Protein AF-A0A6P0N5T1-F1 (afdb_monomer)

Structure (mmCIF, N/CA/C/O backbone):
data_AF-A0A6P0N5T1-F1
#
_entry.id   AF-A0A6P0N5T1-F1
#
loop_
_atom_site.group_PDB
_atom_site.id
_atom_site.type_symbol
_atom_site.label_atom_id
_atom_site.label_alt_id
_atom_site.label_comp_id
_atom_site.label_asym_id
_atom_site.label_entity_id
_atom_site.label_seq_id
_atom_site.pdbx_PDB_ins_code
_atom_site.Cartn_x
_atom_site.Cartn_y
_atom_site.Cartn_z
_atom_site.occupancy
_atom_site.B_iso_or_equiv
_atom_site.auth_seq_id
_atom_site.auth_comp_id
_atom_site.auth_asym_id
_atom_site.auth_atom_id
_atom_site.pdbx_PDB_model_num
ATOM 1 N N . MET A 1 1 ? 30.124 14.802 27.626 1.00 49.34 1 MET A N 1
ATOM 2 C CA . MET A 1 1 ? 30.003 15.789 28.722 1.00 49.34 1 MET A CA 1
ATOM 3 C C . MET A 1 1 ? 29.149 16.943 28.220 1.00 49.34 1 MET A C 1
ATOM 5 O O . MET A 1 1 ? 29.403 17.358 27.094 1.00 49.34 1 MET A O 1
ATOM 9 N N . PRO A 1 2 ? 28.128 17.419 28.953 1.00 62.50 2 PRO A N 1
ATOM 10 C CA . PRO A 1 2 ? 27.359 18.578 28.513 1.00 62.50 2 PRO A CA 1
ATOM 11 C C . PRO A 1 2 ? 28.228 19.837 28.633 1.00 62.50 2 PRO A C 1
ATOM 13 O O . PRO A 1 2 ? 28.788 20.102 29.692 1.00 62.50 2 PRO A O 1
ATOM 16 N N . TRP A 1 3 ? 28.387 20.573 27.535 1.00 83.69 3 TRP A N 1
ATOM 17 C CA . TRP A 1 3 ? 29.088 21.855 27.521 1.00 83.69 3 TRP A CA 1
ATOM 18 C C . TRP A 1 3 ? 28.212 22.868 28.266 1.00 83.69 3 TRP A C 1
ATOM 20 O O . TRP A 1 3 ? 27.058 23.052 27.897 1.00 83.69 3 TRP A O 1
ATOM 30 N N . VAL A 1 4 ? 28.706 23.455 29.355 1.00 85.81 4 VAL A N 1
ATOM 31 C CA . VAL A 1 4 ? 27.974 24.447 30.160 1.00 85.81 4 VAL A CA 1
ATOM 32 C C . VAL A 1 4 ? 28.693 25.785 30.028 1.00 85.81 4 VAL A C 1
ATOM 34 O O . VAL A 1 4 ? 29.918 25.824 30.124 1.00 85.81 4 VAL A O 1
ATOM 37 N N . ILE A 1 5 ? 27.947 26.860 29.778 1.00 90.50 5 ILE A N 1
ATOM 38 C CA . ILE A 1 5 ? 28.462 28.233 29.720 1.00 90.50 5 ILE A CA 1
ATOM 39 C C . ILE A 1 5 ? 27.800 29.083 30.803 1.00 90.50 5 ILE A C 1
ATOM 41 O O . ILE A 1 5 ? 26.619 28.913 31.101 1.00 90.50 5 ILE A O 1
ATOM 45 N N . GLU A 1 6 ? 28.557 30.008 31.380 1.00 90.00 6 GLU A N 1
ATOM 46 C CA . GLU A 1 6 ? 28.044 31.002 32.322 1.00 90.00 6 GLU A CA 1
ATOM 47 C C . GLU A 1 6 ? 27.823 32.326 31.591 1.00 90.00 6 GLU A C 1
ATOM 49 O O . GLU A 1 6 ? 28.740 32.868 30.975 1.00 90.00 6 GLU A O 1
ATOM 54 N N . ILE A 1 7 ? 26.593 32.840 31.642 1.00 87.00 7 ILE A N 1
ATOM 55 C CA . ILE A 1 7 ? 26.252 34.175 31.143 1.00 87.00 7 ILE A CA 1
ATOM 56 C C . ILE A 1 7 ? 25.661 34.948 32.323 1.00 87.00 7 ILE A C 1
ATOM 58 O O . ILE A 1 7 ? 24.547 34.674 32.775 1.00 87.00 7 ILE A O 1
ATOM 62 N N . GLY A 1 8 ? 26.429 35.900 32.858 1.00 90.06 8 GLY A N 1
ATOM 63 C CA . GLY A 1 8 ? 26.091 36.581 34.109 1.00 90.06 8 GLY A CA 1
ATOM 64 C C . GLY A 1 8 ? 26.169 35.624 35.304 1.00 90.06 8 GLY A C 1
ATOM 65 O O . GLY A 1 8 ? 27.192 34.985 35.513 1.00 90.06 8 GLY A O 1
ATOM 66 N N . THR A 1 9 ? 25.092 35.523 36.086 1.00 89.50 9 THR A N 1
ATOM 67 C CA . THR A 1 9 ? 24.982 34.611 37.245 1.00 89.50 9 THR A CA 1
ATOM 68 C C . THR A 1 9 ? 24.269 33.295 36.924 1.00 89.50 9 THR A C 1
ATOM 70 O O . THR A 1 9 ? 23.992 32.508 37.829 1.00 89.50 9 THR A O 1
ATOM 73 N N . GLN A 1 10 ? 23.925 33.056 35.656 1.00 86.69 10 GLN A N 1
ATOM 74 C CA . GLN A 1 10 ? 23.177 31.876 35.231 1.00 86.69 10 GLN A CA 1
ATOM 75 C C . GLN A 1 10 ? 24.066 30.907 34.451 1.00 86.69 10 GLN A C 1
ATOM 77 O O . GLN A 1 10 ? 24.837 31.304 33.576 1.00 86.69 10 GLN A O 1
ATOM 82 N N . GLN A 1 11 ? 23.912 29.620 34.760 1.00 89.81 11 GLN A N 1
ATOM 83 C CA . GLN A 1 11 ? 24.533 28.518 34.033 1.00 89.81 11 GLN A CA 1
ATOM 84 C C . GLN A 1 11 ? 23.577 28.000 32.960 1.00 89.81 11 GLN A C 1
ATOM 86 O O . GLN A 1 11 ? 22.430 27.653 33.244 1.00 89.81 11 GLN A O 1
ATOM 91 N N . PHE A 1 12 ? 24.069 27.907 31.729 1.00 86.12 12 PHE A N 1
ATOM 92 C CA . PHE A 1 12 ? 23.337 27.398 30.578 1.00 86.12 12 PHE A CA 1
ATOM 93 C C . PHE A 1 12 ? 24.005 26.136 30.059 1.00 86.12 12 PHE A C 1
ATOM 95 O O . PHE A 1 12 ? 25.206 26.115 29.802 1.00 86.12 12 PHE A O 1
ATOM 102 N N . GLN A 1 13 ? 23.220 25.087 29.839 1.00 89.38 13 GLN A N 1
ATOM 103 C CA . GLN A 1 13 ? 23.679 23.930 29.086 1.00 89.38 13 GLN A CA 1
ATOM 104 C C . GLN A 1 13 ? 23.617 24.247 27.589 1.00 89.38 13 GLN A C 1
ATOM 106 O O . GLN A 1 13 ? 22.548 24.525 27.047 1.00 89.38 13 GLN A O 1
ATOM 111 N N . VAL A 1 14 ? 24.757 24.166 26.913 1.00 83.94 14 VAL A N 1
ATOM 112 C CA . VAL A 1 14 ? 24.845 24.266 25.460 1.00 83.94 14 VAL A CA 1
ATOM 113 C C . VAL A 1 14 ? 24.430 22.931 24.856 1.00 83.94 14 VAL A C 1
ATOM 115 O O . VAL A 1 14 ? 25.038 21.887 25.102 1.00 83.94 14 VAL A O 1
ATOM 118 N N . ALA A 1 15 ? 23.386 22.982 24.036 1.00 80.50 15 ALA A N 1
ATOM 119 C CA . ALA A 1 15 ? 22.950 21.880 23.200 1.00 80.50 15 ALA A CA 1
ATOM 120 C C . ALA A 1 15 ? 22.994 22.328 21.737 1.00 80.50 15 ALA A C 1
ATOM 122 O O . ALA A 1 15 ? 22.396 23.338 21.372 1.00 80.50 15 ALA A O 1
ATOM 123 N N . LEU A 1 16 ? 23.690 21.562 20.898 1.00 78.50 16 LEU A N 1
ATOM 124 C CA . LEU A 1 16 ? 23.604 21.690 19.447 1.00 78.50 16 LEU A CA 1
ATOM 125 C C . LEU A 1 16 ? 22.556 20.695 18.952 1.00 78.50 16 LEU A C 1
ATOM 127 O O . LEU A 1 16 ? 22.593 19.520 19.311 1.00 78.50 16 LEU A O 1
ATOM 131 N N . SER A 1 17 ? 21.598 21.174 18.166 1.00 73.56 17 SER A N 1
ATOM 132 C CA . SER A 1 17 ? 20.547 20.352 17.561 1.00 73.56 17 SER A CA 1
ATOM 133 C C . SER A 1 17 ? 20.537 20.581 16.058 1.00 73.56 17 SER A C 1
ATOM 135 O O . SER A 1 17 ? 20.593 21.723 15.606 1.00 73.56 17 SER A O 1
ATOM 137 N N . PHE A 1 18 ? 20.459 19.495 15.296 1.00 77.44 18 PHE A N 1
ATOM 138 C CA . PHE A 1 18 ? 20.340 19.532 13.844 1.00 77.44 18 PHE A CA 1
ATOM 139 C C . PHE A 1 18 ? 18.889 19.269 13.468 1.00 77.44 18 PHE A C 1
ATOM 141 O O . PHE A 1 18 ? 18.277 18.326 13.967 1.00 77.44 18 PHE A O 1
ATOM 148 N N . TYR A 1 19 ? 18.346 20.099 12.585 1.00 75.94 19 TYR A N 1
ATOM 149 C CA . TYR A 1 19 ? 16.973 19.976 12.119 1.00 75.94 19 TYR A CA 1
ATOM 150 C C . TYR A 1 19 ? 16.957 19.812 10.608 1.00 75.94 19 TYR A C 1
ATOM 152 O O . TYR A 1 19 ? 17.615 20.559 9.885 1.00 75.94 19 TYR A O 1
ATOM 160 N N . ASP A 1 20 ? 16.180 18.844 10.135 1.00 78.19 20 ASP A N 1
ATOM 161 C CA . ASP A 1 20 ? 15.951 18.648 8.711 1.00 78.19 20 ASP A CA 1
ATOM 162 C C . ASP A 1 20 ? 14.886 19.638 8.218 1.00 78.19 20 ASP A C 1
ATOM 164 O O . ASP A 1 20 ? 13.686 19.450 8.433 1.00 78.19 20 ASP A O 1
ATOM 168 N N . SER A 1 21 ? 15.319 20.702 7.541 1.00 78.31 21 SER A N 1
ATOM 169 C CA . SER A 1 21 ? 14.412 21.687 6.945 1.00 78.31 21 SER A CA 1
ATOM 170 C C . SER A 1 21 ? 13.533 21.087 5.840 1.00 78.31 21 SER A C 1
ATOM 172 O O . SER A 1 21 ? 12.434 21.588 5.600 1.00 78.31 21 SER A O 1
ATOM 174 N N . CYS A 1 22 ? 13.936 19.977 5.208 1.00 74.56 22 CYS A N 1
ATOM 175 C CA . CYS A 1 22 ? 13.110 19.307 4.203 1.00 74.56 22 CYS A CA 1
ATOM 176 C C . CYS A 1 22 ? 11.873 18.652 4.838 1.00 74.56 22 CYS A C 1
ATOM 178 O O . CYS A 1 22 ? 10.801 18.646 4.227 1.00 74.56 22 CYS A O 1
ATOM 180 N N . ALA A 1 23 ? 11.961 18.196 6.094 1.00 84.56 23 ALA A N 1
ATOM 181 C CA . ALA A 1 23 ? 10.842 17.579 6.808 1.00 84.56 23 ALA A CA 1
ATOM 182 C C . ALA A 1 23 ? 9.634 18.524 6.982 1.00 84.56 23 ALA A C 1
ATOM 184 O O . ALA A 1 23 ? 8.490 18.059 7.081 1.00 84.56 23 ALA A O 1
ATOM 185 N N . ILE A 1 24 ? 9.862 19.842 6.937 1.00 89.19 24 ILE A N 1
ATOM 186 C CA . ILE A 1 24 ? 8.841 20.890 7.079 1.00 89.19 24 ILE A CA 1
ATOM 187 C C . ILE A 1 24 ? 7.762 20.763 6.008 1.00 89.19 24 ILE A C 1
ATOM 189 O O . ILE A 1 24 ? 6.588 20.900 6.334 1.00 89.19 24 ILE A O 1
ATOM 193 N N . HIS A 1 25 ? 8.134 20.454 4.757 1.00 89.88 25 HIS A N 1
ATOM 194 C CA . HIS A 1 25 ? 7.209 20.179 3.640 1.00 89.88 25 HIS A CA 1
ATOM 195 C C . HIS A 1 25 ? 7.331 18.725 3.120 1.00 89.88 25 HIS A C 1
ATOM 197 O O . HIS A 1 25 ? 6.885 18.396 2.016 1.00 89.88 25 HIS A O 1
ATOM 203 N N . GLY A 1 26 ? 7.917 17.823 3.914 1.00 84.81 26 GLY A N 1
ATOM 204 C CA . GLY A 1 26 ? 8.047 16.394 3.618 1.00 84.81 26 GLY A CA 1
ATOM 205 C C . GLY A 1 26 ? 9.072 16.074 2.522 1.00 84.81 26 GLY A C 1
ATOM 206 O O . GLY A 1 26 ? 10.268 16.232 2.704 1.00 84.81 26 GLY A O 1
ATOM 207 N N . LYS A 1 27 ? 8.619 15.558 1.371 1.00 78.38 27 LYS A N 1
ATOM 208 C CA . LYS A 1 27 ? 9.504 15.191 0.239 1.00 78.38 27 LYS A CA 1
ATOM 209 C C . LYS A 1 27 ? 9.839 16.371 -0.688 1.00 78.38 27 LYS A C 1
ATOM 211 O O . LYS A 1 27 ? 10.342 16.158 -1.791 1.00 78.38 27 LYS A O 1
ATOM 216 N N . ALA A 1 28 ? 9.467 17.592 -0.310 1.00 84.25 28 ALA A N 1
ATOM 217 C CA . ALA A 1 28 ? 9.762 18.782 -1.097 1.00 84.25 28 ALA A CA 1
ATOM 218 C C . ALA A 1 28 ? 11.272 19.069 -1.086 1.00 84.25 28 ALA A C 1
ATOM 220 O O . ALA A 1 28 ? 11.934 18.874 -0.073 1.00 84.25 28 ALA A O 1
ATOM 221 N N . SER A 1 29 ? 11.816 19.537 -2.212 1.00 85.12 29 SER A N 1
ATOM 222 C CA . SER A 1 29 ? 13.179 20.071 -2.232 1.00 85.12 29 SER A CA 1
ATOM 223 C C . SER A 1 29 ? 13.242 21.397 -1.474 1.00 85.12 29 SER A C 1
ATOM 225 O O . SER A 1 29 ? 12.232 22.094 -1.358 1.00 85.12 29 SER A O 1
ATOM 227 N N . TYR A 1 30 ? 14.439 21.792 -1.043 1.00 86.88 30 TYR A N 1
ATOM 228 C CA . TYR A 1 30 ? 14.651 23.084 -0.391 1.00 86.88 30 TYR A CA 1
ATOM 229 C C . TYR A 1 30 ? 14.151 24.267 -1.241 1.00 86.88 30 TYR A C 1
ATOM 231 O O . TYR A 1 30 ? 13.358 25.076 -0.772 1.00 86.88 30 TYR A O 1
ATOM 239 N N . ALA A 1 31 ? 14.461 24.286 -2.543 1.00 87.19 31 ALA A N 1
ATOM 240 C CA . ALA A 1 31 ? 13.936 25.301 -3.463 1.00 87.19 31 ALA A CA 1
ATOM 241 C C . ALA A 1 31 ? 12.399 25.363 -3.495 1.00 87.19 31 ALA A C 1
ATOM 243 O O . ALA A 1 31 ? 11.805 26.432 -3.632 1.00 87.19 31 ALA A O 1
ATOM 244 N N . LYS A 1 32 ? 11.737 24.211 -3.348 1.00 87.94 32 LYS A N 1
ATOM 245 C CA . LYS A 1 32 ? 10.280 24.137 -3.299 1.00 87.94 32 LYS A CA 1
ATOM 246 C C . LYS A 1 32 ? 9.729 24.665 -1.973 1.00 87.94 32 LYS A C 1
ATOM 248 O O . LYS A 1 32 ? 8.715 25.356 -2.002 1.00 87.94 32 LYS A O 1
ATOM 253 N N . LEU A 1 33 ? 10.395 24.378 -0.851 1.00 90.62 33 LEU A N 1
ATOM 254 C CA . LEU A 1 33 ? 10.084 24.975 0.450 1.00 90.62 33 LEU A CA 1
ATOM 255 C C . LEU A 1 33 ? 10.175 26.504 0.372 1.00 90.62 33 LEU A C 1
ATOM 257 O O . LEU A 1 33 ? 9.178 27.164 0.645 1.00 90.62 33 LEU A O 1
ATOM 261 N N . CYS A 1 34 ? 11.308 27.056 -0.077 1.00 91.19 34 CYS A N 1
ATOM 262 C CA . CYS A 1 34 ? 11.502 28.503 -0.216 1.00 91.19 34 CYS A CA 1
ATOM 263 C C . CYS A 1 34 ? 10.404 29.134 -1.076 1.00 91.19 34 CYS A C 1
ATOM 265 O O . CYS A 1 34 ? 9.712 30.043 -0.622 1.00 91.19 34 CYS A O 1
ATOM 267 N N . ARG A 1 35 ? 10.133 28.567 -2.259 1.00 90.62 35 ARG A N 1
ATOM 268 C CA . ARG A 1 35 ? 9.061 29.041 -3.144 1.00 90.62 35 ARG A CA 1
ATOM 269 C C . ARG A 1 35 ? 7.687 29.032 -2.465 1.00 90.62 35 ARG A C 1
ATOM 271 O O . ARG A 1 35 ? 6.936 29.997 -2.577 1.00 90.62 35 ARG A O 1
ATOM 278 N N . ASN A 1 36 ? 7.351 27.959 -1.750 1.00 90.31 36 ASN A N 1
ATOM 279 C CA . ASN A 1 36 ? 6.091 27.847 -1.009 1.00 90.31 36 ASN A CA 1
ATOM 280 C C . ASN A 1 36 ? 5.999 28.836 0.154 1.00 90.31 36 ASN A C 1
ATOM 282 O O . ASN A 1 36 ? 4.912 29.332 0.449 1.00 90.31 36 ASN A O 1
ATOM 286 N N . SER A 1 37 ? 7.134 29.172 0.753 1.00 91.69 37 SER A N 1
ATOM 287 C CA . SER A 1 37 ? 7.262 30.202 1.777 1.00 91.69 37 SER A CA 1
ATOM 288 C C . SER A 1 37 ? 7.285 31.629 1.216 1.00 91.69 37 SER A C 1
ATOM 290 O O . SER A 1 37 ? 7.134 32.572 1.985 1.00 91.69 37 SER A O 1
ATOM 292 N N . GLY A 1 38 ? 7.397 31.812 -0.105 1.00 90.50 38 GLY A N 1
ATOM 293 C CA . GLY A 1 38 ? 7.519 33.129 -0.740 1.00 90.50 38 GLY A CA 1
ATOM 294 C C . GLY A 1 38 ? 8.935 33.709 -0.704 1.00 90.50 38 GLY A C 1
ATOM 295 O O . GLY A 1 38 ? 9.081 34.924 -0.733 1.00 90.50 38 GLY A O 1
ATOM 296 N N . VAL A 1 39 ? 9.948 32.848 -0.619 1.00 91.00 39 VAL A N 1
ATOM 297 C CA . VAL A 1 39 ? 11.369 33.202 -0.651 1.00 91.00 39 VAL A CA 1
ATOM 298 C C . VAL A 1 39 ? 11.944 32.837 -2.014 1.00 91.00 39 VAL A C 1
ATOM 300 O O . VAL A 1 39 ? 11.826 31.691 -2.463 1.00 91.00 39 VAL A O 1
ATOM 303 N N . GLU A 1 40 ? 12.546 33.819 -2.676 1.00 89.06 40 GLU A N 1
ATOM 304 C CA . GLU A 1 40 ? 13.227 33.646 -3.955 1.00 89.06 40 GLU A CA 1
ATOM 305 C C . GLU A 1 40 ? 14.682 33.223 -3.727 1.00 89.06 40 GLU A C 1
ATOM 307 O O . GLU A 1 40 ? 15.359 33.737 -2.844 1.00 89.06 40 GLU A O 1
ATOM 312 N N . LEU A 1 41 ? 15.167 32.268 -4.522 1.00 88.69 41 LEU A N 1
ATOM 313 C CA . LEU A 1 41 ? 16.554 31.810 -4.466 1.00 88.69 41 LEU A CA 1
ATOM 314 C C . LEU A 1 41 ? 17.320 32.347 -5.678 1.00 88.69 41 LEU A C 1
ATOM 316 O O . LEU A 1 41 ? 17.438 31.655 -6.690 1.00 88.69 41 LEU A O 1
ATOM 320 N N . HIS A 1 42 ? 17.828 33.575 -5.572 1.00 83.38 42 HIS A N 1
ATOM 321 C CA . HIS A 1 42 ? 18.372 34.336 -6.705 1.00 83.38 42 HIS A CA 1
ATOM 322 C C . HIS A 1 42 ? 19.532 33.645 -7.444 1.00 83.38 42 HIS A C 1
ATOM 324 O O . HIS A 1 42 ? 19.612 33.722 -8.666 1.00 83.38 42 HIS A O 1
ATOM 330 N N . TYR A 1 43 ? 20.394 32.910 -6.735 1.00 83.75 43 TYR A N 1
ATOM 331 C CA . TYR A 1 43 ? 21.634 32.353 -7.300 1.00 83.75 43 TYR A CA 1
ATOM 332 C C . TYR A 1 43 ? 21.588 30.847 -7.583 1.00 83.75 43 TYR A C 1
ATOM 334 O O . TYR A 1 43 ? 22.555 30.262 -8.070 1.00 83.75 43 TYR A O 1
ATOM 342 N N . LYS A 1 44 ? 20.460 30.174 -7.311 1.00 81.75 44 LYS A N 1
ATOM 343 C CA . LYS A 1 44 ? 20.347 28.719 -7.529 1.00 81.75 44 LYS A CA 1
ATOM 344 C C . LYS A 1 44 ? 20.329 28.305 -9.001 1.00 81.75 44 LYS A C 1
ATOM 346 O O . LYS A 1 44 ? 20.463 27.119 -9.287 1.00 81.75 44 LYS A O 1
ATOM 351 N N . ALA A 1 45 ? 20.190 29.263 -9.915 1.00 81.94 45 ALA A N 1
ATOM 352 C CA . ALA A 1 45 ? 20.275 29.045 -11.354 1.00 81.94 45 ALA A CA 1
ATOM 353 C C . ALA A 1 45 ? 21.708 29.153 -11.916 1.00 81.94 45 ALA A C 1
ATOM 355 O O . ALA A 1 45 ? 21.901 28.841 -13.088 1.00 81.94 45 ALA A O 1
ATOM 356 N N . ASN A 1 46 ? 22.702 29.551 -11.108 1.00 84.12 46 ASN A N 1
ATOM 357 C CA . ASN A 1 46 ? 24.081 29.782 -11.570 1.00 84.12 46 ASN A CA 1
ATOM 358 C C . ASN A 1 46 ? 24.770 28.519 -12.115 1.00 84.12 46 ASN A C 1
ATOM 360 O O . ASN A 1 46 ? 25.678 28.626 -12.944 1.00 84.12 46 ASN A O 1
ATOM 364 N N . PHE A 1 47 ? 24.321 27.340 -11.669 1.00 85.31 47 PHE A N 1
ATOM 365 C CA . PHE A 1 47 ? 24.810 26.045 -12.129 1.00 85.31 47 PHE A CA 1
ATOM 366 C C . PHE A 1 47 ? 23.703 25.201 -12.748 1.00 85.31 47 PHE A C 1
ATOM 368 O O . PHE A 1 47 ? 22.596 25.077 -12.217 1.00 85.31 47 PHE A O 1
ATOM 375 N N . ASN A 1 48 ? 24.038 24.535 -13.848 1.00 83.94 48 ASN A N 1
ATOM 376 C CA . ASN A 1 48 ? 23.208 23.494 -14.428 1.00 83.94 48 ASN A CA 1
ATOM 377 C C . ASN A 1 48 ? 23.373 22.158 -13.671 1.00 83.94 48 ASN A C 1
ATOM 379 O O . ASN A 1 48 ? 24.212 21.993 -12.787 1.00 83.94 48 ASN A O 1
ATOM 383 N N . LYS A 1 49 ? 22.564 21.154 -14.025 1.00 76.44 49 LYS A N 1
ATOM 384 C CA . LYS A 1 49 ? 22.577 19.851 -13.336 1.00 76.44 49 LYS A CA 1
ATOM 385 C C . LYS A 1 49 ? 23.922 19.128 -13.394 1.00 76.44 49 LYS A C 1
ATOM 387 O O . LYS A 1 49 ? 24.259 18.462 -12.423 1.00 76.44 49 LYS A O 1
ATOM 392 N N . ASN A 1 50 ? 24.657 19.229 -14.499 1.00 78.56 50 ASN A N 1
ATOM 393 C CA . ASN A 1 50 ? 25.951 18.563 -14.638 1.00 78.56 50 ASN A CA 1
ATOM 394 C C . ASN A 1 50 ? 26.999 19.254 -13.759 1.00 78.56 50 ASN A C 1
ATOM 396 O O . ASN A 1 50 ? 27.771 18.584 -13.079 1.00 78.56 50 ASN A O 1
ATOM 400 N N . GLU A 1 51 ? 26.975 20.582 -13.697 1.00 84.44 51 GLU A N 1
ATOM 401 C CA . GLU A 1 51 ? 27.847 21.370 -12.820 1.00 84.44 51 GLU A CA 1
ATOM 402 C C . GLU A 1 51 ? 27.583 21.065 -11.337 1.00 84.44 51 GLU A C 1
ATOM 404 O O . GLU A 1 51 ? 28.523 20.810 -10.586 1.00 84.44 51 GLU A O 1
ATOM 409 N N . ILE A 1 52 ? 26.311 20.934 -10.936 1.00 82.56 52 ILE A N 1
ATOM 410 C CA . ILE A 1 52 ? 25.923 20.541 -9.568 1.00 82.56 52 ILE A CA 1
ATOM 411 C C . ILE A 1 52 ? 26.477 19.154 -9.178 1.00 82.56 52 ILE A C 1
ATOM 413 O O . ILE A 1 52 ? 26.721 18.891 -8.002 1.00 82.56 52 ILE A O 1
ATOM 417 N N . THR A 1 53 ? 26.713 18.247 -10.132 1.00 76.44 53 THR A N 1
ATOM 418 C CA . THR A 1 53 ? 27.320 16.932 -9.822 1.00 76.44 53 THR A CA 1
ATOM 419 C C . THR A 1 53 ? 28.828 16.994 -9.575 1.00 76.44 53 THR A C 1
ATOM 421 O O . THR A 1 53 ? 29.409 16.011 -9.122 1.00 76.44 53 THR A O 1
ATOM 424 N N . ARG A 1 54 ? 29.460 18.138 -9.857 1.00 83.44 54 ARG A N 1
ATOM 425 C CA . ARG A 1 54 ? 30.901 18.382 -9.735 1.00 83.44 54 ARG A CA 1
ATOM 426 C C . ARG A 1 54 ? 31.180 19.648 -8.918 1.00 83.44 54 ARG A C 1
ATOM 428 O O . ARG A 1 54 ? 32.034 20.452 -9.288 1.00 83.44 54 ARG A O 1
ATOM 435 N N . MET A 1 55 ? 30.420 19.866 -7.844 1.00 84.38 55 MET A N 1
ATOM 436 C CA . MET A 1 55 ? 30.509 21.090 -7.031 1.00 84.38 55 MET A CA 1
ATOM 437 C C . MET A 1 55 ? 31.893 21.307 -6.408 1.00 84.38 55 MET A C 1
ATOM 439 O O . MET A 1 55 ? 32.312 22.448 -6.250 1.00 84.38 55 MET A O 1
ATOM 443 N N . ASP A 1 56 ? 32.630 20.230 -6.138 1.00 85.81 56 ASP A N 1
ATOM 444 C CA . ASP A 1 56 ? 34.042 20.259 -5.745 1.00 85.81 56 ASP A CA 1
ATOM 445 C C . ASP A 1 56 ? 34.914 20.983 -6.781 1.00 85.81 56 ASP A C 1
ATOM 447 O O . ASP A 1 56 ? 35.759 21.804 -6.431 1.00 85.81 56 ASP A O 1
ATOM 451 N N . LYS A 1 57 ? 34.661 20.726 -8.067 1.00 90.25 57 LYS A N 1
ATOM 452 C CA . LYS A 1 57 ? 35.352 21.389 -9.173 1.00 90.25 57 LYS A CA 1
ATOM 453 C C . LYS A 1 57 ? 34.809 22.786 -9.422 1.00 90.25 57 LYS A C 1
ATOM 455 O O . LYS A 1 57 ? 35.601 23.687 -9.672 1.00 90.25 57 LYS A O 1
ATOM 460 N N . MET A 1 58 ? 33.494 22.991 -9.314 1.00 92.44 58 MET A N 1
ATOM 461 C CA . MET A 1 58 ? 32.887 24.320 -9.480 1.00 92.44 58 MET A CA 1
ATOM 462 C C . MET A 1 58 ? 33.417 25.324 -8.460 1.00 92.44 58 MET A C 1
ATOM 464 O O . MET A 1 58 ? 33.629 26.476 -8.820 1.00 92.44 58 MET A O 1
ATOM 468 N N . TYR A 1 59 ? 33.722 24.880 -7.239 1.00 91.19 59 TYR A N 1
ATOM 469 C CA . TYR A 1 59 ? 34.381 25.716 -6.239 1.00 91.19 59 TYR A CA 1
ATOM 470 C C . TYR A 1 59 ? 35.715 26.292 -6.738 1.00 91.19 59 TYR A C 1
ATOM 472 O O . TYR A 1 59 ? 36.029 27.446 -6.476 1.00 91.19 59 TYR A O 1
ATOM 480 N N . THR A 1 60 ? 36.489 25.511 -7.498 1.00 93.38 60 THR A N 1
ATOM 481 C CA . THR A 1 60 ? 37.765 25.967 -8.070 1.00 93.38 60 THR A CA 1
ATOM 482 C C . THR A 1 60 ? 37.627 26.641 -9.436 1.00 93.38 60 THR A C 1
ATOM 484 O O . THR A 1 60 ? 38.362 27.577 -9.728 1.00 93.38 60 THR A O 1
ATOM 487 N N . GLU A 1 61 ? 36.710 26.166 -10.284 1.00 95.19 61 GLU A N 1
ATOM 488 C CA . GLU A 1 61 ? 36.547 26.613 -11.674 1.00 95.19 61 GLU A CA 1
ATOM 489 C C . GLU A 1 61 ? 35.726 27.914 -11.768 1.00 95.19 61 GLU A C 1
ATOM 491 O O . GLU A 1 61 ? 35.999 28.749 -12.628 1.00 95.19 61 GLU A O 1
ATOM 496 N N . ARG A 1 62 ? 34.723 28.093 -10.895 1.00 94.56 62 ARG A N 1
ATOM 497 C CA . ARG A 1 62 ? 33.795 29.239 -10.855 1.00 94.56 62 ARG A CA 1
ATOM 498 C C . ARG A 1 62 ? 33.496 29.650 -9.395 1.00 94.56 62 ARG A C 1
ATOM 500 O O . ARG A 1 62 ? 32.347 29.550 -8.958 1.00 94.56 62 ARG A O 1
ATOM 507 N N . PRO A 1 63 ? 34.506 30.098 -8.622 1.00 93.06 63 PRO A N 1
ATOM 508 C CA . PRO A 1 63 ? 34.379 30.337 -7.179 1.00 93.06 63 PRO A CA 1
ATOM 509 C C . PRO A 1 63 ? 33.305 31.369 -6.817 1.00 93.06 63 PRO A C 1
ATOM 511 O O . PRO A 1 63 ? 32.525 31.133 -5.903 1.00 93.06 63 PRO A O 1
ATOM 514 N N . GLU A 1 64 ? 33.193 32.476 -7.557 1.00 93.62 64 GLU A N 1
ATOM 515 C CA . GLU A 1 64 ? 32.181 33.509 -7.275 1.00 93.62 64 GLU A CA 1
ATOM 516 C C . GLU A 1 64 ? 30.751 32.993 -7.491 1.00 93.62 64 GLU A C 1
ATOM 518 O O . GLU A 1 64 ? 29.857 33.236 -6.679 1.00 93.62 64 GLU A O 1
ATOM 523 N N . ASP A 1 65 ? 30.524 32.230 -8.565 1.00 91.69 65 ASP A N 1
ATOM 524 C CA . ASP A 1 65 ? 29.230 31.591 -8.814 1.00 91.69 65 ASP A CA 1
ATOM 525 C C . ASP A 1 65 ? 28.917 30.532 -7.760 1.00 91.69 65 ASP A C 1
ATOM 527 O O . ASP A 1 65 ? 27.755 30.379 -7.378 1.00 91.69 65 ASP A O 1
ATOM 531 N N . TYR A 1 66 ? 29.949 29.828 -7.283 1.00 92.38 66 TYR A N 1
ATOM 532 C CA . TYR A 1 66 ? 29.843 28.870 -6.193 1.00 92.38 66 TYR A CA 1
ATOM 533 C C . TYR A 1 66 ? 29.424 29.542 -4.894 1.00 92.38 66 TYR A C 1
ATOM 535 O O . TYR A 1 66 ? 28.437 29.119 -4.293 1.00 92.38 66 TYR A O 1
ATOM 543 N N . ASP A 1 67 ? 30.126 30.596 -4.489 1.00 90.75 67 ASP A N 1
ATOM 544 C CA . ASP A 1 67 ? 29.830 31.334 -3.266 1.00 90.75 67 ASP A CA 1
ATOM 545 C C . ASP A 1 67 ? 28.413 31.913 -3.327 1.00 90.75 67 ASP A C 1
ATOM 547 O O . ASP A 1 67 ? 27.618 31.700 -2.411 1.00 90.75 67 ASP A O 1
ATOM 551 N N . ASN A 1 68 ? 28.031 32.526 -4.452 1.00 90.69 68 ASN A N 1
ATOM 552 C CA . ASN A 1 68 ? 26.668 33.012 -4.677 1.00 90.69 68 ASN A CA 1
ATOM 553 C C . ASN A 1 68 ? 25.628 31.882 -4.596 1.00 90.69 68 ASN A C 1
ATOM 555 O O . ASN A 1 68 ? 24.605 32.010 -3.917 1.00 90.69 68 ASN A O 1
ATOM 559 N N . TYR A 1 69 ? 25.882 30.742 -5.244 1.00 89.31 69 TYR A N 1
ATOM 560 C CA . TYR A 1 69 ? 24.999 29.578 -5.174 1.00 89.31 69 TYR A CA 1
ATOM 561 C C . TYR A 1 69 ? 24.856 29.050 -3.737 1.00 89.31 69 TYR A C 1
ATOM 563 O O . TYR A 1 69 ? 23.753 28.658 -3.333 1.00 89.31 69 TYR A O 1
ATOM 571 N N . ALA A 1 70 ? 25.949 29.036 -2.969 1.00 87.81 70 ALA A N 1
ATOM 572 C CA . ALA A 1 70 ? 25.991 28.595 -1.579 1.00 87.81 70 ALA A CA 1
ATOM 573 C C . ALA A 1 70 ? 25.244 29.560 -0.646 1.00 87.81 70 ALA A C 1
ATOM 575 O O . ALA A 1 70 ? 24.515 29.100 0.231 1.00 87.81 70 ALA A O 1
ATOM 576 N N . LEU A 1 71 ? 25.319 30.878 -0.879 1.00 86.75 71 LEU A N 1
ATOM 577 C CA . LEU A 1 71 ? 24.500 31.865 -0.160 1.00 86.75 71 LEU A CA 1
ATOM 578 C C . LEU A 1 71 ? 23.001 31.564 -0.302 1.00 86.75 71 LEU A C 1
ATOM 580 O O . LEU A 1 71 ? 22.252 31.694 0.662 1.00 86.75 71 LEU A O 1
ATOM 584 N N . GLY A 1 72 ? 22.573 31.052 -1.461 1.00 82.94 72 GLY A N 1
ATOM 585 C CA . GLY A 1 72 ? 21.198 30.597 -1.671 1.00 82.94 72 GLY A CA 1
ATOM 586 C C . GLY A 1 72 ? 20.749 29.444 -0.755 1.00 82.94 72 GLY A C 1
ATOM 587 O O . GLY A 1 72 ? 19.548 29.245 -0.602 1.00 82.94 72 GLY A O 1
ATOM 588 N N . ASP A 1 73 ? 21.659 28.682 -0.134 1.00 82.56 73 ASP A N 1
ATOM 589 C CA . ASP A 1 73 ? 21.308 27.660 0.872 1.00 82.56 73 ASP A CA 1
ATOM 590 C C . ASP A 1 73 ? 21.109 28.240 2.280 1.00 82.56 73 ASP A C 1
ATOM 592 O O . ASP A 1 73 ? 20.585 27.550 3.154 1.00 82.56 73 ASP A O 1
ATOM 596 N N . LEU A 1 74 ? 21.473 29.507 2.511 1.00 86.69 74 LEU A N 1
ATOM 597 C CA . LEU A 1 74 ? 21.399 30.154 3.826 1.00 86.69 74 LEU A CA 1
ATOM 598 C C . LEU A 1 74 ? 20.047 30.833 4.107 1.00 86.69 74 LEU A C 1
ATOM 600 O O . LEU A 1 74 ? 19.796 31.264 5.231 1.00 86.69 74 LEU A O 1
ATOM 604 N N . GLU A 1 75 ? 19.128 30.838 3.138 1.00 90.00 75 GLU A N 1
ATOM 605 C CA . GLU A 1 75 ? 17.781 31.437 3.227 1.00 90.00 75 GLU A CA 1
ATOM 606 C C . GLU A 1 75 ? 16.793 30.697 4.160 1.00 90.00 75 GLU A C 1
ATOM 608 O O . GLU A 1 75 ? 15.578 30.924 4.137 1.00 90.00 75 GLU A O 1
ATOM 613 N N . VAL A 1 76 ? 17.285 29.781 5.002 1.00 88.50 76 VAL A N 1
ATOM 614 C CA . VAL A 1 76 ? 16.450 28.893 5.825 1.00 88.50 76 VAL A CA 1
ATOM 615 C C . VAL A 1 76 ? 15.588 29.702 6.791 1.00 88.50 76 VAL A C 1
ATOM 617 O O . VAL A 1 76 ? 14.409 29.401 6.968 1.00 88.50 76 VAL A O 1
ATOM 620 N N . TYR A 1 77 ? 16.149 30.749 7.400 1.00 90.50 77 TYR A N 1
ATOM 621 C CA . TYR A 1 77 ? 15.428 31.593 8.353 1.00 90.50 77 TYR A CA 1
ATOM 622 C C . TYR A 1 77 ? 14.242 32.321 7.706 1.00 90.50 77 TYR A C 1
ATOM 624 O O . TYR A 1 77 ? 13.122 32.265 8.224 1.00 90.50 77 TYR A O 1
ATOM 632 N N . GLU A 1 78 ? 14.451 32.942 6.544 1.00 93.56 78 GLU A N 1
ATOM 633 C CA . GLU A 1 78 ? 13.373 33.611 5.813 1.00 93.56 78 GLU A CA 1
ATOM 634 C C . GLU A 1 78 ? 12.346 32.600 5.294 1.00 93.56 78 GLU A C 1
ATOM 636 O O . GLU A 1 78 ? 11.140 32.849 5.366 1.00 93.56 78 GLU A O 1
ATOM 641 N N . ALA A 1 79 ? 12.779 31.402 4.883 1.00 92.31 79 ALA A N 1
ATOM 642 C CA . ALA A 1 79 ? 11.862 30.334 4.495 1.00 92.31 79 ALA A CA 1
ATOM 643 C C . ALA A 1 79 ? 10.973 29.880 5.667 1.00 92.31 79 ALA A C 1
ATOM 645 O O . ALA A 1 79 ? 9.786 29.609 5.465 1.00 92.31 79 ALA A O 1
ATOM 646 N N . LEU A 1 80 ? 11.503 29.831 6.893 1.00 92.75 80 LEU A N 1
ATOM 647 C CA . LEU A 1 80 ? 10.736 29.516 8.103 1.00 92.75 80 LEU A CA 1
ATOM 648 C C . LEU A 1 80 ? 9.725 30.616 8.449 1.00 92.75 80 LEU A C 1
ATOM 650 O O . LEU A 1 80 ? 8.559 30.309 8.714 1.00 92.75 80 LEU A O 1
ATOM 654 N N . LYS A 1 81 ? 10.137 31.889 8.401 1.00 94.62 81 LYS A N 1
ATOM 655 C CA . LYS A 1 81 ? 9.241 33.039 8.614 1.00 94.62 81 LYS A CA 1
ATOM 656 C C . LYS A 1 81 ? 8.123 33.085 7.581 1.00 94.62 81 LYS A C 1
ATOM 658 O O . LYS A 1 81 ? 6.953 33.207 7.943 1.00 94.62 81 LYS A O 1
ATOM 663 N N . GLY A 1 82 ? 8.475 32.929 6.306 1.00 94.44 82 GLY A N 1
ATOM 664 C CA . GLY A 1 82 ? 7.520 32.862 5.208 1.00 94.44 82 GLY A CA 1
ATOM 665 C C . GLY A 1 82 ? 6.535 31.710 5.391 1.00 94.44 82 GLY A C 1
ATOM 666 O O . GLY A 1 82 ? 5.327 31.916 5.293 1.00 94.44 82 GLY A O 1
ATOM 667 N N . ASN A 1 83 ? 7.021 30.522 5.769 1.00 93.88 83 ASN A N 1
ATOM 668 C CA . ASN A 1 83 ? 6.170 29.370 6.065 1.00 93.88 83 ASN A CA 1
ATOM 669 C C . ASN A 1 83 ? 5.176 29.669 7.199 1.00 93.88 83 ASN A C 1
ATOM 671 O O . ASN A 1 83 ? 3.985 29.404 7.052 1.00 93.88 83 ASN A O 1
ATOM 675 N N . MET A 1 84 ? 5.639 30.266 8.302 1.00 95.62 84 MET A N 1
ATOM 676 C CA . MET A 1 84 ? 4.775 30.678 9.413 1.00 95.62 84 MET A CA 1
ATOM 677 C C . MET A 1 84 ? 3.671 31.633 8.949 1.00 95.62 84 MET A C 1
ATOM 679 O O . MET A 1 84 ? 2.501 31.392 9.239 1.00 95.62 84 MET A O 1
ATOM 683 N N . ALA A 1 85 ? 4.020 32.656 8.164 1.00 95.56 85 ALA A N 1
ATOM 684 C CA . ALA A 1 85 ? 3.049 33.600 7.619 1.00 95.56 85 ALA A CA 1
ATOM 685 C C . ALA A 1 85 ? 2.024 32.919 6.693 1.00 95.56 85 ALA A C 1
ATOM 687 O O . ALA A 1 85 ? 0.834 33.221 6.759 1.00 95.56 85 ALA A O 1
ATOM 688 N N . LYS A 1 86 ? 2.444 31.962 5.850 1.00 94.12 86 LYS A N 1
ATOM 689 C CA . LYS A 1 86 ? 1.506 31.207 4.997 1.00 94.12 86 LYS A CA 1
ATOM 690 C C . LYS A 1 86 ? 0.553 30.341 5.809 1.00 94.12 86 LYS A C 1
ATOM 692 O O . LYS A 1 86 ? -0.625 30.276 5.472 1.00 94.12 86 LYS A O 1
ATOM 697 N N . PHE A 1 87 ? 1.037 29.687 6.860 1.00 95.56 87 PHE A N 1
ATOM 698 C CA . PHE A 1 87 ? 0.173 28.891 7.726 1.00 95.56 87 PHE A CA 1
ATOM 699 C C . PHE A 1 87 ? -0.793 29.760 8.532 1.00 95.56 87 PHE A C 1
ATOM 701 O O . PHE A 1 87 ? -1.937 29.352 8.680 1.00 95.56 87 PHE A O 1
ATOM 708 N N . GLN A 1 88 ? -0.405 30.966 8.956 1.00 96.38 88 GLN A N 1
ATOM 709 C CA . GLN A 1 88 ? -1.352 31.916 9.552 1.00 96.38 88 GLN A CA 1
ATOM 710 C C . GLN A 1 88 ? -2.518 32.203 8.595 1.00 96.38 88 GLN A C 1
ATOM 712 O O . GLN A 1 88 ? -3.670 32.015 8.967 1.00 96.38 88 GLN A O 1
ATOM 717 N N . LEU A 1 89 ? -2.224 32.516 7.327 1.00 94.56 89 LEU A N 1
ATOM 718 C CA . LEU A 1 89 ? -3.260 32.734 6.308 1.00 94.56 89 LEU A CA 1
ATOM 719 C C . LEU A 1 89 ? -4.158 31.507 6.095 1.00 94.56 89 LEU A C 1
ATOM 721 O O . LEU A 1 89 ? -5.339 31.654 5.792 1.00 94.56 89 LEU A O 1
ATOM 725 N N . ILE A 1 90 ? -3.610 30.297 6.232 1.00 94.94 90 ILE A N 1
ATOM 726 C CA . ILE A 1 90 ? -4.399 29.063 6.159 1.00 94.94 90 ILE A CA 1
ATOM 727 C C . ILE A 1 90 ? -5.351 28.972 7.354 1.00 94.94 90 ILE A C 1
ATOM 729 O O . ILE A 1 90 ? -6.533 28.717 7.146 1.00 94.94 90 ILE A O 1
ATOM 733 N N . TYR A 1 91 ? -4.878 29.215 8.579 1.00 96.62 91 TYR A N 1
ATOM 734 C CA . TYR A 1 91 ? -5.739 29.256 9.767 1.00 96.62 91 TYR A CA 1
ATOM 735 C C . TYR A 1 91 ? -6.857 30.296 9.617 1.00 96.62 91 TYR A C 1
ATOM 737 O O . TYR A 1 91 ? -8.011 29.991 9.914 1.00 96.62 91 TYR A O 1
ATOM 745 N N . ASP A 1 92 ? -6.532 31.472 9.079 1.00 96.06 92 ASP A N 1
ATOM 746 C CA . ASP A 1 92 ? -7.506 32.531 8.811 1.00 96.06 92 ASP A CA 1
ATOM 747 C C . ASP A 1 92 ? -8.542 32.091 7.768 1.00 96.06 92 ASP A C 1
ATOM 749 O O . ASP A 1 92 ? -9.744 32.240 7.981 1.00 96.06 92 ASP A O 1
ATOM 753 N N . SER A 1 93 ? -8.100 31.466 6.670 1.00 94.06 93 SER A N 1
ATOM 754 C CA . SER A 1 93 ? -9.002 30.952 5.627 1.00 94.06 93 SER A CA 1
ATOM 755 C C . SER A 1 93 ? -9.927 29.832 6.113 1.00 94.06 93 SER A C 1
ATOM 757 O O . SER A 1 93 ? -11.006 29.639 5.561 1.00 94.06 93 SER A O 1
ATOM 759 N N . LEU A 1 94 ? -9.507 29.106 7.151 1.00 94.50 94 LEU A N 1
ATOM 760 C CA . LEU A 1 94 ? -10.273 28.038 7.784 1.00 94.50 94 LEU A CA 1
ATOM 761 C C . LEU A 1 94 ? -11.145 28.546 8.947 1.00 94.50 94 LEU A C 1
ATOM 763 O O . LEU A 1 94 ? -11.832 27.741 9.567 1.00 94.50 94 LEU A O 1
ATOM 767 N N . GLY A 1 95 ? -11.123 29.848 9.260 1.00 95.12 95 GLY A N 1
ATOM 768 C CA . GLY A 1 95 ? -11.925 30.438 10.339 1.00 95.12 95 GLY A CA 1
ATOM 769 C C . GLY A 1 95 ? -11.472 30.049 11.751 1.00 95.12 95 GLY A C 1
ATOM 770 O O . GLY A 1 95 ? -12.262 30.107 12.688 1.00 95.12 95 GLY A O 1
ATOM 771 N N . ILE A 1 96 ? -10.210 29.644 11.917 1.00 96.19 96 ILE A N 1
ATOM 772 C CA . ILE A 1 96 ? -9.659 29.119 13.180 1.00 96.19 96 ILE A CA 1
ATOM 773 C C . ILE A 1 96 ? -8.481 29.954 13.705 1.00 96.19 96 ILE A C 1
ATOM 775 O O . ILE A 1 96 ? -7.642 29.433 14.440 1.00 96.19 96 ILE A O 1
ATOM 779 N N . SER A 1 97 ? -8.391 31.239 13.346 1.00 96.25 97 SER A N 1
ATOM 780 C CA . SER A 1 97 ? -7.290 32.142 13.735 1.00 96.25 97 SER A CA 1
ATOM 781 C C . SER A 1 97 ? -7.023 32.170 15.242 1.00 96.25 97 SER A C 1
ATOM 783 O O . SER A 1 97 ? -5.865 32.129 15.657 1.00 96.25 97 SER A O 1
ATOM 785 N N . ASP A 1 98 ? -8.078 32.130 16.062 1.00 95.06 98 ASP A N 1
ATOM 786 C CA . ASP A 1 98 ? -7.989 32.115 17.533 1.00 95.06 98 ASP A CA 1
ATOM 787 C C . ASP A 1 98 ? -7.284 30.864 18.089 1.00 95.06 98 ASP A C 1
ATOM 789 O O . ASP A 1 98 ? -6.879 30.811 19.252 1.00 95.06 98 ASP A O 1
ATOM 793 N N . TYR A 1 99 ? -7.118 29.844 17.246 1.00 95.88 99 TYR A N 1
ATOM 794 C CA . TYR A 1 99 ? -6.488 28.573 17.568 1.00 95.88 99 TYR A CA 1
ATOM 795 C C . TYR A 1 99 ? -5.117 28.404 16.906 1.00 95.88 99 TYR A C 1
ATOM 797 O O . TYR A 1 99 ? -4.621 27.272 16.860 1.00 95.88 99 TYR A O 1
ATOM 805 N N . PHE A 1 100 ? -4.525 29.477 16.373 1.00 96.06 100 PHE A N 1
ATOM 806 C CA . PHE A 1 100 ? -3.247 29.411 15.675 1.00 96.06 100 PHE A CA 1
ATOM 807 C C . PHE A 1 100 ? -2.135 28.827 16.552 1.00 96.06 100 PHE A C 1
ATOM 809 O O . PHE A 1 100 ? -1.883 29.262 17.676 1.00 96.06 100 PHE A O 1
ATOM 816 N N . GLU A 1 101 ? -1.427 27.848 15.994 1.00 94.00 101 GLU A N 1
ATOM 817 C CA . GLU A 1 101 ? -0.175 27.341 16.535 1.00 94.00 101 GLU A CA 1
ATOM 818 C C . GLU A 1 101 ? 0.907 27.499 15.469 1.00 94.00 101 GLU A C 1
ATOM 820 O O . GLU A 1 101 ? 0.712 27.105 14.317 1.00 94.00 101 GLU A O 1
ATOM 825 N N . ALA A 1 102 ? 2.070 28.025 15.864 1.00 94.06 102 ALA A N 1
ATOM 826 C CA . ALA A 1 102 ? 3.207 28.140 14.959 1.00 94.06 102 ALA A CA 1
ATOM 827 C C . ALA A 1 102 ? 3.545 26.768 14.329 1.00 94.06 102 ALA A C 1
ATOM 829 O O . AL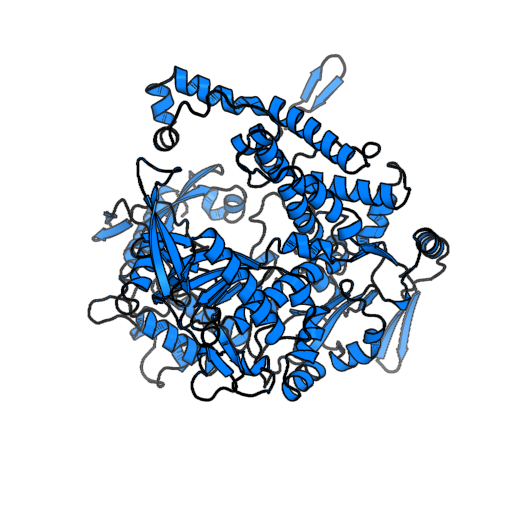A A 1 102 ? 3.526 25.751 15.043 1.00 94.06 102 ALA A O 1
ATOM 830 N N . PRO A 1 103 ? 3.868 26.713 13.018 1.00 93.56 103 PRO A N 1
ATOM 831 C CA . PRO A 1 103 ? 4.212 25.464 12.353 1.00 93.56 103 PRO A CA 1
ATOM 832 C C . PRO A 1 103 ? 5.338 24.717 13.062 1.00 93.56 103 PRO A C 1
ATOM 834 O O . PRO A 1 103 ? 6.300 25.302 13.561 1.00 93.56 103 PRO A O 1
ATOM 837 N N . ARG A 1 104 ? 5.221 23.394 13.089 1.00 93.06 104 ARG A N 1
ATOM 838 C CA . ARG A 1 104 ? 6.248 22.500 13.624 1.00 93.06 104 ARG A CA 1
ATOM 839 C C . ARG A 1 104 ? 7.307 22.235 12.555 1.00 93.06 104 ARG A C 1
ATOM 841 O O . ARG A 1 104 ? 7.091 22.460 11.369 1.00 93.06 104 ARG A O 1
ATOM 848 N N . LEU A 1 105 ? 8.436 21.667 12.973 1.00 89.38 105 LEU A N 1
ATOM 849 C CA . LEU A 1 105 ? 9.545 21.320 12.074 1.00 89.38 105 LEU A CA 1
ATOM 850 C C . LEU A 1 105 ? 9.261 20.099 11.180 1.00 89.38 105 LEU A C 1
ATOM 852 O O . LEU A 1 105 ? 10.121 19.670 10.421 1.00 89.38 105 LEU A O 1
ATOM 856 N N . THR A 1 106 ? 8.047 19.547 11.243 1.00 90.75 106 THR A N 1
ATOM 857 C CA . THR A 1 106 ? 7.559 18.537 10.304 1.00 90.75 106 THR A CA 1
ATOM 858 C C . THR A 1 106 ? 6.153 18.891 9.830 1.00 90.75 106 THR A C 1
ATOM 860 O O . THR A 1 106 ? 5.335 19.424 10.594 1.00 90.75 106 THR A O 1
ATOM 863 N N . ILE A 1 107 ? 5.844 18.562 8.572 1.00 92.94 107 ILE A N 1
ATOM 864 C CA . ILE A 1 107 ? 4.507 18.816 8.021 1.00 92.94 107 ILE A CA 1
ATOM 865 C C . ILE A 1 107 ? 3.417 18.062 8.794 1.00 92.94 107 ILE A C 1
ATOM 867 O O . ILE A 1 107 ? 2.373 18.639 9.074 1.00 92.94 107 ILE A O 1
ATOM 871 N N . GLY A 1 108 ? 3.672 16.810 9.198 1.00 93.50 108 GLY A N 1
ATOM 872 C CA . GLY A 1 108 ? 2.704 15.986 9.935 1.00 93.50 108 GLY A CA 1
ATOM 873 C C . GLY A 1 108 ? 2.331 16.589 11.284 1.00 93.50 108 GLY A C 1
ATOM 874 O O . GLY A 1 108 ? 1.161 16.769 11.595 1.00 93.50 108 GLY A O 1
ATOM 875 N N . ALA A 1 109 ? 3.316 17.033 12.069 1.00 93.38 109 ALA A N 1
ATOM 876 C CA . ALA A 1 109 ? 3.017 17.681 13.344 1.00 93.38 109 ALA A CA 1
ATOM 877 C C . ALA A 1 109 ? 2.279 19.024 13.171 1.00 93.38 109 ALA A C 1
ATOM 879 O O . ALA A 1 109 ? 1.458 19.382 14.017 1.00 93.38 109 ALA A O 1
ATOM 880 N N . THR A 1 110 ? 2.539 19.746 12.076 1.00 95.50 110 THR A N 1
ATOM 881 C CA . THR A 1 110 ? 1.817 20.981 11.732 1.00 95.50 110 THR A CA 1
ATOM 882 C C . THR A 1 110 ? 0.360 20.699 11.357 1.00 95.50 110 THR A C 1
ATOM 884 O O . THR A 1 110 ? -0.545 21.351 11.873 1.00 95.50 110 THR A O 1
ATOM 887 N N . VAL A 1 111 ? 0.106 19.702 10.509 1.00 95.94 111 VAL A N 1
ATOM 888 C CA . VAL A 1 111 ? -1.252 19.345 10.068 1.00 95.94 111 VAL A CA 1
ATOM 889 C C . VAL A 1 111 ? -2.066 18.713 11.196 1.00 95.94 111 VAL A C 1
ATOM 891 O O . VAL A 1 111 ? -3.232 19.067 11.372 1.00 95.94 111 VAL A O 1
ATOM 894 N N . ALA A 1 112 ? -1.444 17.895 12.047 1.00 95.44 112 ALA A N 1
ATOM 895 C CA . ALA A 1 112 ? -2.077 17.394 13.261 1.00 95.44 112 ALA A CA 1
ATOM 896 C C . ALA A 1 112 ? -2.532 18.534 14.191 1.00 95.44 112 ALA A C 1
ATOM 898 O O . ALA A 1 112 ? -3.603 18.450 14.788 1.00 95.44 112 ALA A O 1
ATOM 899 N N . ASN A 1 113 ? -1.752 19.618 14.299 1.00 95.50 113 ASN A N 1
ATOM 900 C CA . ASN A 1 113 ? -2.151 20.818 15.040 1.00 95.50 113 ASN A CA 1
ATOM 901 C C . ASN A 1 113 ? -3.368 21.509 14.409 1.00 95.50 113 ASN A C 1
ATOM 903 O O . ASN A 1 113 ? -4.312 21.806 15.134 1.00 95.50 113 ASN A O 1
ATOM 907 N N . ILE A 1 114 ? -3.391 21.685 13.083 1.00 96.38 114 ILE A N 1
ATOM 908 C CA . ILE A 1 114 ? -4.549 22.253 12.369 1.00 96.38 114 ILE A CA 1
ATOM 909 C C . ILE A 1 114 ? -5.812 21.440 12.660 1.00 96.38 114 ILE A C 1
ATOM 911 O O . ILE A 1 114 ? -6.836 22.001 13.044 1.00 96.38 114 ILE A O 1
ATOM 915 N N . PHE A 1 115 ? -5.737 20.112 12.546 1.00 96.44 115 PHE A N 1
ATOM 916 C CA . PHE A 1 115 ? -6.890 19.252 12.803 1.00 96.44 115 PHE A CA 1
ATOM 917 C C . PHE A 1 115 ? -7.374 19.343 14.258 1.00 96.44 115 PHE A C 1
ATOM 919 O O . PHE A 1 115 ? -8.576 19.426 14.496 1.00 96.44 115 PHE A O 1
ATOM 926 N N . ARG A 1 116 ? -6.463 19.408 15.243 1.00 95.69 116 ARG A N 1
ATOM 927 C CA . ARG A 1 116 ? -6.838 19.650 16.651 1.00 95.69 116 ARG A CA 1
ATOM 928 C C . ARG A 1 116 ? -7.542 20.995 16.832 1.00 95.69 116 ARG A C 1
ATOM 930 O O . ARG A 1 116 ? -8.549 21.042 17.531 1.00 95.69 116 ARG A O 1
ATOM 937 N N . SER A 1 117 ? -7.037 22.060 16.211 1.00 96.25 117 SER A N 1
ATOM 938 C CA . SER A 1 117 ? -7.650 23.392 16.259 1.00 96.25 117 SER A CA 1
ATOM 939 C C . SER A 1 117 ? -9.073 23.383 15.691 1.00 96.25 117 SER A C 1
ATOM 941 O O . SER A 1 117 ? -9.966 23.990 16.272 1.00 96.25 117 SER A O 1
ATOM 943 N N . ILE A 1 118 ? -9.315 22.626 14.620 1.00 96.25 118 ILE A N 1
ATOM 944 C CA . ILE A 1 118 ? -10.651 22.466 14.024 1.00 96.25 118 ILE A CA 1
ATOM 945 C C . ILE A 1 118 ? -11.593 21.693 14.935 1.00 96.25 118 ILE A C 1
ATOM 947 O O . ILE A 1 118 ? -12.752 22.077 15.066 1.00 96.25 118 ILE A O 1
ATOM 951 N N . LEU A 1 119 ? -11.115 20.629 15.587 1.00 96.38 119 LEU A N 1
ATOM 952 C CA . LEU A 1 119 ? -11.921 19.908 16.572 1.00 96.38 119 LEU A CA 1
ATOM 953 C C . LEU A 1 119 ? -12.315 20.827 17.732 1.00 96.38 119 LEU A C 1
ATOM 955 O O . LEU A 1 119 ? -13.475 20.836 18.122 1.00 96.38 119 LEU A O 1
ATOM 959 N N . LEU A 1 120 ? -11.378 21.624 18.255 1.00 96.19 120 LEU A N 1
ATOM 960 C CA . LEU A 1 120 ? -11.674 22.591 19.313 1.00 96.19 120 LEU A CA 1
ATOM 961 C C . LEU A 1 120 ? -12.724 23.612 18.865 1.00 96.19 120 LEU A C 1
ATOM 963 O O . LEU A 1 120 ? -13.740 23.765 19.537 1.00 96.19 120 LEU A O 1
ATOM 967 N N . HIS A 1 121 ? -12.517 24.233 17.702 1.00 96.06 121 HIS A N 1
ATOM 968 C CA . HIS A 1 121 ? -13.450 25.204 17.136 1.00 96.06 121 HIS A CA 1
ATOM 969 C C . HIS A 1 121 ? -14.849 24.609 16.924 1.00 96.06 121 HIS A C 1
ATOM 971 O O . HIS A 1 121 ? -15.832 25.162 17.404 1.00 96.06 121 HIS A O 1
ATOM 977 N N . THR A 1 122 ? -14.939 23.443 16.277 1.00 95.06 122 THR A N 1
ATOM 978 C CA . THR A 1 122 ? -16.221 22.786 15.958 1.00 95.06 122 THR A CA 1
ATOM 979 C C . THR A 1 122 ? -17.004 22.400 17.212 1.00 95.06 122 THR A C 1
ATOM 981 O O . THR A 1 122 ? -18.232 22.395 17.211 1.00 95.06 122 THR A O 1
ATOM 984 N N . LEU A 1 123 ? -16.298 22.059 18.289 1.00 94.94 123 LEU A N 1
ATOM 985 C CA . LEU A 1 123 ? -16.898 21.618 19.547 1.00 94.94 123 LEU A CA 1
ATOM 986 C C . LEU A 1 123 ? -17.087 22.769 20.543 1.00 94.94 123 LEU A C 1
ATOM 988 O O . LEU A 1 123 ? -17.460 22.514 21.684 1.00 94.94 123 LEU A O 1
ATOM 992 N N . ASN A 1 124 ? -16.847 24.017 20.121 1.00 94.62 124 ASN A N 1
ATOM 993 C CA . ASN A 1 124 ? -16.900 25.217 20.961 1.00 94.62 124 ASN A CA 1
ATOM 994 C C . ASN A 1 124 ? -16.021 25.120 22.223 1.00 94.62 124 ASN A C 1
ATOM 996 O O . ASN A 1 124 ? -16.391 25.608 23.290 1.00 94.62 124 ASN A O 1
ATOM 1000 N N . LEU A 1 125 ? -14.851 24.491 22.102 1.00 94.88 125 LEU A N 1
ATOM 1001 C CA . LEU A 1 125 ? -13.883 24.335 23.186 1.00 94.88 125 LEU A CA 1
ATOM 1002 C C . LEU A 1 125 ? -12.727 25.316 23.038 1.00 94.88 125 LEU A C 1
ATOM 1004 O O . LEU A 1 125 ? -12.249 25.584 21.942 1.00 94.88 125 LEU A O 1
ATOM 1008 N N . THR A 1 126 ? -12.194 25.782 24.159 1.00 94.19 126 THR A N 1
ATOM 1009 C CA . THR A 1 126 ? -11.055 26.703 24.178 1.00 94.19 126 THR A CA 1
ATOM 1010 C C . THR A 1 126 ? -9.716 25.976 24.001 1.00 94.19 126 THR A C 1
ATOM 1012 O O . THR A 1 126 ? -9.577 24.787 24.287 1.00 94.19 126 THR A O 1
ATOM 1015 N N . GLN A 1 127 ? -8.652 26.703 23.635 1.00 90.00 127 GLN A N 1
ATOM 1016 C CA . GLN A 1 127 ? -7.288 26.143 23.572 1.00 90.00 127 GLN A CA 1
ATOM 1017 C C . GLN A 1 127 ? -6.814 25.495 24.888 1.00 90.00 127 GLN A C 1
ATOM 1019 O O . GLN A 1 127 ? -6.029 24.543 24.881 1.00 90.00 127 GLN A O 1
ATOM 1024 N N . LYS A 1 128 ? -7.320 25.958 26.039 1.00 91.81 128 LYS A N 1
ATOM 1025 C CA . LYS A 1 128 ? -7.000 25.377 27.355 1.00 91.81 128 LYS A CA 1
ATOM 1026 C C . LYS A 1 128 ? -7.529 23.946 27.502 1.00 91.81 128 LYS A C 1
ATOM 1028 O O . LYS A 1 128 ? -6.970 23.159 28.265 1.00 91.81 128 LYS A O 1
ATOM 1033 N N . GLU A 1 129 ? -8.548 23.585 26.729 1.00 93.94 129 GLU A N 1
ATOM 1034 C CA . GLU A 1 129 ? -9.220 22.285 26.759 1.00 93.94 129 GLU A CA 1
ATOM 1035 C C . GLU A 1 129 ? -8.643 21.290 25.743 1.00 93.94 129 GLU A C 1
ATOM 1037 O O . GLU A 1 129 ? -9.118 20.162 25.636 1.00 93.94 129 GLU A O 1
ATOM 1042 N N . LYS A 1 130 ? -7.539 21.626 25.061 1.00 91.94 130 LYS A N 1
ATOM 1043 C CA . LYS A 1 130 ? -6.832 20.727 24.127 1.00 91.94 130 LYS A CA 1
ATOM 1044 C C . LYS A 1 130 ? -6.573 19.326 24.697 1.00 91.94 130 LYS A C 1
ATOM 1046 O O . LYS A 1 130 ? -6.705 18.330 23.988 1.00 91.94 130 LYS A O 1
ATOM 1051 N N . LYS A 1 131 ? -6.241 19.223 25.990 1.00 93.44 131 LYS A N 1
ATOM 1052 C CA . LYS A 1 131 ? -6.027 17.929 26.667 1.00 93.44 131 LYS A CA 1
ATOM 1053 C C . LYS A 1 131 ? -7.288 17.055 26.698 1.00 93.44 131 LYS A C 1
ATOM 1055 O O . LYS A 1 131 ? -7.159 15.838 26.597 1.00 93.44 131 LYS A O 1
ATOM 1060 N N . LYS A 1 132 ? -8.474 17.663 26.791 1.00 92.62 132 LYS A N 1
ATOM 1061 C CA . LYS A 1 132 ? -9.778 16.985 26.794 1.00 92.62 132 LYS A CA 1
ATOM 1062 C C . LYS A 1 132 ? -10.028 16.292 25.451 1.00 92.62 132 LYS A C 1
ATOM 1064 O O . LYS A 1 132 ? -10.314 15.099 25.415 1.00 92.62 132 LYS A O 1
ATOM 1069 N N . ILE A 1 133 ? -9.765 16.985 24.339 1.00 92.81 133 ILE A N 1
ATOM 1070 C CA . ILE A 1 133 ? -9.845 16.398 22.987 1.00 92.81 133 ILE A CA 1
ATOM 1071 C C . ILE A 1 133 ? -8.852 15.255 22.789 1.00 92.81 133 ILE A C 1
ATOM 1073 O O . ILE A 1 133 ? -9.224 14.198 22.273 1.00 92.81 133 ILE A O 1
ATOM 1077 N N . ILE A 1 134 ? -7.606 15.432 23.234 1.00 93.19 134 ILE A N 1
ATOM 1078 C CA . ILE A 1 134 ? -6.588 14.373 23.186 1.00 93.19 134 ILE A CA 1
ATOM 1079 C C . ILE A 1 134 ? -7.066 13.140 23.962 1.00 93.19 134 ILE A C 1
ATOM 1081 O O . ILE A 1 134 ? -6.924 12.011 23.489 1.00 93.19 134 ILE A O 1
ATOM 1085 N N . GLU A 1 135 ? -7.665 13.337 25.138 1.00 94.00 135 GLU A N 1
ATOM 1086 C CA . GLU A 1 135 ? -8.220 12.248 25.933 1.00 94.00 135 GLU A CA 1
ATOM 1087 C C . GLU A 1 135 ? -9.368 11.521 25.226 1.00 94.00 135 GLU A C 1
ATOM 1089 O O . GLU A 1 135 ? -9.393 10.288 25.237 1.00 94.00 135 GLU A O 1
ATOM 1094 N N . TYR A 1 136 ? -10.271 12.240 24.562 1.00 95.00 136 TYR A N 1
ATOM 1095 C CA . TYR A 1 136 ? -11.370 11.613 23.832 1.00 95.00 136 TYR A CA 1
ATOM 1096 C C . TYR A 1 136 ? -10.922 10.868 22.568 1.00 95.00 136 TYR A C 1
ATOM 1098 O O . TYR A 1 136 ? -11.500 9.831 22.243 1.00 95.00 136 TYR A O 1
ATOM 1106 N N . CYS A 1 137 ? -9.869 11.330 21.887 1.00 95.25 137 CYS A N 1
ATOM 1107 C CA . CYS A 1 137 ? -9.344 10.672 20.683 1.00 95.25 137 CYS A CA 1
ATOM 1108 C C . CYS A 1 137 ? -8.455 9.456 20.999 1.00 95.25 137 CYS A C 1
ATOM 1110 O O . CYS A 1 137 ? -8.358 8.526 20.193 1.00 95.25 137 CYS A O 1
ATOM 1112 N N . ARG A 1 138 ? -7.827 9.416 22.188 1.00 94.44 138 ARG A N 1
ATOM 1113 C CA . ARG A 1 138 ? -6.748 8.459 22.501 1.00 94.44 138 ARG A CA 1
ATOM 1114 C C . ARG A 1 138 ? -7.111 6.998 22.258 1.00 94.44 138 ARG A C 1
ATOM 1116 O O . ARG A 1 138 ? -6.228 6.213 21.920 1.00 94.44 138 ARG A O 1
ATOM 1123 N N . TYR A 1 139 ? -8.372 6.614 22.449 1.00 94.81 139 TYR A N 1
ATOM 1124 C CA . TYR A 1 139 ? -8.805 5.215 22.407 1.00 94.81 139 TYR A CA 1
ATOM 1125 C C . TYR A 1 139 ? -8.845 4.615 20.994 1.00 94.81 139 TYR A C 1
ATOM 1127 O O . TYR A 1 139 ? -8.844 3.394 20.864 1.00 94.81 139 TYR A O 1
ATOM 1135 N N . GLY A 1 140 ? -8.846 5.446 19.947 1.00 94.81 140 GLY A N 1
ATOM 1136 C CA . GLY A 1 140 ? -8.718 4.996 18.558 1.00 94.81 140 GLY A CA 1
ATOM 1137 C C . GLY A 1 140 ? -7.267 4.860 18.079 1.00 94.81 140 GLY A C 1
ATOM 1138 O O . GLY A 1 140 ? -7.020 4.291 17.017 1.00 94.81 140 GLY A O 1
ATOM 1139 N N . THR A 1 141 ? -6.294 5.370 18.838 1.00 94.69 141 THR A N 1
ATOM 1140 C CA . THR A 1 141 ? -4.896 5.484 18.391 1.00 94.69 141 THR A CA 1
ATOM 1141 C C . THR A 1 141 ? -4.166 4.139 18.373 1.00 94.69 141 THR A C 1
ATOM 1143 O O . THR A 1 141 ? -4.405 3.260 19.206 1.00 94.69 141 THR A O 1
ATOM 1146 N N . ALA A 1 142 ? -3.163 3.995 17.498 1.00 91.69 142 ALA A N 1
ATOM 1147 C CA . ALA A 1 142 ? -2.295 2.812 17.501 1.00 91.69 142 ALA A CA 1
ATOM 1148 C C . ALA A 1 142 ? -1.553 2.645 18.842 1.00 91.69 142 ALA A C 1
ATOM 1150 O O . ALA A 1 142 ? -1.299 1.523 19.285 1.00 91.69 142 ALA A O 1
ATOM 1151 N N . ALA A 1 143 ? -1.231 3.758 19.511 1.00 90.00 143 ALA A N 1
ATOM 1152 C CA . ALA A 1 143 ? -0.614 3.762 20.833 1.00 90.00 143 ALA A CA 1
ATOM 1153 C C . ALA A 1 143 ? -1.520 3.133 21.906 1.00 90.00 143 ALA A C 1
ATOM 1155 O O . ALA A 1 143 ? -1.008 2.483 22.818 1.00 90.00 143 ALA A O 1
ATOM 1156 N N . HIS A 1 144 ? -2.845 3.285 21.805 1.00 93.12 144 HIS A N 1
ATOM 1157 C CA . HIS A 1 144 ? -3.791 2.629 22.706 1.00 93.12 144 HIS A CA 1
ATOM 1158 C C . HIS A 1 144 ? -3.821 1.115 22.494 1.00 93.12 144 HIS A C 1
ATOM 1160 O O . HIS A 1 144 ? -3.571 0.370 23.441 1.00 93.12 144 HIS A O 1
ATOM 1166 N N . PHE A 1 145 ? -4.027 0.653 21.258 1.00 94.31 145 PHE A N 1
ATOM 1167 C CA . PHE A 1 145 ? -4.111 -0.783 20.963 1.00 94.31 145 PHE A CA 1
ATOM 1168 C C . PHE A 1 145 ? -2.818 -1.541 21.298 1.00 94.31 145 PHE A C 1
ATOM 1170 O O . PHE A 1 145 ? -2.865 -2.677 21.760 1.00 94.31 145 PHE A O 1
ATOM 1177 N N . LYS A 1 146 ? -1.647 -0.903 21.193 1.00 90.06 146 LYS A N 1
ATOM 1178 C CA . LYS A 1 146 ? -0.360 -1.511 21.592 1.00 90.06 146 LYS A CA 1
ATOM 1179 C C . LYS A 1 146 ? -0.193 -1.749 23.087 1.00 90.06 146 LYS A C 1
ATOM 1181 O O . LYS A 1 146 ? 0.708 -2.489 23.486 1.00 90.06 146 LYS A O 1
ATOM 1186 N N . LYS A 1 147 ? -1.027 -1.130 23.928 1.00 91.00 147 LYS A N 1
ATOM 1187 C CA . LYS A 1 147 ? -1.051 -1.422 25.367 1.00 91.00 147 LYS A CA 1
ATOM 1188 C C . LYS A 1 147 ? -1.707 -2.775 25.657 1.00 91.00 147 LYS A C 1
ATOM 1190 O O . LYS A 1 147 ? -1.415 -3.358 26.695 1.00 91.00 147 LYS A O 1
ATOM 1195 N N . LEU A 1 148 ? -2.500 -3.314 24.728 1.00 93.06 148 LEU A N 1
ATOM 1196 C CA . LEU A 1 148 ? -3.206 -4.596 24.842 1.00 93.06 148 LEU A CA 1
ATOM 1197 C C . LEU A 1 148 ? -2.280 -5.791 24.543 1.00 93.06 148 LEU A C 1
ATOM 1199 O O . LEU A 1 148 ? -2.591 -6.663 23.744 1.00 93.06 148 LEU A O 1
ATOM 1203 N N . ARG A 1 149 ? -1.092 -5.815 25.157 1.00 91.25 149 ARG A N 1
ATOM 1204 C CA . ARG A 1 149 ? 0.009 -6.738 24.810 1.00 91.25 149 ARG A CA 1
ATOM 1205 C C . ARG A 1 149 ? -0.293 -8.213 25.063 1.00 91.25 149 ARG A C 1
ATOM 1207 O O . ARG A 1 149 ? 0.395 -9.061 24.511 1.00 91.25 149 ARG A O 1
ATOM 1214 N N . THR A 1 150 ? -1.263 -8.498 25.922 1.00 92.38 150 THR A N 1
ATOM 1215 C CA . THR A 1 150 ? -1.635 -9.850 26.354 1.00 92.38 150 THR A CA 1
ATOM 1216 C C . THR A 1 150 ? -2.889 -10.370 25.656 1.00 92.38 150 THR A C 1
ATOM 1218 O O . THR A 1 150 ? -3.308 -11.497 25.916 1.00 92.38 150 THR A O 1
ATOM 1221 N N . THR A 1 151 ? -3.503 -9.571 24.780 1.00 95.75 151 THR A N 1
ATOM 1222 C CA . THR A 1 151 ? -4.721 -9.947 24.063 1.00 95.75 151 THR A CA 1
ATOM 1223 C C . THR A 1 151 ? -4.554 -9.767 22.560 1.00 95.75 151 THR A C 1
ATOM 1225 O O . THR A 1 151 ? -3.673 -9.051 22.082 1.00 95.75 151 THR A O 1
ATOM 1228 N N . THR A 1 152 ? -5.429 -10.401 21.782 1.00 96.81 152 THR A N 1
ATOM 1229 C CA . THR A 1 152 ? -5.491 -10.243 20.326 1.00 96.81 152 THR A CA 1
ATOM 1230 C C . THR A 1 152 ? -5.816 -8.808 19.901 1.00 96.81 152 THR A C 1
ATOM 1232 O O . THR A 1 152 ? -5.573 -8.454 18.748 1.00 96.81 152 THR A O 1
ATOM 1235 N N . GLY A 1 153 ? -6.281 -7.951 20.822 1.00 96.88 153 GLY A N 1
ATOM 1236 C CA . GLY A 1 153 ? -6.546 -6.533 20.584 1.00 96.88 153 GLY A CA 1
ATOM 1237 C C . GLY A 1 153 ? -5.325 -5.757 20.081 1.00 96.88 153 GLY A C 1
ATOM 1238 O O . GLY A 1 153 ? -5.483 -4.766 19.367 1.00 96.88 153 GLY A O 1
ATOM 1239 N N . ILE A 1 154 ? -4.101 -6.233 20.341 1.00 95.38 154 ILE A N 1
ATOM 1240 C CA . ILE A 1 154 ? -2.887 -5.634 19.772 1.00 95.38 154 ILE A CA 1
ATOM 1241 C C . ILE A 1 154 ? -2.857 -5.649 18.238 1.00 95.38 154 ILE A C 1
ATOM 1243 O O . ILE A 1 154 ? -2.290 -4.743 17.625 1.00 95.38 154 ILE A O 1
ATOM 1247 N N . TYR A 1 155 ? -3.496 -6.630 17.595 1.00 96.00 155 TYR A N 1
ATOM 1248 C CA . TYR A 1 155 ? -3.532 -6.735 16.133 1.00 96.00 155 TYR A CA 1
ATOM 1249 C C . TYR A 1 155 ? -4.349 -5.616 15.469 1.00 96.00 155 TYR A C 1
ATOM 1251 O O . TYR A 1 155 ? -4.192 -5.357 14.274 1.00 96.00 155 TYR A O 1
ATOM 1259 N N . LEU A 1 156 ? -5.178 -4.904 16.238 1.00 96.31 156 LEU A N 1
ATOM 1260 C CA . LEU A 1 156 ? -5.897 -3.715 15.776 1.00 96.31 156 LEU A CA 1
ATOM 1261 C C . LEU A 1 156 ? -4.971 -2.504 15.602 1.00 96.31 156 LEU A C 1
ATOM 1263 O O . LEU A 1 156 ? -5.314 -1.577 14.878 1.00 96.31 156 LEU A O 1
ATOM 1267 N N . ALA A 1 157 ? -3.769 -2.517 16.192 1.00 93.44 157 ALA A N 1
ATOM 1268 C CA . ALA A 1 157 ? -2.803 -1.429 16.042 1.00 93.44 157 ALA A CA 1
ATOM 1269 C C . ALA A 1 157 ? -2.224 -1.311 14.619 1.00 93.44 157 ALA A C 1
ATOM 1271 O O . ALA A 1 157 ? -1.578 -0.311 14.300 1.00 93.44 157 ALA A O 1
ATOM 1272 N N . LYS A 1 158 ? -2.398 -2.340 13.779 1.00 92.25 158 LYS A N 1
ATOM 1273 C CA . LYS A 1 158 ? -1.916 -2.360 12.399 1.00 92.25 158 LYS A CA 1
ATOM 1274 C C . LYS A 1 158 ? -2.916 -1.669 11.473 1.00 92.25 158 LYS A C 1
ATOM 1276 O O . LYS A 1 158 ? -4.099 -2.011 11.448 1.00 92.25 158 LYS A O 1
ATOM 1281 N N . ILE A 1 159 ? -2.402 -0.766 10.644 1.00 91.25 159 ILE A N 1
ATOM 1282 C CA . ILE A 1 159 ? -3.119 -0.211 9.495 1.00 91.25 159 ILE A CA 1
ATOM 1283 C C . ILE A 1 159 ? -2.582 -0.834 8.215 1.00 91.25 159 ILE A C 1
ATOM 1285 O O . ILE A 1 159 ? -1.368 -0.843 7.979 1.00 91.25 159 ILE A O 1
ATOM 1289 N N . ASP A 1 160 ? -3.484 -1.367 7.400 1.00 90.75 160 ASP A N 1
ATOM 1290 C CA . ASP A 1 160 ? -3.133 -1.985 6.126 1.00 90.75 160 ASP A CA 1
ATOM 1291 C C . ASP A 1 160 ? -3.008 -0.906 5.043 1.00 90.75 160 ASP A C 1
ATOM 1293 O O . ASP A 1 160 ? -3.812 0.027 4.981 1.00 90.75 160 ASP A O 1
ATOM 1297 N N . GLY A 1 161 ? -1.973 -1.012 4.206 1.00 89.00 161 GLY A N 1
ATOM 1298 C CA . GLY A 1 161 ? -1.690 -0.050 3.136 1.00 89.00 161 GLY A CA 1
ATOM 1299 C C . GLY A 1 161 ? -2.561 -0.252 1.892 1.00 89.00 161 GLY A C 1
ATOM 1300 O O . GLY A 1 161 ? -3.530 -1.006 1.908 1.00 89.00 161 GLY A O 1
ATOM 1301 N N . GLY A 1 162 ? -2.215 0.413 0.789 1.00 89.44 162 GLY A N 1
ATOM 1302 C CA . GLY A 1 162 ? -2.893 0.217 -0.498 1.00 89.44 162 GLY A CA 1
ATOM 1303 C C . GLY A 1 162 ? -2.699 -1.188 -1.086 1.00 89.44 162 GLY A C 1
ATOM 1304 O O . GLY A 1 162 ? -1.913 -1.996 -0.586 1.00 89.44 162 GLY A O 1
ATOM 1305 N N . ARG A 1 163 ? -3.418 -1.485 -2.173 1.00 92.00 163 ARG A N 1
ATOM 1306 C CA . ARG A 1 163 ? -3.307 -2.766 -2.884 1.00 92.00 163 ARG A CA 1
ATOM 1307 C C . ARG A 1 163 ? -2.027 -2.779 -3.720 1.00 92.00 163 ARG A C 1
ATOM 1309 O O . ARG A 1 163 ? -1.759 -1.821 -4.426 1.00 92.00 163 ARG A O 1
ATOM 1316 N N . CYS A 1 164 ? -1.236 -3.843 -3.655 1.00 92.56 164 CYS A N 1
ATOM 1317 C CA . CYS A 1 164 ? -0.042 -4.009 -4.486 1.00 92.56 164 CYS A CA 1
ATOM 1318 C C . CYS A 1 164 ? -0.004 -5.447 -4.995 1.00 92.56 164 CYS A C 1
ATOM 1320 O O . CYS A 1 164 ? 0.129 -6.370 -4.187 1.00 92.56 164 CYS A O 1
ATOM 1322 N N . ARG A 1 165 ? -0.201 -5.650 -6.299 1.00 94.00 165 ARG A N 1
ATOM 1323 C CA . ARG A 1 165 ? -0.319 -6.991 -6.875 1.00 94.00 165 ARG A CA 1
ATOM 1324 C C . ARG A 1 165 ? -0.037 -7.007 -8.372 1.00 94.00 165 ARG A C 1
ATOM 1326 O O . ARG A 1 165 ? -0.540 -6.158 -9.103 1.00 94.00 165 ARG A O 1
ATOM 1333 N N . ASN A 1 166 ? 0.634 -8.064 -8.823 1.00 95.00 166 ASN A N 1
ATOM 1334 C CA . ASN A 1 166 ? 0.634 -8.468 -10.222 1.00 95.00 166 ASN A CA 1
ATOM 1335 C C . ASN A 1 166 ? -0.524 -9.443 -10.487 1.00 95.00 166 ASN A C 1
ATOM 1337 O O . ASN A 1 166 ? -0.579 -10.537 -9.925 1.00 95.00 166 ASN A O 1
ATOM 1341 N N . ASN A 1 167 ? -1.495 -8.999 -11.281 1.00 94.81 167 ASN A N 1
ATOM 1342 C CA . ASN A 1 167 ? -2.699 -9.759 -11.606 1.00 94.81 167 ASN A CA 1
ATOM 1343 C C . ASN A 1 167 ? -2.480 -10.703 -12.801 1.00 94.81 167 ASN A C 1
ATOM 1345 O O . ASN A 1 167 ? -3.256 -11.640 -12.982 1.00 94.81 167 ASN A O 1
ATOM 1349 N N . LYS A 1 168 ? -1.418 -10.481 -13.588 1.00 95.31 168 LYS A N 1
ATOM 1350 C CA . LYS A 1 168 ? -1.027 -11.299 -14.743 1.00 95.31 168 LYS A CA 1
ATOM 1351 C C . LYS A 1 168 ? 0.438 -11.733 -14.607 1.00 95.31 168 LYS A C 1
ATOM 1353 O O . LYS A 1 168 ? 1.298 -11.266 -15.353 1.00 95.31 168 LYS A O 1
ATOM 1358 N N . PRO A 1 169 ? 0.741 -12.635 -13.656 1.00 95.56 169 PRO A N 1
ATOM 1359 C CA . PRO A 1 169 ? 2.113 -13.015 -13.321 1.00 95.56 169 PRO A CA 1
ATOM 1360 C C . PRO A 1 169 ? 2.867 -13.717 -14.454 1.00 95.56 169 PRO A C 1
ATOM 1362 O O . PRO A 1 169 ? 4.071 -13.902 -14.339 1.00 95.56 169 PRO A O 1
ATOM 1365 N N . THR A 1 170 ? 2.192 -14.122 -15.528 1.00 96.31 170 THR A N 1
ATOM 1366 C CA . THR A 1 170 ? 2.794 -14.766 -16.702 1.00 96.31 170 THR A CA 1
ATOM 1367 C C . THR A 1 170 ? 2.958 -13.812 -17.885 1.00 96.31 170 THR A C 1
ATOM 1369 O O . THR A 1 170 ? 3.263 -14.252 -18.984 1.00 96.31 170 THR A O 1
ATOM 1372 N N . THR A 1 171 ? 2.726 -12.510 -17.707 1.00 96.38 171 THR A N 1
ATOM 1373 C CA . THR A 1 171 ? 2.931 -11.504 -18.756 1.00 96.38 171 THR A CA 1
ATOM 1374 C C . THR A 1 171 ? 4.169 -10.675 -18.433 1.00 96.38 171 THR A C 1
ATOM 1376 O O . THR A 1 171 ? 4.108 -9.802 -17.569 1.00 96.38 171 THR A O 1
ATOM 1379 N N . SER A 1 172 ? 5.287 -10.932 -19.119 1.00 96.25 172 SER A N 1
ATOM 1380 C CA . SER A 1 172 ? 6.524 -10.151 -18.968 1.00 96.25 172 SER A CA 1
ATOM 1381 C C . SER A 1 172 ? 6.515 -8.853 -19.770 1.00 96.25 172 SER A C 1
ATOM 1383 O O . SER A 1 172 ? 7.157 -7.889 -19.365 1.00 96.25 172 SER A O 1
ATOM 1385 N N . SER A 1 173 ? 5.812 -8.813 -20.903 1.00 96.69 173 SER A N 1
ATOM 1386 C CA . SER A 1 173 ? 5.734 -7.644 -21.777 1.00 96.69 173 SER A CA 1
ATOM 1387 C C . SER A 1 173 ? 4.495 -7.655 -22.666 1.00 96.69 173 SER A C 1
ATOM 1389 O O . SER A 1 173 ? 3.859 -8.688 -22.880 1.00 96.69 173 SER A O 1
ATOM 1391 N N . VAL A 1 174 ? 4.108 -6.465 -23.124 1.00 96.50 174 VAL A N 1
ATOM 1392 C CA . VAL A 1 174 ? 2.951 -6.227 -23.988 1.00 96.50 174 VAL A CA 1
ATOM 1393 C C . VAL A 1 174 ? 3.245 -5.040 -24.898 1.00 96.50 174 VAL A C 1
ATOM 1395 O O . VAL A 1 174 ? 3.644 -3.992 -24.399 1.00 96.50 174 VAL A O 1
ATOM 1398 N N . THR A 1 175 ? 2.955 -5.173 -26.192 1.00 96.25 175 THR A N 1
ATOM 1399 C CA . THR A 1 175 ? 2.968 -4.079 -27.181 1.00 96.25 175 THR A CA 1
ATOM 1400 C C . THR A 1 175 ? 1.550 -3.870 -27.703 1.00 96.25 175 THR A C 1
ATOM 1402 O O . THR A 1 175 ? 1.106 -4.562 -28.619 1.00 96.25 175 THR A O 1
ATOM 1405 N N . LYS A 1 176 ? 0.788 -3.005 -27.028 1.00 95.69 176 LYS A N 1
ATOM 1406 C CA . LYS A 1 176 ? -0.638 -2.721 -27.275 1.00 95.69 176 LYS A CA 1
ATOM 1407 C C . LYS A 1 176 ? -0.962 -1.293 -26.842 1.00 95.69 176 LYS A C 1
ATOM 1409 O O . LYS A 1 176 ? -0.129 -0.643 -26.222 1.00 95.69 176 LYS A O 1
ATOM 1414 N N . LEU A 1 177 ? -2.181 -0.832 -27.112 1.00 96.38 177 LEU A N 1
ATOM 1415 C CA . LEU A 1 177 ? -2.658 0.464 -26.639 1.00 96.38 177 LEU A CA 1
ATOM 1416 C C . LEU A 1 177 ? -3.089 0.382 -25.168 1.00 96.38 177 LEU A C 1
ATOM 1418 O O . LEU A 1 177 ? -4.098 -0.237 -24.825 1.00 96.38 177 LEU A O 1
ATOM 1422 N N . LEU A 1 178 ? -2.295 0.990 -24.295 1.00 97.38 178 LEU A N 1
ATOM 1423 C CA . LEU A 1 178 ? -2.408 0.887 -22.847 1.00 97.38 178 LEU A CA 1
ATOM 1424 C C . LEU A 1 178 ? -2.738 2.243 -22.227 1.00 97.38 178 LEU A C 1
ATOM 1426 O O . LEU A 1 178 ? -2.263 3.273 -22.692 1.00 97.38 178 LEU A O 1
ATOM 1430 N N . ALA A 1 179 ? -3.469 2.236 -21.118 1.00 97.12 179 ALA A N 1
ATOM 1431 C CA . ALA A 1 179 ? -3.718 3.423 -20.309 1.00 97.12 179 ALA A CA 1
ATOM 1432 C C . ALA A 1 179 ? -3.287 3.193 -18.855 1.00 97.12 179 ALA A C 1
ATOM 1434 O O . ALA A 1 179 ? -3.561 2.134 -18.283 1.00 97.12 179 ALA A O 1
ATOM 1435 N N . ASP A 1 180 ? -2.614 4.187 -18.267 1.00 96.12 180 ASP A N 1
ATOM 1436 C CA . ASP A 1 180 ? -2.292 4.244 -16.833 1.00 96.12 180 ASP A CA 1
ATOM 1437 C C . ASP A 1 180 ? -3.365 5.061 -16.116 1.00 96.12 180 ASP A C 1
ATOM 1439 O O . ASP A 1 180 ? -3.382 6.293 -16.186 1.00 96.12 180 ASP A O 1
ATOM 1443 N N . ILE A 1 181 ? -4.303 4.353 -15.490 1.00 96.88 181 ILE A N 1
ATOM 1444 C CA . ILE A 1 181 ? -5.474 4.926 -14.832 1.00 96.88 181 ILE A CA 1
ATOM 1445 C C . ILE A 1 181 ? -5.264 4.947 -13.320 1.00 96.88 181 ILE A C 1
ATOM 1447 O O . ILE A 1 181 ? -4.840 3.956 -12.728 1.00 96.88 181 ILE A O 1
ATOM 1451 N N . ASP A 1 182 ? -5.599 6.072 -12.696 1.00 96.31 182 ASP A N 1
ATOM 1452 C CA . ASP A 1 182 ? -5.491 6.312 -11.259 1.00 96.31 182 ASP A CA 1
ATOM 1453 C C . ASP A 1 182 ? -6.845 6.726 -10.670 1.00 96.31 182 ASP A C 1
ATOM 1455 O O . ASP A 1 182 ? -7.667 7.379 -11.320 1.00 96.31 182 ASP A O 1
ATOM 1459 N N . ILE A 1 183 ? -7.056 6.426 -9.389 1.00 95.06 183 ILE A N 1
ATOM 1460 C CA . ILE A 1 183 ? -8.153 7.003 -8.609 1.00 95.06 183 ILE A CA 1
ATOM 1461 C C . ILE A 1 183 ? -7.830 8.475 -8.312 1.00 95.06 183 ILE A C 1
ATOM 1463 O O . ILE A 1 183 ? -6.963 8.800 -7.493 1.00 95.06 183 ILE A O 1
ATOM 1467 N N . LYS A 1 184 ? -8.594 9.388 -8.914 1.00 92.12 184 LYS A N 1
ATOM 1468 C CA . LYS A 1 184 ? -8.396 10.832 -8.784 1.00 92.12 184 LYS A CA 1
ATOM 1469 C C . LYS A 1 184 ? -8.550 11.268 -7.330 1.00 92.12 184 LYS A C 1
ATOM 1471 O O . LYS A 1 184 ? -9.620 11.151 -6.729 1.00 92.12 184 LYS A O 1
ATOM 1476 N N . GLY A 1 185 ? -7.474 11.812 -6.761 1.00 87.25 185 GLY A N 1
ATOM 1477 C CA . GLY A 1 185 ? -7.472 12.313 -5.384 1.00 87.25 185 GLY A CA 1
ATOM 1478 C C . GLY A 1 185 ? -7.806 11.243 -4.339 1.00 87.25 185 GLY A C 1
ATOM 1479 O O . GLY A 1 185 ? -8.468 11.569 -3.356 1.00 87.25 185 GLY A O 1
ATOM 1480 N N . CYS A 1 186 ? -7.366 9.996 -4.551 1.00 89.75 186 CYS A N 1
ATOM 1481 C CA . CYS A 1 186 ? -7.719 8.809 -3.763 1.00 89.75 186 CYS A CA 1
ATOM 1482 C C . CYS A 1 186 ? -7.856 9.058 -2.248 1.00 89.75 186 CYS A C 1
ATOM 1484 O O . CYS A 1 186 ? -8.945 8.934 -1.693 1.00 89.75 186 CYS A O 1
ATOM 1486 N N . TYR A 1 187 ? -6.795 9.491 -1.562 1.00 84.81 187 TYR A N 1
ATOM 1487 C CA . TYR A 1 187 ? -6.861 9.691 -0.108 1.00 84.81 187 TYR A CA 1
ATOM 1488 C C . TYR A 1 187 ? -7.668 10.924 0.316 1.00 84.81 187 TYR A C 1
ATOM 1490 O O . TYR A 1 187 ? -8.309 10.883 1.361 1.00 84.81 187 TYR A O 1
ATOM 1498 N N . GLY A 1 188 ? -7.701 11.989 -0.493 1.00 86.44 188 GLY A N 1
ATOM 1499 C CA . GLY A 1 188 ? -8.533 13.168 -0.223 1.00 86.44 188 GLY A CA 1
ATOM 1500 C C . GLY A 1 188 ? -10.028 12.840 -0.290 1.00 86.44 188 GLY A C 1
ATOM 1501 O O . GLY A 1 188 ? -10.768 13.148 0.637 1.00 86.44 188 GLY A O 1
ATOM 1502 N N . ASN A 1 189 ? -10.456 12.120 -1.332 1.00 87.69 189 ASN A N 1
ATOM 1503 C CA . ASN A 1 189 ? -11.820 11.587 -1.445 1.00 87.69 189 ASN A CA 1
ATOM 1504 C C . ASN A 1 189 ? -12.101 10.510 -0.385 1.00 87.69 189 ASN A C 1
ATOM 1506 O O . ASN A 1 189 ? -13.214 10.409 0.134 1.00 87.69 189 ASN A O 1
ATOM 1510 N N . GLY A 1 190 ? -11.079 9.739 -0.011 1.00 88.56 190 GLY A N 1
ATOM 1511 C CA . GLY A 1 190 ? -11.095 8.861 1.151 1.00 88.56 190 GLY A CA 1
ATOM 1512 C C . GLY A 1 190 ? -11.501 9.621 2.416 1.00 88.56 190 GLY A C 1
ATOM 1513 O O . GLY A 1 190 ? -12.526 9.313 3.016 1.00 88.56 190 GLY A O 1
ATOM 1514 N N . LEU A 1 191 ? -10.752 10.655 2.788 1.00 91.50 191 LEU A N 1
ATOM 1515 C CA . LEU A 1 191 ? -11.042 11.485 3.958 1.00 91.50 191 LEU A CA 1
ATOM 1516 C C . LEU A 1 191 ? -12.410 12.172 3.864 1.00 91.50 191 LEU A C 1
ATOM 1518 O O . LEU A 1 191 ? -13.151 12.159 4.837 1.00 91.50 191 LEU A O 1
ATOM 1522 N N . ARG A 1 192 ? -12.778 12.696 2.689 1.00 91.69 192 ARG A N 1
ATOM 1523 C CA . ARG A 1 192 ? -14.049 13.402 2.476 1.00 91.69 192 ARG A CA 1
ATOM 1524 C C . ARG A 1 192 ? -15.279 12.595 2.897 1.00 91.69 192 ARG A C 1
ATOM 1526 O O . ARG A 1 192 ? -16.187 13.128 3.513 1.00 91.69 192 ARG A O 1
ATOM 1533 N N . HIS A 1 193 ? -15.295 11.298 2.597 1.00 91.44 193 HIS A N 1
ATOM 1534 C CA . HIS A 1 193 ? -16.420 10.415 2.929 1.00 91.44 193 HIS A CA 1
ATOM 1535 C C . HIS A 1 193 ? -16.190 9.604 4.215 1.00 91.44 193 HIS A C 1
ATOM 1537 O O . HIS A 1 193 ? -16.736 8.509 4.353 1.00 91.44 193 HIS A O 1
ATOM 1543 N N . GLN A 1 194 ? -15.308 10.065 5.107 1.00 95.88 194 GLN A N 1
ATOM 1544 C CA . GLN A 1 194 ? -14.963 9.360 6.335 1.00 95.88 194 GLN A CA 1
ATOM 1545 C C . GLN A 1 194 ? -15.525 10.074 7.560 1.00 95.88 194 GLN A C 1
ATOM 1547 O O . GLN A 1 194 ? -15.195 11.230 7.822 1.00 95.88 194 GLN A O 1
ATOM 1552 N N . ASP A 1 195 ? -16.274 9.333 8.368 1.00 96.88 195 ASP A N 1
ATOM 1553 C CA . ASP A 1 195 ? -16.648 9.779 9.704 1.00 96.88 195 ASP A CA 1
ATOM 1554 C C . ASP A 1 195 ? -15.469 9.594 10.676 1.00 96.88 195 ASP A C 1
ATOM 1556 O O . ASP A 1 195 ? -14.717 8.615 10.606 1.00 96.88 195 ASP A O 1
ATOM 1560 N N . TYR A 1 196 ? -15.314 10.539 11.596 1.00 97.38 196 TYR A N 1
ATOM 1561 C CA . TYR A 1 196 ? -14.341 10.557 12.675 1.00 97.38 196 TYR A CA 1
ATOM 1562 C C . TYR A 1 196 ? -15.064 10.476 14.027 1.00 97.38 196 TYR A C 1
ATOM 1564 O O . TYR A 1 196 ? -15.893 11.336 14.335 1.00 97.38 196 TYR A O 1
ATOM 1572 N N . PRO A 1 197 ? -14.769 9.458 14.848 1.00 97.56 197 PRO A N 1
ATOM 1573 C CA . PRO A 1 197 ? -15.409 9.285 16.140 1.00 97.56 197 PRO A CA 1
ATOM 1574 C C . PRO A 1 197 ? -14.609 9.959 17.261 1.00 97.56 197 PRO A C 1
ATOM 1576 O O . PRO A 1 197 ? -13.396 9.770 17.387 1.00 97.56 197 PRO A O 1
ATOM 1579 N N . ILE A 1 198 ? -15.314 10.668 18.138 1.00 97.12 198 ILE A N 1
ATOM 1580 C CA . ILE A 1 198 ? -14.804 11.155 19.422 1.00 97.12 198 ILE A CA 1
ATOM 1581 C C . ILE A 1 198 ? -15.368 10.258 20.518 1.00 97.12 198 ILE A C 1
ATOM 1583 O O . ILE A 1 198 ? -16.581 10.160 20.665 1.00 97.12 198 ILE A O 1
ATOM 1587 N N . GLY A 1 199 ? -14.504 9.582 21.277 1.00 96.62 199 GLY A N 1
ATOM 1588 C CA . GLY A 1 199 ? -14.921 8.651 22.324 1.00 96.62 199 GLY A CA 1
ATOM 1589 C C . GLY A 1 199 ? -14.244 7.289 22.222 1.00 96.62 199 GLY A C 1
ATOM 1590 O O . GLY A 1 199 ? -13.195 7.118 21.591 1.00 96.62 199 GLY A O 1
ATOM 1591 N N . ARG A 1 200 ? -14.834 6.289 22.882 1.00 96.44 200 ARG A N 1
ATOM 1592 C CA . ARG A 1 200 ? -14.179 4.997 23.117 1.00 96.44 200 ARG A CA 1
ATOM 1593 C C . ARG A 1 200 ? -14.837 3.859 22.331 1.00 96.44 200 ARG A C 1
ATOM 1595 O O . ARG A 1 200 ? -15.999 3.558 22.587 1.00 96.44 200 ARG A O 1
ATOM 1602 N N . PRO A 1 201 ? -14.094 3.133 21.473 1.00 97.75 201 PRO A N 1
ATOM 1603 C CA . PRO A 1 201 ? -14.635 1.957 20.815 1.00 97.75 201 PRO A CA 1
ATOM 1604 C C . PRO A 1 201 ? -14.839 0.803 21.810 1.00 97.75 201 PRO A C 1
ATOM 1606 O O . PRO A 1 201 ? -14.186 0.679 22.861 1.00 97.75 201 PRO A O 1
ATOM 1609 N N . SER A 1 202 ? -15.751 -0.088 21.449 1.00 97.56 202 SER A N 1
ATOM 1610 C CA . SER A 1 202 ? -15.871 -1.421 22.028 1.00 97.56 202 SER A CA 1
ATOM 1611 C C . SER A 1 202 ? -14.883 -2.358 21.344 1.00 97.56 202 SER A C 1
ATOM 1613 O O . SER A 1 202 ? -14.782 -2.364 20.118 1.00 97.56 202 SER A O 1
ATOM 1615 N N . ILE A 1 203 ? -14.144 -3.132 22.139 1.00 97.62 203 ILE A N 1
ATOM 1616 C CA . ILE A 1 203 ? -13.113 -4.054 21.661 1.00 97.62 203 ILE A CA 1
ATOM 1617 C C . ILE A 1 203 ? -13.570 -5.473 21.978 1.00 97.62 203 ILE A C 1
ATOM 1619 O O . ILE A 1 203 ? -14.030 -5.747 23.084 1.00 97.62 203 ILE A O 1
ATOM 1623 N N . ILE A 1 204 ? -13.454 -6.354 20.992 1.00 97.44 204 ILE A N 1
ATOM 1624 C CA . ILE A 1 204 ? -13.616 -7.795 21.149 1.00 97.44 204 ILE A CA 1
ATOM 1625 C C . ILE A 1 204 ? -12.235 -8.400 20.962 1.00 97.44 204 ILE A C 1
ATOM 1627 O O . ILE A 1 204 ? -11.663 -8.319 19.871 1.00 97.44 204 ILE A O 1
ATOM 1631 N N . ASP A 1 205 ? -11.691 -8.984 22.015 1.00 96.88 205 ASP A N 1
ATOM 1632 C CA . ASP A 1 205 ? -10.381 -9.613 22.017 1.00 96.88 205 ASP A CA 1
ATOM 1633 C C . ASP A 1 205 ? -10.360 -10.865 22.900 1.00 96.88 205 ASP A C 1
ATOM 1635 O O . ASP A 1 205 ? -11.323 -11.207 23.586 1.00 96.88 205 ASP A O 1
ATOM 1639 N N . TYR A 1 206 ? -9.257 -11.593 22.797 1.00 96.19 206 TYR A N 1
ATOM 1640 C CA . TYR A 1 206 ? -9.031 -12.865 23.470 1.00 96.19 206 TYR A CA 1
ATOM 1641 C C . TYR A 1 206 ? -7.590 -12.898 23.982 1.00 96.19 206 TYR A C 1
ATOM 1643 O O . TYR A 1 206 ? -6.747 -12.205 23.409 1.00 96.19 206 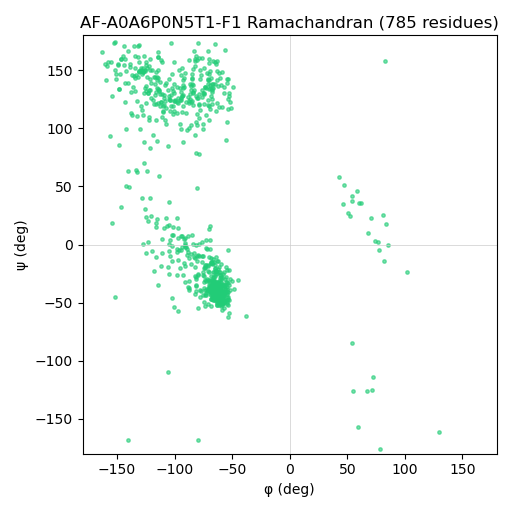TYR A O 1
ATOM 1651 N N . PRO A 1 207 ? -7.252 -13.682 25.019 1.00 95.25 207 PRO A N 1
ATOM 1652 C CA . PRO A 1 207 ? -5.859 -13.895 25.409 1.00 95.25 207 PRO A CA 1
ATOM 1653 C C . PRO A 1 207 ? -5.017 -14.371 24.217 1.00 95.25 207 PRO A C 1
ATOM 1655 O O . PRO A 1 207 ? -5.377 -15.344 23.560 1.00 95.25 207 PRO A O 1
ATOM 1658 N N . ILE A 1 208 ? -3.917 -13.681 23.910 1.00 91.50 208 ILE A N 1
ATOM 1659 C CA . ILE A 1 208 ? -3.179 -13.889 22.649 1.00 91.50 208 ILE A CA 1
ATOM 1660 C C . ILE A 1 208 ? -2.502 -15.266 22.561 1.00 91.50 208 ILE A C 1
ATOM 1662 O O . ILE A 1 208 ? -2.483 -15.861 21.489 1.00 91.50 208 ILE A O 1
ATOM 1666 N N . ASP A 1 209 ? -2.026 -15.788 23.694 1.00 88.69 209 ASP A N 1
ATOM 1667 C CA . ASP A 1 209 ? -1.277 -17.050 23.787 1.00 88.69 209 ASP A CA 1
ATOM 1668 C C . ASP A 1 209 ? -2.158 -18.248 24.191 1.00 88.69 209 ASP A C 1
ATOM 1670 O O . ASP A 1 209 ? -1.647 -19.287 24.604 1.00 88.69 209 ASP A O 1
ATOM 1674 N N . SER A 1 210 ? -3.488 -18.111 24.120 1.00 91.94 210 SER A N 1
ATOM 1675 C CA . SER A 1 210 ? -4.410 -19.190 24.484 1.00 91.94 210 SER A CA 1
ATOM 1676 C C . SER A 1 210 ? -4.827 -20.021 23.271 1.00 91.94 210 SER A C 1
ATOM 1678 O O . SER A 1 210 ? -5.359 -19.513 22.285 1.00 91.94 210 SER A O 1
ATOM 1680 N N . ASP A 1 211 ? -4.627 -21.327 23.389 1.00 90.81 211 ASP A N 1
ATOM 1681 C CA . ASP A 1 211 ? -5.016 -22.381 22.451 1.00 90.81 211 ASP A CA 1
ATOM 1682 C C . ASP A 1 211 ? -6.496 -22.792 22.561 1.00 90.81 211 ASP A C 1
ATOM 1684 O O . ASP A 1 211 ? -7.035 -23.422 21.654 1.00 90.81 211 ASP A O 1
ATOM 1688 N N . ILE A 1 212 ? -7.177 -22.391 23.638 1.00 92.06 212 ILE A N 1
ATOM 1689 C CA . ILE A 1 212 ? -8.596 -22.687 23.899 1.00 92.06 212 ILE A CA 1
ATOM 1690 C C . ILE A 1 212 ? -9.537 -21.512 23.583 1.00 92.06 212 ILE A C 1
ATOM 1692 O O . ILE A 1 212 ? -10.689 -21.500 24.021 1.00 92.06 212 ILE A O 1
ATOM 1696 N N . ASN A 1 213 ? -9.065 -20.510 22.838 1.00 94.69 213 ASN A N 1
ATOM 1697 C CA . ASN A 1 213 ? -9.894 -19.384 22.411 1.00 94.69 213 ASN A CA 1
ATOM 1698 C C . ASN A 1 213 ? -11.036 -19.841 21.489 1.00 94.69 213 ASN A C 1
ATOM 1700 O O . ASN A 1 213 ? -10.806 -20.356 20.395 1.00 94.69 213 ASN A O 1
ATOM 1704 N N . GLU A 1 214 ? -12.281 -19.570 21.884 1.00 95.25 214 GLU A N 1
ATOM 1705 C CA . GLU A 1 214 ? -13.451 -19.808 21.036 1.00 95.25 214 GLU A CA 1
ATOM 1706 C C . GLU A 1 214 ? -13.809 -18.548 20.233 1.00 95.25 214 GLU A C 1
ATOM 1708 O O . GLU A 1 214 ? -14.620 -17.717 20.646 1.00 95.25 214 GLU A O 1
ATOM 1713 N N . TYR A 1 215 ? -13.202 -18.405 19.055 1.00 97.00 215 TYR A N 1
ATOM 1714 C CA . TYR A 1 215 ? -13.502 -17.292 18.157 1.00 97.00 215 TYR A CA 1
ATOM 1715 C C . TYR A 1 215 ? -14.895 -17.414 17.521 1.00 97.00 215 TYR A C 1
ATOM 1717 O O . TYR A 1 215 ? -15.339 -18.487 17.100 1.00 97.00 215 TYR A O 1
ATOM 1725 N N . LEU A 1 216 ? -15.575 -16.277 17.357 1.00 98.06 216 LEU A N 1
ATOM 1726 C CA . LEU A 1 216 ? -16.805 -16.210 16.569 1.00 98.06 216 LEU A CA 1
ATOM 1727 C C . LEU A 1 216 ? -16.485 -16.382 15.083 1.00 98.06 216 LEU A C 1
ATOM 1729 O O . LEU A 1 216 ? -15.617 -15.693 14.549 1.00 98.06 216 LEU A O 1
ATOM 1733 N N . THR A 1 217 ? -17.252 -17.224 14.387 1.00 98.31 217 THR A N 1
ATOM 1734 C CA . THR A 1 217 ? -17.266 -17.183 12.920 1.00 98.31 217 THR A CA 1
ATOM 1735 C C . THR A 1 217 ? -17.832 -15.847 12.448 1.00 98.31 217 THR A C 1
ATOM 1737 O O . THR A 1 217 ? -18.628 -15.221 13.158 1.00 98.31 217 THR A O 1
ATOM 1740 N N . LEU A 1 218 ? -17.486 -15.418 11.236 1.00 98.62 218 LEU A N 1
ATOM 1741 C CA . LEU A 1 218 ? -17.981 -14.173 10.658 1.00 98.62 218 LEU A CA 1
ATOM 1742 C C . LEU A 1 218 ? -19.517 -14.136 10.654 1.00 98.62 218 LEU A C 1
ATOM 1744 O O . LEU A 1 218 ? -20.105 -13.130 11.044 1.00 98.62 218 LEU A O 1
ATOM 1748 N N . ARG A 1 219 ? -20.189 -15.252 10.336 1.00 98.56 219 ARG A N 1
ATOM 1749 C CA . ARG A 1 219 ? -21.654 -15.358 10.443 1.00 98.56 219 ARG A CA 1
ATOM 1750 C C . ARG A 1 219 ? -22.156 -15.065 11.855 1.00 98.56 219 ARG A C 1
ATOM 1752 O O . ARG A 1 219 ? -23.111 -14.306 12.015 1.00 98.56 219 ARG A O 1
ATOM 1759 N N . LYS A 1 220 ? -21.557 -15.689 12.877 1.00 98.62 220 LYS A N 1
ATOM 1760 C CA . LYS A 1 220 ? -21.962 -15.495 14.279 1.00 98.62 220 LYS A CA 1
ATOM 1761 C C . LYS A 1 220 ? -21.700 -14.056 14.725 1.00 98.62 220 LYS A C 1
ATOM 1763 O O . LYS A 1 220 ? -22.562 -13.462 15.368 1.00 98.62 220 LYS A O 1
ATOM 1768 N N . PHE A 1 221 ? -20.555 -13.494 14.342 1.00 98.69 221 PHE A N 1
ATOM 1769 C CA . PHE A 1 221 ? -20.197 -12.106 14.609 1.00 98.69 221 PHE A CA 1
ATOM 1770 C C . PHE A 1 221 ? -21.214 -11.136 13.997 1.00 98.69 221 PHE A C 1
ATOM 1772 O O . PHE A 1 221 ? -21.786 -10.330 14.725 1.00 98.69 221 PHE A O 1
ATOM 1779 N N . LEU A 1 222 ? -21.524 -11.265 12.703 1.00 98.62 222 LEU A N 1
ATOM 1780 C CA . LEU A 1 222 ? -22.496 -10.402 12.023 1.00 98.62 222 LEU A CA 1
ATOM 1781 C C . LEU A 1 222 ? -23.915 -10.579 12.575 1.00 98.62 222 LEU A C 1
ATOM 1783 O O . LEU A 1 222 ? -24.633 -9.598 12.739 1.00 98.62 222 LEU A O 1
ATOM 1787 N N . LYS A 1 223 ? -24.318 -11.802 12.943 1.00 98.50 223 LYS A N 1
ATOM 1788 C CA . LYS A 1 223 ? -25.610 -12.033 13.608 1.00 98.50 223 LYS A CA 1
ATOM 1789 C C . LYS A 1 223 ? -25.696 -11.311 14.958 1.00 98.50 223 LYS A C 1
ATOM 1791 O O . LYS A 1 223 ? -26.765 -10.817 15.307 1.00 98.50 223 LYS A O 1
ATOM 1796 N N . LYS A 1 224 ? -24.597 -11.281 15.717 1.00 98.31 224 LYS A N 1
ATOM 1797 C CA . LYS A 1 224 ? -24.547 -10.705 17.066 1.00 98.31 224 LYS A CA 1
ATOM 1798 C C . LYS A 1 224 ? -24.373 -9.185 17.061 1.00 98.31 224 LYS A C 1
ATOM 1800 O O . LYS A 1 224 ? -25.038 -8.514 17.836 1.00 98.31 224 LYS A O 1
ATOM 1805 N N . HIS A 1 225 ? -23.502 -8.662 16.201 1.00 98.12 225 HIS A N 1
ATOM 1806 C CA . HIS A 1 225 ? -23.057 -7.265 16.229 1.00 98.12 225 HIS A CA 1
ATOM 1807 C C . HIS A 1 225 ? -23.456 -6.461 14.988 1.00 98.12 225 HIS A C 1
ATOM 1809 O O . HIS A 1 225 ? -23.329 -5.244 15.001 1.00 98.12 225 HIS A O 1
ATOM 1815 N N . GLY A 1 226 ? -23.961 -7.097 13.925 1.00 97.50 226 GLY A N 1
ATOM 1816 C CA . GLY A 1 226 ? -24.190 -6.457 12.623 1.00 97.50 226 GLY A CA 1
ATOM 1817 C C . GLY A 1 226 ? -25.091 -5.221 12.658 1.00 97.50 226 GLY A C 1
ATOM 1818 O O . GLY A 1 226 ? -24.887 -4.309 11.867 1.00 97.50 226 GLY A O 1
ATOM 1819 N N . LYS A 1 227 ? -26.045 -5.154 13.596 1.00 97.75 227 LYS A N 1
ATOM 1820 C CA . LYS A 1 227 ? -26.931 -3.988 13.774 1.00 97.75 227 LYS A CA 1
ATOM 1821 C C . LYS A 1 227 ? -26.214 -2.753 14.334 1.00 97.75 227 LYS A C 1
ATOM 1823 O O . LYS A 1 227 ? -26.680 -1.641 14.104 1.00 97.75 227 LYS A O 1
ATOM 1828 N N . ASP A 1 228 ? -25.098 -2.959 15.030 1.00 97.75 228 ASP A N 1
ATOM 1829 C CA . ASP A 1 228 ? -24.295 -1.902 15.646 1.00 97.75 228 ASP A CA 1
ATOM 1830 C C . ASP A 1 228 ? -23.093 -1.485 14.793 1.00 97.75 228 ASP A C 1
ATOM 1832 O O . ASP A 1 228 ? -22.413 -0.521 15.136 1.00 97.75 228 ASP A O 1
ATOM 1836 N N . LEU A 1 229 ? -22.817 -2.184 13.686 1.00 98.31 229 LEU A N 1
ATOM 1837 C CA . LEU A 1 229 ? -21.708 -1.852 12.795 1.00 98.31 229 LEU A CA 1
ATOM 1838 C C . LEU A 1 229 ? -22.058 -0.623 11.950 1.00 98.31 229 LEU A C 1
ATOM 1840 O O . LEU A 1 229 ? -22.804 -0.713 10.976 1.00 98.31 229 LEU A O 1
ATOM 1844 N N . VAL A 1 230 ? -21.488 0.528 12.305 1.00 98.12 230 VAL A N 1
ATOM 1845 C CA . VAL A 1 230 ? -21.619 1.765 11.526 1.00 98.12 230 VAL A CA 1
ATOM 1846 C C . VAL A 1 230 ? -20.554 1.797 10.419 1.00 98.12 230 VAL A C 1
ATOM 1848 O O . VAL A 1 230 ? -19.366 1.707 10.741 1.00 98.12 230 VAL A O 1
ATOM 1851 N N . PRO A 1 231 ? -20.919 1.921 9.125 1.00 97.50 231 PRO A N 1
ATOM 1852 C CA . PRO A 1 231 ? -19.950 2.019 8.029 1.00 97.50 231 PRO A CA 1
ATOM 1853 C C . PRO A 1 231 ? -18.865 3.070 8.296 1.00 97.50 231 PRO A C 1
ATOM 1855 O O . PRO A 1 231 ? -19.164 4.159 8.770 1.00 97.50 231 PRO A O 1
ATOM 1858 N N . GLY A 1 232 ? -17.599 2.740 8.028 1.00 96.88 232 GLY A N 1
ATOM 1859 C CA . GLY A 1 232 ? -16.470 3.638 8.298 1.00 96.88 232 GLY A CA 1
ATOM 1860 C C . GLY A 1 232 ? -15.959 3.640 9.747 1.00 96.88 232 GLY A C 1
ATOM 1861 O O . GLY A 1 232 ? -14.858 4.132 9.984 1.00 96.88 232 GLY A O 1
ATOM 1862 N N . LEU A 1 233 ? -16.706 3.082 10.707 1.00 98.12 233 LEU A N 1
ATOM 1863 C CA . LEU A 1 233 ? -16.448 3.212 12.151 1.00 98.12 233 LEU A CA 1
ATOM 1864 C C . LEU A 1 233 ? -16.310 1.864 12.879 1.00 98.12 233 LEU A C 1
ATOM 1866 O O . LEU A 1 233 ? -16.476 1.756 14.096 1.00 98.12 233 LEU A O 1
ATOM 1870 N N . TRP A 1 234 ? -15.950 0.816 12.142 1.00 98.56 234 TRP A N 1
ATOM 1871 C CA . TRP A 1 234 ? -15.537 -0.461 12.716 1.00 98.56 234 TRP A CA 1
ATOM 1872 C C . TRP A 1 234 ? -14.465 -1.129 11.858 1.00 98.56 234 TRP A C 1
ATOM 1874 O O . TRP A 1 234 ? -14.310 -0.831 10.673 1.00 98.56 234 TRP A O 1
ATOM 1884 N N . MET A 1 235 ? -13.727 -2.051 12.462 1.00 98.31 235 MET A N 1
ATOM 1885 C CA . MET A 1 235 ? -12.869 -2.987 11.746 1.00 98.31 235 MET A CA 1
ATOM 1886 C C . MET A 1 235 ? -12.766 -4.300 12.515 1.00 98.31 235 MET A C 1
ATOM 1888 O O . MET A 1 235 ? -12.891 -4.329 13.742 1.00 98.31 235 MET A O 1
ATOM 1892 N N . ALA A 1 236 ? -12.472 -5.381 11.806 1.00 98.69 236 ALA A N 1
ATOM 1893 C CA . ALA A 1 236 ? -12.104 -6.647 12.422 1.00 98.69 236 ALA A CA 1
ATOM 1894 C C . ALA A 1 236 ? -10.889 -7.268 11.734 1.00 98.69 236 ALA A C 1
ATOM 1896 O O . ALA A 1 236 ? -10.651 -7.047 10.549 1.00 98.69 236 ALA A O 1
ATOM 1897 N N . ARG A 1 237 ? -10.122 -8.053 12.490 1.00 98.44 237 ARG A N 1
ATOM 1898 C CA . ARG A 1 237 ? -9.054 -8.912 11.976 1.00 98.44 237 ARG A CA 1
ATOM 1899 C C . ARG A 1 237 ? -9.586 -10.333 11.894 1.00 98.44 237 ARG A C 1
ATOM 1901 O O . ARG A 1 237 ? -10.047 -10.873 12.903 1.00 98.44 237 ARG A O 1
ATOM 1908 N N . VAL A 1 238 ? -9.523 -10.928 10.709 1.00 98.50 238 VAL A N 1
ATOM 1909 C CA . VAL A 1 238 ? -10.038 -12.279 10.456 1.00 98.50 238 VAL A CA 1
ATOM 1910 C C . VAL A 1 238 ? -8.959 -13.217 9.947 1.00 98.50 238 VAL A C 1
ATOM 1912 O O . VAL A 1 238 ? -8.037 -12.800 9.249 1.00 98.50 238 VAL A O 1
ATOM 1915 N N . SER A 1 239 ? -9.120 -14.493 10.271 1.00 97.81 239 SER A N 1
ATOM 1916 C CA . SER A 1 239 ? -8.312 -15.584 9.730 1.00 97.81 239 SER A CA 1
ATOM 1917 C C . SER A 1 239 ? -9.216 -16.743 9.323 1.00 97.81 239 SER A C 1
ATOM 1919 O O . SER A 1 239 ? -10.358 -16.821 9.784 1.00 97.81 239 SER A O 1
ATOM 1921 N N . VAL A 1 240 ? -8.728 -17.660 8.487 1.00 96.44 240 VAL A N 1
ATOM 1922 C CA . VAL A 1 240 ? -9.448 -18.916 8.240 1.00 96.44 240 VAL A CA 1
ATOM 1923 C C . VAL A 1 240 ? -9.314 -19.840 9.450 1.00 96.44 240 VAL A C 1
ATOM 1925 O O . VAL A 1 240 ? -8.238 -19.984 10.037 1.00 96.44 240 VAL A O 1
ATOM 1928 N N . LYS A 1 241 ? -10.430 -20.455 9.842 1.00 90.25 241 LYS A N 1
ATOM 1929 C CA . LYS A 1 241 ? -10.519 -21.384 10.967 1.00 90.25 241 LYS A CA 1
ATOM 1930 C C . LYS A 1 241 ? -9.591 -22.587 10.769 1.00 90.25 241 LYS A C 1
ATOM 1932 O O . LYS A 1 241 ? -9.541 -23.157 9.680 1.00 90.25 241 LYS A O 1
ATOM 1937 N N . ASP A 1 242 ? -8.891 -22.986 11.832 1.00 82.75 242 ASP A N 1
ATOM 1938 C CA . ASP A 1 242 ? -8.066 -24.204 11.904 1.00 82.75 242 ASP A CA 1
ATOM 1939 C C . ASP A 1 242 ? -7.034 -24.339 10.763 1.00 82.75 242 ASP A C 1
ATOM 1941 O O . ASP A 1 242 ? -6.641 -25.448 10.409 1.00 82.75 242 ASP A O 1
ATOM 1945 N N . ARG A 1 243 ? -6.622 -23.215 10.147 1.00 75.94 243 ARG A N 1
ATOM 1946 C CA . ARG A 1 243 ? -5.789 -23.181 8.924 1.00 75.94 243 ARG A CA 1
ATOM 1947 C C . ARG A 1 243 ? -6.330 -24.060 7.788 1.00 75.94 243 ARG A C 1
ATOM 1949 O O . ARG A 1 243 ? -5.575 -24.541 6.945 1.00 75.94 243 ARG A O 1
ATOM 1956 N N . THR A 1 244 ? -7.641 -24.286 7.766 1.00 85.19 244 THR A N 1
ATOM 1957 C CA . THR A 1 244 ? -8.291 -25.009 6.674 1.00 85.19 244 THR A CA 1
ATOM 1958 C C . THR A 1 244 ? -8.206 -24.171 5.406 1.00 85.19 244 THR A C 1
ATOM 1960 O O . THR A 1 244 ? -8.491 -22.978 5.422 1.00 85.19 244 THR A O 1
ATOM 1963 N N . LEU A 1 245 ? -7.777 -24.775 4.299 1.00 92.25 245 LEU A N 1
ATOM 1964 C CA . LEU A 1 245 ? -7.725 -24.069 3.023 1.00 92.25 245 LEU A CA 1
ATOM 1965 C C . LEU A 1 245 ? -9.141 -23.867 2.488 1.00 92.25 245 LEU A C 1
ATOM 1967 O O . LEU A 1 245 ? -9.951 -24.796 2.482 1.00 92.25 245 LEU A O 1
ATOM 1971 N N . MET A 1 246 ? -9.426 -22.659 2.013 1.00 94.81 246 MET A N 1
ATOM 1972 C CA . MET A 1 246 ? -10.680 -22.358 1.333 1.00 94.81 246 MET A CA 1
ATOM 1973 C C . MET A 1 246 ? -10.757 -23.111 0.009 1.00 94.81 246 MET A C 1
ATOM 1975 O O . MET A 1 246 ? -9.798 -23.162 -0.766 1.00 94.81 246 MET A O 1
ATOM 1979 N N . LYS A 1 247 ? -11.937 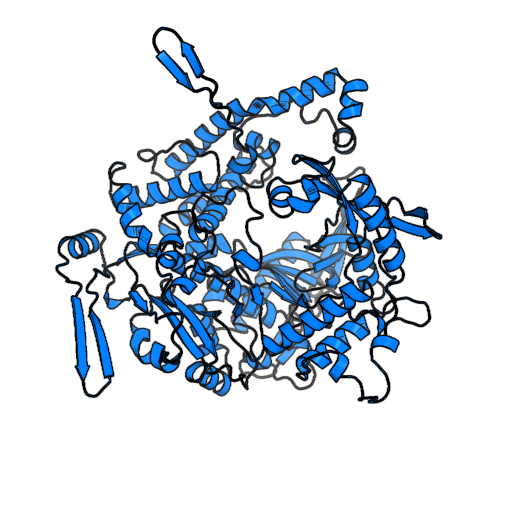-23.646 -0.284 1.00 95.25 247 LYS A N 1
ATOM 1980 C CA . LYS A 1 247 ? -12.243 -24.280 -1.560 1.00 95.25 247 LYS A CA 1
ATOM 1981 C C . LYS A 1 247 ? -12.382 -23.245 -2.674 1.00 95.25 247 LYS A C 1
ATOM 1983 O O . LYS A 1 247 ? -11.923 -23.487 -3.790 1.00 95.25 247 LYS A O 1
ATOM 1988 N N . TYR A 1 248 ? -13.034 -22.117 -2.397 1.00 95.50 248 TYR A N 1
ATOM 1989 C CA . TYR A 1 248 ? -13.258 -21.060 -3.379 1.00 95.50 248 TYR A CA 1
ATOM 1990 C C . TYR A 1 248 ? -12.158 -20.004 -3.284 1.00 95.50 248 TYR A C 1
ATOM 1992 O O . TYR A 1 248 ? -12.052 -19.283 -2.294 1.00 95.50 248 TYR A O 1
ATOM 2000 N N . ILE A 1 249 ? -11.354 -19.900 -4.344 1.00 95.06 249 ILE A N 1
ATOM 2001 C CA . ILE A 1 249 ? -10.230 -18.963 -4.400 1.00 95.06 249 ILE A CA 1
ATOM 2002 C C . ILE A 1 249 ? -10.686 -17.503 -4.314 1.00 95.06 249 ILE A C 1
ATOM 2004 O O . ILE A 1 249 ? -11.770 -17.151 -4.782 1.00 95.06 249 ILE A O 1
ATOM 2008 N N . GLN A 1 250 ? -9.840 -16.649 -3.745 1.00 95.06 250 GLN A N 1
ATOM 2009 C CA . GLN A 1 250 ? -10.093 -15.217 -3.616 1.00 95.06 250 GLN A CA 1
ATOM 2010 C C . GLN A 1 250 ? -8.819 -14.397 -3.809 1.00 95.06 250 GLN A C 1
ATOM 2012 O O . GLN A 1 250 ? -7.708 -14.890 -3.634 1.00 95.06 250 GLN A O 1
ATOM 2017 N N . ASP A 1 251 ? -8.981 -13.121 -4.132 1.00 96.12 251 ASP A N 1
ATOM 2018 C CA . ASP A 1 251 ? -7.877 -12.174 -4.252 1.00 96.12 251 ASP A CA 1
ATOM 2019 C C . ASP A 1 251 ? -8.246 -10.745 -3.829 1.00 96.12 251 ASP A C 1
ATOM 2021 O O . ASP A 1 251 ? -7.718 -9.753 -4.350 1.00 96.12 251 ASP A O 1
ATOM 2025 N N . PHE A 1 252 ? -9.154 -10.649 -2.860 1.00 97.19 252 PHE A N 1
ATOM 2026 C CA . PHE A 1 252 ? -9.617 -9.403 -2.257 1.00 97.19 252 PHE A CA 1
ATOM 2027 C C . PHE A 1 252 ? -8.942 -9.155 -0.902 1.00 97.19 252 PHE A C 1
ATOM 2029 O O . PHE A 1 252 ? -8.316 -8.115 -0.694 1.00 97.19 252 PHE A O 1
ATOM 2036 N N . LEU A 1 253 ? -9.026 -10.133 0.003 1.00 97.38 253 LEU A N 1
ATOM 2037 C CA . LEU A 1 253 ? -8.445 -10.090 1.337 1.00 97.38 253 LEU A CA 1
ATOM 2038 C C . LEU A 1 253 ? -6.939 -10.316 1.278 1.00 97.38 253 LEU A C 1
ATOM 2040 O O . LEU A 1 253 ? -6.449 -11.308 0.731 1.00 97.38 253 LEU A O 1
ATOM 2044 N N . VAL A 1 254 ? -6.215 -9.379 1.882 1.00 95.75 254 VAL A N 1
ATOM 2045 C CA . VAL A 1 254 ? -4.762 -9.412 1.990 1.00 95.75 254 VAL A CA 1
ATOM 2046 C C . VAL A 1 254 ? -4.402 -9.828 3.409 1.00 95.75 254 VAL A C 1
ATOM 2048 O O . VAL A 1 254 ? -4.852 -9.212 4.373 1.00 95.75 254 VAL A O 1
ATOM 2051 N N . SER A 1 255 ? -3.610 -10.887 3.532 1.00 96.44 255 SER A N 1
ATOM 2052 C CA . SER A 1 255 ? -3.162 -11.393 4.824 1.00 96.44 255 SER A CA 1
ATOM 2053 C C . SER A 1 255 ? -2.039 -10.531 5.383 1.00 96.44 255 SER A C 1
ATOM 2055 O O . SER A 1 255 ? -1.181 -10.048 4.639 1.00 96.44 255 SER A O 1
ATOM 2057 N N . TRP A 1 256 ? -2.015 -10.396 6.703 1.00 95.88 256 TRP A N 1
ATOM 2058 C CA . TRP A 1 256 ? -0.906 -9.820 7.444 1.00 95.88 256 TRP A CA 1
ATOM 2059 C C . TRP A 1 256 ? -0.298 -10.882 8.356 1.00 95.88 256 TRP A C 1
ATOM 2061 O O . TRP A 1 256 ? -0.964 -11.439 9.225 1.00 95.88 256 TRP A O 1
ATOM 2071 N N . ILE A 1 257 ? 0.988 -11.147 8.156 1.00 93.81 257 ILE A N 1
ATOM 2072 C CA . ILE A 1 257 ? 1.796 -12.009 9.008 1.00 93.81 257 ILE A CA 1
ATOM 2073 C C . ILE A 1 257 ? 2.513 -11.094 10.005 1.00 93.81 257 ILE A C 1
ATOM 2075 O O . ILE A 1 257 ? 3.438 -10.382 9.600 1.00 93.81 257 ILE A O 1
ATOM 2079 N N . PRO A 1 258 ? 2.074 -11.033 11.275 1.00 91.88 258 PRO A N 1
ATOM 2080 C CA . PRO A 1 258 ? 2.624 -10.108 12.254 1.00 91.88 258 PRO A CA 1
ATOM 2081 C C . PRO A 1 258 ? 4.081 -10.457 12.584 1.00 91.88 258 PRO A C 1
ATOM 2083 O O . PRO A 1 258 ? 4.502 -11.605 12.414 1.00 91.88 258 PRO A O 1
ATOM 2086 N N . PRO A 1 259 ? 4.862 -9.493 13.099 1.00 88.31 259 PRO A N 1
ATOM 2087 C CA . PRO A 1 259 ? 6.201 -9.787 13.588 1.00 88.31 259 PRO A CA 1
ATOM 2088 C C . PRO A 1 259 ? 6.130 -10.757 14.777 1.00 88.31 259 PRO A C 1
ATOM 2090 O O . PRO A 1 259 ? 5.127 -10.803 15.493 1.00 88.31 259 PRO A O 1
ATOM 2093 N N . LYS A 1 260 ? 7.232 -11.473 15.049 1.00 84.62 260 LYS A N 1
ATOM 2094 C CA . LYS A 1 260 ? 7.336 -12.425 16.179 1.00 84.62 260 LYS A CA 1
ATOM 2095 C C . LYS A 1 260 ? 6.931 -11.817 17.523 1.00 84.62 260 LYS A C 1
ATOM 2097 O O . LYS A 1 260 ? 6.473 -12.523 18.411 1.00 84.62 260 LYS A O 1
ATOM 2102 N N . THR A 1 261 ? 7.123 -10.510 17.686 1.00 82.94 261 THR A N 1
ATOM 2103 C CA . THR A 1 261 ? 6.747 -9.779 18.895 1.00 82.94 261 THR A CA 1
ATOM 2104 C C . THR A 1 261 ? 5.866 -8.583 18.522 1.00 82.94 261 THR A C 1
ATOM 2106 O O . THR A 1 261 ? 6.384 -7.480 18.341 1.00 82.94 261 THR A O 1
ATOM 2109 N N . PRO A 1 262 ? 4.531 -8.749 18.432 1.00 81.00 262 PRO A N 1
ATOM 2110 C CA . PRO A 1 262 ? 3.610 -7.666 18.065 1.00 81.00 262 PRO A CA 1
ATOM 2111 C C . PRO A 1 262 ? 3.680 -6.447 18.998 1.00 81.00 262 PRO A C 1
ATOM 2113 O O . PRO A 1 262 ? 3.422 -5.321 18.578 1.00 81.00 262 PRO A O 1
ATOM 2116 N N . SER A 1 263 ? 4.102 -6.630 20.254 1.00 73.94 263 SER A N 1
ATOM 2117 C CA . SER A 1 263 ? 4.327 -5.533 21.210 1.00 73.94 263 SER A CA 1
ATOM 2118 C C . SER A 1 263 ? 5.470 -4.588 20.831 1.00 73.94 263 SER A C 1
ATOM 2120 O O . SER A 1 263 ? 5.530 -3.483 21.369 1.00 73.94 263 SER A O 1
ATOM 2122 N N . LYS A 1 264 ? 6.332 -4.981 19.883 1.00 73.94 264 LYS A N 1
ATOM 2123 C CA . LYS A 1 264 ? 7.405 -4.151 19.318 1.00 73.94 264 LYS A CA 1
ATOM 2124 C C . LYS A 1 264 ? 6.989 -3.383 18.061 1.00 73.94 264 LYS A C 1
ATOM 2126 O O . LYS A 1 264 ? 7.834 -2.715 17.473 1.00 73.94 264 LYS A O 1
ATOM 2131 N N . LEU A 1 265 ? 5.716 -3.440 17.650 1.00 74.62 265 LEU A N 1
ATOM 2132 C CA . LEU A 1 265 ? 5.227 -2.605 16.552 1.00 74.62 265 LEU A CA 1
ATOM 2133 C C . LEU A 1 265 ? 5.570 -1.127 16.848 1.00 74.62 265 LEU A C 1
ATOM 2135 O O . LEU A 1 265 ? 5.164 -0.624 17.901 1.00 74.62 265 LEU A O 1
ATOM 2139 N N . PRO A 1 266 ? 6.221 -0.383 15.936 1.00 67.06 266 PRO A N 1
ATOM 2140 C CA . PRO A 1 266 ? 6.724 0.968 16.210 1.00 67.06 266 PRO A CA 1
ATOM 2141 C C . PRO A 1 266 ? 5.592 1.965 16.501 1.00 67.06 266 PRO A C 1
ATOM 2143 O O . PRO A 1 266 ? 4.717 2.184 15.663 1.00 67.06 266 PRO A O 1
ATOM 2146 N N . ALA A 1 267 ? 5.530 2.504 17.723 1.00 58.16 267 ALA A N 1
ATOM 2147 C CA . ALA A 1 267 ? 4.642 3.602 18.132 1.00 58.16 267 ALA A CA 1
ATOM 2148 C C . ALA A 1 267 ? 5.384 4.560 19.061 1.00 58.16 267 ALA A C 1
ATOM 2150 O O . ALA A 1 267 ? 6.086 4.122 19.971 1.00 58.16 267 ALA A O 1
ATOM 2151 N N . GLY A 1 268 ? 5.160 5.856 18.864 1.00 50.78 268 GLY A N 1
ATOM 2152 C CA . GLY A 1 268 ? 5.834 6.917 19.612 1.00 50.78 268 GLY A CA 1
ATOM 2153 C C . GLY A 1 268 ? 7.220 7.284 19.065 1.00 50.78 268 GLY A C 1
ATOM 2154 O O . GLY A 1 268 ? 7.874 6.502 18.386 1.00 50.78 268 GLY A O 1
ATOM 2155 N N . THR A 1 269 ? 7.673 8.491 19.390 1.00 42.91 269 THR A N 1
ATOM 2156 C CA . THR A 1 269 ? 8.871 9.157 18.842 1.00 42.91 269 THR A CA 1
ATOM 2157 C C . THR A 1 269 ? 10.216 8.545 19.259 1.00 42.91 269 THR A C 1
ATOM 2159 O O . THR A 1 269 ? 11.252 8.950 18.758 1.00 42.91 269 THR A O 1
ATOM 2162 N N . LYS A 1 270 ? 10.244 7.529 20.134 1.00 41.56 270 LYS A N 1
ATOM 2163 C CA . LYS A 1 270 ? 11.491 6.908 20.641 1.00 41.56 270 LYS A CA 1
ATOM 2164 C C . LYS A 1 270 ? 12.290 6.094 19.601 1.00 41.56 270 LYS A C 1
ATOM 2166 O O . LYS A 1 270 ? 13.270 5.460 19.972 1.00 41.56 270 LYS A O 1
ATOM 2171 N N . TYR A 1 271 ? 11.860 6.066 18.340 1.00 44.25 271 TYR A N 1
ATOM 2172 C CA . TYR A 1 271 ? 12.394 5.192 17.287 1.00 44.25 271 TYR A CA 1
ATOM 2173 C C . TYR A 1 271 ? 12.911 5.954 16.052 1.00 44.25 271 TYR A C 1
ATOM 2175 O O . TYR A 1 271 ? 13.039 5.348 14.990 1.00 44.25 271 TYR A O 1
ATOM 2183 N N . GLU A 1 272 ? 13.213 7.252 16.186 1.00 41.28 272 GLU A N 1
ATOM 2184 C CA . GLU A 1 272 ? 13.653 8.143 15.092 1.00 41.28 272 GLU A CA 1
ATOM 2185 C C . GLU A 1 272 ? 14.897 7.642 14.313 1.00 41.28 272 GLU A C 1
ATOM 2187 O O . GLU A 1 272 ? 15.059 7.987 13.143 1.00 41.28 272 GLU A O 1
ATOM 2192 N N . ASP A 1 273 ? 15.695 6.730 14.890 1.00 41.59 273 ASP A N 1
ATOM 2193 C CA . ASP A 1 273 ? 17.011 6.319 14.368 1.00 41.59 273 ASP A CA 1
ATOM 2194 C C . ASP A 1 273 ? 17.100 4.916 13.723 1.00 41.59 273 ASP A C 1
ATOM 2196 O O . ASP A 1 273 ? 18.199 4.399 13.529 1.00 41.59 273 ASP A O 1
ATOM 2200 N N . THR A 1 274 ? 15.994 4.255 13.355 1.00 45.47 274 THR A N 1
ATOM 2201 C CA . THR A 1 274 ? 16.052 2.932 12.675 1.00 45.47 274 THR A CA 1
ATOM 2202 C C . THR A 1 274 ? 15.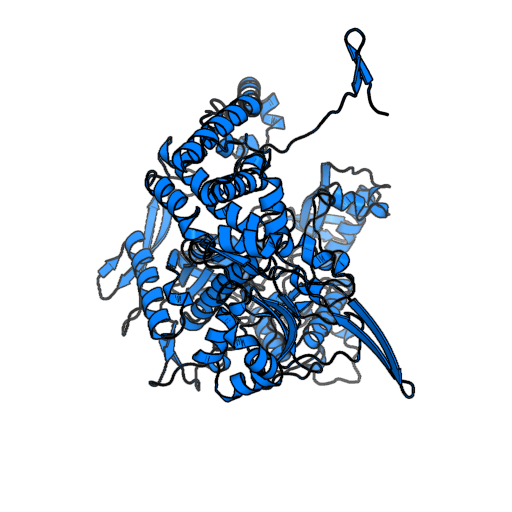412 2.968 11.291 1.00 45.47 274 THR A C 1
ATOM 2204 O O . THR A 1 274 ? 14.500 3.752 11.082 1.00 45.47 274 THR A O 1
ATOM 2207 N N . ASP A 1 275 ? 15.853 2.141 10.325 1.00 47.62 275 ASP A N 1
ATOM 2208 C CA . ASP A 1 275 ? 15.110 1.946 9.064 1.00 47.62 275 ASP A CA 1
ATOM 2209 C C . ASP A 1 275 ? 13.666 1.532 9.424 1.00 47.62 275 ASP A C 1
ATOM 2211 O O . ASP A 1 275 ? 13.407 0.429 9.905 1.00 47.62 275 ASP A O 1
ATOM 2215 N N . TRP A 1 276 ? 12.742 2.485 9.264 1.00 58.09 276 TRP A N 1
ATOM 2216 C CA . TRP A 1 276 ? 11.535 2.640 10.087 1.00 58.09 276 TRP A CA 1
ATOM 2217 C C . TRP A 1 276 ? 10.545 1.468 9.984 1.00 58.09 276 TRP A C 1
ATOM 2219 O O . TRP A 1 276 ? 9.752 1.230 10.895 1.00 58.09 276 TRP A O 1
ATOM 2229 N N . PHE A 1 277 ? 10.604 0.704 8.893 1.00 57.88 277 PHE A N 1
ATOM 2230 C CA . PHE A 1 277 ? 9.673 -0.373 8.576 1.00 57.88 277 PHE A CA 1
ATOM 2231 C C . PHE A 1 277 ? 10.412 -1.551 7.935 1.00 57.88 277 PHE A C 1
ATOM 2233 O O . PHE A 1 277 ? 10.703 -1.541 6.741 1.00 57.88 277 PHE A O 1
ATOM 2240 N N . THR A 1 278 ? 10.704 -2.571 8.733 1.00 64.69 278 THR A N 1
ATOM 2241 C CA . THR A 1 278 ? 11.232 -3.861 8.285 1.00 64.69 278 THR A CA 1
ATOM 2242 C C . THR A 1 278 ? 10.175 -4.943 8.475 1.00 64.69 278 THR A C 1
ATOM 2244 O O . THR A 1 278 ? 9.293 -4.831 9.327 1.00 64.69 278 THR A O 1
ATOM 2247 N N . GLU A 1 279 ? 10.274 -6.040 7.726 1.00 64.88 279 GLU A N 1
ATOM 2248 C CA . GLU A 1 279 ? 9.408 -7.205 7.960 1.00 64.88 279 GLU A CA 1
ATOM 2249 C C . GLU A 1 279 ? 9.505 -7.694 9.419 1.00 64.88 279 GLU A C 1
ATOM 2251 O O . GLU A 1 279 ? 8.502 -8.087 10.012 1.00 64.88 279 GLU A O 1
ATOM 2256 N N . ASP A 1 280 ? 10.679 -7.554 10.045 1.00 68.81 280 ASP A N 1
ATOM 2257 C CA . ASP A 1 280 ? 10.908 -7.918 11.446 1.00 68.81 280 ASP A CA 1
ATOM 2258 C C . ASP A 1 280 ? 10.124 -7.058 12.450 1.00 68.81 280 ASP A C 1
ATOM 2260 O O . ASP A 1 280 ? 9.789 -7.544 13.534 1.00 68.81 280 ASP A O 1
ATOM 2264 N N . ASN A 1 281 ? 9.847 -5.786 12.130 1.00 73.31 281 ASN A N 1
ATOM 2265 C CA . ASN A 1 281 ? 9.225 -4.843 13.067 1.00 73.31 281 ASN A CA 1
ATOM 2266 C C . ASN A 1 281 ? 7.742 -4.558 12.776 1.00 73.31 281 ASN A C 1
ATOM 2268 O O . ASN A 1 281 ? 7.003 -4.247 13.711 1.00 73.31 281 ASN A O 1
ATOM 2272 N N . ILE A 1 282 ? 7.282 -4.711 11.528 1.00 80.12 282 ILE A N 1
ATOM 2273 C CA . ILE A 1 282 ? 5.877 -4.504 11.133 1.00 80.12 282 ILE A CA 1
ATOM 2274 C C . ILE A 1 282 ? 5.189 -5.729 10.540 1.00 80.12 282 ILE A C 1
ATOM 2276 O O . ILE A 1 282 ? 3.973 -5.690 10.322 1.00 80.12 282 ILE A O 1
ATOM 2280 N N . GLY A 1 283 ? 5.919 -6.821 10.333 1.00 86.19 283 GLY A N 1
ATOM 2281 C CA . GLY A 1 283 ? 5.399 -8.015 9.685 1.00 86.19 283 GLY A CA 1
ATOM 2282 C C . GLY A 1 283 ? 5.327 -7.882 8.164 1.00 86.19 283 GLY A C 1
ATOM 2283 O O . GLY A 1 283 ? 5.718 -6.871 7.579 1.00 86.19 283 GLY A O 1
ATOM 2284 N N . THR A 1 284 ? 4.783 -8.914 7.525 1.00 88.88 284 THR A N 1
ATOM 2285 C CA . THR A 1 284 ? 4.684 -9.023 6.064 1.00 88.88 284 THR A CA 1
ATOM 2286 C C . THR A 1 284 ? 3.228 -9.013 5.630 1.00 88.88 284 THR A C 1
ATOM 2288 O O . THR A 1 284 ? 2.371 -9.599 6.286 1.00 88.88 284 THR A O 1
ATOM 2291 N N . ILE A 1 285 ? 2.932 -8.353 4.514 1.00 91.19 285 ILE A N 1
ATOM 2292 C CA . ILE A 1 285 ? 1.601 -8.352 3.907 1.00 91.19 285 ILE A CA 1
ATOM 2293 C C . ILE A 1 285 ? 1.663 -9.176 2.625 1.00 91.19 285 ILE A C 1
ATOM 2295 O O . ILE A 1 285 ? 2.527 -8.938 1.781 1.00 91.19 285 ILE A O 1
ATOM 2299 N N . LYS A 1 286 ? 0.750 -10.137 2.467 1.00 93.31 286 LYS A N 1
ATOM 2300 C CA . LYS A 1 286 ? 0.702 -10.989 1.278 1.00 93.31 286 LYS A CA 1
ATOM 2301 C C . LYS A 1 286 ? -0.708 -11.478 0.978 1.00 93.31 286 LYS A C 1
ATOM 2303 O O . LYS A 1 286 ? -1.512 -11.702 1.875 1.00 93.31 286 LYS A O 1
ATOM 2308 N N . LEU A 1 287 ? -1.015 -11.630 -0.303 1.00 95.31 287 LEU A N 1
ATOM 2309 C CA . LEU A 1 287 ? -2.290 -12.157 -0.772 1.00 95.31 287 LEU A CA 1
ATOM 2310 C C . LEU A 1 287 ? -2.134 -13.645 -1.097 1.00 95.31 287 LEU A C 1
ATOM 2312 O O . LEU A 1 287 ? -1.159 -14.037 -1.743 1.00 95.31 287 LEU A O 1
ATOM 2316 N N . TYR A 1 288 ? -3.106 -14.444 -0.659 1.00 96.75 288 TYR A N 1
ATOM 2317 C CA . TYR A 1 288 ? -3.176 -15.876 -0.933 1.00 96.75 288 TYR A CA 1
ATOM 2318 C C . TYR A 1 288 ? -4.538 -16.247 -1.516 1.00 96.75 288 TYR A C 1
ATOM 2320 O O . TYR A 1 288 ? -5.551 -15.635 -1.173 1.00 96.75 288 TYR A O 1
ATOM 2328 N N . HIS A 1 289 ? -4.567 -17.262 -2.380 1.00 96.50 289 HIS A N 1
ATOM 2329 C CA . HIS A 1 289 ? -5.810 -17.700 -3.014 1.00 96.50 289 HIS A CA 1
ATOM 2330 C C . HIS A 1 289 ? -6.735 -18.470 -2.066 1.00 96.50 289 HIS A C 1
ATOM 2332 O O . HIS A 1 289 ? -7.947 -18.307 -2.164 1.00 96.50 289 HIS A O 1
ATOM 2338 N N . GLN A 1 290 ? -6.192 -19.300 -1.173 1.00 96.94 290 GLN A N 1
ATOM 2339 C CA . GLN A 1 290 ? -6.959 -20.237 -0.340 1.00 96.94 290 GLN A CA 1
ATOM 2340 C C . GLN A 1 290 ? -6.739 -20.042 1.166 1.00 96.94 290 GLN A C 1
ATOM 2342 O O . GLN A 1 290 ? -7.310 -20.779 1.963 1.00 96.94 290 GLN A O 1
ATOM 2347 N N . ASP A 1 291 ? -5.942 -19.055 1.568 1.00 96.56 291 ASP A N 1
ATOM 2348 C CA . ASP A 1 291 ? -5.623 -18.774 2.968 1.00 96.56 291 ASP A CA 1
ATOM 2349 C C . ASP A 1 291 ? -5.814 -17.288 3.282 1.00 96.56 291 ASP A C 1
ATOM 2351 O O . ASP A 1 291 ? -5.658 -16.419 2.421 1.00 96.56 291 ASP A O 1
ATOM 2355 N N . ILE A 1 292 ? -6.179 -16.996 4.525 1.00 97.44 292 ILE A N 1
ATOM 2356 C CA . ILE A 1 292 ? -6.389 -15.649 5.048 1.00 97.44 292 ILE A CA 1
ATOM 2357 C C . ILE A 1 292 ? -5.879 -15.638 6.486 1.00 97.44 292 ILE A C 1
ATOM 2359 O O . ILE A 1 292 ? -6.371 -16.390 7.329 1.00 97.44 292 ILE A O 1
ATOM 2363 N N . GLN A 1 293 ? -4.929 -14.752 6.778 1.00 96.31 293 GLN A N 1
ATOM 2364 C CA . GLN A 1 293 ? -4.353 -14.584 8.112 1.00 96.31 293 GLN A CA 1
ATOM 2365 C C . GLN A 1 293 ? -4.390 -13.116 8.526 1.00 96.31 293 GLN A C 1
ATOM 2367 O O . GLN A 1 293 ? -3.804 -12.269 7.854 1.00 96.31 293 GLN A O 1
ATOM 2372 N N . LEU A 1 294 ? -5.089 -12.817 9.625 1.00 97.00 294 LEU A N 1
ATOM 2373 C CA . LEU A 1 294 ? -5.226 -11.477 10.211 1.00 97.00 294 LEU A CA 1
ATOM 2374 C C . LEU A 1 294 ? -5.552 -10.373 9.185 1.00 97.00 294 LEU A C 1
ATOM 2376 O O . LEU A 1 294 ? -5.117 -9.226 9.330 1.00 97.00 294 LEU A O 1
ATOM 2380 N N . ALA A 1 295 ? -6.338 -10.689 8.156 1.00 97.75 295 ALA A N 1
ATOM 2381 C CA . ALA A 1 295 ? -6.774 -9.702 7.177 1.00 97.75 295 ALA A CA 1
ATOM 2382 C C . ALA A 1 295 ? -7.731 -8.701 7.834 1.00 97.75 295 ALA A C 1
ATOM 2384 O O . ALA A 1 295 ? -8.590 -9.092 8.630 1.00 97.75 295 ALA A O 1
ATOM 2385 N N . ALA A 1 296 ? -7.589 -7.413 7.520 1.00 97.69 296 ALA A N 1
ATOM 2386 C CA . ALA A 1 296 ? -8.552 -6.409 7.954 1.00 97.69 296 ALA A CA 1
ATOM 2387 C C . ALA A 1 296 ? -9.831 -6.497 7.112 1.00 97.69 296 ALA A C 1
ATOM 2389 O O . ALA A 1 296 ? -9.775 -6.466 5.881 1.00 97.69 296 ALA A O 1
ATOM 2390 N N . ILE A 1 297 ? -10.982 -6.540 7.781 1.00 98.44 297 ILE A N 1
ATOM 2391 C CA . ILE A 1 297 ? -12.298 -6.374 7.164 1.00 98.44 297 ILE A CA 1
ATOM 2392 C C . ILE A 1 297 ? -12.999 -5.136 7.718 1.00 98.44 297 ILE A C 1
ATOM 2394 O O . ILE A 1 297 ? -12.870 -4.801 8.898 1.00 98.44 297 ILE A O 1
ATOM 2398 N N . THR A 1 298 ? -13.737 -4.475 6.834 1.00 98.25 298 THR A N 1
ATOM 2399 C CA . THR A 1 298 ? -14.507 -3.247 7.064 1.00 98.25 298 THR A CA 1
ATOM 2400 C C . THR A 1 298 ? -15.832 -3.346 6.304 1.00 98.25 298 THR A C 1
ATOM 2402 O O . THR A 1 298 ? -16.194 -4.414 5.798 1.00 98.25 298 THR A O 1
ATOM 2405 N N . HIS A 1 299 ? -16.570 -2.243 6.191 1.00 97.94 299 HIS A N 1
ATOM 2406 C CA . HIS A 1 299 ? -17.818 -2.211 5.436 1.00 97.94 299 HIS A CA 1
ATOM 2407 C C . HIS A 1 299 ? -17.637 -2.573 3.949 1.00 97.94 299 HIS A C 1
ATOM 2409 O O . HIS A 1 299 ? -18.440 -3.319 3.401 1.00 97.94 299 HIS A O 1
ATOM 2415 N N . GLU A 1 300 ? -16.540 -2.146 3.324 1.00 97.56 300 GLU A N 1
ATOM 2416 C CA . GLU A 1 300 ? -16.235 -2.413 1.911 1.00 97.56 300 GLU A CA 1
ATOM 2417 C C . GLU A 1 300 ? -16.075 -3.911 1.626 1.00 97.56 300 GLU A C 1
ATOM 2419 O O . GLU A 1 300 ? -16.424 -4.394 0.550 1.00 97.56 300 GLU A O 1
ATOM 2424 N N . PHE A 1 301 ? -15.571 -4.665 2.607 1.00 98.50 301 PHE A N 1
ATOM 2425 C CA . PHE A 1 301 ? -15.525 -6.120 2.514 1.00 98.50 301 PHE A CA 1
ATOM 2426 C C . PHE A 1 301 ? -16.929 -6.734 2.542 1.00 98.50 301 PHE A C 1
ATOM 2428 O O . PHE A 1 301 ? -17.170 -7.699 1.824 1.00 98.50 301 PHE A O 1
ATOM 2435 N N . LEU A 1 302 ? -17.854 -6.193 3.344 1.00 98.25 302 LEU A N 1
ATOM 2436 C CA . LEU A 1 302 ? -19.228 -6.698 3.389 1.00 98.25 302 LEU A CA 1
ATOM 2437 C C . LEU A 1 302 ? -19.962 -6.445 2.067 1.00 98.25 302 LEU A C 1
ATOM 2439 O O . LEU A 1 302 ? -20.628 -7.351 1.579 1.00 98.25 302 LEU A O 1
ATOM 2443 N N . GLU A 1 303 ? -19.774 -5.280 1.439 1.00 97.69 303 GLU A N 1
ATOM 2444 C CA . GLU A 1 303 ? -20.320 -5.020 0.098 1.00 97.69 303 GLU A CA 1
ATOM 2445 C C . GLU A 1 303 ? -19.758 -5.999 -0.943 1.00 97.69 303 GLU A C 1
ATOM 2447 O O . GLU A 1 303 ? -20.511 -6.591 -1.716 1.00 97.69 303 GLU A O 1
ATOM 2452 N N . TRP A 1 304 ? -18.441 -6.232 -0.935 1.00 98.25 304 TRP A N 1
ATOM 2453 C CA . TRP A 1 304 ? -17.820 -7.228 -1.812 1.00 98.25 304 TRP A CA 1
ATOM 2454 C C . TRP A 1 304 ? -18.387 -8.637 -1.570 1.00 98.25 304 TRP A C 1
ATOM 2456 O O . TRP A 1 304 ? -18.754 -9.341 -2.516 1.00 98.25 304 TRP A O 1
ATOM 2466 N N . LEU A 1 305 ? -18.518 -9.027 -0.301 1.00 98.12 305 LEU A N 1
ATOM 2467 C CA . LEU A 1 305 ? -19.056 -10.318 0.121 1.00 98.12 305 LEU A CA 1
ATOM 2468 C C . LEU A 1 305 ? -20.507 -10.520 -0.337 1.00 98.12 305 LEU A C 1
ATOM 2470 O O . LEU A 1 305 ? -20.878 -11.630 -0.720 1.00 98.12 305 LEU A O 1
ATOM 2474 N N . ASP A 1 306 ? -21.327 -9.472 -0.290 1.00 97.25 306 ASP A N 1
ATOM 2475 C CA . ASP A 1 306 ? -22.759 -9.552 -0.577 1.00 97.25 306 ASP A CA 1
ATOM 2476 C C . ASP A 1 306 ? -23.091 -9.383 -2.063 1.00 97.25 306 ASP A C 1
ATOM 2478 O O . ASP A 1 306 ? -24.038 -10.010 -2.547 1.00 97.25 306 ASP A O 1
ATOM 2482 N N . HIS A 1 307 ? -22.301 -8.597 -2.798 1.00 96.88 307 HIS A N 1
ATOM 2483 C CA . HIS A 1 307 ? -22.606 -8.229 -4.183 1.00 96.88 307 HIS A CA 1
ATOM 2484 C C . HIS A 1 307 ? -21.660 -8.831 -5.224 1.00 96.88 307 HIS A C 1
ATOM 2486 O O . HIS A 1 307 ? -22.030 -8.899 -6.395 1.00 96.88 307 HIS A O 1
ATOM 2492 N N . THR A 1 308 ? -20.474 -9.300 -4.822 1.00 96.19 308 THR A N 1
ATOM 2493 C CA . THR A 1 308 ? -19.460 -9.826 -5.755 1.00 96.19 308 THR A CA 1
ATOM 2494 C C . THR A 1 308 ? -19.206 -11.322 -5.557 1.00 96.19 308 THR A C 1
ATOM 2496 O O . THR A 1 308 ? -18.959 -12.039 -6.525 1.00 96.19 308 THR A O 1
ATOM 2499 N N . CYS A 1 309 ? -19.269 -11.856 -4.336 1.00 97.25 309 CYS A N 1
ATOM 2500 C CA . CYS A 1 309 ? -19.051 -13.290 -4.121 1.00 97.25 309 CYS A CA 1
ATOM 2501 C C . CYS A 1 309 ? -20.192 -14.163 -4.664 1.00 97.25 309 CYS A C 1
ATOM 2503 O O . CYS A 1 309 ? -21.375 -13.831 -4.579 1.00 97.25 309 CYS A O 1
ATOM 2505 N N . SER A 1 310 ? -19.846 -15.361 -5.147 1.00 95.44 310 SER A N 1
ATOM 2506 C CA . SER A 1 310 ? -20.852 -16.388 -5.442 1.00 95.44 310 SER A CA 1
ATOM 2507 C C . SER A 1 310 ? -21.547 -16.849 -4.151 1.00 95.44 310 SER A C 1
ATOM 2509 O O . SER A 1 310 ? -20.977 -16.766 -3.061 1.00 95.44 310 SER A O 1
ATOM 2511 N N . LYS A 1 311 ? -22.765 -17.407 -4.244 1.00 96.75 311 LYS A N 1
ATOM 2512 C CA . LYS A 1 311 ? -23.501 -17.911 -3.062 1.00 96.75 311 LYS A CA 1
ATOM 2513 C C . LYS A 1 311 ? -22.681 -18.916 -2.241 1.00 96.75 311 LYS A C 1
ATOM 2515 O O . LYS A 1 311 ? -22.747 -18.905 -1.013 1.00 96.75 311 LYS A O 1
ATOM 2520 N N . HIS A 1 312 ? -21.911 -19.774 -2.912 1.00 97.50 312 HIS A N 1
ATOM 2521 C CA . HIS A 1 312 ? -21.079 -20.776 -2.251 1.00 97.50 312 HIS A CA 1
ATOM 2522 C C . HIS A 1 312 ? -19.825 -20.172 -1.618 1.00 97.50 312 HIS A C 1
ATOM 2524 O O . HIS A 1 312 ? -19.540 -20.488 -0.465 1.00 97.50 312 HIS A O 1
ATOM 2530 N N . GLN A 1 313 ? -19.138 -19.269 -2.322 1.00 97.25 313 GLN A N 1
ATOM 2531 C CA . GLN A 1 313 ? -17.983 -18.549 -1.782 1.00 97.25 313 GLN A CA 1
ATOM 2532 C C . GLN A 1 313 ? -18.382 -17.705 -0.566 1.00 97.25 313 GLN A C 1
ATOM 2534 O O . GLN A 1 313 ? -17.746 -17.783 0.480 1.00 97.25 313 GLN A O 1
ATOM 2539 N N . ARG A 1 314 ? -19.497 -16.970 -0.653 1.00 98.00 314 ARG A N 1
ATOM 2540 C CA . ARG A 1 314 ? -20.053 -16.197 0.463 1.00 98.00 314 ARG A CA 1
ATOM 2541 C C . ARG A 1 314 ? -20.358 -17.084 1.667 1.00 98.00 314 ARG A C 1
ATOM 2543 O O . ARG A 1 314 ? -20.035 -16.720 2.794 1.00 98.00 314 ARG A O 1
ATOM 2550 N N . LYS A 1 315 ? -20.982 -18.247 1.447 1.00 98.19 315 LYS A N 1
ATOM 2551 C CA . LYS A 1 315 ? -21.263 -19.207 2.522 1.00 98.19 315 LYS A CA 1
ATOM 2552 C C . LYS A 1 315 ? -19.971 -19.680 3.191 1.00 98.19 315 LYS A C 1
ATOM 2554 O O . LYS A 1 315 ? -19.899 -19.631 4.413 1.00 98.19 315 LYS A O 1
ATOM 2559 N N . GLU A 1 316 ? -18.975 -20.082 2.403 1.00 97.69 316 GLU A N 1
ATOM 2560 C CA . GLU A 1 316 ? -17.676 -20.528 2.915 1.00 97.69 316 GLU A CA 1
ATOM 2561 C C . GLU A 1 316 ? -16.992 -19.437 3.747 1.00 97.69 316 GLU A C 1
ATOM 2563 O O . GLU A 1 316 ? -16.613 -19.697 4.884 1.00 97.69 316 GLU A O 1
ATOM 2568 N N . LEU A 1 317 ? -16.918 -18.201 3.245 1.00 97.81 317 LEU A N 1
ATOM 2569 C CA . LEU A 1 317 ? -16.317 -17.083 3.979 1.00 97.81 317 LEU A CA 1
ATOM 2570 C C . LEU A 1 317 ? -17.056 -16.790 5.293 1.00 97.81 317 LEU A C 1
ATOM 2572 O O . LEU A 1 317 ? -16.426 -16.587 6.325 1.00 97.81 317 LEU A O 1
ATOM 2576 N N . LEU A 1 318 ? -18.391 -16.803 5.287 1.00 98.38 318 LEU A N 1
ATOM 2577 C CA . LEU A 1 318 ? -19.196 -16.576 6.492 1.00 98.38 318 LEU A CA 1
ATOM 2578 C C . LEU A 1 318 ? -19.002 -17.666 7.559 1.00 98.38 318 LEU A C 1
ATOM 2580 O O . LEU A 1 318 ? -19.065 -17.368 8.756 1.00 98.38 318 LEU A O 1
ATOM 2584 N N . ASP A 1 319 ? -18.805 -18.913 7.135 1.00 97.25 319 ASP A N 1
ATOM 2585 C CA . ASP A 1 319 ? -18.739 -20.074 8.026 1.00 97.25 319 ASP A CA 1
ATOM 2586 C C . ASP A 1 319 ? -17.309 -20.374 8.500 1.00 97.25 319 ASP A C 1
ATOM 2588 O O . ASP A 1 319 ? -17.134 -20.798 9.644 1.00 97.25 319 ASP A O 1
ATOM 2592 N N . ASN A 1 320 ? -16.300 -20.094 7.667 1.00 97.00 320 ASN A N 1
ATOM 2593 C CA . ASN A 1 320 ? -14.907 -20.465 7.920 1.00 97.00 320 ASN A CA 1
ATOM 2594 C C . ASN A 1 320 ? -14.011 -19.294 8.334 1.00 97.00 320 ASN A C 1
ATOM 2596 O O . ASN A 1 320 ? -12.965 -19.540 8.931 1.00 97.00 320 ASN A O 1
ATOM 2600 N N . LEU A 1 321 ? -14.379 -18.035 8.069 1.00 98.25 321 LEU A N 1
ATOM 2601 C CA . LEU A 1 321 ? -13.645 -16.914 8.660 1.00 98.25 321 LEU A CA 1
ATOM 2602 C C . LEU A 1 321 ? -13.993 -16.787 10.135 1.00 98.25 321 LEU A C 1
ATOM 2604 O O . LEU A 1 321 ? -15.166 -16.728 10.502 1.00 98.25 321 LEU A O 1
ATOM 2608 N N . ILE A 1 322 ? -12.967 -16.696 10.971 1.00 98.19 322 ILE A N 1
ATOM 2609 C CA . ILE A 1 322 ? -13.080 -16.414 12.399 1.00 98.19 322 ILE A CA 1
ATOM 2610 C C . ILE A 1 322 ? -12.596 -14.999 12.697 1.00 98.19 322 ILE A C 1
ATOM 2612 O O . ILE A 1 322 ? -11.599 -14.536 12.145 1.00 98.19 322 ILE A O 1
ATOM 2616 N N . VAL A 1 323 ? -13.313 -14.305 13.578 1.00 98.56 323 VAL A N 1
ATOM 2617 C CA . VAL A 1 323 ? -12.971 -12.955 14.031 1.00 98.56 323 VAL A CA 1
ATOM 2618 C C . VAL A 1 323 ? -11.993 -13.057 15.195 1.00 98.56 323 VAL A C 1
ATOM 2620 O O . VAL A 1 323 ? -12.388 -13.356 16.321 1.00 98.56 323 VAL A O 1
ATOM 2623 N N . ILE A 1 324 ? -10.715 -12.797 14.911 1.00 98.12 324 ILE A N 1
ATOM 2624 C CA . ILE A 1 324 ? -9.623 -12.843 15.893 1.00 98.12 324 ILE A CA 1
ATOM 2625 C C . ILE A 1 324 ? -9.714 -11.671 16.871 1.00 98.12 324 ILE A C 1
ATOM 2627 O O . ILE A 1 324 ? -9.455 -11.816 18.066 1.00 98.12 324 ILE A O 1
ATOM 2631 N N . THR A 1 325 ? -10.076 -10.495 16.364 1.00 98.62 325 THR A N 1
ATOM 2632 C CA . THR A 1 325 ? -10.372 -9.310 17.171 1.00 98.62 325 THR A CA 1
ATOM 2633 C C . THR A 1 325 ? -11.191 -8.312 16.356 1.00 98.62 325 THR A C 1
ATOM 2635 O O . THR A 1 325 ? -11.131 -8.319 15.124 1.00 98.62 325 THR A 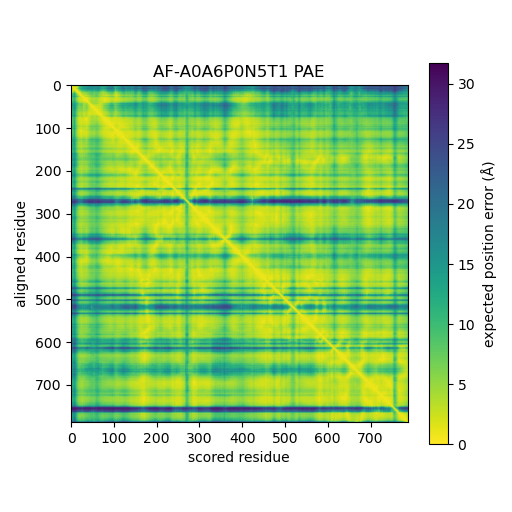O 1
ATOM 2638 N N . ALA A 1 326 ? -11.960 -7.456 17.023 1.00 98.69 326 ALA A N 1
ATOM 2639 C CA . ALA A 1 326 ? -12.706 -6.375 16.390 1.00 98.69 326 ALA A CA 1
ATOM 2640 C C . ALA A 1 326 ? -12.707 -5.118 17.260 1.00 98.69 326 ALA A C 1
ATOM 2642 O O . ALA A 1 326 ? -12.717 -5.210 18.487 1.00 98.69 326 ALA A O 1
ATOM 2643 N N . ALA A 1 327 ? -12.754 -3.955 16.616 1.00 98.56 327 ALA A N 1
ATOM 2644 C CA . ALA A 1 327 ? -13.059 -2.686 17.259 1.00 98.56 327 ALA A CA 1
ATOM 2645 C C . ALA A 1 327 ? -14.235 -2.018 16.552 1.00 98.56 327 ALA A C 1
ATOM 2647 O O . ALA A 1 327 ? -14.274 -1.944 15.323 1.00 98.56 327 ALA A O 1
ATOM 2648 N N . ILE A 1 328 ? -15.204 -1.565 17.341 1.00 98.50 328 ILE A N 1
ATOM 2649 C CA . ILE A 1 328 ? -16.492 -1.074 16.858 1.00 98.50 328 ILE A CA 1
ATOM 2650 C C . ILE A 1 328 ? -16.839 0.180 17.654 1.00 98.50 328 ILE A C 1
ATOM 2652 O O . ILE A 1 328 ? -16.795 0.146 18.883 1.00 98.50 328 ILE A O 1
ATOM 2656 N N . TYR A 1 329 ? -17.221 1.258 16.979 1.00 98.56 329 TYR A N 1
ATOM 2657 C CA . TYR A 1 329 ? -18.020 2.321 17.586 1.00 98.56 329 TYR A CA 1
ATOM 2658 C C . TYR A 1 329 ? -19.495 1.954 17.389 1.00 98.56 329 TYR A C 1
ATOM 2660 O O . TYR A 1 329 ? -20.007 2.072 16.274 1.00 98.56 329 TYR A O 1
ATOM 2668 N N . PRO A 1 330 ? -20.153 1.371 18.407 1.00 98.06 330 PRO A N 1
ATOM 2669 C CA . PRO A 1 330 ? -21.447 0.740 18.208 1.00 98.06 330 PRO A CA 1
ATOM 2670 C C . PRO A 1 330 ? -22.529 1.798 18.020 1.00 98.06 330 PRO A C 1
ATOM 2672 O O . PRO A 1 330 ? -22.599 2.763 18.782 1.00 98.06 330 PRO A O 1
ATOM 2675 N N . LYS A 1 331 ? -23.408 1.588 17.038 1.00 98.38 331 LYS A N 1
ATOM 2676 C CA . LYS A 1 331 ? -24.543 2.483 16.764 1.00 98.38 331 LYS A CA 1
ATOM 2677 C C . LYS A 1 331 ? -25.406 2.746 18.005 1.00 98.38 331 LYS A C 1
ATOM 2679 O O . LYS A 1 331 ? -25.909 3.849 18.175 1.00 98.38 331 LYS A O 1
ATOM 2684 N N . SER A 1 332 ? -25.563 1.751 18.878 1.00 97.81 332 SER A N 1
ATOM 2685 C CA . SER A 1 332 ? -26.327 1.872 20.125 1.00 97.81 332 SER A CA 1
ATOM 2686 C C . SER A 1 332 ? -25.757 2.873 21.139 1.00 97.81 332 SER A C 1
ATOM 2688 O O . SER A 1 332 ? -26.500 3.337 21.997 1.00 97.81 332 SER A O 1
ATOM 2690 N N . GLU A 1 333 ? -24.462 3.195 21.064 1.00 97.94 333 GLU A N 1
ATOM 2691 C CA . GLU A 1 333 ? -23.776 4.119 21.986 1.00 97.94 333 GLU A CA 1
ATOM 2692 C C . GLU A 1 333 ? -23.516 5.498 21.356 1.00 97.94 333 GLU A C 1
ATOM 2694 O O . GLU A 1 333 ? -22.869 6.352 21.961 1.00 97.94 333 GLU A O 1
ATOM 2699 N N . GLU A 1 334 ? -23.992 5.720 20.132 1.00 98.38 334 GLU A N 1
ATOM 2700 C CA . GLU A 1 334 ? -23.827 6.989 19.432 1.00 98.38 334 GLU A CA 1
ATOM 2701 C C . GLU A 1 334 ? -24.642 8.101 20.112 1.00 98.38 334 GLU A C 1
ATOM 2703 O O . GLU A 1 334 ? -25.846 7.965 20.343 1.00 98.38 334 GLU A O 1
ATOM 2708 N N . CYS A 1 335 ? -23.983 9.214 20.423 1.00 98.31 335 CYS A N 1
ATOM 2709 C CA . CYS A 1 335 ? -24.612 10.445 20.888 1.00 98.31 335 CYS A CA 1
ATOM 2710 C C . CYS A 1 335 ? -24.925 11.361 19.706 1.00 98.31 335 CYS A C 1
ATOM 2712 O O . CYS A 1 335 ? -24.138 11.468 18.765 1.00 98.31 335 CYS A O 1
ATOM 2714 N N . LYS A 1 336 ? -26.055 12.067 19.778 1.00 97.31 336 LYS A N 1
ATOM 2715 C CA . LYS A 1 336 ? -26.498 12.990 18.725 1.00 97.31 336 LYS A CA 1
ATOM 2716 C C . LYS A 1 336 ? -25.838 14.358 18.820 1.00 97.31 336 LYS A C 1
ATOM 2718 O O . LYS A 1 336 ? -25.721 15.042 17.810 1.00 97.31 336 LYS A O 1
ATOM 2723 N N . THR A 1 337 ? -25.440 14.763 20.023 1.00 97.38 337 THR A N 1
ATOM 2724 C CA . THR A 1 337 ? -24.762 16.037 20.276 1.00 97.38 337 THR A CA 1
ATOM 2725 C C . THR A 1 337 ? -23.514 15.819 21.120 1.00 97.38 337 THR A C 1
ATOM 2727 O O . THR A 1 337 ? -23.397 14.829 21.850 1.00 97.38 337 THR A O 1
ATOM 2730 N N . PHE A 1 338 ? -22.578 16.763 21.033 1.00 96.69 338 PHE A N 1
ATOM 2731 C CA . PHE A 1 338 ? -21.381 16.741 21.865 1.00 96.69 338 PHE A CA 1
ATOM 2732 C C . PHE A 1 338 ? -21.723 16.883 23.358 1.00 96.69 338 PHE A C 1
ATOM 2734 O O . PHE A 1 338 ? -21.198 16.130 24.168 1.00 96.69 338 PHE A O 1
ATOM 2741 N N . GLU A 1 339 ? -22.687 17.738 23.709 1.00 97.06 339 GLU A N 1
ATOM 2742 C CA . GLU A 1 339 ? -23.179 17.889 25.086 1.00 97.06 339 GLU A CA 1
ATOM 2743 C C . GLU A 1 339 ? -23.772 16.578 25.640 1.00 97.06 339 GLU A C 1
ATOM 2745 O O . GLU A 1 339 ? -23.526 16.212 26.787 1.00 97.06 339 GLU A O 1
ATOM 2750 N N . GLU A 1 340 ? -24.516 15.813 24.828 1.00 97.69 340 GLU A N 1
ATOM 2751 C CA . GLU A 1 340 ? -25.003 14.485 25.228 1.00 97.69 340 GLU A CA 1
ATOM 2752 C C . GLU A 1 340 ? -23.834 13.527 25.501 1.00 97.69 340 GLU A C 1
ATOM 2754 O O . GLU A 1 340 ? -23.860 12.763 26.469 1.00 97.69 340 GLU A O 1
ATOM 2759 N N . PHE A 1 341 ? -22.801 13.557 24.655 1.00 97.62 341 PHE A N 1
ATOM 2760 C CA . PHE A 1 341 ? -21.586 12.770 24.850 1.00 97.62 341 PHE A CA 1
ATOM 2761 C C . PHE A 1 341 ? -20.859 13.144 26.146 1.00 97.62 341 PHE A C 1
ATOM 2763 O O . PHE A 1 341 ? -20.566 12.247 26.938 1.00 97.62 341 PHE A O 1
ATOM 2770 N N . GLU A 1 342 ? -20.630 14.430 26.407 1.00 96.56 342 GLU A N 1
ATOM 2771 C CA . GLU A 1 342 ? -19.985 14.893 27.639 1.00 96.56 342 GLU A CA 1
ATOM 2772 C C . GLU A 1 342 ? -20.788 14.489 28.872 1.00 96.56 342 GLU A C 1
ATOM 2774 O O . GLU A 1 342 ? -20.247 13.851 29.776 1.00 96.56 342 GLU A O 1
ATOM 2779 N N . ASN A 1 343 ? -22.102 14.719 28.851 1.00 97.06 343 ASN A N 1
ATOM 2780 C CA . ASN A 1 343 ? -22.994 14.312 29.929 1.00 97.06 343 ASN A CA 1
ATOM 2781 C C . ASN A 1 343 ? -22.939 12.801 30.189 1.00 97.06 343 ASN A C 1
ATOM 2783 O O . ASN A 1 343 ? -22.927 12.384 31.349 1.00 97.06 343 ASN A O 1
ATOM 2787 N N . LYS A 1 344 ? -22.884 11.958 29.147 1.00 97.00 344 LYS A N 1
ATOM 2788 C CA . LYS A 1 344 ? -22.732 10.502 29.322 1.00 97.00 344 LYS A CA 1
ATOM 2789 C C . LYS A 1 344 ? -21.366 10.124 29.878 1.00 97.00 344 LYS A C 1
ATOM 2791 O O . LYS A 1 344 ? -21.294 9.182 30.659 1.00 97.00 344 LYS A O 1
ATOM 2796 N N . VAL A 1 345 ? -20.293 10.808 29.485 1.00 95.31 345 VAL A N 1
ATOM 2797 C CA . VAL A 1 345 ? -18.944 10.543 30.004 1.00 95.31 345 VAL A CA 1
ATOM 2798 C C . VAL A 1 345 ? -18.840 10.940 31.477 1.00 95.31 345 VAL A C 1
ATOM 2800 O O . VAL A 1 345 ? -18.375 10.136 32.283 1.00 95.31 345 VAL A O 1
ATOM 2803 N N . GLU A 1 346 ? -19.314 12.130 31.843 1.00 95.50 346 GLU A N 1
ATOM 2804 C CA . GLU A 1 346 ? -19.224 12.674 33.204 1.00 95.50 346 GLU A CA 1
ATOM 2805 C C . GLU A 1 346 ? -20.127 11.934 34.197 1.00 95.50 346 GLU A C 1
ATOM 2807 O O . GLU A 1 346 ? -19.724 11.660 35.328 1.00 95.50 346 GLU A O 1
ATOM 2812 N N . ASN A 1 347 ? -21.333 11.545 33.772 1.00 96.25 347 ASN A N 1
ATOM 2813 C CA . ASN A 1 347 ? -22.307 10.877 34.640 1.00 96.25 347 ASN A CA 1
ATOM 2814 C C . ASN A 1 347 ? -22.206 9.344 34.626 1.00 96.25 347 ASN A C 1
ATOM 2816 O O . ASN A 1 347 ? -23.044 8.663 35.229 1.00 96.25 347 ASN A O 1
ATOM 2820 N N . HIS A 1 348 ? -21.207 8.770 33.951 1.00 95.69 348 HIS A N 1
ATOM 2821 C CA . HIS A 1 348 ? -21.041 7.322 33.876 1.00 95.69 348 HIS A CA 1
ATOM 2822 C C . HIS A 1 348 ? -20.622 6.725 35.227 1.00 95.69 348 HIS A C 1
ATOM 2824 O O . HIS A 1 348 ? -19.531 6.977 35.729 1.00 95.69 348 HIS A O 1
ATOM 2830 N N . LYS A 1 349 ? -21.474 5.870 35.808 1.00 94.44 349 LYS A N 1
ATOM 2831 C CA . LYS A 1 349 ? -21.256 5.240 37.132 1.00 94.44 349 LYS A CA 1
ATOM 2832 C C . LYS A 1 349 ? -20.851 3.763 37.061 1.00 94.44 349 LYS A C 1
ATOM 2834 O O . LYS A 1 349 ? -20.994 3.034 38.047 1.00 94.44 349 LYS A O 1
ATOM 2839 N N . GLY A 1 350 ? -20.411 3.289 35.895 1.00 91.81 350 GLY A N 1
ATOM 2840 C CA . GLY A 1 350 ? -20.010 1.895 35.715 1.00 91.81 350 GLY A CA 1
ATOM 2841 C C . GLY A 1 350 ? -18.830 1.509 36.611 1.00 91.81 350 GLY A C 1
ATOM 2842 O O . GLY A 1 350 ? -17.975 2.333 36.928 1.00 91.81 350 GLY A O 1
ATOM 2843 N N . LYS A 1 351 ? -18.796 0.246 37.050 1.00 94.00 351 LYS A N 1
ATOM 2844 C CA . LYS A 1 351 ? -17.712 -0.290 37.881 1.00 94.00 351 LYS A CA 1
ATOM 2845 C C . LYS A 1 351 ? -17.082 -1.495 37.208 1.00 94.00 351 LYS A C 1
ATOM 2847 O O . LYS A 1 351 ? -17.781 -2.437 36.835 1.00 94.00 351 LYS A O 1
ATOM 2852 N N . ASN A 1 352 ? -15.757 -1.486 37.117 1.00 94.94 352 ASN A N 1
ATOM 2853 C CA . ASN A 1 352 ? -15.014 -2.655 36.676 1.00 94.94 352 ASN A CA 1
ATOM 2854 C C . ASN A 1 352 ? -14.870 -3.628 37.844 1.00 94.94 352 ASN A C 1
ATOM 2856 O O . ASN A 1 352 ? -14.387 -3.249 38.912 1.00 94.94 352 ASN A O 1
ATOM 2860 N N . THR A 1 353 ? -15.282 -4.878 37.655 1.00 95.19 353 THR A N 1
ATOM 2861 C CA . THR A 1 353 ? -15.168 -5.918 38.682 1.00 95.19 353 THR A CA 1
ATOM 2862 C C . THR A 1 353 ? -14.497 -7.163 38.120 1.00 95.19 353 THR A C 1
ATOM 2864 O O . THR A 1 353 ? -14.593 -7.470 36.933 1.00 95.19 353 THR A O 1
ATOM 2867 N N . THR A 1 354 ? -13.780 -7.887 38.977 1.00 94.94 354 THR A N 1
ATOM 2868 C CA . THR A 1 354 ? -13.212 -9.202 38.663 1.00 94.94 354 THR A CA 1
ATOM 2869 C C . THR A 1 354 ? -13.667 -10.178 39.734 1.00 94.94 354 THR A C 1
ATOM 2871 O O . THR A 1 354 ? -13.568 -9.879 40.921 1.00 94.94 354 THR A O 1
ATOM 2874 N N . SER A 1 355 ? -14.184 -11.329 39.316 1.00 94.31 355 SER A N 1
ATOM 2875 C CA . SER A 1 355 ? -14.599 -12.411 40.212 1.00 94.31 355 SER A CA 1
ATOM 2876 C C . SER A 1 355 ? -13.972 -13.733 39.778 1.00 94.31 355 SER A C 1
ATOM 2878 O O . SER A 1 355 ? -13.741 -13.955 38.587 1.00 94.31 355 SER A O 1
ATOM 2880 N N . LEU A 1 356 ? -13.678 -14.583 40.760 1.00 94.62 356 LEU A N 1
ATOM 2881 C CA . LEU A 1 356 ? -13.078 -15.902 40.599 1.00 94.62 356 LEU A CA 1
ATOM 2882 C C . LEU A 1 356 ? -14.072 -16.948 41.115 1.00 94.62 356 LEU A C 1
ATOM 2884 O O . LEU A 1 356 ? -14.449 -16.898 42.283 1.00 94.62 356 LEU A O 1
ATOM 2888 N N . ASP A 1 357 ? -14.478 -17.885 40.262 1.00 93.75 357 ASP A N 1
ATOM 2889 C CA . ASP A 1 357 ? -15.305 -19.038 40.636 1.00 93.75 357 ASP A CA 1
ATOM 2890 C C . ASP A 1 357 ? -14.530 -20.329 40.350 1.00 93.75 357 ASP A C 1
ATOM 2892 O O . ASP A 1 357 ? -14.069 -20.551 39.228 1.00 93.75 357 ASP A O 1
ATOM 2896 N N . VAL A 1 358 ? -14.366 -21.176 41.367 1.00 92.19 358 VAL A N 1
ATOM 2897 C CA . VAL A 1 358 ? -13.624 -22.441 41.275 1.00 92.19 358 VAL A CA 1
ATOM 2898 C C . VAL A 1 358 ? -14.600 -23.585 41.526 1.00 92.19 358 VAL A C 1
ATOM 2900 O O . VAL A 1 358 ? -15.034 -23.810 42.654 1.00 92.19 358 VAL A O 1
ATOM 2903 N N . LYS A 1 359 ? -14.955 -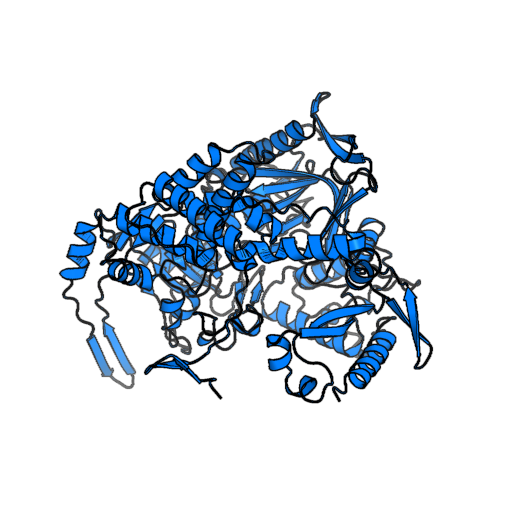24.328 40.472 1.00 91.69 359 LYS A N 1
ATOM 2904 C CA . LYS A 1 359 ? -15.901 -25.455 40.541 1.00 91.69 359 LYS A CA 1
ATOM 2905 C C . LYS A 1 359 ? -15.353 -26.676 39.818 1.00 91.69 359 LYS A C 1
ATOM 2907 O O . LYS A 1 359 ? -15.089 -26.620 38.622 1.00 91.69 359 LYS A O 1
ATOM 2912 N N . ARG A 1 360 ? -15.252 -27.808 40.531 1.00 86.12 360 ARG A N 1
ATOM 2913 C CA . ARG A 1 360 ? -14.906 -29.136 39.972 1.00 86.12 360 ARG A CA 1
ATOM 2914 C C . ARG A 1 360 ? -13.688 -29.099 39.026 1.00 86.12 360 ARG A C 1
ATOM 2916 O O . ARG A 1 360 ? -13.771 -29.554 37.889 1.00 86.12 360 ARG A O 1
ATOM 2923 N N . GLY A 1 361 ? -12.582 -28.501 39.473 1.00 84.75 361 GLY A N 1
ATOM 2924 C CA . GLY A 1 361 ? -11.344 -28.400 38.687 1.00 84.75 361 GLY A CA 1
ATOM 2925 C C . GLY A 1 361 ? -11.371 -27.378 37.542 1.00 84.75 361 GLY A C 1
ATOM 2926 O O . GLY A 1 361 ? -10.385 -27.260 36.823 1.00 84.75 361 GLY A O 1
ATOM 2927 N N . LYS A 1 362 ? -12.462 -26.620 37.369 1.00 87.81 362 LYS A N 1
ATOM 2928 C CA . LYS A 1 362 ? -12.533 -25.480 36.448 1.00 87.81 362 LYS A CA 1
ATOM 2929 C C . LYS A 1 362 ? -12.450 -24.176 37.228 1.00 87.81 362 LYS A C 1
ATOM 2931 O O . LYS A 1 362 ? -13.269 -23.922 38.112 1.00 87.81 362 LYS A O 1
ATOM 2936 N N . THR A 1 363 ? -11.486 -23.346 36.852 1.00 90.50 363 THR A N 1
ATOM 2937 C CA . THR A 1 363 ? -11.326 -21.986 37.364 1.00 90.50 363 THR A CA 1
ATOM 2938 C C . THR A 1 363 ? -11.869 -21.011 36.330 1.00 90.50 363 THR A C 1
ATOM 2940 O O . THR A 1 363 ? -11.378 -20.964 35.206 1.00 90.50 363 THR A O 1
ATOM 2943 N N . THR A 1 364 ? -12.883 -20.235 36.702 1.00 89.81 364 THR A N 1
ATOM 2944 C CA . THR A 1 364 ? -13.492 -19.216 35.843 1.00 89.81 364 THR A CA 1
ATOM 2945 C C . THR A 1 364 ? -13.182 -17.839 36.406 1.00 89.81 364 THR A C 1
ATOM 2947 O O . THR A 1 364 ? -13.536 -17.537 37.545 1.00 89.81 364 THR A O 1
ATOM 2950 N N . ILE A 1 365 ? -12.544 -16.989 35.602 1.00 90.56 365 ILE A N 1
ATOM 2951 C CA . ILE A 1 365 ? -12.345 -15.574 35.923 1.00 90.56 365 ILE A CA 1
ATOM 2952 C C . ILE A 1 365 ? -13.337 -14.770 35.090 1.00 90.56 365 ILE A C 1
ATOM 2954 O O . ILE A 1 365 ? -13.227 -14.728 33.866 1.00 90.56 365 ILE A O 1
ATOM 2958 N N . THR A 1 366 ? -14.289 -14.109 35.746 1.00 91.94 366 THR A N 1
ATOM 2959 C CA . THR A 1 366 ? -15.218 -13.192 35.076 1.00 91.94 366 THR A CA 1
ATOM 2960 C C . THR A 1 366 ? -14.759 -11.764 35.318 1.00 91.94 366 THR A C 1
ATOM 2962 O O . THR A 1 366 ? -14.820 -11.272 36.449 1.00 91.94 366 THR A O 1
ATOM 2965 N N . LYS A 1 367 ? -14.308 -11.100 34.252 1.00 92.00 367 LYS A N 1
ATOM 2966 C CA . LYS A 1 367 ? -14.027 -9.662 34.238 1.00 92.00 367 LYS A CA 1
ATOM 2967 C C . LYS A 1 367 ? -15.231 -8.939 33.652 1.00 92.00 367 LYS A C 1
ATOM 2969 O O . LYS A 1 367 ? -15.637 -9.227 32.529 1.00 92.00 367 LYS A O 1
ATOM 2974 N N . LYS A 1 368 ? -15.808 -8.015 34.412 1.00 92.69 368 LYS A N 1
ATOM 2975 C CA . LYS A 1 368 ? -16.873 -7.131 33.946 1.00 92.69 368 LYS A CA 1
ATOM 2976 C C . LYS A 1 368 ? -16.282 -5.742 33.800 1.00 92.69 368 LYS A C 1
ATOM 2978 O O . LYS A 1 368 ? -16.005 -5.094 34.802 1.00 92.69 368 LYS A O 1
ATOM 2983 N N . GLU A 1 369 ? -16.085 -5.303 32.565 1.00 92.50 369 GLU A N 1
ATOM 2984 C CA . GLU A 1 369 ? -15.640 -3.945 32.262 1.00 92.50 369 GLU A CA 1
ATOM 2985 C C . GLU A 1 369 ? -16.860 -3.098 31.911 1.00 92.50 369 GLU A C 1
ATOM 2987 O O . GLU A 1 369 ? -17.541 -3.345 30.917 1.00 92.50 369 GLU A O 1
ATOM 2992 N N . GLN A 1 370 ? -17.171 -2.122 32.757 1.00 93.56 370 GLN A N 1
ATOM 2993 C CA . GLN A 1 370 ? -18.294 -1.209 32.575 1.00 93.56 370 GLN A CA 1
ATOM 2994 C C . GLN A 1 370 ? -17.746 0.190 32.349 1.00 93.56 370 GLN A C 1
ATOM 2996 O O . GLN A 1 370 ? -18.002 1.090 33.133 1.00 93.56 370 GLN A O 1
ATOM 3001 N N . GLU A 1 371 ? -16.941 0.358 31.314 1.00 94.38 371 GLU A N 1
ATOM 3002 C CA . GLU A 1 371 ? -16.401 1.650 30.890 1.00 94.38 371 GLU A CA 1
ATOM 3003 C C . GLU A 1 371 ? -17.419 2.404 30.026 1.00 94.38 371 GLU A C 1
ATOM 3005 O O . GLU A 1 371 ? -18.229 1.766 29.353 1.00 94.38 371 GLU A O 1
ATOM 3010 N N . CYS A 1 372 ? -17.367 3.739 29.991 1.00 95.88 372 CYS A N 1
ATOM 3011 C CA . CYS A 1 372 ? -18.237 4.511 29.100 1.00 95.88 372 CYS A CA 1
ATOM 3012 C C . CYS A 1 372 ? -17.844 4.253 27.635 1.00 95.88 372 CYS A C 1
ATOM 3014 O O . CYS A 1 372 ? -16.673 4.394 27.262 1.00 95.88 372 CYS A O 1
ATOM 3016 N N . LYS A 1 373 ? -18.819 3.832 26.821 1.00 96.56 373 LYS A N 1
ATOM 3017 C CA . LYS A 1 373 ? -18.664 3.545 25.383 1.00 96.56 373 LYS A CA 1
ATOM 3018 C C . LYS A 1 373 ? -19.384 4.551 24.490 1.00 96.56 373 LYS A C 1
ATOM 3020 O O . LYS A 1 373 ? -19.367 4.380 23.273 1.00 96.56 373 LYS A O 1
ATOM 3025 N N . ALA A 1 374 ? -19.956 5.594 25.092 1.00 97.62 374 ALA A N 1
ATOM 3026 C CA . ALA A 1 374 ? -20.533 6.708 24.365 1.00 97.62 374 ALA A CA 1
ATOM 3027 C C . ALA A 1 374 ? -19.503 7.302 23.398 1.00 97.62 374 ALA A C 1
ATOM 3029 O O . ALA A 1 374 ? -18.305 7.377 23.704 1.00 97.62 374 ALA A O 1
ATOM 3030 N N . TRP A 1 375 ? -19.973 7.716 22.230 1.00 98.25 375 TRP A N 1
ATOM 3031 C CA . TRP A 1 375 ? -19.142 8.383 21.239 1.00 98.25 375 TRP A CA 1
ATOM 3032 C C . TRP A 1 375 ? -19.964 9.371 20.415 1.00 98.25 375 TRP A C 1
ATOM 3034 O O . TRP A 1 375 ? -21.174 9.218 20.270 1.00 98.25 375 TRP A O 1
ATOM 3044 N N . PHE A 1 376 ? -19.296 10.387 19.883 1.00 97.88 376 PHE A N 1
ATOM 3045 C CA . PHE A 1 376 ? -19.884 11.431 19.053 1.00 97.88 376 PHE A CA 1
ATOM 3046 C C . PHE A 1 376 ? -19.282 11.394 17.645 1.00 97.88 376 PHE A C 1
ATOM 3048 O O . PHE A 1 376 ? -18.075 11.179 17.482 1.00 97.88 376 PHE A O 1
ATOM 3055 N N . ARG A 1 377 ? -20.131 11.568 16.630 1.00 97.56 377 ARG A N 1
ATOM 3056 C CA . ARG A 1 377 ? -19.759 11.495 15.216 1.00 97.56 377 ARG A CA 1
ATOM 3057 C C . ARG A 1 377 ? -19.459 12.881 14.660 1.00 97.56 377 ARG A C 1
ATOM 3059 O O . ARG A 1 377 ? -20.259 13.794 14.820 1.00 97.56 377 ARG A O 1
ATOM 3066 N N . LEU A 1 378 ? -18.367 12.990 13.914 1.00 96.75 378 LEU A N 1
ATOM 3067 C CA . LEU A 1 378 ? -18.081 14.122 13.035 1.00 96.75 378 LEU A CA 1
ATOM 3068 C C . LEU A 1 378 ? -17.710 13.614 11.641 1.00 96.75 378 LEU A C 1
ATOM 3070 O O . LEU A 1 378 ? -17.152 12.529 11.527 1.00 96.75 378 LEU A O 1
ATOM 3074 N N . ASN A 1 379 ? -17.958 14.382 10.583 1.00 95.94 379 ASN A N 1
ATOM 3075 C CA . ASN A 1 379 ? -17.518 14.026 9.234 1.00 95.94 379 ASN A CA 1
ATOM 3076 C C . ASN A 1 379 ? -16.228 14.782 8.862 1.00 95.94 379 ASN A C 1
ATOM 3078 O O . ASN A 1 379 ? -16.197 16.006 8.908 1.00 95.94 379 ASN A O 1
ATOM 3082 N N . ILE A 1 380 ? -15.152 14.081 8.479 1.00 94.94 380 ILE A N 1
ATOM 3083 C CA . ILE A 1 380 ? -13.854 14.720 8.158 1.00 94.94 380 ILE A CA 1
ATOM 3084 C C . ILE A 1 380 ? -13.958 15.632 6.921 1.00 94.94 380 ILE A C 1
ATOM 3086 O O . ILE A 1 380 ? -13.252 16.643 6.835 1.00 94.94 380 ILE A O 1
ATOM 3090 N N . GLY A 1 381 ? -14.830 15.274 5.973 1.00 93.38 381 GLY A N 1
ATOM 3091 C CA . GLY A 1 381 ? -15.184 16.083 4.809 1.00 93.38 381 GLY A CA 1
ATOM 3092 C C . GLY A 1 381 ? -15.642 17.475 5.208 1.00 93.38 381 GLY A C 1
ATOM 3093 O O . GLY A 1 381 ? -14.971 18.460 4.904 1.00 93.38 381 GLY A O 1
ATOM 3094 N N . GLU A 1 382 ? -16.740 17.512 5.955 1.00 94.06 382 GLU A N 1
ATOM 3095 C CA . GLU A 1 382 ? -17.380 18.735 6.445 1.00 94.06 382 GLU A CA 1
ATOM 3096 C C . GLU A 1 382 ? -16.479 19.526 7.401 1.00 94.06 382 GLU A C 1
ATOM 3098 O O . GLU A 1 382 ? -16.430 20.750 7.323 1.00 94.06 382 GLU A O 1
ATOM 3103 N N . LEU A 1 383 ? -15.721 18.835 8.261 1.00 92.12 383 LEU A N 1
ATOM 3104 C CA . LEU A 1 383 ? -14.824 19.471 9.229 1.00 92.12 383 LEU A CA 1
ATOM 3105 C C . LEU A 1 383 ? -13.689 20.270 8.578 1.00 92.12 383 LEU A C 1
ATOM 3107 O O . LEU A 1 383 ? -13.286 21.302 9.109 1.00 92.12 383 LEU A O 1
ATOM 3111 N N . LEU A 1 384 ? -13.084 19.747 7.506 1.00 94.31 384 LEU A N 1
ATOM 3112 C CA . LEU A 1 384 ? -11.817 20.290 7.004 1.00 94.31 384 LEU A CA 1
ATOM 3113 C C . LEU A 1 384 ? -11.600 20.101 5.504 1.00 94.31 384 LEU A C 1
ATOM 3115 O O . LEU A 1 384 ? -11.124 21.013 4.826 1.00 94.31 384 LEU A O 1
ATOM 3119 N N . ILE A 1 385 ? -11.867 18.912 4.968 1.00 93.88 385 ILE A N 1
ATOM 3120 C CA . ILE A 1 385 ? -11.428 18.591 3.604 1.00 93.88 385 ILE A CA 1
ATOM 3121 C C . ILE A 1 385 ? -12.157 19.429 2.560 1.00 93.88 385 ILE A C 1
ATOM 3123 O O . ILE A 1 385 ? -11.511 19.899 1.624 1.00 93.88 385 ILE A O 1
ATOM 3127 N N . ASP A 1 386 ? -13.452 19.675 2.733 1.00 94.12 386 ASP A N 1
ATOM 3128 C CA . ASP A 1 386 ? -14.230 20.470 1.784 1.00 94.12 386 ASP A CA 1
ATOM 3129 C C . ASP A 1 386 ? -13.760 21.931 1.776 1.00 94.12 386 ASP A C 1
ATOM 3131 O O . ASP A 1 386 ? -13.576 22.504 0.700 1.00 94.12 386 ASP A O 1
ATOM 3135 N N . ALA A 1 387 ? -13.425 22.489 2.945 1.00 94.06 387 ALA A N 1
ATOM 3136 C CA . ALA A 1 387 ? -12.823 23.816 3.062 1.00 94.06 387 ALA A CA 1
ATOM 3137 C C . ALA A 1 387 ? -11.442 23.887 2.380 1.00 94.06 387 ALA A C 1
ATOM 3139 O O . ALA A 1 387 ? -11.200 24.774 1.561 1.00 94.06 387 ALA A O 1
ATOM 3140 N N . LEU A 1 388 ? -10.548 22.918 2.623 1.00 93.25 388 LEU A N 1
ATOM 3141 C CA . LEU A 1 388 ? -9.229 22.879 1.968 1.00 93.25 388 LEU A CA 1
ATOM 3142 C C . LEU A 1 388 ? -9.332 22.708 0.450 1.00 93.25 388 LEU A C 1
ATOM 3144 O O . LEU A 1 388 ? -8.522 23.267 -0.291 1.00 93.25 388 LEU A O 1
ATOM 3148 N N . LEU A 1 389 ? -10.292 21.914 -0.031 1.00 90.81 389 LEU A N 1
ATOM 3149 C CA . LEU A 1 389 ? -10.532 21.728 -1.461 1.00 90.81 389 LEU A CA 1
ATOM 3150 C C . LEU A 1 389 ? -11.079 23.005 -2.104 1.00 90.81 389 LEU A C 1
ATOM 3152 O O . LEU A 1 389 ? -10.614 23.364 -3.188 1.00 90.81 389 LEU A O 1
ATOM 3156 N N . ALA A 1 390 ? -11.999 23.703 -1.435 1.00 92.19 390 ALA A N 1
ATOM 3157 C CA . ALA A 1 390 ? -12.518 24.991 -1.880 1.00 92.19 390 ALA A CA 1
ATOM 3158 C C . ALA A 1 390 ? -11.405 26.048 -1.947 1.00 92.19 390 ALA A C 1
ATOM 3160 O O . ALA A 1 390 ? -11.227 26.686 -2.986 1.00 92.19 390 ALA A O 1
ATOM 3161 N N . GLU A 1 391 ? -10.585 26.169 -0.897 1.00 93.06 391 GLU A N 1
ATOM 3162 C CA . GLU A 1 391 ? -9.432 27.074 -0.886 1.00 93.06 391 GLU A CA 1
ATOM 3163 C C . GLU A 1 391 ? -8.429 26.732 -1.985 1.00 93.06 391 GLU A C 1
ATOM 3165 O O . GLU A 1 391 ? -7.983 27.605 -2.728 1.00 93.06 391 GLU A O 1
ATOM 3170 N N . ARG A 1 392 ? -8.113 25.447 -2.162 1.00 91.50 392 ARG A N 1
ATOM 3171 C CA . ARG A 1 392 ? -7.239 24.989 -3.245 1.00 91.50 392 ARG A CA 1
ATOM 3172 C C . ARG A 1 392 ? -7.806 25.321 -4.629 1.00 91.50 392 ARG A C 1
ATOM 3174 O O . ARG A 1 392 ? -7.030 25.632 -5.535 1.00 91.50 392 ARG A O 1
ATOM 3181 N N . GLY A 1 393 ? -9.127 25.254 -4.793 1.00 89.12 393 GLY A N 1
ATOM 3182 C CA . GLY A 1 393 ? -9.844 25.577 -6.028 1.00 89.12 393 GLY A CA 1
ATOM 3183 C C . GLY A 1 393 ? -9.660 27.024 -6.489 1.00 89.12 393 GLY A C 1
ATOM 3184 O O . GLY A 1 393 ? -9.673 27.276 -7.691 1.00 89.12 393 GLY A O 1
ATOM 3185 N N . LYS A 1 394 ? -9.371 27.953 -5.567 1.00 92.12 394 LYS A N 1
ATOM 3186 C CA . LYS A 1 394 ? -9.051 29.360 -5.880 1.00 92.12 394 LYS A CA 1
ATOM 3187 C C . LYS A 1 394 ? -7.712 29.538 -6.608 1.00 92.12 394 LYS A C 1
ATOM 3189 O O . LYS A 1 394 ? -7.435 30.618 -7.119 1.00 92.12 394 LYS A O 1
ATOM 3194 N N . TYR A 1 395 ? -6.882 28.493 -6.663 1.00 90.75 395 TYR A N 1
ATOM 3195 C CA . TYR A 1 395 ? -5.535 28.521 -7.243 1.00 90.75 395 TYR A CA 1
ATOM 3196 C C . TYR A 1 395 ? -5.374 27.460 -8.350 1.00 90.75 395 TYR A C 1
ATOM 3198 O O . TYR A 1 395 ? -4.590 26.518 -8.184 1.00 90.75 395 TYR A O 1
ATOM 3206 N N . PRO A 1 396 ? -6.124 27.533 -9.466 1.00 84.69 396 PRO A N 1
ATOM 3207 C CA . PRO A 1 396 ? -6.123 26.489 -10.493 1.00 84.69 396 PRO A CA 1
ATOM 3208 C C . PRO A 1 396 ? -4.823 26.445 -11.309 1.00 84.69 396 PRO A C 1
ATOM 3210 O O . PRO A 1 396 ? -4.405 25.366 -11.744 1.00 84.69 396 PRO A O 1
ATOM 3213 N N . ASN A 1 397 ? -4.148 27.587 -11.498 1.00 85.69 397 ASN A N 1
ATOM 3214 C CA . ASN A 1 397 ? -2.951 27.651 -12.328 1.00 85.69 397 ASN A CA 1
ATOM 3215 C C . ASN A 1 397 ? -1.703 27.203 -11.554 1.00 85.69 397 ASN A C 1
ATOM 3217 O O . ASN A 1 397 ? -1.015 27.985 -10.906 1.00 85.69 397 ASN A O 1
ATOM 3221 N N . LYS A 1 398 ? -1.364 25.918 -11.680 1.00 84.25 398 LYS A N 1
ATOM 3222 C CA . LYS A 1 398 ? -0.190 25.311 -11.026 1.00 84.25 398 LYS A CA 1
ATOM 3223 C C . LYS A 1 398 ? 1.157 25.865 -11.516 1.00 84.25 398 LYS A C 1
ATOM 3225 O O . LYS A 1 398 ? 2.167 25.618 -10.863 1.00 84.25 398 LYS A O 1
ATOM 3230 N N . LYS A 1 399 ? 1.189 26.527 -12.680 1.00 80.81 399 LYS A N 1
ATOM 3231 C CA . LYS A 1 399 ? 2.410 27.098 -13.276 1.00 80.81 399 LYS A CA 1
ATOM 3232 C C . LYS A 1 399 ? 2.637 28.552 -12.866 1.00 80.81 399 LYS A C 1
ATOM 3234 O O . LYS A 1 399 ? 3.741 29.051 -13.047 1.00 80.81 399 LYS A O 1
ATOM 3239 N N . ASP A 1 400 ? 1.615 29.210 -12.331 1.00 88.38 400 ASP A N 1
ATOM 3240 C CA . ASP A 1 400 ? 1.713 30.590 -11.878 1.00 88.38 400 ASP A CA 1
ATOM 3241 C C . ASP A 1 400 ? 2.602 30.690 -10.616 1.00 88.38 400 ASP A C 1
ATOM 3243 O O . ASP A 1 400 ? 2.433 29.877 -9.697 1.00 88.38 400 ASP A O 1
ATOM 3247 N N . PRO A 1 401 ? 3.537 31.658 -10.538 1.00 82.62 401 PRO A N 1
ATOM 3248 C CA . PRO A 1 401 ? 4.464 31.799 -9.412 1.00 82.62 401 PRO A CA 1
ATOM 3249 C C . PRO A 1 401 ? 3.791 32.081 -8.064 1.00 82.62 401 PRO A C 1
ATOM 3251 O O . PRO A 1 401 ? 4.395 31.829 -7.025 1.00 82.62 401 PRO A O 1
ATOM 3254 N N . VAL A 1 402 ? 2.554 32.584 -8.057 1.00 83.50 402 VAL A N 1
ATOM 3255 C CA . VAL A 1 402 ? 1.806 32.947 -6.846 1.00 83.50 402 VAL A CA 1
ATOM 3256 C C . VAL A 1 402 ? 0.767 31.878 -6.499 1.00 83.50 402 VAL A C 1
ATOM 3258 O O . VAL A 1 402 ? 0.664 31.458 -5.343 1.00 83.50 402 VAL A O 1
ATOM 3261 N N . GLN A 1 403 ? 0.005 31.403 -7.487 1.00 88.12 403 GLN A N 1
ATOM 3262 C CA . GLN A 1 403 ? -1.044 30.399 -7.289 1.00 88.12 403 GLN A CA 1
ATOM 3263 C C . GLN A 1 403 ? -0.471 28.991 -7.121 1.00 88.12 403 GLN A C 1
ATOM 3265 O O . GLN A 1 403 ? -0.942 28.233 -6.270 1.00 88.12 403 GLN A O 1
ATOM 3270 N N . GLY A 1 404 ? 0.555 28.633 -7.898 1.00 87.62 404 GLY A N 1
ATOM 3271 C CA . GLY A 1 404 ? 1.174 27.309 -7.872 1.00 87.62 404 GLY A CA 1
ATOM 3272 C C . GLY A 1 404 ? 1.619 26.885 -6.469 1.00 87.62 404 GLY A C 1
ATOM 3273 O O . GLY A 1 404 ? 1.188 25.825 -6.005 1.00 87.62 404 GLY A O 1
ATOM 3274 N N . PRO A 1 405 ? 2.394 27.714 -5.746 1.00 88.75 405 PRO A N 1
ATOM 3275 C CA . PRO A 1 405 ? 2.835 27.389 -4.393 1.00 88.75 405 PRO A CA 1
ATOM 3276 C C . PRO A 1 405 ? 1.679 27.230 -3.392 1.00 88.75 405 PRO A C 1
ATOM 3278 O O . PRO A 1 405 ? 1.692 26.313 -2.569 1.00 88.75 405 PRO A O 1
ATOM 3281 N N . ARG A 1 406 ? 0.621 28.051 -3.502 1.00 88.56 406 ARG A N 1
ATOM 3282 C CA . ARG A 1 406 ? -0.587 27.913 -2.665 1.00 88.56 406 ARG A CA 1
ATOM 3283 C C . ARG A 1 406 ? -1.339 26.613 -2.959 1.00 88.56 406 ARG A C 1
ATOM 3285 O O . ARG A 1 406 ? -1.691 25.892 -2.027 1.00 88.56 406 ARG A O 1
ATOM 3292 N N . ASN A 1 407 ? -1.538 26.265 -4.235 1.00 91.25 407 ASN A N 1
ATOM 3293 C CA . ASN A 1 407 ? -2.181 25.002 -4.622 1.00 91.25 407 ASN A CA 1
ATOM 3294 C C . ASN A 1 407 ? -1.431 23.791 -4.052 1.00 91.25 407 ASN A C 1
ATOM 3296 O O . ASN A 1 407 ? -2.047 22.838 -3.565 1.00 91.25 407 ASN A O 1
ATOM 3300 N N . GLU A 1 408 ? -0.100 23.829 -4.124 1.00 89.44 408 GLU A N 1
ATOM 3301 C CA . GLU A 1 408 ? 0.762 22.772 -3.612 1.00 89.44 408 GLU A CA 1
ATOM 3302 C C . GLU A 1 408 ? 0.697 22.647 -2.092 1.00 89.44 408 GLU A C 1
ATOM 3304 O O . GLU A 1 408 ? 0.625 21.520 -1.604 1.00 89.44 408 GLU A O 1
ATOM 3309 N N . LEU A 1 409 ? 0.675 23.764 -1.358 1.00 90.75 409 LEU A N 1
ATOM 3310 C CA . LEU A 1 409 ? 0.589 23.752 0.100 1.00 90.75 409 LEU A CA 1
ATOM 3311 C C . LEU A 1 409 ? -0.748 23.170 0.585 1.00 90.75 409 LEU A C 1
ATOM 3313 O O . LEU A 1 409 ? -0.747 22.266 1.418 1.00 90.75 409 LEU A O 1
ATOM 3317 N N . TYR A 1 410 ? -1.883 23.570 -0.002 1.00 92.19 410 TYR A N 1
ATOM 3318 C CA . TYR A 1 410 ? -3.180 22.957 0.322 1.00 92.19 410 TYR A CA 1
ATOM 3319 C C . TYR A 1 410 ? -3.225 21.467 -0.036 1.00 92.19 410 TYR A C 1
ATOM 3321 O O . TYR A 1 410 ? -3.700 20.647 0.751 1.00 92.19 410 TYR A O 1
ATOM 3329 N N . LYS A 1 411 ? -2.679 21.079 -1.200 1.00 90.44 411 LYS A N 1
ATOM 3330 C CA . LYS A 1 411 ? -2.554 19.661 -1.578 1.00 90.44 411 LYS A CA 1
ATOM 3331 C C . LYS A 1 411 ? -1.708 18.884 -0.564 1.00 90.44 411 LYS A C 1
ATOM 3333 O O . LYS A 1 411 ? -2.028 17.735 -0.258 1.00 90.44 411 LYS A O 1
ATOM 3338 N N . LEU A 1 412 ? -0.626 19.488 -0.078 1.00 91.25 412 LEU A N 1
ATOM 3339 C CA . LEU A 1 412 ? 0.254 18.894 0.917 1.00 91.25 412 LEU A CA 1
ATOM 3340 C C . LEU A 1 412 ? -0.489 18.676 2.241 1.00 91.25 412 LEU A C 1
ATOM 3342 O O . LEU A 1 412 ? -0.424 17.572 2.765 1.00 91.25 412 LEU A O 1
ATOM 3346 N N . ILE A 1 413 ? -1.254 19.659 2.725 1.00 93.19 413 ILE A N 1
ATOM 3347 C CA . ILE A 1 413 ? -2.059 19.531 3.954 1.00 93.19 413 ILE A CA 1
ATOM 3348 C C . ILE A 1 413 ? -3.071 18.385 3.835 1.00 93.19 413 ILE A C 1
ATOM 3350 O O . ILE A 1 413 ? -3.107 17.518 4.705 1.00 93.19 413 ILE A O 1
ATOM 3354 N N . ILE A 1 414 ? -3.828 18.322 2.732 1.00 90.94 414 ILE A N 1
ATOM 3355 C CA . ILE A 1 414 ? -4.824 17.261 2.490 1.00 90.94 414 ILE A CA 1
ATOM 3356 C C . ILE A 1 414 ? -4.174 15.868 2.529 1.00 90.94 414 ILE A C 1
ATOM 3358 O O . ILE A 1 414 ? -4.670 14.960 3.194 1.00 90.94 414 ILE A O 1
ATOM 3362 N N . ASN A 1 415 ? -3.050 15.690 1.830 1.00 88.88 415 ASN A N 1
ATOM 3363 C CA . ASN A 1 415 ? -2.360 14.398 1.778 1.00 88.88 415 ASN A CA 1
ATOM 3364 C C . ASN A 1 415 ? -1.714 14.024 3.118 1.00 88.88 415 ASN A C 1
ATOM 3366 O O . ASN A 1 415 ? -1.683 12.846 3.477 1.00 88.88 415 ASN A O 1
ATOM 3370 N N . THR A 1 416 ? -1.195 15.011 3.847 1.00 93.12 416 THR A N 1
ATOM 3371 C CA . THR A 1 416 ? -0.585 14.801 5.161 1.00 93.12 416 THR A CA 1
ATOM 3372 C C . THR A 1 416 ? -1.630 14.435 6.207 1.00 93.12 416 THR A C 1
ATOM 3374 O O . THR A 1 416 ? -1.354 13.542 6.998 1.00 93.12 416 THR A O 1
ATOM 3377 N N . LEU A 1 417 ? -2.842 15.006 6.168 1.00 93.44 417 LEU A N 1
ATOM 3378 C CA . LEU A 1 417 ? -3.897 14.657 7.128 1.00 93.44 417 LEU A CA 1
ATOM 3379 C C . LEU A 1 417 ? -4.216 13.158 7.098 1.00 93.44 417 LEU A C 1
ATOM 3381 O O . LEU A 1 417 ? -4.362 12.532 8.144 1.00 93.44 417 LEU A O 1
ATOM 3385 N N . TYR A 1 418 ? -4.265 12.555 5.906 1.00 90.12 418 TYR A N 1
ATOM 3386 C CA . TYR A 1 418 ? -4.384 11.099 5.781 1.00 90.12 418 TYR A CA 1
ATOM 3387 C C . TYR A 1 418 ? -3.222 10.389 6.489 1.00 90.12 418 TYR A C 1
ATOM 3389 O O . TYR A 1 418 ? -3.454 9.462 7.264 1.00 90.12 418 TYR A O 1
ATOM 3397 N N . GLY A 1 419 ? -1.990 10.843 6.238 1.00 90.00 419 GLY A N 1
ATOM 3398 C CA . GLY A 1 419 ? -0.782 10.348 6.897 1.00 90.00 419 GLY A CA 1
ATOM 3399 C C . GLY A 1 419 ? -0.872 10.418 8.422 1.00 90.00 419 GLY A C 1
ATOM 3400 O O . GLY A 1 419 ? -0.498 9.457 9.091 1.00 90.00 419 GLY A O 1
ATOM 3401 N N . ASP A 1 420 ? -1.430 11.500 8.961 1.00 92.12 420 ASP A N 1
ATOM 3402 C CA . ASP A 1 420 ? -1.605 11.689 10.398 1.00 92.12 420 ASP A CA 1
ATOM 3403 C C . ASP A 1 420 ? -2.645 10.719 10.977 1.00 92.12 420 ASP A C 1
ATOM 3405 O O . ASP A 1 420 ? -2.399 10.109 12.019 1.00 92.12 420 ASP A O 1
ATOM 3409 N N . MET A 1 421 ? -3.756 10.488 10.263 1.00 91.25 421 MET A N 1
ATOM 3410 C CA . MET A 1 421 ? -4.791 9.519 10.660 1.00 91.25 421 MET A CA 1
ATOM 3411 C C . MET A 1 421 ? -4.255 8.089 10.745 1.00 91.25 421 MET A C 1
ATOM 3413 O O . MET A 1 421 ? -4.696 7.317 11.602 1.00 91.25 421 MET A O 1
ATOM 3417 N N . VAL A 1 422 ? -3.318 7.729 9.858 1.00 87.19 422 VAL A N 1
ATOM 3418 C CA . VAL A 1 422 ? -2.740 6.378 9.791 1.00 87.19 422 VAL A CA 1
ATOM 3419 C C . VAL A 1 422 ? -1.412 6.220 10.535 1.00 87.19 422 VAL A C 1
ATOM 3421 O O . VAL A 1 422 ? -0.856 5.121 10.607 1.00 87.19 422 VAL A O 1
ATOM 3424 N N . SER A 1 423 ? -0.871 7.305 11.076 1.00 87.00 423 SER A N 1
ATOM 3425 C CA . SER A 1 423 ? 0.426 7.298 11.738 1.00 87.00 423 SER A CA 1
ATOM 3426 C C . SER A 1 423 ? 0.290 6.878 13.205 1.00 87.00 423 SER A C 1
ATOM 3428 O O . SER A 1 423 ? -0.604 7.338 13.918 1.00 87.00 423 SER A O 1
ATOM 3430 N N . PRO A 1 424 ? 1.202 6.034 13.718 1.00 82.44 424 PRO A N 1
ATOM 3431 C CA . PRO A 1 424 ? 1.174 5.608 15.111 1.00 82.44 424 PRO A CA 1
ATOM 3432 C C . PRO A 1 424 ? 1.682 6.680 16.093 1.00 82.44 424 PRO A C 1
ATOM 3434 O O . PRO A 1 424 ? 1.789 6.391 17.287 1.00 82.44 424 PRO A O 1
ATOM 3437 N N . PHE A 1 425 ? 2.047 7.871 15.606 1.00 84.19 425 PHE A N 1
ATOM 3438 C CA . PHE A 1 425 ? 2.695 8.930 16.388 1.00 84.19 425 PHE A CA 1
ATOM 3439 C C . PHE A 1 425 ? 1.752 10.061 16.815 1.00 84.19 425 PHE A C 1
ATOM 3441 O O . PHE A 1 425 ? 2.117 10.830 17.702 1.00 84.19 425 PHE A O 1
ATOM 3448 N N . PHE A 1 426 ? 0.557 10.162 16.227 1.00 90.12 426 PHE A N 1
ATOM 3449 C CA . PHE A 1 426 ? -0.377 11.253 16.515 1.00 90.12 426 PHE A CA 1
ATOM 3450 C C . PHE A 1 426 ? -1.544 10.798 17.395 1.00 90.12 426 PHE A C 1
ATOM 3452 O O . PHE A 1 426 ? -2.068 9.694 17.258 1.00 90.12 426 PHE A O 1
ATOM 3459 N N . ASP A 1 427 ? -1.955 11.675 18.306 1.00 90.62 427 ASP A N 1
ATOM 3460 C CA . ASP A 1 427 ? -3.078 11.482 19.236 1.00 90.62 427 ASP A CA 1
ATOM 3461 C C . ASP A 1 427 ? -4.459 11.633 18.579 1.00 90.62 427 ASP A C 1
ATOM 3463 O O . ASP A 1 427 ? -5.433 11.066 19.064 1.00 90.62 427 ASP A O 1
ATOM 3467 N N . ILE A 1 428 ? -4.518 12.355 17.463 1.00 92.31 428 ILE A N 1
ATOM 3468 C CA . ILE A 1 428 ? -5.656 12.419 16.541 1.00 92.31 428 ILE A CA 1
ATOM 3469 C C . ILE A 1 428 ? -5.714 11.209 15.597 1.00 92.31 428 ILE A C 1
ATOM 3471 O O . ILE A 1 428 ? -6.671 11.047 14.848 1.00 92.31 428 ILE A O 1
ATOM 3475 N N . GLY A 1 429 ? -4.671 10.373 15.588 1.00 94.12 429 GLY A N 1
ATOM 3476 C CA . GLY A 1 429 ? -4.635 9.176 14.761 1.00 94.12 429 GLY A CA 1
ATOM 3477 C C . GLY A 1 429 ? -5.706 8.189 15.213 1.00 94.12 429 GLY A C 1
ATOM 3478 O O . GLY A 1 429 ? -5.887 7.951 16.408 1.00 94.12 429 GLY A O 1
ATOM 3479 N N . ASN A 1 430 ? -6.397 7.559 14.268 1.00 96.38 430 ASN A N 1
ATOM 3480 C CA . ASN A 1 430 ? -7.411 6.563 14.584 1.00 96.38 430 ASN A CA 1
ATOM 3481 C C . ASN A 1 430 ? -7.288 5.376 13.626 1.00 96.38 430 ASN A C 1
ATOM 3483 O O . ASN A 1 430 ? -7.536 5.498 12.429 1.00 96.38 430 ASN A O 1
ATOM 3487 N N . VAL A 1 431 ? -6.903 4.209 14.149 1.00 95.50 431 VAL A N 1
ATOM 3488 C CA . VAL A 1 431 ? -6.626 3.020 13.325 1.00 95.50 431 VAL A CA 1
ATOM 3489 C C . VAL A 1 431 ? -7.876 2.476 12.641 1.00 95.50 431 VAL A C 1
ATOM 3491 O O . VAL A 1 431 ? -7.764 1.886 11.569 1.00 95.50 431 VAL A O 1
ATOM 3494 N N . ILE A 1 432 ? -9.060 2.684 13.226 1.00 97.56 432 ILE A N 1
ATOM 3495 C CA . ILE A 1 432 ? -10.337 2.255 12.646 1.00 97.56 432 ILE A CA 1
ATOM 3496 C C . ILE A 1 432 ? -10.636 3.136 11.433 1.00 97.56 432 ILE A C 1
ATOM 3498 O O . ILE A 1 432 ? -10.834 2.622 10.334 1.00 97.56 432 ILE A O 1
ATOM 3502 N N . VAL A 1 433 ? -10.562 4.457 11.610 1.00 96.81 433 VAL A N 1
ATOM 3503 C CA . VAL A 1 433 ? -10.706 5.460 10.540 1.00 96.81 433 VAL A CA 1
ATOM 3504 C C . VAL A 1 433 ? -9.679 5.215 9.430 1.00 96.81 433 VAL A C 1
ATOM 3506 O O . VAL A 1 433 ? -10.037 5.084 8.261 1.00 96.81 433 VAL A O 1
ATOM 3509 N N . GLY A 1 434 ? -8.406 5.063 9.797 1.00 95.38 434 GLY A N 1
ATOM 3510 C CA . GLY A 1 434 ? -7.306 4.814 8.872 1.00 95.38 434 GLY A CA 1
ATOM 3511 C C . GLY A 1 434 ? -7.495 3.547 8.036 1.00 95.38 434 GLY A C 1
ATOM 3512 O O . GLY A 1 434 ? -7.344 3.591 6.815 1.00 95.38 434 GLY A O 1
ATOM 3513 N N . ASN A 1 435 ? -7.881 2.427 8.661 1.00 95.75 435 ASN A N 1
ATOM 3514 C CA . ASN A 1 435 ? -8.158 1.184 7.936 1.00 95.75 435 ASN A CA 1
ATOM 3515 C C . ASN A 1 435 ? -9.393 1.284 7.030 1.00 95.75 435 ASN A C 1
ATOM 3517 O O . ASN A 1 435 ? -9.384 0.658 5.973 1.00 95.75 435 ASN A O 1
ATOM 3521 N N . ASN A 1 436 ? -10.424 2.057 7.390 1.00 97.25 436 ASN A N 1
ATOM 3522 C CA . ASN A 1 436 ? -11.600 2.264 6.535 1.00 97.25 436 ASN A CA 1
ATOM 3523 C C . ASN A 1 436 ? -11.279 3.149 5.315 1.00 97.25 436 ASN A C 1
ATOM 3525 O O . ASN A 1 436 ? -11.718 2.848 4.204 1.00 97.25 436 ASN A O 1
ATOM 3529 N N . ILE A 1 437 ? -10.446 4.185 5.472 1.00 94.88 437 ILE A N 1
ATOM 3530 C CA . ILE A 1 437 ? -9.949 4.987 4.339 1.00 94.88 437 ILE A CA 1
ATOM 3531 C C . ILE A 1 437 ? -9.162 4.101 3.366 1.00 94.88 437 ILE A C 1
ATOM 3533 O O . ILE A 1 437 ? -9.431 4.096 2.162 1.00 94.88 437 ILE A O 1
ATOM 3537 N N . THR A 1 438 ? -8.203 3.320 3.872 1.00 93.88 438 THR A N 1
ATOM 3538 C CA . THR A 1 438 ? -7.382 2.463 3.008 1.00 93.88 438 THR A CA 1
ATOM 3539 C C . THR A 1 438 ? -8.164 1.276 2.449 1.00 93.88 438 THR A C 1
ATOM 3541 O O . THR A 1 438 ? -7.877 0.846 1.334 1.00 93.88 438 THR A O 1
ATOM 3544 N N . ALA A 1 439 ? -9.181 0.769 3.156 1.00 95.38 439 ALA A N 1
ATOM 3545 C CA . ALA A 1 439 ? -10.073 -0.271 2.646 1.00 95.38 439 ALA A CA 1
ATOM 3546 C C . ALA A 1 439 ? -10.871 0.206 1.432 1.00 95.38 439 ALA A C 1
ATOM 3548 O O . ALA A 1 439 ? -10.934 -0.525 0.446 1.00 95.38 439 ALA A O 1
ATOM 3549 N N . ARG A 1 440 ? -11.385 1.444 1.445 1.00 95.56 440 ARG A N 1
ATOM 3550 C CA . ARG A 1 440 ? -12.039 2.046 0.270 1.00 95.56 440 ARG A CA 1
ATOM 3551 C C . ARG A 1 440 ? -11.108 2.146 -0.925 1.00 95.56 440 ARG A C 1
ATOM 3553 O O . ARG A 1 440 ? -11.477 1.708 -2.012 1.00 95.56 440 ARG A O 1
ATOM 3560 N N . ALA A 1 441 ? -9.885 2.629 -0.716 1.00 94.69 441 ALA A N 1
ATOM 3561 C CA . ALA A 1 441 ? -8.876 2.674 -1.771 1.00 94.69 441 ALA A CA 1
ATOM 3562 C C . ALA A 1 441 ? -8.564 1.270 -2.326 1.00 94.69 441 ALA A C 1
ATOM 3564 O O . ALA A 1 441 ? -8.590 1.064 -3.536 1.00 94.69 441 ALA A O 1
ATOM 3565 N N . ARG A 1 442 ? -8.337 0.276 -1.451 1.00 95.38 442 ARG A N 1
ATOM 3566 C CA . ARG A 1 442 ? -8.076 -1.121 -1.851 1.00 95.38 442 ARG A CA 1
ATOM 3567 C C . ARG A 1 442 ? -9.244 -1.745 -2.612 1.00 95.38 442 ARG A C 1
ATOM 3569 O O . ARG A 1 442 ? -9.005 -2.452 -3.587 1.00 95.38 442 ARG A O 1
ATOM 3576 N N . ALA A 1 443 ? -10.475 -1.511 -2.161 1.00 97.06 443 ALA A N 1
ATOM 3577 C CA . ALA A 1 443 ? -11.677 -2.035 -2.792 1.00 97.06 443 ALA A CA 1
ATOM 3578 C C . ALA A 1 443 ? -11.871 -1.422 -4.184 1.00 97.06 443 ALA A C 1
ATOM 3580 O O . ALA A 1 443 ? -12.028 -2.156 -5.152 1.00 97.06 443 ALA A O 1
ATOM 3581 N N . MET A 1 444 ? -11.759 -0.098 -4.320 1.00 97.06 444 MET A N 1
ATOM 3582 C CA . MET A 1 444 ? -11.828 0.565 -5.625 1.00 97.06 444 MET A CA 1
ATOM 3583 C C . MET A 1 444 ? -10.719 0.075 -6.567 1.00 97.06 444 MET A C 1
ATOM 3585 O O . MET A 1 444 ? -10.992 -0.290 -7.708 1.00 97.06 444 MET A O 1
ATOM 3589 N N . ALA A 1 445 ? -9.483 -0.037 -6.073 1.00 97.06 445 ALA A N 1
ATOM 3590 C CA . ALA A 1 445 ? -8.369 -0.581 -6.844 1.00 97.06 445 ALA A CA 1
ATOM 3591 C C . ALA A 1 445 ? -8.618 -2.037 -7.285 1.00 97.06 445 ALA A C 1
ATOM 3593 O O . ALA A 1 445 ? -8.251 -2.411 -8.393 1.00 97.06 445 ALA A O 1
ATOM 3594 N N . TYR A 1 446 ? -9.286 -2.852 -6.459 1.00 97.50 446 TYR A N 1
ATOM 3595 C CA . TYR A 1 446 ? -9.720 -4.200 -6.836 1.00 97.50 446 TYR A CA 1
ATOM 3596 C C . TYR A 1 446 ? -10.731 -4.177 -7.988 1.00 97.50 446 TYR A C 1
ATOM 3598 O O . TYR A 1 446 ? -10.518 -4.857 -8.988 1.00 97.50 446 TYR A O 1
ATOM 3606 N N . TYR A 1 447 ? -11.810 -3.395 -7.885 1.00 97.69 447 TYR A N 1
ATOM 3607 C CA . TYR A 1 447 ? -12.820 -3.329 -8.949 1.00 97.69 447 TYR A CA 1
ATOM 3608 C C . TYR A 1 447 ? -12.235 -2.782 -10.255 1.00 97.69 447 TYR A C 1
ATOM 3610 O O . TYR A 1 447 ? -12.538 -3.315 -11.320 1.00 97.69 447 TYR A O 1
ATOM 3618 N N . MET A 1 448 ? -11.338 -1.797 -10.167 1.00 97.25 448 MET A N 1
ATOM 3619 C CA . MET A 1 448 ? -10.580 -1.273 -11.303 1.00 97.25 448 MET A CA 1
ATOM 3620 C C . MET A 1 448 ? -9.696 -2.357 -11.944 1.00 97.25 448 MET A C 1
ATOM 3622 O O . MET A 1 448 ? -9.822 -2.613 -13.138 1.00 97.25 448 MET A O 1
ATOM 3626 N N . GLU A 1 449 ? -8.875 -3.065 -11.154 1.00 96.94 449 GLU A N 1
ATOM 3627 C CA . GLU A 1 449 ? -8.044 -4.193 -11.615 1.00 96.94 449 GLU A CA 1
ATOM 3628 C C . GLU A 1 449 ? -8.883 -5.242 -12.353 1.00 96.94 449 GLU A C 1
ATOM 3630 O O . GLU A 1 449 ? -8.507 -5.710 -13.430 1.00 96.94 449 GLU A O 1
ATOM 3635 N N . LYS A 1 450 ? -10.024 -5.628 -11.766 1.00 96.25 450 LYS A N 1
ATOM 3636 C CA . LYS A 1 450 ? -10.869 -6.696 -12.302 1.00 96.25 450 LYS A CA 1
ATOM 3637 C C . LYS A 1 450 ? -11.639 -6.262 -13.534 1.00 96.25 450 LYS A C 1
ATOM 3639 O O . LYS A 1 450 ? -11.587 -6.963 -14.538 1.00 96.25 450 LYS A O 1
ATOM 3644 N N . GLY A 1 451 ? -12.323 -5.124 -13.487 1.00 96.50 451 GLY A N 1
ATOM 3645 C CA . GLY A 1 451 ? -13.151 -4.666 -14.599 1.00 96.50 451 GLY A CA 1
ATOM 3646 C C . GLY A 1 451 ? -12.343 -4.300 -15.840 1.00 96.50 451 GLY A C 1
ATOM 3647 O O . GLY A 1 451 ? -12.776 -4.579 -16.958 1.00 96.50 451 GLY A O 1
ATOM 3648 N N . LEU A 1 452 ? -11.140 -3.753 -15.652 1.00 97.19 452 LEU A N 1
ATOM 3649 C CA . LEU A 1 452 ? -10.273 -3.323 -16.750 1.00 97.19 452 LEU A CA 1
ATOM 3650 C C . LEU A 1 452 ? -9.305 -4.405 -17.229 1.00 97.19 452 LEU A C 1
ATOM 3652 O O . LEU A 1 452 ? -8.519 -4.155 -18.136 1.00 97.19 452 LEU A O 1
ATOM 3656 N N . ASN A 1 453 ? -9.347 -5.607 -16.641 1.00 96.38 453 ASN A N 1
ATOM 3657 C CA . ASN A 1 453 ? -8.375 -6.667 -16.918 1.00 96.38 453 ASN A CA 1
ATOM 3658 C C . ASN A 1 453 ? -6.920 -6.193 -16.717 1.00 96.38 453 ASN A C 1
ATOM 3660 O O . ASN A 1 453 ? -6.031 -6.484 -17.527 1.00 96.38 453 ASN A O 1
ATOM 3664 N N . GLY A 1 454 ? -6.694 -5.433 -15.648 1.00 96.62 454 GLY A N 1
ATOM 3665 C CA . GLY A 1 454 ? -5.430 -4.779 -15.344 1.00 96.62 454 GLY A CA 1
ATOM 3666 C C . GLY A 1 454 ? -4.255 -5.745 -15.196 1.00 96.62 454 GLY A C 1
ATOM 3667 O O . GLY A 1 454 ? -4.426 -6.885 -14.747 1.00 96.62 454 GLY A O 1
ATOM 3668 N N . TYR A 1 455 ? -3.053 -5.294 -15.566 1.00 96.31 455 TYR A N 1
ATOM 3669 C CA . TYR A 1 455 ? -1.822 -6.094 -15.474 1.00 96.31 455 TYR A CA 1
ATOM 3670 C C . TYR A 1 455 ? -1.259 -6.111 -14.049 1.00 96.31 455 TYR A C 1
ATOM 3672 O O . TYR A 1 455 ? -1.081 -7.171 -13.448 1.00 96.31 455 TYR A O 1
ATOM 3680 N N . GLN A 1 456 ? -1.033 -4.926 -13.482 1.00 93.94 456 GLN A N 1
ATOM 3681 C CA . GLN A 1 456 ? -0.569 -4.722 -12.112 1.00 93.94 456 GLN A CA 1
ATOM 3682 C C . GLN A 1 456 ? -1.391 -3.616 -11.459 1.00 93.94 456 GLN A C 1
ATOM 3684 O O . GLN A 1 456 ? -1.749 -2.643 -12.118 1.00 93.94 456 GLN A O 1
ATOM 3689 N N . THR A 1 457 ? -1.653 -3.749 -10.162 1.00 94.56 457 THR A N 1
ATOM 3690 C CA . THR A 1 457 ? -2.295 -2.706 -9.359 1.00 94.56 457 THR A CA 1
ATOM 3691 C C . THR A 1 457 ? -1.348 -2.250 -8.274 1.00 94.56 457 THR A C 1
ATOM 3693 O O . THR A 1 457 ? -0.812 -3.068 -7.523 1.00 94.56 457 THR A O 1
ATOM 3696 N N . ILE A 1 458 ? -1.146 -0.940 -8.189 1.00 92.31 458 ILE A N 1
ATOM 3697 C CA . ILE A 1 458 ? -0.231 -0.307 -7.250 1.00 92.31 458 ILE A CA 1
ATOM 3698 C C . ILE A 1 458 ? -0.971 0.848 -6.591 1.00 92.31 458 ILE A C 1
ATOM 3700 O O . ILE A 1 458 ? -1.230 1.861 -7.227 1.00 92.31 458 ILE A O 1
ATOM 3704 N N . THR A 1 459 ? -1.256 0.682 -5.303 1.00 87.88 459 THR A N 1
ATOM 3705 C CA . THR A 1 459 ? -2.045 1.572 -4.449 1.00 87.88 459 THR A CA 1
ATOM 3706 C C . THR A 1 459 ? -3.425 1.881 -5.018 1.00 87.88 459 THR A C 1
ATOM 3708 O O . THR A 1 459 ? -4.397 1.231 -4.640 1.00 87.88 459 THR A O 1
ATOM 3711 N N . ASP A 1 460 ? -3.480 2.867 -5.892 1.00 92.00 460 ASP A N 1
ATOM 3712 C CA . ASP A 1 460 ? -4.635 3.552 -6.449 1.00 92.00 460 ASP A CA 1
ATOM 3713 C C . ASP A 1 460 ? -4.619 3.579 -7.983 1.00 92.00 460 ASP A C 1
ATOM 3715 O O . ASP A 1 460 ? -5.551 4.116 -8.572 1.00 92.00 460 ASP A O 1
ATOM 3719 N N . GLY A 1 461 ? -3.599 2.984 -8.611 1.00 94.75 461 GLY A N 1
ATOM 3720 C CA . GLY A 1 461 ? -3.400 2.979 -10.057 1.00 94.75 461 GLY A CA 1
ATOM 3721 C C . GLY A 1 461 ? -3.261 1.589 -10.669 1.00 94.75 461 GLY A C 1
ATOM 3722 O O . GLY A 1 461 ? -2.881 0.624 -9.990 1.00 94.75 461 GLY A O 1
ATOM 3723 N N . CYS A 1 462 ? -3.552 1.490 -11.964 1.00 95.19 462 CYS A N 1
ATOM 3724 C CA . CYS A 1 462 ? -3.406 0.276 -12.755 1.00 95.19 462 CYS A CA 1
ATOM 3725 C C . CYS A 1 462 ? -3.109 0.594 -14.229 1.00 95.19 462 CYS A C 1
ATOM 3727 O O . CYS A 1 462 ? -3.690 1.510 -14.800 1.00 95.19 462 CYS A O 1
ATOM 3729 N N . ILE A 1 463 ? -2.250 -0.211 -14.863 1.00 96.56 463 ILE A N 1
ATOM 3730 C CA . ILE A 1 463 ? -2.084 -0.205 -16.323 1.00 96.56 463 ILE A CA 1
ATOM 3731 C C . ILE A 1 463 ? -2.988 -1.283 -16.918 1.00 96.56 463 ILE A C 1
ATOM 3733 O O . ILE A 1 463 ? -2.952 -2.442 -16.482 1.00 96.56 463 ILE A O 1
ATOM 3737 N N . PHE A 1 464 ? -3.760 -0.919 -17.937 1.00 97.88 464 PHE A N 1
ATOM 3738 C CA . PHE A 1 464 ? -4.636 -1.834 -18.664 1.00 97.88 464 PHE A CA 1
ATOM 3739 C C . PHE A 1 464 ? -4.634 -1.554 -20.168 1.00 97.88 464 PHE A C 1
ATOM 3741 O O . PHE A 1 464 ? -4.133 -0.530 -20.614 1.00 97.88 464 PHE A O 1
ATOM 3748 N N . ASP A 1 465 ? -5.170 -2.493 -20.942 1.00 97.38 465 ASP A N 1
ATOM 3749 C CA . ASP A 1 465 ? -5.279 -2.420 -22.401 1.00 97.38 465 ASP A CA 1
ATOM 3750 C C . ASP A 1 465 ? -6.681 -1.943 -22.796 1.00 97.38 465 ASP A C 1
ATOM 3752 O O . ASP A 1 465 ? -7.675 -2.578 -22.424 1.00 97.38 465 ASP A O 1
ATOM 3756 N N . LEU A 1 466 ? -6.755 -0.841 -23.551 1.00 97.19 466 LEU A N 1
ATOM 3757 C CA . LEU A 1 466 ? -8.017 -0.203 -23.950 1.00 97.19 466 LEU A CA 1
ATOM 3758 C C . LEU A 1 466 ? -8.905 -1.127 -24.791 1.00 97.19 466 LEU A C 1
ATOM 3760 O O . LEU A 1 466 ? -10.125 -0.968 -24.808 1.00 97.19 466 LEU A O 1
ATOM 3764 N N . ASN A 1 467 ? -8.313 -2.122 -25.450 1.00 96.56 467 ASN A N 1
ATOM 3765 C CA . ASN A 1 467 ? -9.013 -3.077 -26.298 1.00 96.56 467 ASN A CA 1
ATOM 3766 C C . ASN A 1 467 ? -9.243 -4.433 -25.616 1.00 96.56 467 ASN A C 1
ATOM 3768 O O . ASN A 1 467 ? -9.652 -5.392 -26.276 1.00 96.56 467 ASN A O 1
ATOM 3772 N N . ARG A 1 468 ? -8.958 -4.553 -24.307 1.00 95.00 468 ARG A N 1
ATOM 3773 C CA . ARG A 1 468 ? -9.082 -5.825 -23.578 1.00 95.00 468 ARG A CA 1
ATOM 3774 C C . ARG A 1 468 ? -9.664 -5.716 -22.171 1.00 95.00 468 ARG A C 1
ATOM 3776 O O . ARG A 1 468 ? -9.139 -6.335 -21.243 1.00 95.00 468 ARG A O 1
ATOM 3783 N N . ILE A 1 469 ? -10.784 -5.022 -22.024 1.00 95.75 469 ILE A N 1
ATOM 3784 C CA . ILE A 1 469 ? -11.536 -4.936 -20.765 1.00 95.75 469 ILE A CA 1
ATOM 3785 C C . ILE A 1 469 ? -12.459 -6.146 -20.552 1.00 95.75 469 ILE A C 1
ATOM 3787 O O . ILE A 1 469 ? -12.831 -6.846 -21.499 1.00 95.75 469 ILE A O 1
ATOM 3791 N N . ILE A 1 470 ? -12.838 -6.410 -19.298 1.00 95.00 470 ILE A N 1
ATOM 3792 C CA . ILE A 1 470 ? -13.740 -7.514 -18.946 1.00 95.00 470 ILE A CA 1
ATOM 3793 C C . ILE A 1 470 ? -15.189 -7.055 -19.069 1.00 95.00 470 ILE A C 1
ATOM 3795 O O . ILE A 1 470 ? -15.602 -6.121 -18.394 1.00 95.00 470 ILE A O 1
ATOM 3799 N N . THR A 1 471 ? -15.987 -7.776 -19.855 1.00 93.94 471 THR A N 1
ATOM 3800 C CA . THR A 1 471 ? -17.444 -7.582 -19.955 1.00 93.94 471 THR A CA 1
ATOM 3801 C C . THR A 1 471 ? -18.164 -8.918 -19.767 1.00 93.94 471 THR A C 1
ATOM 3803 O O . THR A 1 471 ? -17.605 -9.968 -20.093 1.00 93.94 471 THR A O 1
ATOM 3806 N N . PRO A 1 472 ? -19.392 -8.946 -19.236 1.00 92.69 472 PRO A N 1
ATOM 3807 C CA . PRO A 1 472 ? -20.118 -10.198 -19.072 1.00 92.69 472 PRO A CA 1
ATOM 3808 C C . PRO A 1 472 ? -20.562 -10.762 -20.439 1.00 92.69 472 PRO A C 1
ATOM 3810 O O . PRO A 1 472 ? -20.943 -10.017 -21.341 1.00 92.69 472 PRO A O 1
ATOM 3813 N N . ARG A 1 473 ? -20.507 -12.093 -20.626 1.00 89.69 473 ARG A N 1
ATOM 3814 C CA . ARG A 1 473 ? -21.024 -12.751 -21.855 1.00 89.69 473 ARG A CA 1
ATOM 3815 C C . ARG A 1 473 ? -22.543 -12.840 -21.891 1.00 89.69 473 ARG A C 1
ATOM 3817 O O . ARG A 1 473 ? -23.133 -12.964 -22.956 1.00 89.69 473 ARG A O 1
ATOM 3824 N N . THR A 1 474 ? -23.151 -12.862 -20.716 1.00 86.31 474 THR A N 1
ATOM 3825 C CA . THR A 1 474 ? -24.590 -13.026 -20.504 1.00 86.31 474 THR A CA 1
ATOM 3826 C C . THR A 1 474 ? -25.050 -11.952 -19.531 1.00 86.31 474 THR A C 1
ATOM 3828 O O . THR A 1 474 ? -24.217 -11.348 -18.868 1.00 86.31 474 THR A O 1
ATOM 3831 N N . ASN A 1 475 ? -26.353 -11.783 -19.325 1.00 82.81 475 ASN A N 1
ATOM 3832 C CA . ASN A 1 475 ? -26.877 -10.870 -18.295 1.00 82.81 475 ASN A CA 1
ATOM 3833 C C . ASN A 1 475 ? -26.622 -11.360 -16.849 1.00 82.81 475 ASN A C 1
ATOM 3835 O O . ASN A 1 475 ? -27.279 -10.915 -15.912 1.00 82.81 475 ASN A O 1
ATOM 3839 N N . ARG A 1 476 ? -25.720 -12.331 -16.651 1.00 83.25 476 ARG A N 1
ATOM 3840 C CA . ARG A 1 476 ? -25.316 -12.813 -15.330 1.00 83.25 476 ARG A CA 1
ATOM 3841 C C . ARG A 1 476 ? -24.200 -11.935 -14.782 1.00 83.25 476 ARG A C 1
ATOM 3843 O O . ARG A 1 476 ? -23.218 -11.669 -15.472 1.00 83.25 476 ARG A O 1
ATOM 3850 N N . ASN A 1 477 ? -24.315 -11.592 -13.505 1.00 86.62 477 ASN A N 1
ATOM 3851 C CA . ASN A 1 477 ? -23.273 -10.871 -12.787 1.00 86.62 477 ASN A CA 1
ATOM 3852 C C . ASN A 1 477 ? -21.990 -11.703 -12.718 1.00 86.62 477 ASN A C 1
ATOM 3854 O O . ASN A 1 477 ? -22.022 -12.904 -12.423 1.00 86.62 477 ASN A O 1
ATOM 3858 N N . LEU A 1 478 ? -20.857 -11.044 -12.954 1.00 92.50 478 LEU A N 1
ATOM 3859 C CA . LEU A 1 478 ? -19.552 -11.644 -12.726 1.00 92.50 478 LEU A CA 1
ATOM 3860 C C . LEU A 1 478 ? -19.317 -11.778 -11.225 1.00 92.50 478 LEU A C 1
ATOM 3862 O O . LEU A 1 478 ? -19.635 -10.886 -10.444 1.00 92.50 478 LEU A O 1
ATOM 3866 N N . THR A 1 479 ? -18.760 -12.915 -10.825 1.00 94.19 479 THR A N 1
ATOM 3867 C CA . THR A 1 479 ? -18.447 -13.187 -9.421 1.00 94.19 479 THR A CA 1
ATOM 3868 C C . THR A 1 479 ? -16.968 -12.966 -9.138 1.00 94.19 479 THR A C 1
ATOM 3870 O O . THR A 1 479 ? -16.134 -13.105 -10.036 1.00 94.19 479 THR A O 1
ATOM 3873 N N . ALA A 1 480 ? -16.615 -12.709 -7.880 1.00 94.44 480 ALA A N 1
ATOM 3874 C CA . ALA A 1 480 ? -15.227 -12.577 -7.452 1.00 94.44 480 ALA A CA 1
ATOM 3875 C C . ALA A 1 480 ? -14.411 -13.807 -7.870 1.00 94.44 480 ALA A C 1
ATOM 3877 O O . ALA A 1 480 ? -13.382 -13.666 -8.517 1.00 94.44 480 ALA A O 1
ATOM 3878 N N . GLN A 1 481 ? -14.937 -15.009 -7.617 1.00 92.19 481 GLN A N 1
ATOM 3879 C CA . GLN A 1 481 ? -14.308 -16.266 -8.020 1.00 92.19 481 GLN A CA 1
ATOM 3880 C C . GLN A 1 481 ? -14.048 -16.359 -9.535 1.00 92.19 481 GLN A C 1
ATOM 3882 O O . GLN A 1 481 ? -12.980 -16.805 -9.934 1.00 92.19 481 GLN A O 1
ATOM 3887 N N . SER A 1 482 ? -14.998 -15.945 -10.382 1.00 91.19 482 SER A N 1
ATOM 3888 C CA . SER A 1 482 ? -14.809 -15.966 -11.846 1.00 91.19 482 SER A CA 1
ATOM 3889 C C . SER A 1 482 ? -13.824 -14.911 -12.356 1.00 91.19 482 SER A C 1
ATOM 3891 O O . SER A 1 482 ? -13.350 -15.006 -13.482 1.00 91.19 482 SER A O 1
ATOM 3893 N N . LEU A 1 483 ? -13.552 -13.883 -11.550 1.00 93.31 483 LEU A N 1
ATOM 3894 C CA . LEU A 1 483 ? -12.600 -12.816 -11.861 1.00 93.31 483 LEU A CA 1
ATOM 3895 C C . LEU A 1 483 ? -11.212 -13.096 -11.262 1.00 93.31 483 LEU A C 1
ATOM 3897 O O . LEU A 1 483 ? -10.209 -12.536 -11.715 1.00 93.31 483 LEU A O 1
ATOM 3901 N N . THR A 1 484 ? -11.129 -13.971 -10.257 1.00 89.12 484 THR A N 1
ATOM 3902 C CA . THR A 1 484 ? -9.866 -14.474 -9.723 1.00 89.12 484 THR A CA 1
ATOM 3903 C C . THR A 1 484 ? -9.190 -15.339 -10.790 1.00 89.12 484 THR A C 1
ATOM 3905 O O . THR A 1 484 ? -9.750 -16.325 -11.256 1.00 89.12 484 THR A O 1
ATOM 3908 N N . GLN A 1 485 ? -7.973 -14.954 -11.190 1.00 87.06 485 GLN A N 1
ATOM 3909 C CA . GLN A 1 485 ? -7.215 -15.579 -12.287 1.00 87.06 485 GLN A CA 1
ATOM 3910 C C . GLN A 1 485 ? -7.887 -15.492 -13.670 1.00 87.06 485 GLN A C 1
ATOM 3912 O O . GLN A 1 485 ? -7.734 -16.397 -14.494 1.00 87.06 485 GLN A O 1
ATOM 3917 N N . SER A 1 486 ? -8.576 -14.385 -13.969 1.00 87.69 486 SER A N 1
ATOM 3918 C CA . SER A 1 486 ? -9.162 -14.135 -15.298 1.00 87.69 486 SER A CA 1
ATOM 3919 C C . SER A 1 486 ? -8.166 -14.333 -16.455 1.00 87.69 486 SER A C 1
ATOM 3921 O O . SER A 1 486 ? -8.556 -14.812 -17.517 1.00 87.69 486 SER A O 1
ATOM 3923 N N . TYR A 1 487 ? -6.871 -14.074 -16.230 1.00 86.69 487 TYR A N 1
ATOM 3924 C CA . TYR A 1 487 ? -5.790 -14.281 -17.204 1.00 86.69 487 TYR A CA 1
ATOM 3925 C C . TYR A 1 487 ? -5.623 -15.730 -17.695 1.00 86.69 487 TYR A C 1
ATOM 3927 O O . TYR A 1 487 ? -4.998 -15.942 -18.729 1.00 86.69 487 TYR A O 1
ATOM 3935 N N . LYS A 1 488 ? -6.184 -16.726 -16.992 1.00 84.88 488 LYS A N 1
ATOM 3936 C CA . LYS A 1 488 ? -6.153 -18.143 -17.397 1.00 84.88 488 LYS A CA 1
ATOM 3937 C C . LYS A 1 488 ? -7.417 -18.617 -18.118 1.00 84.88 488 LYS A C 1
ATOM 3939 O O . LYS A 1 488 ? -7.416 -19.715 -18.663 1.00 84.88 488 LYS A O 1
ATOM 3944 N N . GLN A 1 489 ? -8.509 -17.849 -18.085 1.00 73.69 489 GLN A N 1
ATOM 3945 C CA . GLN A 1 489 ? -9.863 -18.373 -18.327 1.00 73.69 489 GLN A CA 1
ATOM 3946 C C . GLN A 1 489 ? -10.545 -17.815 -19.595 1.00 73.69 489 GLN A C 1
ATOM 3948 O O . GLN A 1 489 ? -11.767 -17.840 -19.695 1.00 73.69 489 GLN A O 1
ATOM 3953 N N . GLU A 1 490 ? -9.814 -17.306 -20.593 1.00 68.00 490 GLU A N 1
ATOM 3954 C CA . GLU A 1 490 ? -10.435 -16.553 -21.706 1.00 68.00 490 GLU A CA 1
ATOM 3955 C C . GLU A 1 490 ? -11.434 -17.358 -22.571 1.00 68.00 490 GLU A C 1
ATOM 3957 O O . GLU A 1 490 ? -12.423 -16.789 -23.044 1.00 68.00 490 GLU A O 1
ATOM 3962 N N . LYS A 1 491 ? -11.221 -18.668 -22.766 1.00 63.59 491 LYS A N 1
ATOM 3963 C CA . LYS A 1 491 ? -12.029 -19.476 -23.702 1.00 63.59 491 LYS A CA 1
ATOM 3964 C C . LYS A 1 491 ? -13.375 -19.950 -23.129 1.00 63.59 491 LYS A C 1
ATOM 3966 O O . LYS A 1 491 ? -14.375 -19.834 -23.829 1.00 63.59 491 LYS A O 1
ATOM 3971 N N . ASP A 1 492 ? -13.418 -20.363 -21.859 1.00 63.91 492 ASP A N 1
ATOM 3972 C CA . ASP A 1 492 ? -14.600 -20.996 -21.231 1.00 63.91 492 ASP A CA 1
ATOM 3973 C C . ASP A 1 492 ? -15.206 -20.184 -20.069 1.00 63.91 492 ASP A C 1
ATOM 3975 O O . ASP A 1 492 ? -15.979 -20.695 -19.256 1.00 63.91 492 ASP A O 1
ATOM 3979 N N . SER A 1 493 ? -14.845 -18.906 -19.944 1.00 77.56 493 SER A N 1
ATOM 3980 C CA . SER A 1 493 ? -15.344 -18.054 -18.861 1.00 77.56 493 SER A CA 1
ATOM 3981 C C . SER A 1 493 ? -16.728 -17.468 -19.134 1.00 77.56 493 SER A C 1
ATOM 3983 O O . SER A 1 493 ? -17.178 -17.300 -20.266 1.00 77.56 493 SER A O 1
ATOM 3985 N N . ILE A 1 494 ? -17.395 -17.065 -18.050 1.00 87.12 494 ILE A N 1
ATOM 3986 C CA . ILE A 1 494 ? -18.662 -16.319 -18.082 1.00 87.12 494 ILE A CA 1
ATOM 3987 C C . ILE A 1 494 ? -18.499 -14.850 -18.527 1.00 87.12 494 ILE A C 1
ATOM 3989 O O . ILE A 1 494 ? -19.491 -14.128 -18.656 1.00 87.12 494 ILE A O 1
ATOM 3993 N N . PHE A 1 495 ? -17.263 -14.405 -18.763 1.00 91.56 495 PHE A N 1
ATOM 3994 C CA . PHE A 1 495 ? -16.921 -13.078 -19.262 1.00 91.56 495 PHE A CA 1
ATOM 3995 C C . PHE A 1 495 ? -16.285 -13.166 -20.654 1.00 91.56 495 PHE A C 1
ATOM 3997 O O . PHE A 1 495 ? -15.835 -14.222 -21.093 1.00 91.56 495 PHE A O 1
ATOM 4004 N N . LYS A 1 496 ? -16.284 -12.051 -21.380 1.00 92.06 496 LYS A N 1
ATOM 4005 C CA . LYS A 1 496 ? -15.574 -11.872 -22.646 1.00 92.06 496 LYS A CA 1
ATOM 4006 C C . LYS A 1 496 ? -14.652 -10.664 -22.542 1.00 92.06 496 LYS A C 1
ATOM 4008 O O . LYS A 1 496 ? -14.899 -9.741 -21.761 1.00 92.06 496 LYS A O 1
ATOM 4013 N N . ILE A 1 497 ? -13.604 -10.698 -23.350 1.00 92.81 497 ILE A N 1
ATOM 4014 C CA . ILE A 1 497 ? -12.696 -9.577 -23.538 1.00 92.81 497 ILE A CA 1
ATOM 4015 C C . ILE A 1 497 ? -13.270 -8.693 -24.643 1.00 92.81 497 ILE A C 1
ATOM 4017 O O . ILE A 1 497 ? -13.540 -9.185 -25.737 1.00 92.81 497 ILE A O 1
ATOM 4021 N N . SER A 1 498 ? -13.483 -7.421 -24.323 1.00 93.25 498 SER A N 1
ATOM 4022 C CA . SER A 1 498 ? -14.055 -6.421 -25.226 1.00 93.25 498 SER A CA 1
ATOM 4023 C C . SER A 1 498 ? -13.202 -5.156 -25.230 1.00 93.25 498 SER A C 1
ATOM 4025 O O . SER A 1 498 ? -12.287 -4.997 -24.421 1.00 93.25 498 SER A O 1
ATOM 4027 N N . THR A 1 499 ? -13.530 -4.249 -26.136 1.00 94.75 499 THR A N 1
ATOM 4028 C CA . THR A 1 499 ? -12.957 -2.910 -26.236 1.00 94.75 499 THR A CA 1
ATOM 4029 C C . THR A 1 499 ? -13.671 -1.943 -25.290 1.00 94.75 499 THR A C 1
ATOM 4031 O O . THR A 1 499 ? -14.850 -2.126 -24.982 1.00 94.75 499 THR A O 1
ATOM 4034 N N . LEU A 1 500 ? -12.959 -0.919 -24.809 1.00 94.94 500 LEU A N 1
ATOM 4035 C CA . LEU A 1 500 ? -13.545 0.152 -23.994 1.00 94.94 500 LEU A CA 1
ATOM 4036 C C . LEU A 1 500 ? -14.490 1.041 -24.819 1.00 94.94 500 LEU A C 1
ATOM 4038 O O . LEU A 1 500 ? -15.484 1.537 -24.293 1.00 94.94 500 LEU A O 1
ATOM 4042 N N . ALA A 1 501 ? -14.208 1.209 -26.115 1.00 90.25 501 ALA A N 1
ATOM 4043 C CA . ALA A 1 501 ? -15.155 1.771 -27.070 1.00 90.25 501 ALA A CA 1
ATOM 4044 C C . ALA A 1 501 ? -16.147 0.681 -27.500 1.00 90.25 501 ALA A C 1
ATOM 4046 O O . ALA A 1 501 ? -15.770 -0.287 -28.156 1.00 90.25 501 ALA A O 1
ATOM 4047 N N . GLU A 1 502 ? -17.413 0.813 -27.111 1.00 81.62 502 GLU A N 1
ATOM 4048 C CA . GLU A 1 502 ? -18.446 -0.180 -27.414 1.00 81.62 502 GLU A CA 1
ATOM 4049 C C . GLU A 1 502 ? -18.523 -0.479 -28.920 1.00 81.62 502 GLU A C 1
ATOM 4051 O O . GLU A 1 502 ? -18.836 0.388 -29.731 1.00 81.62 502 GLU A O 1
ATOM 4056 N N . GLY A 1 503 ? -18.225 -1.725 -29.299 1.00 77.19 503 GLY A N 1
ATOM 4057 C CA . GLY A 1 503 ? -18.365 -2.204 -30.677 1.00 77.19 503 GLY A CA 1
ATOM 4058 C C . GLY A 1 503 ? -17.282 -1.752 -31.662 1.00 77.19 503 GLY A C 1
ATOM 4059 O O . GLY A 1 503 ? -17.379 -2.125 -32.826 1.00 77.19 503 GLY A O 1
ATOM 4060 N N . SER A 1 504 ? -16.262 -1.000 -31.230 1.00 83.56 504 SER A N 1
ATOM 4061 C CA . SER A 1 504 ? -15.158 -0.546 -32.093 1.00 83.56 504 SER A CA 1
ATOM 4062 C C . SER A 1 504 ? -13.800 -0.677 -31.403 1.00 83.56 504 SER A C 1
ATOM 4064 O O . SER A 1 504 ? -13.683 -0.491 -30.192 1.00 83.56 504 SER A O 1
ATOM 4066 N N . THR A 1 505 ? -12.760 -0.985 -32.176 1.00 87.88 505 THR A N 1
ATOM 4067 C CA . THR A 1 505 ? -11.374 -0.949 -31.693 1.00 87.88 505 THR A CA 1
ATOM 4068 C C . THR A 1 505 ? -10.960 0.496 -31.450 1.00 87.88 505 THR A C 1
ATOM 4070 O O . THR A 1 505 ? -11.256 1.373 -32.255 1.00 87.88 505 THR A O 1
ATOM 4073 N N . VAL A 1 506 ? -10.276 0.744 -30.336 1.00 90.56 506 VAL A N 1
ATOM 4074 C CA . VAL A 1 506 ? -9.613 2.022 -30.083 1.00 90.56 506 VAL A CA 1
ATOM 4075 C C . VAL A 1 506 ? -8.254 1.987 -30.768 1.00 90.56 506 VAL A C 1
ATOM 4077 O O . VAL A 1 506 ? -7.421 1.131 -30.450 1.00 90.56 506 VAL A O 1
ATOM 4080 N N . GLU A 1 507 ? -8.041 2.909 -31.697 1.00 93.19 507 GLU A N 1
ATOM 4081 C CA . GLU A 1 507 ? -6.776 3.085 -32.404 1.00 93.19 507 GLU A CA 1
ATOM 4082 C C . GLU A 1 507 ? -6.006 4.284 -31.845 1.00 93.19 507 GLU A C 1
ATOM 4084 O O . GLU A 1 507 ? -6.497 5.002 -30.968 1.00 93.19 507 GLU A O 1
ATOM 4089 N N . HIS A 1 508 ? -4.769 4.472 -32.305 1.00 93.25 508 HIS A N 1
ATOM 4090 C CA . HIS A 1 508 ? -3.944 5.591 -31.870 1.00 93.25 508 HIS A CA 1
ATOM 4091 C C . HIS A 1 508 ? -3.064 6.136 -32.989 1.00 93.25 508 HIS A C 1
ATOM 4093 O O . HIS A 1 508 ? -2.668 5.399 -33.892 1.00 93.25 508 HIS A O 1
ATOM 4099 N N . THR A 1 509 ? -2.703 7.407 -32.854 1.00 92.50 509 THR A N 1
ATOM 4100 C CA . THR A 1 509 ? -1.600 8.042 -33.576 1.00 92.50 509 THR A CA 1
ATOM 4101 C C . THR A 1 509 ? -0.502 8.455 -32.594 1.00 92.50 509 THR A C 1
ATOM 4103 O O . THR A 1 509 ? -0.724 8.518 -31.379 1.00 92.50 509 THR A O 1
ATOM 4106 N N . LEU A 1 510 ? 0.701 8.689 -33.116 1.00 91.12 510 LEU A N 1
ATOM 4107 C CA . LEU A 1 510 ? 1.828 9.209 -32.352 1.00 91.12 510 LEU A CA 1
ATOM 4108 C C . LEU A 1 510 ? 2.102 10.647 -32.774 1.00 91.12 510 LEU A C 1
ATOM 4110 O O . LEU A 1 510 ? 2.454 10.901 -33.924 1.00 91.12 510 LEU A O 1
ATOM 4114 N N . THR A 1 511 ? 2.013 11.559 -31.814 1.00 87.38 511 THR A N 1
ATOM 4115 C CA . THR A 1 511 ? 2.253 12.985 -32.039 1.00 87.38 511 THR A CA 1
ATOM 4116 C C . THR A 1 511 ? 3.538 13.399 -31.334 1.00 87.38 511 THR A C 1
ATOM 4118 O O . THR A 1 511 ? 3.742 13.111 -30.152 1.00 87.38 511 THR A O 1
ATOM 4121 N N . GLU A 1 512 ? 4.429 14.071 -32.061 1.00 85.25 512 GLU A N 1
ATOM 4122 C CA . GLU A 1 512 ? 5.655 14.650 -31.512 1.00 85.25 512 GLU A CA 1
ATOM 4123 C C . GLU A 1 512 ? 5.410 16.102 -31.112 1.00 85.25 512 GLU A C 1
ATOM 4125 O O . GLU A 1 512 ? 5.084 16.954 -31.937 1.00 85.25 512 GLU A O 1
ATOM 4130 N N . ILE A 1 513 ? 5.589 16.398 -29.827 1.00 78.44 513 ILE A N 1
ATOM 4131 C CA . ILE A 1 513 ? 5.414 17.748 -29.292 1.00 78.44 513 ILE A CA 1
ATOM 4132 C C . ILE A 1 513 ? 6.762 18.250 -28.781 1.00 78.44 513 ILE A C 1
ATOM 4134 O O . ILE A 1 513 ? 7.431 17.508 -28.060 1.00 78.44 513 ILE A O 1
ATOM 4138 N N . PRO A 1 514 ? 7.170 19.499 -29.079 1.00 77.19 514 PRO A N 1
ATOM 4139 C CA . PRO A 1 514 ? 8.404 20.061 -28.545 1.00 77.19 514 PRO A CA 1
ATOM 4140 C C . PRO A 1 514 ? 8.484 19.924 -27.017 1.00 77.19 514 PRO A C 1
ATOM 4142 O O . PRO A 1 514 ? 7.611 20.417 -26.290 1.00 77.19 514 PRO A O 1
ATOM 4145 N N . ASP A 1 515 ? 9.530 19.267 -26.509 1.00 67.69 515 ASP A N 1
ATOM 4146 C CA . ASP A 1 515 ? 9.732 19.114 -25.068 1.00 67.69 515 ASP A CA 1
ATOM 4147 C C . ASP A 1 515 ? 10.225 20.443 -24.489 1.00 67.69 515 ASP A C 1
ATOM 4149 O O . ASP A 1 515 ? 11.407 20.789 -24.507 1.00 67.69 515 ASP A O 1
ATOM 4153 N N . LYS A 1 516 ? 9.294 21.196 -23.905 1.00 65.69 516 LYS A N 1
ATOM 4154 C CA . LYS A 1 516 ? 9.603 22.475 -23.253 1.00 65.69 516 LYS A CA 1
ATOM 4155 C C . LYS A 1 516 ? 10.472 22.324 -21.995 1.00 65.69 516 LYS A C 1
ATOM 4157 O O . LYS A 1 516 ? 10.931 23.332 -21.468 1.00 65.69 516 LYS A O 1
ATOM 4162 N N . LYS A 1 517 ? 10.659 21.109 -21.458 1.00 59.12 517 LYS A N 1
ATOM 4163 C CA . LYS A 1 517 ? 11.417 20.859 -20.219 1.00 59.12 517 LYS A CA 1
ATOM 4164 C C . LYS A 1 517 ? 12.859 20.427 -20.466 1.00 59.12 517 LYS A C 1
ATOM 4166 O O . LYS A 1 517 ? 13.677 20.606 -19.564 1.00 59.12 517 LYS A O 1
ATOM 4171 N N . LYS A 1 518 ? 13.163 19.813 -21.612 1.00 57.78 518 LYS A N 1
ATOM 4172 C CA . LYS A 1 518 ? 14.512 19.323 -21.953 1.00 57.78 518 LYS A CA 1
ATOM 4173 C C . LYS A 1 518 ? 14.871 19.528 -23.436 1.00 57.78 518 LYS A C 1
ATOM 4175 O O . LYS A 1 518 ? 15.367 18.587 -24.060 1.00 57.78 518 LYS A O 1
ATOM 4180 N N . PRO A 1 519 ? 14.690 20.739 -23.990 1.00 54.97 519 PRO A N 1
ATOM 4181 C CA . PRO A 1 519 ? 14.854 20.970 -25.426 1.00 54.97 519 PRO A CA 1
ATOM 4182 C C . PRO A 1 519 ? 16.256 20.608 -25.947 1.00 54.97 519 PRO A C 1
ATOM 4184 O O . PRO A 1 519 ? 16.387 20.183 -27.087 1.00 54.97 519 PRO A O 1
ATOM 4187 N N . GLU A 1 520 ? 17.291 20.703 -25.104 1.00 55.34 520 GLU A N 1
ATOM 4188 C CA . GLU A 1 520 ? 18.689 20.417 -25.469 1.00 55.34 520 GLU A CA 1
ATOM 4189 C C . GLU A 1 520 ? 19.019 18.920 -25.623 1.00 55.34 520 GLU A C 1
ATOM 4191 O O . GLU A 1 520 ? 19.926 18.571 -26.371 1.00 55.34 520 GLU A O 1
ATOM 4196 N N . TYR A 1 521 ? 18.303 18.027 -24.927 1.00 53.19 521 TYR A N 1
ATOM 4197 C CA . TYR A 1 521 ? 18.633 16.588 -24.866 1.00 53.19 521 TYR A CA 1
ATOM 4198 C C . TYR A 1 521 ? 17.543 15.691 -25.450 1.00 53.19 521 TYR A C 1
ATOM 4200 O O . TYR A 1 521 ? 17.797 14.539 -25.795 1.00 53.19 521 TYR A O 1
ATOM 4208 N N . LYS A 1 522 ? 16.311 16.194 -25.499 1.00 65.12 522 LYS A N 1
ATOM 4209 C CA . LYS A 1 522 ? 15.146 15.502 -26.033 1.00 65.12 522 LYS A CA 1
ATOM 4210 C C . LYS A 1 522 ? 14.234 16.577 -26.629 1.00 65.12 522 LYS A C 1
ATOM 4212 O O . LYS A 1 522 ? 13.389 17.081 -25.908 1.00 65.12 52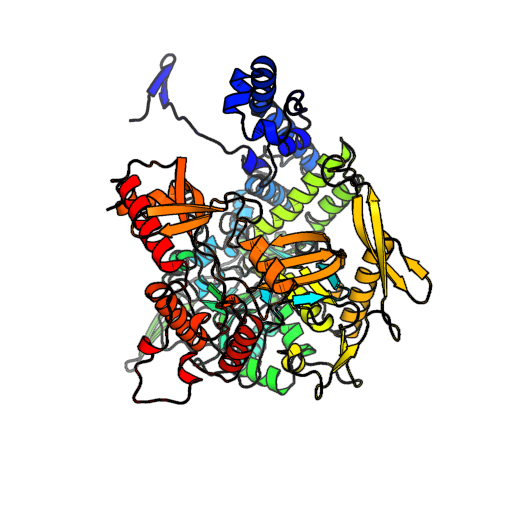2 LYS A O 1
ATOM 4217 N N . PRO A 1 523 ? 14.435 17.003 -27.890 1.00 65.62 523 PRO A N 1
ATOM 4218 C CA . PRO A 1 523 ? 13.740 18.166 -28.446 1.00 65.62 523 PRO A CA 1
ATOM 4219 C C . PRO A 1 523 ? 12.231 17.948 -28.598 1.00 65.62 523 PRO A C 1
ATOM 4221 O O . PRO A 1 523 ? 11.477 18.917 -28.562 1.00 65.62 523 PRO A O 1
ATOM 4224 N N . PHE A 1 524 ? 11.783 16.694 -28.695 1.00 74.44 524 PHE A N 1
ATOM 4225 C CA . PHE A 1 524 ? 10.377 16.315 -28.802 1.00 74.44 524 PHE A CA 1
ATOM 4226 C C . PHE A 1 524 ? 10.028 15.206 -27.804 1.00 74.44 524 PHE A C 1
ATOM 4228 O O . PHE A 1 524 ? 10.861 14.371 -27.459 1.00 74.44 524 PHE A O 1
ATOM 4235 N N . THR A 1 525 ? 8.787 15.195 -27.326 1.00 77.38 525 THR A N 1
ATOM 4236 C CA . THR A 1 525 ? 8.192 14.083 -26.578 1.00 77.38 525 THR A CA 1
ATOM 4237 C C . THR A 1 525 ? 7.091 13.465 -27.429 1.00 77.38 525 THR A C 1
ATOM 4239 O O . THR A 1 525 ? 6.226 14.192 -27.917 1.00 77.38 525 THR A O 1
ATOM 4242 N N . LYS A 1 526 ? 7.117 12.138 -27.588 1.00 83.31 526 LYS A N 1
ATOM 4243 C CA . LYS A 1 526 ? 6.059 11.383 -28.268 1.00 83.31 526 LYS A CA 1
ATOM 4244 C C . LYS A 1 526 ? 4.894 11.117 -27.337 1.00 83.31 526 LYS A C 1
ATOM 4246 O O . LYS A 1 526 ? 5.093 10.580 -26.247 1.00 83.31 526 LYS A O 1
ATOM 4251 N N . TRP A 1 527 ? 3.693 11.472 -27.773 1.00 85.62 527 TRP A N 1
ATOM 4252 C CA . TRP A 1 527 ? 2.437 11.183 -27.087 1.00 85.62 527 TRP A CA 1
ATOM 4253 C C . TRP A 1 527 ? 1.598 10.237 -27.942 1.00 85.62 527 TRP A C 1
ATOM 4255 O O . TRP A 1 527 ? 1.621 10.328 -29.166 1.00 85.62 527 TRP A O 1
ATOM 4265 N N . ALA A 1 528 ? 0.867 9.332 -27.294 1.00 87.56 528 ALA A N 1
ATOM 4266 C CA . ALA A 1 528 ? -0.166 8.546 -27.954 1.00 87.56 528 ALA A CA 1
ATOM 4267 C C . ALA A 1 528 ? -1.516 9.265 -27.812 1.00 87.56 528 ALA A C 1
ATOM 4269 O O . ALA A 1 528 ? -1.911 9.647 -26.706 1.00 87.56 528 ALA A O 1
ATOM 4270 N N . GLU A 1 529 ? -2.199 9.446 -28.935 1.00 91.19 529 GLU A N 1
ATOM 4271 C CA . GLU A 1 529 ? -3.490 10.131 -29.060 1.00 91.19 529 GLU A CA 1
ATOM 4272 C C . GLU A 1 529 ? -4.516 9.168 -29.659 1.00 91.19 529 GLU A C 1
ATOM 4274 O O . GLU A 1 529 ? -4.153 8.336 -30.488 1.00 91.19 529 GLU A O 1
ATOM 4279 N N . LEU A 1 530 ? -5.772 9.211 -29.202 1.00 92.56 530 LEU A N 1
ATOM 4280 C CA . LEU A 1 530 ? -6.780 8.221 -29.592 1.00 92.56 530 LEU A CA 1
ATOM 4281 C C . LEU A 1 530 ? -7.456 8.578 -30.916 1.00 92.56 530 LEU A C 1
ATOM 4283 O O . LEU A 1 530 ? -7.808 9.731 -31.155 1.00 92.56 530 LEU A O 1
ATOM 4287 N N . ILE A 1 531 ? -7.750 7.550 -31.709 1.00 90.00 531 ILE A N 1
ATOM 4288 C CA . ILE A 1 531 ? -8.610 7.638 -32.891 1.00 90.00 531 ILE A CA 1
ATOM 4289 C C . ILE A 1 531 ? -9.882 6.834 -32.600 1.00 90.00 531 ILE A C 1
ATOM 4291 O O . ILE A 1 531 ? -9.823 5.632 -32.324 1.00 90.00 531 ILE A O 1
ATOM 4295 N N . LEU A 1 532 ? -11.038 7.503 -32.624 1.00 87.88 532 LEU A N 1
ATOM 4296 C CA . LEU A 1 532 ? -12.350 6.912 -32.342 1.00 87.88 532 LEU A CA 1
ATOM 4297 C C . LEU A 1 532 ? -13.288 7.107 -33.535 1.00 87.88 532 LEU A C 1
ATOM 4299 O O . LEU A 1 532 ? -13.767 8.224 -33.735 1.00 87.88 532 LEU A O 1
ATOM 4303 N N . THR A 1 533 ? -13.627 6.042 -34.277 1.00 79.06 533 THR A N 1
ATOM 4304 C CA . THR A 1 533 ? -14.613 6.100 -35.390 1.00 79.06 533 THR A CA 1
ATOM 4305 C C . THR A 1 533 ? -14.408 7.353 -36.260 1.00 79.06 533 THR A C 1
ATOM 4307 O O . THR A 1 533 ? -15.275 8.223 -36.324 1.00 79.06 533 THR A O 1
ATOM 4310 N N . ASP A 1 534 ? -13.198 7.483 -36.813 1.00 72.00 534 ASP A N 1
ATOM 4311 C CA . ASP A 1 534 ? -12.733 8.580 -37.682 1.00 72.00 534 ASP A CA 1
ATOM 4312 C C . ASP A 1 534 ? -12.569 9.971 -37.034 1.00 72.00 534 ASP A C 1
ATOM 4314 O O . ASP A 1 534 ? -12.330 10.953 -37.734 1.00 72.00 534 ASP A O 1
ATOM 4318 N N . ASN A 1 535 ? -12.650 10.082 -35.703 1.00 85.25 535 ASN A N 1
ATOM 4319 C CA . ASN A 1 535 ? -12.328 11.315 -34.980 1.00 85.25 535 ASN A CA 1
ATOM 4320 C C . ASN A 1 535 ? -11.033 11.162 -34.180 1.00 85.25 535 ASN A C 1
ATOM 4322 O O . ASN A 1 535 ? -10.958 10.346 -33.258 1.00 85.25 535 ASN A O 1
ATOM 4326 N N . GLU A 1 536 ? -10.040 11.991 -34.494 1.00 88.44 536 GLU A N 1
ATOM 4327 C CA . GLU A 1 536 ? -8.821 12.116 -33.696 1.00 88.44 536 GLU A CA 1
ATOM 4328 C C . GLU A 1 536 ? -9.092 12.981 -32.461 1.00 88.44 536 GLU A C 1
ATOM 4330 O O . GLU A 1 536 ? -9.653 14.081 -32.540 1.00 88.44 536 GLU A O 1
ATOM 4335 N N . LEU A 1 537 ? -8.713 12.467 -31.296 1.00 90.69 537 LEU A N 1
ATOM 4336 C CA . LEU A 1 537 ? -8.727 13.210 -30.047 1.00 90.69 537 LEU A CA 1
ATOM 4337 C C . LEU A 1 537 ? -7.300 13.614 -29.707 1.00 90.69 537 LEU A C 1
ATOM 4339 O O . LEU A 1 537 ? -6.433 12.752 -29.593 1.00 90.69 537 LEU A O 1
ATOM 4343 N N . ASP A 1 538 ? -7.083 14.900 -29.432 1.00 90.31 538 ASP A N 1
ATOM 4344 C CA . ASP A 1 538 ? -5.836 15.341 -28.809 1.00 90.31 538 ASP A CA 1
ATOM 4345 C C . ASP A 1 538 ? -5.589 14.612 -27.474 1.00 90.31 538 ASP A C 1
ATOM 4347 O O . ASP A 1 538 ? -6.465 13.936 -26.913 1.00 90.31 538 ASP A O 1
ATOM 4351 N N . ASN A 1 539 ? -4.374 14.732 -26.947 1.00 88.38 539 ASN A N 1
ATOM 4352 C CA . ASN A 1 539 ? -3.999 14.037 -25.722 1.00 88.38 539 ASN A CA 1
ATOM 4353 C C . ASN A 1 539 ? -4.891 14.358 -24.510 1.00 88.38 539 ASN A C 1
ATOM 4355 O O . ASN A 1 539 ? -5.258 13.438 -23.784 1.00 88.38 539 ASN A O 1
ATOM 4359 N N . GLU A 1 540 ? -5.282 15.613 -24.282 1.00 90.50 540 GLU A N 1
ATOM 4360 C CA . GLU A 1 540 ? -6.095 15.970 -23.110 1.00 90.50 540 GLU A CA 1
ATOM 4361 C C . GLU A 1 540 ? -7.488 15.335 -23.207 1.00 90.50 540 GLU A C 1
ATOM 4363 O O . GLU A 1 540 ? -7.918 14.628 -22.289 1.00 90.50 540 GLU A O 1
ATOM 4368 N N . ARG A 1 541 ? -8.137 15.464 -24.369 1.00 94.19 541 ARG A N 1
ATOM 4369 C CA . ARG A 1 541 ? -9.444 14.854 -24.649 1.00 94.19 541 ARG A CA 1
ATOM 4370 C C . ARG A 1 541 ? -9.386 13.330 -24.628 1.00 94.19 541 ARG A C 1
ATOM 4372 O O . ARG A 1 541 ? -10.332 12.688 -24.174 1.00 94.19 541 ARG A O 1
ATOM 4379 N N . SER A 1 542 ? -8.277 12.744 -25.075 1.00 94.88 542 SER A N 1
ATOM 4380 C CA . SER A 1 542 ? -8.019 11.305 -24.993 1.00 94.88 542 SER A CA 1
ATOM 4381 C C . SER A 1 542 ? -7.998 10.815 -23.540 1.00 94.88 542 SER A C 1
ATOM 4383 O O . SER A 1 542 ? -8.679 9.846 -23.195 1.00 94.88 542 SER A O 1
ATOM 4385 N N . LEU A 1 543 ? -7.253 11.499 -22.664 1.00 95.62 543 LEU A N 1
ATOM 4386 C CA . LEU A 1 543 ? -7.144 11.142 -21.245 1.00 95.62 543 LEU A CA 1
ATOM 4387 C C . LEU A 1 543 ? -8.487 11.284 -20.511 1.00 95.62 543 LEU A C 1
ATOM 4389 O O . LEU A 1 543 ? -8.837 10.411 -19.706 1.00 95.62 543 LEU A O 1
ATOM 4393 N N . GLU A 1 544 ? -9.238 12.350 -20.801 1.00 95.88 544 GLU A N 1
ATOM 4394 C CA . GLU A 1 544 ? -10.577 12.595 -20.252 1.00 95.88 544 GLU A CA 1
ATOM 4395 C C . GLU A 1 544 ? -11.592 11.541 -20.705 1.00 95.88 544 GLU A C 1
ATOM 4397 O O . GLU A 1 544 ? -12.335 11.006 -19.876 1.00 95.88 544 GLU A O 1
ATOM 4402 N N . TRP A 1 545 ? -11.587 11.188 -21.996 1.00 96.25 545 TRP A N 1
ATOM 4403 C CA . TRP A 1 545 ? -12.470 10.160 -22.547 1.00 96.25 545 TRP A CA 1
ATOM 4404 C C . TRP A 1 545 ? -12.250 8.806 -21.867 1.00 96.25 545 TRP A C 1
ATOM 4406 O O . TRP A 1 545 ? -13.219 8.168 -21.448 1.00 96.25 545 TRP A O 1
ATOM 4416 N N . ILE A 1 546 ? -10.989 8.390 -21.683 1.00 97.44 546 ILE A N 1
ATOM 4417 C CA . ILE A 1 546 ? -10.662 7.133 -20.990 1.00 97.44 546 ILE A CA 1
ATOM 4418 C C . ILE A 1 546 ? -11.212 7.158 -19.561 1.00 97.44 546 ILE A C 1
ATOM 4420 O O . ILE A 1 546 ? -11.880 6.211 -19.146 1.00 97.44 546 ILE A O 1
ATOM 4424 N N . ALA A 1 547 ? -10.967 8.235 -18.809 1.00 97.44 547 ALA A N 1
ATOM 4425 C CA . ALA A 1 547 ? -11.386 8.327 -17.412 1.00 97.44 547 ALA A CA 1
ATOM 4426 C C . ALA A 1 547 ? -12.916 8.250 -17.255 1.00 97.44 547 ALA A C 1
ATOM 4428 O O . ALA A 1 547 ? -13.407 7.549 -16.365 1.00 97.44 547 ALA A O 1
ATOM 4429 N N . ALA A 1 548 ? -13.662 8.918 -18.142 1.00 96.81 548 ALA A N 1
ATOM 4430 C CA . ALA A 1 548 ? -15.121 8.857 -18.174 1.00 96.81 548 ALA A CA 1
ATOM 4431 C C . ALA A 1 548 ? -15.622 7.442 -18.510 1.00 96.81 548 ALA A C 1
ATOM 4433 O O . ALA A 1 548 ? -16.421 6.872 -17.769 1.00 96.81 548 ALA A O 1
ATOM 4434 N N . ARG A 1 549 ? -15.083 6.817 -19.564 1.00 96.81 549 ARG A N 1
ATOM 4435 C CA . ARG A 1 549 ? -15.497 5.467 -19.978 1.00 96.81 549 ARG A CA 1
ATOM 4436 C C . ARG A 1 549 ? -15.152 4.390 -18.960 1.00 96.81 549 ARG A C 1
ATOM 4438 O O . ARG A 1 549 ? -15.925 3.451 -18.787 1.00 96.81 549 ARG A O 1
ATOM 4445 N N . VAL A 1 550 ? -14.029 4.520 -18.254 1.00 97.75 550 VAL A N 1
ATOM 4446 C CA . VAL A 1 550 ? -13.686 3.630 -17.137 1.00 97.75 550 VAL A CA 1
ATOM 4447 C C . VAL A 1 550 ? -14.736 3.727 -16.031 1.00 97.75 550 VAL A C 1
ATOM 4449 O O . VAL A 1 550 ? -15.178 2.694 -15.526 1.00 97.75 550 VAL A O 1
ATOM 4452 N N . LYS A 1 551 ? -15.162 4.942 -15.664 1.00 97.31 551 LYS A N 1
ATOM 4453 C CA . LYS A 1 551 ? -16.205 5.143 -14.652 1.00 97.31 551 LYS A CA 1
ATOM 4454 C C . LYS A 1 551 ? -17.516 4.474 -15.067 1.00 97.31 551 LYS A C 1
ATOM 4456 O O . LYS A 1 551 ? -18.059 3.702 -14.274 1.00 97.31 551 LYS A O 1
ATOM 4461 N N . ASP A 1 552 ? -17.979 4.715 -16.289 1.00 96.88 552 ASP A N 1
ATOM 4462 C CA . ASP A 1 552 ? -19.220 4.126 -16.806 1.00 96.88 552 ASP A CA 1
ATOM 4463 C C . ASP A 1 552 ? -19.140 2.596 -16.828 1.00 96.88 552 ASP A C 1
ATOM 4465 O O . ASP A 1 552 ? -20.017 1.904 -16.308 1.00 96.88 552 ASP A O 1
ATOM 4469 N N . HIS A 1 553 ? -18.035 2.056 -17.353 1.00 97.12 553 HIS A N 1
ATOM 4470 C CA . HIS A 1 553 ? -17.800 0.616 -17.433 1.00 97.12 553 HIS A CA 1
ATOM 4471 C C . HIS A 1 553 ? -17.840 -0.060 -16.060 1.00 97.12 553 HIS A C 1
ATOM 4473 O O . HIS A 1 553 ? -18.536 -1.057 -15.875 1.00 97.12 553 HIS A O 1
ATOM 4479 N N . LEU A 1 554 ? -17.120 0.483 -15.074 1.00 97.38 554 LEU A N 1
ATOM 4480 C CA . LEU A 1 554 ? -17.075 -0.096 -13.730 1.00 97.38 554 LEU A CA 1
ATOM 4481 C C . LEU A 1 554 ? -18.425 0.003 -13.013 1.00 97.38 554 LEU A C 1
ATOM 4483 O O . LEU A 1 554 ? -18.805 -0.946 -12.326 1.00 97.38 554 LEU A O 1
ATOM 4487 N N . SER A 1 555 ? -19.157 1.102 -13.205 1.00 96.56 555 SER A N 1
ATOM 4488 C CA . SER A 1 555 ? -20.496 1.292 -12.628 1.00 96.56 555 SER A CA 1
ATOM 4489 C C . SER A 1 555 ? -21.493 0.287 -13.213 1.00 96.56 555 SER A C 1
ATOM 4491 O O . SER A 1 555 ? -22.262 -0.328 -12.477 1.00 96.56 555 SER A O 1
ATOM 4493 N N . ASN A 1 556 ? -21.409 0.018 -14.519 1.00 94.94 556 ASN A N 1
ATOM 4494 C CA . ASN A 1 556 ? -22.223 -1.002 -15.184 1.00 94.94 556 ASN A CA 1
ATOM 4495 C C . ASN A 1 556 ? -21.844 -2.428 -14.764 1.00 94.94 556 ASN A C 1
ATOM 4497 O O . ASN A 1 556 ? -22.711 -3.290 -14.615 1.00 94.94 556 ASN A O 1
ATOM 4501 N N . LEU A 1 557 ? -20.549 -2.695 -14.573 1.00 95.38 557 LEU A N 1
ATOM 4502 C CA . LEU A 1 557 ? -20.062 -4.026 -14.216 1.00 95.38 557 LEU A CA 1
ATOM 4503 C C . LEU A 1 557 ? -20.358 -4.392 -12.753 1.00 95.38 557 LEU A C 1
ATOM 4505 O O . LEU A 1 557 ? -20.587 -5.564 -12.445 1.00 95.38 557 LEU A O 1
ATOM 4509 N N . PHE A 1 558 ? -20.365 -3.400 -11.859 1.00 95.88 558 PHE A N 1
ATOM 4510 C CA . PHE A 1 558 ? -20.535 -3.572 -10.416 1.00 95.88 558 PHE A CA 1
ATOM 4511 C C . PHE A 1 558 ? -21.570 -2.582 -9.833 1.00 95.88 558 PHE A C 1
ATOM 4513 O O . PHE A 1 558 ? -21.240 -1.788 -8.951 1.00 95.88 558 PHE A O 1
ATOM 4520 N N . PRO A 1 559 ? -22.847 -2.651 -10.251 1.00 93.62 559 PRO A N 1
ATOM 4521 C CA . PRO A 1 559 ? -23.843 -1.602 -9.985 1.00 93.62 559 PRO A CA 1
ATOM 4522 C C . PRO A 1 559 ? -24.257 -1.442 -8.514 1.00 93.62 559 PRO A C 1
ATOM 4524 O O . PRO A 1 559 ? -24.865 -0.444 -8.150 1.00 93.62 559 PRO A O 1
ATOM 4527 N N . ASN A 1 560 ? -23.948 -2.415 -7.651 1.00 94.81 560 ASN A N 1
ATOM 4528 C CA . ASN A 1 560 ? -24.337 -2.407 -6.233 1.00 94.81 560 ASN A CA 1
ATOM 4529 C C . ASN A 1 560 ? -23.157 -2.130 -5.288 1.00 94.81 560 ASN A C 1
ATOM 4531 O O . ASN A 1 560 ? -23.179 -2.543 -4.131 1.00 94.81 560 ASN A O 1
ATOM 4535 N N . ILE A 1 561 ? -22.096 -1.497 -5.785 1.00 96.62 561 ILE A N 1
ATOM 4536 C CA . ILE A 1 561 ? -20.875 -1.239 -5.022 1.00 96.62 561 ILE A CA 1
ATOM 4537 C C . ILE A 1 561 ? -20.745 0.260 -4.755 1.00 96.62 561 ILE A C 1
ATOM 4539 O O . ILE A 1 561 ? -20.427 1.036 -5.656 1.00 96.62 561 ILE A O 1
ATOM 4543 N N . SER A 1 562 ? -20.924 0.683 -3.499 1.00 95.50 562 SER A N 1
ATOM 4544 C CA . SER A 1 562 ? -20.970 2.116 -3.176 1.00 95.50 562 SER A CA 1
ATOM 4545 C C . SER A 1 562 ? -19.629 2.820 -3.362 1.00 95.50 562 SER A C 1
ATOM 4547 O O . SER A 1 562 ? -19.592 4.023 -3.621 1.00 95.50 562 SER A O 1
ATOM 4549 N N . VAL A 1 563 ? -18.507 2.099 -3.235 1.00 95.56 563 VAL A N 1
ATOM 4550 C CA . VAL A 1 563 ? -17.178 2.713 -3.369 1.00 95.56 563 VAL A CA 1
ATOM 4551 C C . VAL A 1 563 ? -16.913 3.241 -4.781 1.00 95.56 563 VAL A C 1
ATOM 4553 O O . VAL A 1 563 ? -16.186 4.222 -4.915 1.00 95.56 563 VAL A O 1
ATOM 4556 N N . ILE A 1 564 ? -17.541 2.661 -5.810 1.00 96.00 564 ILE A N 1
ATOM 4557 C CA . ILE A 1 564 ? -17.410 3.131 -7.195 1.00 96.00 564 ILE A CA 1
ATOM 4558 C C . ILE A 1 564 ? -17.999 4.532 -7.336 1.00 96.00 564 ILE A C 1
ATOM 4560 O O . ILE A 1 564 ? -17.403 5.367 -8.009 1.00 96.00 564 ILE A O 1
ATOM 4564 N N . GLU A 1 565 ? -19.096 4.839 -6.641 1.00 93.00 565 GLU A N 1
ATOM 4565 C CA . GLU A 1 565 ? -19.715 6.171 -6.659 1.00 93.00 565 GLU A CA 1
ATOM 4566 C C . GLU A 1 565 ? -18.947 7.238 -5.880 1.00 93.00 565 GLU A C 1
ATOM 4568 O O . GLU A 1 565 ? -19.074 8.426 -6.160 1.00 93.00 565 GLU A O 1
ATOM 4573 N N . LYS A 1 566 ? -18.083 6.831 -4.948 1.00 92.25 566 LYS A N 1
ATOM 4574 C CA . LYS A 1 566 ? -17.292 7.758 -4.121 1.00 92.25 566 LYS A CA 1
ATOM 4575 C C . LYS A 1 566 ? -16.034 8.273 -4.822 1.00 92.25 566 LYS A C 1
ATOM 4577 O O . LYS A 1 566 ? -15.385 9.187 -4.307 1.00 92.25 566 LYS A O 1
ATOM 4582 N N . PHE A 1 567 ? -15.658 7.679 -5.954 1.00 93.62 567 PHE A N 1
ATOM 4583 C CA . PHE A 1 567 ? -14.416 7.980 -6.654 1.00 93.62 567 PHE A CA 1
ATOM 4584 C C . PHE A 1 567 ? -14.634 8.352 -8.120 1.00 93.62 567 PHE A C 1
ATOM 4586 O O . PHE A 1 567 ? -15.536 7.865 -8.796 1.00 93.62 567 PHE A O 1
ATOM 4593 N N . ASN A 1 568 ? -13.735 9.210 -8.595 1.00 94.19 568 ASN A N 1
ATOM 4594 C CA . ASN A 1 568 ? -13.529 9.516 -10.004 1.00 94.19 568 ASN A CA 1
ATOM 4595 C C . ASN A 1 568 ? -12.138 9.028 -10.416 1.00 94.19 568 ASN A C 1
ATOM 4597 O O . ASN A 1 568 ? -11.291 8.770 -9.556 1.00 94.19 568 ASN A O 1
ATOM 4601 N N . PHE A 1 569 ? -11.885 8.962 -11.718 1.00 96.38 569 PHE A N 1
ATOM 4602 C CA . PHE A 1 569 ? -10.602 8.525 -12.260 1.00 96.38 569 PHE A CA 1
ATOM 4603 C C . PHE A 1 569 ? -9.853 9.665 -12.946 1.00 96.38 569 PHE A C 1
ATOM 4605 O O . PHE A 1 569 ? -10.438 10.680 -13.329 1.00 96.38 569 PHE A O 1
ATOM 4612 N N . GLU A 1 570 ? -8.542 9.502 -13.066 1.00 95.69 570 GLU A N 1
ATOM 4613 C CA . GLU A 1 570 ? -7.685 10.316 -13.918 1.00 95.69 570 GLU A CA 1
ATOM 4614 C C . GLU A 1 570 ? -6.740 9.405 -14.702 1.00 95.69 570 GLU A C 1
ATOM 4616 O O . GLU A 1 570 ? -6.127 8.501 -14.135 1.00 95.69 570 GLU A O 1
ATOM 4621 N N . THR A 1 571 ? -6.631 9.629 -16.009 1.00 96.25 571 THR A N 1
ATOM 4622 C CA . THR A 1 571 ? -5.670 8.913 -16.852 1.00 96.25 571 THR A CA 1
ATOM 4623 C C . THR A 1 571 ? -4.376 9.711 -16.869 1.00 96.25 571 THR A C 1
ATOM 4625 O O . THR A 1 571 ? -4.376 10.888 -17.224 1.00 96.25 571 THR A O 1
ATOM 4628 N N . LYS A 1 572 ? -3.267 9.097 -16.457 1.00 92.19 572 LYS A N 1
ATOM 4629 C CA . LYS A 1 572 ? -1.960 9.763 -16.392 1.00 92.19 572 LYS A CA 1
ATOM 4630 C C . LYS A 1 572 ? -1.304 9.887 -17.754 1.00 92.19 572 LYS A C 1
ATOM 4632 O O . LYS A 1 572 ? -0.712 10.922 -18.044 1.00 92.19 572 LYS A O 1
ATOM 4637 N N . ASN A 1 573 ? -1.328 8.801 -18.521 1.00 93.56 573 ASN A N 1
ATOM 4638 C CA . ASN A 1 573 ? -0.735 8.736 -19.847 1.00 93.56 573 ASN A CA 1
ATOM 4639 C C . ASN A 1 573 ? -1.278 7.524 -20.627 1.00 93.56 573 ASN A C 1
ATOM 4641 O O . ASN A 1 573 ? -1.870 6.609 -20.041 1.00 93.56 573 ASN A O 1
ATOM 4645 N N . ILE A 1 574 ? -1.030 7.529 -21.934 1.00 95.44 574 ILE A N 1
ATOM 4646 C CA . ILE A 1 574 ? -1.321 6.449 -22.873 1.00 95.44 574 ILE A CA 1
ATOM 4647 C C . ILE A 1 574 ? 0.018 5.899 -23.372 1.00 95.44 574 ILE A C 1
ATOM 4649 O O . ILE A 1 574 ? 0.918 6.656 -23.734 1.00 95.44 574 ILE A O 1
ATOM 4653 N N . TYR A 1 575 ? 0.159 4.579 -23.363 1.00 96.12 575 TYR A N 1
ATOM 4654 C CA . TYR A 1 575 ? 1.384 3.872 -23.723 1.00 96.12 575 TYR A CA 1
ATOM 4655 C C . TYR A 1 575 ? 1.122 2.892 -24.865 1.00 96.12 575 TYR A C 1
ATOM 4657 O O . TYR A 1 575 ? 0.013 2.390 -25.023 1.00 96.12 575 TYR A O 1
ATOM 4665 N N . THR A 1 576 ? 2.155 2.587 -25.644 1.00 96.31 576 THR A N 1
ATOM 4666 C CA . THR A 1 576 ? 2.111 1.577 -26.717 1.00 96.31 576 THR A CA 1
ATOM 4667 C C . THR A 1 576 ? 2.812 0.280 -26.320 1.00 96.31 576 THR A C 1
ATOM 4669 O O . THR A 1 576 ? 2.728 -0.727 -27.024 1.00 96.31 576 THR A O 1
ATOM 4672 N N . GLY A 1 577 ? 3.521 0.291 -25.189 1.00 96.81 577 GLY A N 1
ATOM 4673 C CA . GLY A 1 577 ? 4.248 -0.865 -24.703 1.00 96.81 577 GLY A CA 1
ATOM 4674 C C . GLY A 1 577 ? 4.538 -0.814 -23.210 1.00 96.81 577 GLY A C 1
ATOM 4675 O O . GLY A 1 577 ? 4.637 0.255 -22.605 1.00 96.81 577 GLY A O 1
ATOM 4676 N N . VAL A 1 578 ? 4.679 -1.987 -22.601 1.00 97.31 578 VAL A N 1
ATOM 4677 C CA . VAL A 1 578 ? 5.044 -2.146 -21.190 1.00 97.31 578 VAL A CA 1
ATOM 4678 C C . VAL A 1 578 ? 5.771 -3.471 -20.972 1.00 97.31 578 VAL A C 1
ATOM 4680 O O . VAL A 1 578 ? 5.497 -4.454 -21.657 1.00 97.31 578 VAL A O 1
ATOM 4683 N N . SER A 1 579 ? 6.664 -3.516 -19.990 1.00 97.38 579 SER A N 1
ATOM 4684 C CA . SER A 1 579 ? 7.239 -4.743 -19.438 1.00 97.38 579 SER A CA 1
ATOM 4685 C C . SER A 1 579 ? 7.079 -4.769 -17.927 1.00 97.38 579 SER A C 1
ATOM 4687 O O . SER A 1 579 ? 6.997 -3.720 -17.284 1.00 97.38 579 SER A O 1
ATOM 4689 N N . PHE A 1 580 ? 7.001 -5.970 -17.364 1.00 96.75 580 PHE A N 1
ATOM 4690 C CA . PHE A 1 580 ? 6.649 -6.228 -15.975 1.00 96.75 580 PHE A CA 1
ATOM 4691 C C . PHE A 1 580 ? 7.630 -7.193 -15.319 1.00 96.75 580 PHE A C 1
ATOM 4693 O O . PHE A 1 580 ? 8.081 -8.167 -15.919 1.00 96.75 580 PHE A O 1
ATOM 4700 N N . HIS A 1 581 ? 7.887 -6.945 -14.039 1.00 95.88 581 HIS A N 1
ATOM 4701 C CA . HIS A 1 581 ? 8.617 -7.831 -13.148 1.00 95.88 581 HIS A CA 1
ATOM 4702 C C . HIS A 1 581 ? 8.063 -7.686 -11.719 1.00 95.88 581 HIS A C 1
ATOM 4704 O O . HIS A 1 581 ? 7.608 -6.618 -11.303 1.00 95.88 581 HIS A O 1
ATOM 4710 N N . GLY A 1 582 ? 8.059 -8.767 -10.939 1.00 94.69 582 GLY A N 1
ATOM 4711 C CA . GLY A 1 582 ? 7.591 -8.719 -9.554 1.00 94.69 582 GLY A CA 1
ATOM 4712 C C . GLY A 1 582 ? 6.128 -8.269 -9.419 1.00 94.69 582 GLY A C 1
ATOM 4713 O O . GLY A 1 582 ? 5.316 -8.404 -10.338 1.00 94.69 582 GLY A O 1
ATOM 4714 N N . ALA A 1 583 ? 5.782 -7.750 -8.238 1.00 92.62 583 ALA A N 1
ATOM 4715 C CA . ALA A 1 583 ? 4.438 -7.248 -7.934 1.00 92.62 583 ALA A CA 1
ATOM 4716 C C . ALA A 1 583 ? 4.156 -5.834 -8.474 1.00 92.62 583 ALA A C 1
ATOM 4718 O O . ALA A 1 583 ? 2.993 -5.470 -8.636 1.00 92.62 583 ALA A O 1
ATOM 4719 N N . ALA A 1 584 ? 5.201 -5.019 -8.647 1.00 92.62 584 ALA A N 1
ATOM 4720 C CA . ALA A 1 584 ? 5.076 -3.577 -8.862 1.00 92.62 584 ALA A CA 1
ATOM 4721 C C . ALA A 1 584 ? 6.258 -2.960 -9.621 1.00 92.62 584 ALA A C 1
ATOM 4723 O O . ALA A 1 584 ? 6.462 -1.742 -9.518 1.00 92.62 584 ALA A O 1
ATOM 4724 N N . ASP A 1 585 ? 7.047 -3.787 -10.313 1.00 94.75 585 ASP A N 1
ATOM 4725 C CA . ASP A 1 585 ? 8.121 -3.313 -11.172 1.00 94.75 585 ASP A CA 1
ATOM 4726 C C . ASP A 1 585 ? 7.649 -3.333 -12.625 1.00 94.75 585 ASP A C 1
ATOM 4728 O O . ASP A 1 585 ? 7.081 -4.320 -13.104 1.00 94.75 585 ASP A O 1
ATOM 4732 N N . TYR A 1 586 ? 7.849 -2.211 -13.308 1.00 94.94 586 TYR A N 1
ATOM 4733 C CA . TYR A 1 586 ? 7.401 -2.021 -14.677 1.00 94.94 586 TYR A CA 1
ATOM 4734 C C . TYR A 1 586 ? 8.232 -0.967 -15.411 1.00 94.94 586 TYR A C 1
ATOM 4736 O O . TYR A 1 586 ? 8.826 -0.069 -14.802 1.00 94.94 586 TYR A O 1
ATOM 4744 N N . LYS A 1 587 ? 8.236 -1.058 -16.738 1.00 95.44 587 LYS A N 1
ATOM 4745 C CA . LYS A 1 587 ? 8.764 -0.035 -17.644 1.00 95.44 587 LYS A CA 1
ATOM 4746 C C . LYS A 1 587 ? 7.759 0.186 -18.769 1.00 95.44 587 LYS A C 1
ATOM 4748 O O . LYS A 1 587 ? 7.091 -0.765 -19.149 1.00 95.44 587 LYS A O 1
ATOM 4753 N N . VAL A 1 588 ? 7.598 1.421 -19.238 1.00 95.31 588 VAL A N 1
ATOM 4754 C CA . VAL A 1 588 ? 6.583 1.802 -20.242 1.00 95.31 588 VAL A CA 1
ATOM 4755 C C . VAL A 1 588 ? 7.198 2.511 -21.446 1.00 95.31 588 VAL A C 1
ATOM 4757 O O . VAL A 1 588 ? 8.208 3.213 -21.307 1.00 95.31 588 VAL A O 1
ATOM 4760 N N . TRP A 1 589 ? 6.548 2.346 -22.598 1.00 94.94 589 TRP A N 1
ATOM 4761 C CA . TRP A 1 589 ? 6.952 2.858 -23.906 1.00 94.94 589 TRP A CA 1
ATOM 4762 C C . TRP A 1 589 ? 5.836 3.646 -24.597 1.00 94.94 589 TRP A C 1
ATOM 4764 O O . TRP A 1 589 ? 4.657 3.317 -24.453 1.00 94.94 589 TRP A O 1
ATOM 4774 N N . VAL A 1 590 ? 6.228 4.650 -25.383 1.00 93.44 590 VAL A N 1
ATOM 4775 C CA . VAL A 1 590 ? 5.385 5.352 -26.363 1.00 93.44 590 VAL A CA 1
ATOM 4776 C C . VAL A 1 590 ? 6.115 5.337 -27.706 1.00 93.44 590 VAL A C 1
ATOM 4778 O O . VAL A 1 590 ? 7.180 5.938 -27.853 1.00 93.44 590 VAL A O 1
ATOM 4781 N N . GLY A 1 591 ? 5.575 4.603 -28.677 1.00 90.12 591 GLY A N 1
ATOM 4782 C CA . GLY A 1 591 ? 6.335 4.167 -29.848 1.00 90.12 591 GLY A CA 1
ATOM 4783 C C . GLY A 1 591 ? 7.592 3.404 -29.418 1.00 90.12 591 GLY A C 1
ATOM 4784 O O . GLY A 1 591 ? 7.520 2.487 -28.598 1.00 90.12 591 GLY A O 1
ATOM 4785 N N . ASP A 1 592 ? 8.743 3.845 -29.920 1.00 88.00 592 ASP A N 1
ATOM 4786 C CA . ASP A 1 592 ? 10.059 3.280 -29.595 1.00 88.00 592 ASP A CA 1
ATOM 4787 C C . ASP A 1 592 ? 10.740 3.961 -28.392 1.00 88.00 592 ASP A C 1
ATOM 4789 O O . ASP A 1 592 ? 11.827 3.564 -27.970 1.00 88.00 592 ASP A O 1
ATOM 4793 N N . GLU A 1 593 ? 10.119 4.992 -27.811 1.00 87.69 593 GLU A N 1
ATOM 4794 C CA . GLU A 1 593 ? 10.698 5.747 -26.702 1.00 87.69 593 GLU A CA 1
ATOM 4795 C C . GLU A 1 593 ? 10.263 5.206 -25.343 1.00 87.69 593 GLU A C 1
ATOM 4797 O O . GLU A 1 593 ? 9.089 4.943 -25.095 1.00 87.69 593 GLU A O 1
ATOM 4802 N N . THR A 1 594 ? 11.207 5.120 -24.407 1.00 84.25 594 THR A N 1
ATOM 4803 C CA . THR A 1 594 ? 10.901 4.798 -23.009 1.00 84.25 594 THR A CA 1
ATOM 4804 C C . THR A 1 594 ? 10.530 6.058 -22.232 1.00 84.25 594 THR A C 1
ATOM 4806 O O . THR A 1 594 ? 11.275 7.039 -22.251 1.00 84.25 594 THR A O 1
ATOM 4809 N N . GLU A 1 595 ? 9.443 6.002 -21.469 1.00 77.12 595 GLU A N 1
ATOM 4810 C CA . GLU A 1 595 ? 8.962 7.123 -20.649 1.00 77.12 595 GLU A CA 1
ATOM 4811 C C . GLU A 1 595 ? 9.426 6.996 -19.191 1.00 77.12 595 GLU A C 1
ATOM 4813 O O . GLU A 1 595 ? 10.094 7.873 -18.642 1.00 77.12 595 GLU A O 1
ATOM 4818 N N . ASN A 1 596 ? 9.082 5.878 -18.545 1.00 79.62 596 ASN A N 1
ATOM 4819 C CA . ASN A 1 596 ? 9.307 5.670 -17.118 1.00 79.62 596 ASN A CA 1
ATOM 4820 C C . ASN A 1 596 ? 9.685 4.218 -16.818 1.00 79.62 596 ASN A C 1
ATOM 4822 O O . ASN A 1 596 ? 9.079 3.286 -17.337 1.00 79.62 596 ASN A O 1
ATOM 4826 N N . SER A 1 597 ? 10.652 4.041 -15.916 1.00 82.56 597 SER A N 1
ATOM 4827 C CA . SER A 1 597 ? 11.020 2.751 -15.329 1.00 82.56 597 SER A CA 1
ATOM 4828 C C . SER A 1 597 ? 10.912 2.832 -13.811 1.00 82.56 597 SER A C 1
ATOM 4830 O O . SER A 1 597 ? 11.441 3.760 -13.185 1.00 82.56 597 SER A O 1
ATOM 4832 N N . LYS A 1 598 ? 10.228 1.860 -13.208 1.00 87.19 598 LYS A N 1
ATOM 4833 C CA . LYS A 1 598 ? 10.164 1.679 -11.759 1.00 87.19 598 LYS A CA 1
ATOM 4834 C C . LYS A 1 598 ? 10.518 0.238 -11.431 1.00 87.19 598 LYS A C 1
ATOM 4836 O O . LYS A 1 598 ? 9.770 -0.666 -11.769 1.00 87.19 598 LYS A O 1
ATOM 4841 N N . MET A 1 599 ? 11.623 0.052 -10.716 1.00 87.19 599 MET A N 1
ATOM 4842 C CA . MET A 1 599 ? 11.998 -1.224 -10.111 1.00 87.19 599 MET A CA 1
ATOM 4843 C C . MET A 1 599 ? 12.345 -0.950 -8.645 1.00 87.19 599 MET A C 1
ATOM 4845 O O . MET A 1 599 ? 13.403 -0.402 -8.351 1.00 87.19 599 MET A O 1
ATOM 4849 N N . ARG A 1 600 ? 11.420 -1.210 -7.713 1.00 75.25 600 ARG A N 1
ATOM 4850 C CA . ARG A 1 600 ? 11.402 -0.571 -6.374 1.00 75.25 600 ARG A CA 1
ATOM 4851 C C . ARG A 1 600 ? 12.598 -0.909 -5.483 1.00 75.25 600 ARG A C 1
ATOM 4853 O O . ARG A 1 600 ? 12.881 -0.163 -4.549 1.00 75.25 600 ARG A O 1
ATOM 4860 N N . SER A 1 601 ? 13.298 -2.002 -5.771 1.00 77.44 601 SER A N 1
ATOM 4861 C CA . SER A 1 601 ? 14.509 -2.417 -5.053 1.00 77.44 601 SER A CA 1
ATOM 4862 C C . SER A 1 601 ? 15.811 -1.854 -5.643 1.00 77.44 601 SER A C 1
ATOM 4864 O O . SER A 1 601 ? 16.878 -2.090 -5.074 1.00 77.44 601 SER A O 1
ATOM 4866 N N . TYR A 1 602 ? 15.743 -1.104 -6.748 1.00 82.31 602 TYR A N 1
ATOM 4867 C CA . TYR A 1 602 ? 16.900 -0.613 -7.501 1.00 82.31 602 TYR A CA 1
ATOM 4868 C C . TYR A 1 602 ? 16.776 0.890 -7.776 1.00 82.31 602 TYR A C 1
ATOM 4870 O O . TYR A 1 602 ? 15.678 1.431 -7.917 1.00 82.31 602 TYR A O 1
ATOM 4878 N N . ARG A 1 603 ? 17.909 1.596 -7.851 1.00 77.62 603 ARG A N 1
ATOM 4879 C CA . ARG A 1 603 ? 17.916 3.011 -8.239 1.00 77.62 603 ARG A CA 1
ATOM 4880 C C . ARG A 1 603 ? 17.999 3.085 -9.761 1.00 77.62 603 ARG A C 1
ATOM 4882 O O . ARG A 1 603 ? 19.060 2.917 -10.342 1.00 77.62 603 ARG A O 1
ATOM 4889 N N . THR A 1 604 ? 16.860 3.316 -10.407 1.00 66.38 604 THR A N 1
ATOM 4890 C CA . THR A 1 604 ? 16.710 3.179 -11.867 1.00 66.38 604 THR A CA 1
ATOM 4891 C C . THR A 1 604 ? 17.479 4.208 -12.698 1.00 66.38 604 THR A C 1
ATOM 4893 O O . THR A 1 604 ? 17.664 3.986 -13.884 1.00 66.38 604 THR A O 1
ATOM 4896 N N . ARG A 1 605 ? 17.927 5.322 -12.106 1.00 68.56 605 ARG A N 1
ATOM 4897 C CA . ARG A 1 605 ? 18.589 6.431 -12.823 1.00 68.56 605 ARG A CA 1
ATOM 4898 C C . ARG A 1 605 ? 20.099 6.499 -12.628 1.00 68.56 605 ARG A C 1
ATOM 4900 O O . ARG A 1 605 ? 20.736 7.365 -13.217 1.00 68.56 605 ARG A O 1
ATOM 4907 N N . GLU A 1 606 ? 20.643 5.657 -11.763 1.00 77.44 606 GLU A N 1
ATOM 4908 C CA . GLU A 1 606 ? 22.075 5.646 -11.501 1.00 77.44 606 GLU A CA 1
ATOM 4909 C C . GLU A 1 606 ? 22.792 4.777 -12.525 1.00 77.44 606 GLU A C 1
ATOM 4911 O O . GLU A 1 606 ? 22.257 3.781 -13.013 1.00 77.44 606 GLU A O 1
ATOM 4916 N N . ILE A 1 607 ? 24.003 5.208 -12.839 1.00 85.56 607 ILE A N 1
ATOM 4917 C CA . ILE A 1 607 ? 24.947 4.506 -13.685 1.00 85.56 607 ILE A CA 1
ATOM 4918 C C . ILE A 1 607 ? 25.951 3.809 -12.768 1.00 85.56 607 ILE A C 1
ATOM 4920 O O . ILE A 1 607 ? 26.377 4.394 -11.769 1.00 85.56 607 ILE A O 1
ATOM 4924 N N . TYR A 1 608 ? 26.303 2.570 -13.099 1.00 90.25 608 TYR A N 1
ATOM 4925 C CA . TYR A 1 608 ? 27.225 1.764 -12.313 1.00 90.25 608 TYR A CA 1
ATOM 4926 C C . TYR A 1 608 ? 28.353 1.201 -13.168 1.00 90.25 608 TYR A C 1
ATOM 4928 O O . TYR A 1 608 ? 28.140 0.813 -14.316 1.00 90.25 608 TYR A O 1
ATOM 4936 N N . ASP A 1 609 ? 29.512 1.028 -12.539 1.00 90.94 609 ASP A N 1
ATOM 4937 C CA . ASP A 1 609 ? 30.570 0.189 -13.079 1.00 90.94 609 ASP A CA 1
ATOM 4938 C C . ASP A 1 609 ? 30.175 -1.286 -12.903 1.00 90.94 609 ASP A C 1
ATOM 4940 O O . ASP A 1 609 ? 29.934 -1.767 -11.786 1.00 90.94 609 ASP A O 1
ATOM 4944 N N . ALA A 1 610 ? 30.089 -2.010 -14.016 1.00 92.50 610 ALA A N 1
ATOM 4945 C CA . ALA A 1 610 ? 29.947 -3.456 -14.039 1.00 92.50 610 ALA A CA 1
ATOM 4946 C C . ALA A 1 610 ? 31.317 -4.124 -14.126 1.00 92.50 610 ALA A C 1
ATOM 4948 O O . ALA A 1 610 ? 32.186 -3.687 -14.877 1.00 92.50 610 ALA A O 1
ATOM 4949 N N . TYR A 1 611 ? 31.482 -5.235 -13.419 1.00 92.38 611 TYR A N 1
ATOM 4950 C CA . TYR A 1 611 ? 32.753 -5.938 -13.292 1.00 92.38 611 TYR A CA 1
ATOM 4951 C C . TYR A 1 611 ? 32.707 -7.322 -13.932 1.00 92.38 611 TYR A C 1
ATOM 4953 O O . TYR A 1 611 ? 31.677 -8.002 -13.930 1.00 92.38 611 TYR A O 1
ATOM 4961 N N . ILE A 1 612 ? 33.865 -7.759 -14.420 1.00 91.25 612 ILE A N 1
ATOM 4962 C CA . ILE A 1 612 ? 34.147 -9.137 -14.820 1.00 91.25 612 ILE A CA 1
ATOM 4963 C C . ILE A 1 612 ? 35.368 -9.653 -14.051 1.00 91.25 612 ILE A C 1
ATOM 4965 O O . ILE A 1 612 ? 36.283 -8.893 -13.730 1.00 91.25 612 ILE A O 1
ATOM 4969 N N . GLY A 1 613 ? 35.351 -10.938 -13.700 1.00 82.38 613 GLY A N 1
ATOM 4970 C CA . GLY A 1 613 ? 36.464 -11.598 -13.027 1.00 82.38 613 GLY A CA 1
ATOM 4971 C C . GLY A 1 613 ? 37.369 -12.312 -14.027 1.00 82.38 613 GLY A C 1
ATOM 4972 O O . GLY A 1 613 ? 36.904 -13.191 -14.751 1.00 82.38 613 GLY A O 1
ATOM 4973 N N . THR A 1 614 ? 38.661 -11.988 -14.016 1.00 72.62 614 THR A N 1
ATOM 4974 C CA . THR A 1 614 ? 39.721 -12.712 -14.740 1.00 72.62 614 THR A CA 1
ATOM 4975 C C . THR A 1 614 ? 40.723 -13.249 -13.719 1.00 72.62 614 THR A C 1
ATOM 4977 O O . THR A 1 614 ? 41.616 -12.531 -13.277 1.00 72.62 614 THR A O 1
ATOM 4980 N N . GLY A 1 615 ? 40.551 -14.502 -13.284 1.00 72.25 615 GLY A N 1
ATOM 4981 C CA . GLY A 1 615 ? 41.321 -15.055 -12.162 1.00 72.25 615 GLY A CA 1
ATOM 4982 C C . GLY A 1 615 ? 40.898 -14.438 -10.823 1.00 72.25 615 GLY A C 1
ATOM 4983 O O . GLY A 1 615 ? 39.711 -14.476 -10.488 1.00 72.25 615 GLY A O 1
ATOM 4984 N N . ASP A 1 616 ? 41.861 -13.882 -10.084 1.00 75.06 616 ASP A N 1
ATOM 4985 C CA . ASP A 1 616 ? 41.632 -13.143 -8.831 1.00 75.06 616 ASP A CA 1
ATOM 4986 C C . ASP A 1 616 ? 41.487 -11.626 -9.047 1.00 75.06 616 ASP A C 1
ATOM 4988 O O . ASP A 1 616 ? 41.206 -10.883 -8.101 1.00 75.06 616 ASP A O 1
ATOM 4992 N N . ASP A 1 617 ? 41.614 -11.150 -10.289 1.00 82.00 617 ASP A N 1
ATOM 4993 C CA . ASP A 1 617 ? 41.490 -9.738 -10.641 1.00 82.00 617 ASP A CA 1
ATOM 4994 C C . ASP A 1 617 ? 40.080 -9.357 -11.090 1.00 82.00 617 ASP A C 1
ATOM 4996 O O . ASP A 1 617 ? 39.349 -10.140 -11.699 1.00 82.00 617 ASP A O 1
ATOM 5000 N N . LEU A 1 618 ? 39.695 -8.125 -10.743 1.00 87.00 618 LEU A N 1
ATOM 5001 C CA . LEU A 1 618 ? 38.431 -7.516 -11.147 1.00 87.00 618 LEU A CA 1
ATOM 5002 C C . LEU A 1 618 ? 38.747 -6.435 -12.163 1.00 87.00 618 LEU A C 1
ATOM 5004 O O . LEU A 1 618 ? 39.500 -5.511 -11.861 1.00 87.00 618 LEU A O 1
ATOM 5008 N N . GLN A 1 619 ? 38.145 -6.547 -13.336 1.00 88.75 619 GLN A N 1
ATOM 5009 C CA . GLN A 1 619 ? 38.239 -5.537 -14.378 1.00 88.75 619 GLN A CA 1
ATOM 5010 C C . GLN A 1 619 ? 36.863 -4.924 -14.595 1.00 88.75 619 GLN A C 1
ATOM 5012 O O . GLN A 1 619 ? 35.843 -5.617 -14.509 1.00 88.75 619 GLN A O 1
ATOM 5017 N N . ILE A 1 620 ? 36.834 -3.619 -14.855 1.00 88.50 620 ILE A N 1
ATOM 5018 C CA . ILE A 1 620 ? 35.600 -2.952 -15.255 1.00 88.50 620 ILE A CA 1
ATOM 5019 C C . ILE A 1 620 ? 35.283 -3.413 -16.675 1.00 88.50 620 ILE A C 1
ATOM 5021 O O . ILE A 1 620 ? 36.081 -3.255 -17.592 1.00 88.50 620 ILE A O 1
ATOM 5025 N N . ASN A 1 621 ? 34.118 -4.027 -16.824 1.00 90.38 621 ASN A N 1
ATOM 5026 C CA . ASN A 1 621 ? 33.580 -4.501 -18.091 1.00 90.38 621 ASN A CA 1
ATOM 5027 C C . ASN A 1 621 ? 32.791 -3.391 -18.805 1.00 90.38 621 ASN A C 1
ATOM 5029 O O . ASN A 1 621 ? 32.814 -3.287 -20.025 1.00 90.38 621 ASN A O 1
ATOM 5033 N N . GLN A 1 622 ? 32.067 -2.563 -18.044 1.00 91.19 622 GLN A N 1
ATOM 5034 C CA . GLN A 1 622 ? 31.207 -1.503 -18.577 1.00 91.19 622 GLN A CA 1
ATOM 5035 C C . GLN A 1 622 ? 31.057 -0.392 -17.535 1.00 91.19 622 GLN A C 1
ATOM 5037 O O . GLN A 1 622 ? 30.664 -0.684 -16.411 1.00 91.19 622 GLN A O 1
ATOM 5042 N N . HIS A 1 623 ? 31.326 0.858 -17.914 1.00 88.56 623 HIS A N 1
ATOM 5043 C CA . HIS A 1 623 ? 31.185 2.025 -17.030 1.00 88.56 623 HIS A CA 1
ATOM 5044 C C . HIS A 1 623 ? 29.743 2.546 -16.927 1.00 88.56 623 HIS A C 1
ATOM 5046 O O . HIS A 1 623 ? 29.350 3.089 -15.900 1.00 88.56 623 HIS A O 1
ATOM 5052 N N . ASP A 1 624 ? 28.938 2.336 -17.974 1.00 89.38 624 ASP A N 1
ATOM 5053 C CA . ASP A 1 624 ? 27.583 2.887 -18.080 1.00 89.38 624 ASP A CA 1
ATOM 5054 C C . ASP A 1 624 ? 26.467 1.857 -17.835 1.00 89.38 624 ASP A C 1
ATOM 5056 O O . ASP A 1 624 ? 25.441 1.852 -18.519 1.00 89.38 624 ASP A O 1
ATOM 5060 N N . TYR A 1 625 ? 26.667 0.923 -16.902 1.00 92.81 625 TYR A N 1
ATOM 5061 C CA . TYR A 1 625 ? 25.728 -0.181 -16.700 1.00 92.81 625 TYR A CA 1
ATOM 5062 C C . TYR A 1 625 ? 24.509 0.243 -15.879 1.00 92.81 625 TYR A C 1
ATOM 5064 O O . TYR A 1 625 ? 24.625 0.736 -14.753 1.00 92.81 625 TYR A O 1
ATOM 5072 N N . LYS A 1 626 ? 23.315 -0.005 -16.429 1.00 92.88 626 LYS A N 1
ATOM 5073 C CA . LYS A 1 626 ? 22.035 0.286 -15.771 1.00 92.88 626 LYS A CA 1
ATOM 5074 C C . LYS A 1 626 ? 21.202 -0.989 -15.633 1.00 92.88 626 LYS A C 1
ATOM 5076 O O . LYS A 1 626 ? 20.288 -1.213 -16.429 1.00 92.88 626 LYS A O 1
ATOM 5081 N N . PRO A 1 627 ? 21.446 -1.812 -14.597 1.00 93.12 627 PRO A N 1
ATOM 5082 C CA . PRO A 1 627 ? 20.930 -3.178 -14.513 1.00 93.12 627 PRO A CA 1
ATOM 5083 C C . PRO A 1 627 ? 19.410 -3.253 -14.668 1.00 93.12 627 PRO A C 1
ATOM 5085 O O . PRO A 1 627 ? 18.901 -4.042 -15.458 1.00 93.12 627 PRO A O 1
ATOM 5088 N N . SER A 1 628 ? 18.670 -2.403 -13.951 1.00 92.62 628 SER A N 1
ATOM 5089 C CA . SER A 1 628 ? 17.207 -2.394 -14.023 1.00 92.62 628 SER A CA 1
ATOM 5090 C C . SER A 1 628 ? 16.673 -1.875 -15.358 1.00 92.62 628 SER A C 1
ATOM 5092 O O . SER A 1 628 ? 15.626 -2.327 -15.806 1.00 92.62 628 SER A O 1
ATOM 5094 N N . GLU A 1 629 ? 17.338 -0.895 -15.983 1.00 92.38 629 GLU A N 1
ATOM 5095 C CA . GLU A 1 629 ? 16.872 -0.360 -17.268 1.00 92.38 629 GLU A CA 1
ATOM 5096 C C . GLU A 1 629 ? 17.128 -1.348 -18.400 1.00 92.38 629 GLU A C 1
ATOM 5098 O O . GLU A 1 629 ? 16.222 -1.553 -19.205 1.00 92.38 629 GLU A O 1
ATOM 5103 N N . GLU A 1 630 ? 18.314 -1.962 -18.428 1.00 94.38 630 GLU A N 1
ATOM 5104 C CA . GLU A 1 630 ? 18.697 -2.974 -19.412 1.00 94.38 630 GLU A CA 1
ATOM 5105 C C . GLU A 1 630 ? 17.813 -4.218 -19.295 1.00 94.38 630 GLU A C 1
ATOM 5107 O O . GLU A 1 630 ? 17.218 -4.624 -20.289 1.00 94.38 630 GLU A O 1
ATOM 5112 N N . PHE A 1 631 ? 17.643 -4.769 -18.087 1.00 96.06 631 PHE A N 1
ATOM 5113 C CA . PHE A 1 631 ? 16.806 -5.952 -17.862 1.00 96.06 631 PHE A CA 1
ATOM 5114 C C . PHE A 1 631 ? 15.361 -5.731 -18.326 1.00 96.06 631 PHE A C 1
ATOM 5116 O O . PHE A 1 631 ? 14.831 -6.508 -19.114 1.00 96.06 631 PHE A O 1
ATOM 5123 N N . MET A 1 632 ? 14.730 -4.627 -17.909 1.00 96.12 632 MET A N 1
ATOM 5124 C CA . MET A 1 632 ? 13.341 -4.342 -18.287 1.00 96.12 632 MET A CA 1
ATOM 5125 C C . MET A 1 632 ? 13.180 -4.054 -19.786 1.00 96.12 632 MET A C 1
ATOM 5127 O O . MET A 1 632 ? 12.123 -4.355 -20.340 1.00 96.12 632 MET A O 1
ATOM 5131 N N . THR A 1 633 ? 14.196 -3.481 -20.447 1.00 96.00 633 THR A N 1
ATOM 5132 C CA . THR A 1 633 ? 14.203 -3.326 -21.911 1.00 96.00 633 THR A CA 1
ATOM 5133 C C . THR A 1 633 ? 14.289 -4.678 -22.609 1.00 96.00 633 THR A C 1
ATOM 5135 O O . THR A 1 633 ? 13.524 -4.916 -23.536 1.00 96.00 633 THR A O 1
ATOM 5138 N N . GLN A 1 634 ? 15.153 -5.579 -22.145 1.00 97.19 634 GLN A N 1
ATOM 5139 C CA . GLN A 1 634 ? 15.281 -6.912 -22.734 1.00 97.19 634 GLN A CA 1
ATOM 5140 C C . GLN A 1 634 ? 13.998 -7.731 -22.565 1.00 97.19 634 GLN A C 1
ATOM 5142 O O . GLN A 1 634 ? 13.560 -8.358 -23.518 1.00 97.19 634 GLN A O 1
ATOM 5147 N N . LEU A 1 635 ? 13.317 -7.632 -21.415 1.00 97.19 635 LEU A N 1
ATOM 5148 C CA . LEU A 1 635 ? 11.987 -8.235 -21.236 1.00 97.19 635 LEU A CA 1
ATOM 5149 C C . LEU A 1 635 ? 10.954 -7.726 -22.248 1.00 97.19 635 LEU A C 1
ATOM 5151 O O . LEU A 1 635 ? 10.053 -8.468 -22.637 1.00 97.19 635 LEU A O 1
ATOM 5155 N N . TYR A 1 636 ? 11.046 -6.452 -22.634 1.00 97.19 636 TYR A N 1
ATOM 5156 C CA . TYR A 1 636 ? 10.166 -5.865 -23.639 1.00 97.19 636 TYR A CA 1
ATOM 5157 C C . TYR A 1 636 ? 10.505 -6.343 -25.054 1.00 97.19 636 TYR A C 1
ATOM 5159 O O . TYR A 1 636 ? 9.597 -6.670 -25.807 1.00 97.19 636 TYR A O 1
ATOM 5167 N N . GLN A 1 637 ? 11.795 -6.399 -25.390 1.00 96.62 637 GLN A N 1
ATOM 5168 C CA . GLN A 1 637 ? 12.282 -6.767 -26.720 1.00 96.62 637 GLN A CA 1
ATOM 5169 C C . GLN A 1 637 ? 12.136 -8.262 -27.005 1.00 96.62 637 GLN A C 1
ATOM 5171 O O . GLN A 1 637 ? 11.566 -8.637 -28.025 1.00 96.62 637 GLN A O 1
ATOM 5176 N N . ASP A 1 638 ? 12.651 -9.101 -26.108 1.00 97.69 638 ASP A N 1
ATOM 5177 C CA . ASP A 1 638 ? 12.603 -10.551 -26.233 1.00 97.69 638 ASP A CA 1
ATOM 5178 C C . ASP A 1 638 ? 12.713 -11.223 -24.849 1.00 97.69 638 ASP A C 1
ATOM 5180 O O . ASP A 1 638 ? 13.812 -11.489 -24.351 1.00 97.69 638 ASP A O 1
ATOM 5184 N N . PRO A 1 639 ? 11.578 -11.536 -24.197 1.00 97.75 639 PRO A N 1
ATOM 5185 C CA . PRO A 1 639 ? 11.590 -12.189 -22.893 1.00 97.75 639 PRO A CA 1
ATOM 5186 C C . PRO A 1 639 ? 12.030 -13.664 -22.950 1.00 97.75 639 PRO A C 1
ATOM 5188 O O . PRO A 1 639 ? 12.129 -14.299 -21.896 1.00 97.75 639 PRO A O 1
ATOM 5191 N N . TYR A 1 640 ? 12.280 -14.227 -24.137 1.00 98.12 640 TYR A N 1
ATOM 5192 C CA . TYR A 1 640 ? 12.792 -15.587 -24.302 1.00 98.12 640 TYR A CA 1
ATOM 5193 C C . TYR A 1 640 ? 14.322 -15.639 -24.353 1.00 98.12 640 TYR A C 1
ATOM 5195 O O . TYR A 1 640 ? 14.871 -16.710 -24.105 1.00 98.12 640 TYR A O 1
ATOM 5203 N N . ASN A 1 641 ? 15.000 -14.516 -24.618 1.00 97.94 641 ASN A N 1
ATOM 5204 C CA . ASN A 1 641 ? 16.458 -14.434 -24.763 1.00 97.94 641 ASN A CA 1
ATOM 5205 C C . ASN A 1 641 ? 17.032 -13.249 -23.966 1.00 97.94 641 ASN A C 1
ATOM 5207 O O . ASN A 1 641 ? 17.588 -12.298 -24.515 1.00 97.94 641 ASN A O 1
ATOM 5211 N N . VAL A 1 642 ? 16.892 -13.292 -22.639 1.00 98.19 642 VAL A N 1
ATOM 5212 C CA . VAL A 1 642 ? 17.354 -12.218 -21.746 1.00 98.19 642 VAL A CA 1
ATOM 5213 C C . VAL A 1 642 ? 18.815 -12.445 -21.353 1.00 98.19 642 VAL A C 1
ATOM 5215 O O . VAL A 1 642 ? 19.162 -13.463 -20.755 1.00 98.19 642 VAL A O 1
ATOM 5218 N N . ALA A 1 643 ? 19.694 -11.492 -21.642 1.00 97.44 643 ALA A N 1
ATOM 5219 C CA . ALA A 1 643 ? 21.084 -11.537 -21.212 1.00 97.44 643 ALA A CA 1
ATOM 5220 C C . ALA A 1 643 ? 21.199 -11.513 -19.681 1.00 97.44 643 ALA A C 1
ATOM 5222 O O . ALA A 1 643 ? 20.473 -10.804 -18.978 1.00 97.44 643 ALA A O 1
ATOM 5223 N N . ARG A 1 644 ? 22.158 -12.286 -19.164 1.00 96.69 644 ARG A N 1
ATOM 5224 C CA . ARG A 1 644 ? 22.355 -12.464 -17.723 1.00 96.69 644 ARG A CA 1
ATOM 5225 C C . ARG A 1 644 ? 22.920 -11.208 -17.062 1.00 96.69 644 ARG A C 1
ATOM 5227 O O . ARG A 1 644 ? 23.811 -10.553 -17.608 1.00 96.69 644 ARG A O 1
ATOM 5234 N N . ALA A 1 645 ? 22.445 -10.900 -15.858 1.00 95.69 645 ALA A N 1
ATOM 5235 C CA . ALA A 1 645 ? 22.860 -9.715 -15.114 1.00 95.69 645 ALA A CA 1
ATOM 5236 C C . ALA A 1 645 ? 24.369 -9.697 -14.797 1.00 95.69 645 ALA A C 1
ATOM 5238 O O . ALA A 1 645 ? 24.981 -10.706 -14.454 1.00 95.69 645 ALA A O 1
ATOM 5239 N N . LYS A 1 646 ? 24.988 -8.517 -14.835 1.00 96.00 646 LYS A N 1
ATOM 5240 C CA . LYS A 1 646 ? 26.402 -8.333 -14.467 1.00 96.00 646 LYS A CA 1
ATOM 5241 C C . LYS A 1 646 ? 26.544 -7.941 -12.993 1.00 96.00 646 LYS A C 1
ATOM 5243 O O . LYS A 1 646 ? 25.650 -7.309 -12.424 1.00 96.00 646 LYS A O 1
ATOM 5248 N N . THR A 1 647 ? 27.672 -8.292 -12.373 1.00 96.12 647 THR A N 1
ATOM 5249 C CA . THR A 1 647 ? 28.055 -7.764 -11.051 1.00 96.12 647 THR A CA 1
ATOM 5250 C C . THR A 1 647 ? 28.354 -6.280 -11.174 1.00 96.12 647 THR A C 1
ATOM 5252 O O . THR A 1 647 ? 29.081 -5.896 -12.084 1.00 96.12 647 THR A O 1
ATOM 5255 N N . TYR A 1 648 ? 27.842 -5.460 -10.260 1.00 95.12 648 TYR A N 1
ATOM 5256 C CA . TYR A 1 648 ? 28.053 -4.013 -10.290 1.00 95.12 648 TYR A CA 1
ATOM 5257 C C . TYR A 1 648 ? 28.314 -3.427 -8.901 1.00 95.12 648 TYR A C 1
ATOM 5259 O O . TYR A 1 648 ? 27.859 -3.970 -7.885 1.00 95.12 648 TYR A O 1
ATOM 5267 N N . GLU A 1 649 ? 29.048 -2.315 -8.860 1.00 93.62 649 GLU A N 1
ATOM 5268 C CA . GLU A 1 649 ? 29.314 -1.568 -7.630 1.00 93.62 649 GLU A CA 1
ATOM 5269 C C . GLU A 1 649 ? 28.163 -0.602 -7.329 1.00 93.62 649 GLU A C 1
ATOM 5271 O O . GLU A 1 649 ? 27.823 0.265 -8.125 1.00 93.62 649 GLU A O 1
ATOM 5276 N N . PHE A 1 650 ? 27.569 -0.724 -6.144 1.00 91.00 650 PHE A N 1
ATOM 5277 C CA . PHE A 1 650 ? 26.526 0.166 -5.648 1.00 91.00 650 PHE A CA 1
ATOM 5278 C C . PHE A 1 650 ? 27.048 1.020 -4.493 1.00 91.00 650 PHE A C 1
ATOM 5280 O O . PHE A 1 650 ? 27.324 0.488 -3.412 1.00 91.00 650 PHE A O 1
ATOM 5287 N N . LYS A 1 651 ? 27.111 2.338 -4.698 1.00 89.12 651 LYS A N 1
ATOM 5288 C CA . LYS A 1 651 ? 27.546 3.323 -3.696 1.00 89.12 651 LYS A CA 1
ATOM 5289 C C . LYS A 1 651 ? 26.357 3.875 -2.909 1.00 89.12 651 LYS A C 1
ATOM 5291 O O . LYS A 1 651 ? 25.318 4.233 -3.468 1.00 89.12 651 LYS A O 1
ATOM 5296 N N . LYS A 1 652 ? 26.495 3.960 -1.589 1.00 87.38 652 LYS A N 1
ATOM 5297 C CA . LYS A 1 652 ? 25.493 4.550 -0.692 1.00 87.38 652 LYS A CA 1
ATOM 5298 C C . LYS A 1 652 ? 26.148 5.233 0.499 1.00 87.38 652 LYS A C 1
ATOM 5300 O O . LYS A 1 652 ? 27.258 4.892 0.872 1.00 87.38 652 LYS A O 1
ATOM 5305 N N . ILE A 1 653 ? 25.417 6.139 1.136 1.00 86.94 653 ILE A N 1
ATOM 5306 C CA . ILE A 1 653 ? 25.809 6.700 2.431 1.00 86.94 653 ILE A CA 1
ATOM 5307 C C . ILE A 1 653 ? 25.572 5.644 3.515 1.00 86.94 653 ILE A C 1
ATOM 5309 O O . ILE A 1 653 ? 24.477 5.073 3.591 1.00 86.94 653 ILE A O 1
ATOM 5313 N N . LEU A 1 654 ? 26.579 5.398 4.353 1.00 86.19 654 LEU A N 1
ATOM 5314 C CA . LEU A 1 654 ? 26.457 4.569 5.545 1.00 86.19 654 LEU A CA 1
ATOM 5315 C C . LEU A 1 654 ? 25.612 5.302 6.588 1.00 86.19 654 LEU A C 1
ATOM 5317 O O . LEU A 1 654 ? 26.047 6.275 7.199 1.00 86.19 654 LEU A O 1
ATOM 5321 N N . LYS A 1 655 ? 24.376 4.850 6.786 1.00 82.75 655 LYS A N 1
ATOM 5322 C CA . LYS A 1 655 ? 23.470 5.448 7.773 1.00 82.75 655 LYS A CA 1
ATOM 5323 C C . LYS A 1 655 ? 23.822 4.997 9.192 1.00 82.75 655 LYS A C 1
ATOM 5325 O O . LYS A 1 655 ? 24.218 3.850 9.386 1.00 82.75 655 LYS A O 1
ATOM 5330 N N . ILE A 1 656 ? 23.546 5.844 10.188 1.00 79.06 656 ILE A N 1
ATOM 5331 C CA . ILE A 1 656 ? 23.696 5.521 11.624 1.00 79.06 656 ILE A CA 1
ATOM 5332 C C . ILE A 1 656 ? 22.939 4.230 11.980 1.00 79.06 656 ILE A C 1
ATOM 5334 O O . ILE A 1 656 ? 23.503 3.336 12.601 1.00 79.06 656 ILE A O 1
ATOM 5338 N N . ALA A 1 657 ? 21.698 4.089 11.505 1.00 72.12 657 ALA A N 1
ATOM 5339 C CA . ALA A 1 657 ? 20.876 2.895 11.709 1.00 72.12 657 ALA A CA 1
ATOM 5340 C C . ALA A 1 657 ? 21.530 1.607 11.178 1.00 72.12 657 ALA A C 1
ATOM 5342 O O . ALA A 1 657 ? 21.486 0.557 11.817 1.00 72.12 657 ALA A O 1
ATOM 5343 N N . GLU A 1 658 ? 22.123 1.682 9.983 1.00 80.94 658 GLU A N 1
ATOM 5344 C CA . GLU A 1 658 ? 22.795 0.545 9.355 1.00 80.94 658 GLU A CA 1
ATOM 5345 C C . GLU A 1 658 ? 24.087 0.188 10.092 1.00 80.94 658 GLU A C 1
ATOM 5347 O O . GLU A 1 658 ? 24.373 -0.999 10.274 1.00 80.94 658 GLU A O 1
ATOM 5352 N N . TYR A 1 659 ? 24.832 1.208 10.524 1.00 85.00 659 TYR A N 1
ATOM 5353 C CA . TYR A 1 659 ? 26.029 1.054 11.339 1.00 85.00 659 TYR A CA 1
ATOM 5354 C C . TYR A 1 659 ? 25.693 0.347 12.653 1.00 85.00 659 TYR A C 1
ATOM 5356 O O . TYR A 1 659 ? 26.265 -0.696 12.935 1.00 85.00 659 TYR A O 1
ATOM 5364 N N . ALA A 1 660 ? 24.703 0.847 13.398 1.00 82.00 660 ALA A N 1
ATOM 5365 C CA . ALA A 1 660 ? 24.266 0.262 14.665 1.00 82.00 660 ALA A CA 1
ATOM 5366 C C . ALA A 1 660 ? 23.734 -1.172 14.500 1.00 82.00 660 ALA A C 1
ATOM 5368 O O . ALA A 1 660 ? 24.001 -2.038 15.326 1.00 82.00 660 ALA A O 1
ATOM 5369 N N . LYS A 1 661 ? 23.005 -1.457 13.411 1.00 80.0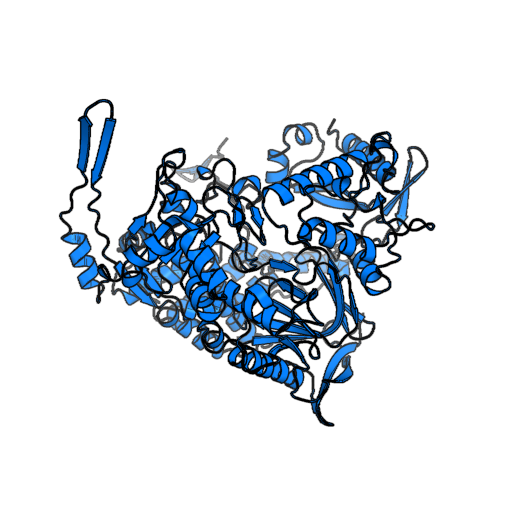0 661 LYS A N 1
ATOM 5370 C CA . LYS A 1 661 ? 22.482 -2.806 13.140 1.00 80.00 661 LYS A CA 1
ATOM 5371 C C . LYS A 1 661 ? 23.588 -3.833 12.881 1.00 80.00 661 LYS A C 1
ATOM 5373 O O . LYS A 1 661 ? 23.392 -5.005 13.184 1.00 80.00 661 LYS A O 1
ATOM 5378 N N . ASN A 1 662 ? 24.706 -3.414 12.293 1.00 83.31 662 ASN A N 1
ATOM 5379 C CA . ASN A 1 662 ? 25.827 -4.292 11.954 1.00 83.31 662 ASN A CA 1
ATOM 5380 C C . ASN A 1 662 ? 27.107 -3.817 12.652 1.00 83.31 662 ASN A C 1
ATOM 5382 O O . ASN A 1 662 ? 28.174 -3.798 12.039 1.00 83.31 662 ASN A O 1
ATOM 5386 N N . GLU A 1 663 ? 26.980 -3.389 13.910 1.00 86.31 663 GLU A N 1
ATOM 5387 C CA . GLU A 1 663 ? 28.059 -2.742 14.659 1.00 86.31 663 GLU A CA 1
ATOM 5388 C C . GLU A 1 663 ? 29.324 -3.600 14.673 1.00 86.31 663 GLU A C 1
ATOM 5390 O O . GLU A 1 663 ? 30.396 -3.086 14.379 1.00 86.31 663 GLU A O 1
ATOM 5395 N N . GLU A 1 664 ? 29.189 -4.913 14.881 1.00 85.81 664 GLU A N 1
ATOM 5396 C CA . GLU A 1 664 ? 30.305 -5.871 14.859 1.00 85.81 664 GLU A CA 1
ATOM 5397 C C . GLU A 1 664 ? 31.126 -5.802 13.561 1.00 85.81 664 GLU A C 1
ATOM 5399 O O . GLU A 1 664 ? 32.349 -5.896 13.592 1.00 85.81 664 GLU A O 1
ATOM 5404 N N . SER A 1 665 ? 30.473 -5.576 12.418 1.00 85.06 665 SER A N 1
ATOM 5405 C CA . SER A 1 665 ? 31.144 -5.480 11.118 1.00 85.06 665 SER A CA 1
ATOM 5406 C C . SER A 1 665 ? 31.749 -4.096 10.872 1.00 85.06 665 SER A C 1
ATOM 5408 O O . SER A 1 665 ? 32.801 -3.974 10.245 1.00 85.06 665 SER A O 1
ATOM 5410 N N . TRP A 1 666 ? 31.100 -3.034 11.355 1.00 88.00 666 TRP A N 1
ATOM 5411 C CA . TRP A 1 666 ? 31.506 -1.659 11.058 1.00 88.00 666 TRP A CA 1
ATOM 5412 C C . TRP A 1 666 ? 32.457 -1.041 12.080 1.00 88.00 666 TRP A C 1
ATOM 5414 O O . TRP A 1 666 ? 33.235 -0.160 11.716 1.00 88.00 666 TRP A O 1
ATOM 5424 N N . VAL A 1 667 ? 32.436 -1.485 13.338 1.00 89.50 667 VAL A N 1
ATOM 5425 C CA . VAL A 1 667 ? 33.248 -0.899 14.416 1.00 89.50 667 VAL A CA 1
ATOM 5426 C C . VAL A 1 667 ? 34.747 -1.034 14.145 1.00 89.50 667 VAL A C 1
ATOM 5428 O O . VAL A 1 667 ? 35.507 -0.096 14.398 1.00 89.50 667 VAL A O 1
ATOM 5431 N N . HIS A 1 668 ? 35.144 -2.156 13.542 1.00 86.38 668 HIS A N 1
ATOM 5432 C CA . HIS A 1 668 ? 36.515 -2.448 13.120 1.00 86.38 668 HIS A CA 1
ATOM 5433 C C . HIS A 1 668 ? 36.855 -1.893 11.733 1.00 86.38 668 HIS A C 1
ATOM 5435 O O . HIS A 1 668 ? 38.022 -1.888 11.333 1.00 86.38 668 HIS A O 1
ATOM 5441 N N . SER A 1 669 ? 35.849 -1.382 11.021 1.00 89.06 669 SER A N 1
ATOM 5442 C CA . SER A 1 669 ? 36.035 -0.824 9.694 1.00 89.06 669 SER A CA 1
ATOM 5443 C C . SER A 1 669 ? 36.610 0.593 9.732 1.00 89.06 669 SER A C 1
ATOM 5445 O O . SER A 1 669 ? 36.512 1.308 10.733 1.00 89.06 669 SER A O 1
ATOM 5447 N N . THR A 1 670 ? 37.183 1.030 8.612 1.00 88.31 670 THR A N 1
ATOM 5448 C CA . THR A 1 670 ? 37.593 2.432 8.425 1.00 88.31 670 THR A CA 1
ATOM 5449 C C . THR A 1 670 ? 36.420 3.372 8.147 1.00 88.31 670 THR A C 1
ATOM 5451 O O . THR A 1 670 ? 36.592 4.582 8.259 1.00 88.31 670 THR A O 1
ATOM 5454 N N . ALA A 1 671 ? 35.244 2.837 7.805 1.00 90.56 671 ALA A N 1
ATOM 5455 C CA . ALA A 1 671 ? 34.063 3.622 7.481 1.00 90.56 671 ALA A CA 1
ATOM 5456 C C . ALA A 1 671 ? 33.283 4.022 8.743 1.00 90.56 671 ALA A C 1
ATOM 5458 O O . ALA A 1 671 ? 33.118 3.243 9.686 1.00 90.56 671 ALA A O 1
ATOM 5459 N N . ARG A 1 672 ? 32.749 5.240 8.742 1.00 90.06 672 ARG A N 1
ATOM 5460 C CA . ARG A 1 672 ? 31.918 5.821 9.797 1.00 90.06 672 ARG A CA 1
ATOM 5461 C C . ARG A 1 672 ? 30.549 6.225 9.247 1.00 90.06 672 ARG A C 1
ATOM 5463 O O . ARG A 1 672 ? 30.385 6.381 8.035 1.00 90.06 672 ARG A O 1
ATOM 5470 N N . PRO A 1 673 ? 29.527 6.373 10.111 1.00 88.56 673 PRO A N 1
ATOM 5471 C CA . PRO A 1 673 ? 28.246 6.916 9.678 1.00 88.56 673 PRO A CA 1
ATOM 5472 C C . PRO A 1 673 ? 28.436 8.259 8.958 1.00 88.56 673 PRO A C 1
ATOM 5474 O O . PRO A 1 673 ? 29.120 9.139 9.471 1.00 88.56 673 PRO A O 1
ATOM 5477 N N . GLY A 1 674 ? 27.825 8.404 7.781 1.00 83.31 674 GLY A N 1
ATOM 5478 C CA . GLY A 1 674 ? 28.002 9.549 6.881 1.00 83.31 674 GLY A CA 1
ATOM 5479 C C . GLY A 1 674 ? 28.922 9.274 5.689 1.00 83.31 674 GLY A C 1
ATOM 5480 O O . GLY A 1 674 ? 28.742 9.899 4.644 1.00 83.31 674 GLY A O 1
ATOM 5481 N N . ASP A 1 675 ? 29.825 8.296 5.787 1.00 88.81 675 ASP A N 1
ATOM 5482 C CA . ASP A 1 675 ? 30.742 7.972 4.693 1.00 88.81 675 ASP A CA 1
ATOM 5483 C C . ASP A 1 675 ? 30.013 7.350 3.500 1.00 88.81 675 ASP A C 1
ATOM 5485 O O . ASP A 1 675 ? 29.021 6.624 3.640 1.00 88.81 675 ASP A O 1
ATOM 5489 N N . THR A 1 676 ? 30.544 7.586 2.298 1.00 90.44 676 THR A N 1
ATOM 5490 C CA . THR A 1 676 ? 30.123 6.835 1.113 1.00 90.44 676 THR A CA 1
ATOM 5491 C C . THR A 1 676 ? 30.787 5.467 1.132 1.00 90.44 676 THR A C 1
ATOM 5493 O O . THR A 1 676 ? 32.005 5.345 1.029 1.00 90.44 676 THR A O 1
ATOM 5496 N N . VAL A 1 677 ? 29.967 4.428 1.235 1.00 91.56 677 VAL A N 1
ATOM 5497 C CA . VAL A 1 677 ? 30.386 3.033 1.204 1.00 91.56 677 VAL A CA 1
ATOM 5498 C C . VAL A 1 677 ? 29.872 2.347 -0.052 1.00 91.56 677 VAL A C 1
ATOM 5500 O O . VAL A 1 677 ? 28.731 2.536 -0.483 1.00 91.56 677 VAL A O 1
ATOM 5503 N N . SER A 1 678 ? 30.717 1.508 -0.626 1.00 91.75 678 SER A N 1
ATOM 5504 C CA . SER A 1 678 ? 30.367 0.655 -1.749 1.00 91.75 678 SER A CA 1
ATOM 5505 C C . SER A 1 678 ? 29.765 -0.663 -1.260 1.00 91.75 678 SER A C 1
ATOM 5507 O O . SER A 1 678 ? 29.926 -1.074 -0.110 1.00 91.75 678 SER A O 1
ATOM 5509 N N . SER A 1 679 ? 29.018 -1.328 -2.136 1.00 91.25 679 SER A N 1
ATOM 5510 C CA . SER A 1 679 ? 28.529 -2.695 -1.968 1.00 91.25 679 SER A CA 1
ATOM 5511 C C . SER A 1 679 ? 28.427 -3.352 -3.336 1.00 91.25 679 SER A C 1
ATOM 5513 O O . SER A 1 679 ? 27.894 -2.752 -4.263 1.00 91.25 679 SER A O 1
ATOM 5515 N N . MET A 1 680 ? 28.914 -4.581 -3.470 1.00 93.62 680 MET A N 1
ATOM 5516 C CA . MET A 1 680 ? 28.841 -5.313 -4.735 1.00 93.62 680 MET A CA 1
ATOM 5517 C C . MET A 1 680 ? 27.508 -6.046 -4.828 1.00 93.62 680 MET A C 1
ATOM 5519 O O . MET A 1 680 ? 27.101 -6.732 -3.881 1.00 93.62 680 MET A O 1
ATOM 5523 N N . ARG A 1 681 ? 26.804 -5.871 -5.948 1.00 93.56 681 ARG A N 1
ATOM 5524 C CA . ARG A 1 681 ? 25.441 -6.375 -6.146 1.00 93.56 681 ARG A CA 1
ATOM 5525 C C . ARG A 1 681 ? 25.287 -7.108 -7.471 1.00 93.56 681 ARG A C 1
ATOM 5527 O O . ARG A 1 681 ? 26.081 -6.958 -8.394 1.00 93.56 681 ARG A O 1
ATOM 5534 N N . LEU A 1 682 ? 24.226 -7.902 -7.531 1.00 93.94 682 LEU A N 1
ATOM 5535 C CA . LEU A 1 682 ? 23.744 -8.590 -8.719 1.00 93.94 682 LEU A CA 1
ATOM 5536 C C . LEU A 1 682 ? 22.222 -8.425 -8.767 1.00 93.94 682 LEU A C 1
ATOM 5538 O O . LEU A 1 682 ? 21.558 -8.537 -7.729 1.00 93.94 682 LEU A O 1
ATOM 5542 N N . LEU A 1 683 ? 21.676 -8.116 -9.944 1.00 94.19 683 LEU A N 1
ATOM 5543 C CA . LEU A 1 683 ? 20.231 -8.000 -10.122 1.00 94.19 683 LEU A CA 1
ATOM 5544 C C . LEU A 1 683 ? 19.584 -9.383 -9.966 1.00 94.19 683 LEU A C 1
ATOM 5546 O O . LEU A 1 683 ? 20.048 -10.368 -10.528 1.00 94.19 683 LEU A O 1
ATOM 5550 N N . LYS A 1 684 ? 18.512 -9.452 -9.176 1.00 93.75 684 LYS A N 1
ATOM 5551 C CA . LYS A 1 684 ? 17.692 -10.657 -9.009 1.00 93.75 684 LYS A CA 1
ATOM 5552 C C . LYS A 1 684 ? 16.709 -10.755 -10.174 1.00 93.75 684 LYS A C 1
ATOM 5554 O O . LYS A 1 684 ? 15.731 -10.014 -10.192 1.00 93.75 684 LYS A O 1
ATOM 5559 N N . GLU A 1 685 ? 16.972 -11.664 -11.105 1.00 95.81 685 GLU A N 1
ATOM 5560 C CA . GLU A 1 685 ? 16.185 -11.841 -12.332 1.00 95.81 685 GLU A CA 1
ATOM 5561 C C . GLU A 1 685 ? 14.815 -12.481 -12.046 1.00 95.81 685 GLU A C 1
ATOM 5563 O O . GLU A 1 685 ? 13.836 -12.128 -12.690 1.00 95.81 685 GLU A O 1
ATOM 5568 N N . CYS A 1 686 ? 14.687 -13.346 -11.031 1.00 95.88 686 CYS A N 1
ATOM 5569 C CA . CYS A 1 686 ? 13.416 -13.929 -10.590 1.00 95.88 686 CYS A CA 1
ATOM 5570 C C . CYS A 1 686 ? 12.884 -13.325 -9.273 1.00 95.88 686 CYS A C 1
ATOM 5572 O O . CYS A 1 686 ? 13.560 -13.273 -8.231 1.00 95.88 686 CYS A O 1
ATOM 5574 N N . SER A 1 687 ? 11.593 -12.970 -9.263 1.00 95.19 687 SER A N 1
ATOM 5575 C CA . SER A 1 687 ? 10.891 -12.439 -8.090 1.00 95.19 687 SER A CA 1
ATOM 5576 C C . SER A 1 687 ? 9.641 -13.243 -7.728 1.00 95.19 687 SER A C 1
ATOM 5578 O O . SER A 1 687 ? 8.694 -13.329 -8.500 1.00 95.19 687 SER A O 1
ATOM 5580 N N . LEU A 1 688 ? 9.595 -13.767 -6.494 1.00 95.75 688 LEU A N 1
ATOM 5581 C CA . LEU A 1 688 ? 8.415 -14.472 -5.973 1.00 95.75 688 LEU A CA 1
ATOM 5582 C C . LEU A 1 688 ? 7.273 -13.521 -5.593 1.00 95.75 688 LEU A C 1
ATOM 5584 O O . LEU A 1 688 ? 6.174 -13.986 -5.300 1.00 95.75 688 LEU A O 1
ATOM 5588 N N . SER A 1 689 ? 7.504 -12.201 -5.568 1.00 94.12 689 SER A N 1
ATOM 5589 C CA . SER A 1 689 ? 6.423 -11.234 -5.335 1.00 94.12 689 SER A CA 1
ATOM 5590 C C . SER A 1 689 ? 5.465 -11.138 -6.524 1.00 94.12 689 SER A C 1
ATOM 5592 O O . SER A 1 689 ? 4.341 -10.678 -6.355 1.00 94.12 689 SER A O 1
ATOM 5594 N N . GLN A 1 690 ? 5.886 -11.612 -7.700 1.00 95.12 690 GLN A N 1
ATOM 5595 C CA . GLN A 1 690 ? 5.064 -11.684 -8.905 1.00 95.12 690 GLN A CA 1
ATOM 5596 C C . GLN A 1 690 ? 3.869 -12.626 -8.739 1.00 95.12 690 GLN A C 1
ATOM 5598 O O . GLN A 1 690 ? 2.788 -12.329 -9.232 1.00 95.12 690 GLN A O 1
ATOM 5603 N N . PHE A 1 691 ? 4.043 -13.739 -8.023 1.00 96.81 691 PHE A N 1
ATOM 5604 C CA . PHE A 1 691 ? 3.066 -14.825 -7.976 1.00 96.81 691 PHE A CA 1
ATOM 5605 C C . PHE A 1 691 ? 2.129 -14.734 -6.771 1.00 96.81 691 PHE A C 1
ATOM 5607 O O . PHE A 1 691 ? 2.503 -14.291 -5.681 1.00 96.81 691 PHE A O 1
ATOM 5614 N N . THR A 1 692 ? 0.907 -15.238 -6.956 1.00 96.38 692 THR A N 1
ATOM 5615 C CA . THR A 1 692 ? -0.059 -15.421 -5.868 1.00 96.38 692 THR A CA 1
ATOM 5616 C C . THR A 1 692 ? -0.073 -16.885 -5.428 1.00 96.38 692 THR A C 1
ATOM 5618 O O . THR A 1 692 ? -0.470 -17.767 -6.189 1.00 96.38 692 THR A O 1
ATOM 5621 N N . PHE A 1 693 ? 0.352 -17.138 -4.191 1.00 97.31 693 PHE A N 1
ATOM 5622 C CA . PHE A 1 693 ? 0.427 -18.477 -3.602 1.00 97.31 693 PHE A CA 1
ATOM 5623 C C . PHE A 1 693 ? -0.943 -18.941 -3.090 1.00 97.31 693 PHE A C 1
ATOM 5625 O O . PHE A 1 693 ? -1.825 -18.126 -2.816 1.00 97.31 693 PHE A O 1
ATOM 5632 N N . LEU A 1 694 ? -1.134 -20.250 -2.938 1.00 96.69 694 LEU A N 1
ATOM 5633 C CA . LEU A 1 694 ? -2.358 -20.812 -2.367 1.00 96.69 694 LEU A CA 1
ATOM 5634 C C . LEU A 1 694 ? -2.478 -20.493 -0.877 1.00 96.69 694 LEU A C 1
ATOM 5636 O O . LEU A 1 694 ? -3.558 -20.117 -0.431 1.00 96.69 694 LEU A O 1
ATOM 5640 N N . ASN A 1 695 ? -1.378 -20.602 -0.131 1.00 96.31 695 ASN A N 1
ATOM 5641 C CA . ASN A 1 695 ? -1.333 -20.349 1.307 1.00 96.31 695 ASN A CA 1
ATOM 5642 C C . ASN A 1 695 ? 0.055 -19.887 1.781 1.00 96.31 695 ASN A C 1
ATOM 5644 O O . ASN A 1 695 ? 1.020 -19.864 1.009 1.00 96.31 695 ASN A O 1
ATOM 5648 N N . HIS A 1 696 ? 0.146 -19.505 3.057 1.00 95.44 696 HIS A N 1
ATOM 5649 C CA . HIS A 1 696 ? 1.389 -19.022 3.659 1.00 95.44 696 HIS A CA 1
ATOM 5650 C C . HIS A 1 696 ? 2.498 -20.081 3.706 1.00 95.44 696 HIS A C 1
ATOM 5652 O O . HIS A 1 696 ? 3.647 -19.764 3.400 1.00 95.44 696 HIS A O 1
ATOM 5658 N N . ASP A 1 697 ? 2.170 -21.332 4.036 1.00 95.81 697 ASP A N 1
ATOM 5659 C CA . ASP A 1 697 ? 3.163 -22.406 4.153 1.00 95.81 697 ASP A CA 1
ATOM 5660 C C . ASP A 1 697 ? 3.814 -22.711 2.796 1.00 95.81 697 ASP A C 1
ATOM 5662 O O . ASP A 1 697 ? 5.030 -22.905 2.709 1.00 95.81 697 ASP A O 1
ATOM 5666 N N . GLN A 1 698 ? 3.026 -22.668 1.717 1.00 97.25 698 GLN A N 1
ATOM 5667 C CA . GLN A 1 698 ? 3.526 -22.764 0.351 1.00 97.25 698 GLN A CA 1
ATOM 5668 C C . GLN A 1 698 ? 4.505 -21.624 0.063 1.00 97.25 698 GLN A C 1
ATOM 5670 O O . GLN A 1 698 ? 5.613 -21.875 -0.403 1.00 97.25 698 GLN A O 1
ATOM 5675 N N . TYR A 1 699 ? 4.143 -20.378 0.384 1.00 96.88 699 TYR A N 1
ATOM 5676 C CA . TYR A 1 699 ? 5.045 -19.244 0.189 1.00 96.88 699 TYR A CA 1
ATOM 5677 C C . TYR A 1 699 ? 6.365 -19.409 0.956 1.00 96.88 699 TYR A C 1
ATOM 5679 O O . TYR A 1 699 ? 7.424 -19.253 0.353 1.00 96.88 699 TYR A O 1
ATOM 5687 N N . LEU A 1 700 ? 6.320 -19.757 2.246 1.00 95.94 700 LEU A N 1
ATOM 5688 C CA . LEU A 1 700 ? 7.526 -19.941 3.060 1.00 95.94 700 LEU A CA 1
ATOM 5689 C C . LEU A 1 700 ? 8.436 -21.040 2.510 1.00 95.94 700 LEU A C 1
ATOM 5691 O O . LEU A 1 700 ? 9.658 -20.897 2.513 1.00 95.94 700 LEU A O 1
ATOM 5695 N N . SER A 1 701 ? 7.850 -22.136 2.035 1.00 97.31 701 SER A N 1
ATOM 5696 C CA . SER A 1 701 ? 8.597 -23.241 1.448 1.00 97.31 701 SER A CA 1
ATOM 5697 C C . SER A 1 701 ? 9.344 -22.809 0.178 1.00 97.31 701 SER A C 1
ATOM 5699 O O . SER A 1 701 ? 10.550 -23.044 0.053 1.00 97.31 701 SER A O 1
ATOM 5701 N N . TRP A 1 702 ? 8.667 -22.084 -0.717 1.00 97.06 702 TRP A N 1
ATOM 5702 C CA . TRP A 1 702 ? 9.276 -21.509 -1.918 1.00 97.06 702 TRP A CA 1
ATOM 5703 C C . TRP A 1 702 ? 10.326 -20.439 -1.599 1.00 97.06 702 TRP A C 1
ATOM 5705 O O . TRP A 1 702 ? 11.404 -20.446 -2.185 1.00 97.06 702 TRP A O 1
ATOM 5715 N N . ASP A 1 703 ? 10.059 -19.540 -0.654 1.00 95.69 703 ASP A N 1
ATOM 5716 C CA . ASP A 1 703 ? 11.003 -18.489 -0.266 1.00 95.69 703 ASP A CA 1
ATOM 5717 C C . ASP A 1 703 ? 12.281 -19.062 0.368 1.00 95.69 703 ASP A C 1
ATOM 5719 O O . ASP A 1 703 ? 13.400 -18.656 0.035 1.00 95.69 703 ASP A O 1
ATOM 5723 N N . LYS A 1 704 ? 12.133 -20.098 1.202 1.00 96.06 704 LYS A N 1
ATOM 5724 C CA . LYS A 1 704 ? 13.256 -20.853 1.764 1.00 96.06 704 LYS A CA 1
ATOM 5725 C C . LYS A 1 704 ? 14.072 -21.543 0.674 1.00 96.06 704 LYS A C 1
ATOM 5727 O O . LYS A 1 704 ? 15.303 -21.492 0.708 1.00 96.06 704 LYS A O 1
ATOM 5732 N N . GLU A 1 705 ? 13.413 -22.197 -0.285 1.00 95.06 705 GLU A N 1
ATOM 5733 C CA . GLU A 1 705 ? 14.091 -22.826 -1.419 1.00 95.06 705 GLU A CA 1
ATOM 5734 C C . GLU A 1 705 ? 14.850 -21.789 -2.252 1.00 95.06 705 GLU A C 1
ATOM 5736 O O . GLU A 1 705 ? 16.048 -21.960 -2.482 1.00 95.06 705 GLU A O 1
ATOM 5741 N N . LYS A 1 706 ? 14.195 -20.686 -2.626 1.00 95.00 706 LYS A N 1
ATOM 5742 C CA . LYS A 1 706 ? 14.806 -19.572 -3.352 1.00 95.00 706 LYS A CA 1
ATOM 5743 C C . LYS A 1 706 ? 16.040 -19.039 -2.631 1.00 95.00 706 LYS A C 1
ATOM 5745 O O . LYS A 1 706 ? 17.098 -18.932 -3.245 1.00 95.00 706 LYS A O 1
ATOM 5750 N N . THR A 1 707 ? 15.924 -18.730 -1.342 1.00 94.56 707 THR A N 1
ATOM 5751 C CA . THR A 1 707 ? 17.028 -18.184 -0.538 1.00 94.56 707 THR A CA 1
ATOM 5752 C C . THR A 1 707 ? 18.202 -19.160 -0.481 1.00 94.56 707 THR A C 1
ATOM 5754 O O . THR A 1 707 ? 19.353 -18.768 -0.671 1.00 94.56 707 THR A O 1
ATOM 5757 N N . ARG A 1 708 ? 17.922 -20.458 -0.304 1.00 93.81 708 ARG A N 1
ATOM 5758 C CA . ARG A 1 708 ? 18.945 -21.513 -0.341 1.00 93.81 708 ARG A CA 1
ATOM 5759 C C . ARG A 1 708 ? 19.676 -21.556 -1.687 1.00 93.81 708 ARG A C 1
ATOM 5761 O O . ARG A 1 708 ? 20.895 -21.707 -1.697 1.00 93.81 708 ARG A O 1
ATOM 5768 N N . LEU A 1 709 ? 18.956 -21.453 -2.806 1.00 92.06 709 LEU A N 1
ATOM 5769 C CA . LEU A 1 709 ? 19.553 -21.451 -4.148 1.00 92.06 709 LEU A CA 1
ATOM 5770 C C . LEU A 1 709 ? 20.417 -20.211 -4.378 1.00 92.06 709 LEU A C 1
ATOM 5772 O O . LEU A 1 709 ? 21.566 -20.350 -4.802 1.00 92.06 709 LEU A O 1
ATOM 5776 N N . GLN A 1 710 ? 19.914 -19.033 -4.000 1.00 93.31 710 GLN A N 1
ATOM 5777 C CA . GLN A 1 710 ? 20.630 -17.762 -4.144 1.00 93.31 710 GLN A CA 1
ATOM 5778 C C . GLN A 1 710 ? 21.942 -17.764 -3.364 1.00 93.31 710 GLN A C 1
ATOM 5780 O O . GLN A 1 710 ? 22.984 -17.412 -3.913 1.00 93.31 710 GLN A O 1
ATOM 5785 N N . ASN A 1 711 ? 21.915 -18.238 -2.118 1.00 91.44 711 ASN A N 1
ATOM 5786 C CA . ASN A 1 711 ? 23.112 -18.319 -1.282 1.00 91.44 711 ASN A CA 1
ATOM 5787 C C . ASN A 1 711 ? 24.143 -19.320 -1.813 1.00 91.44 711 ASN A C 1
ATOM 5789 O O . ASN A 1 711 ? 25.330 -19.162 -1.552 1.00 91.44 711 ASN A O 1
ATOM 5793 N N . LYS A 1 712 ? 23.702 -20.363 -2.527 1.00 90.75 712 LYS A N 1
ATOM 5794 C CA . LYS A 1 712 ? 24.593 -21.402 -3.050 1.00 90.75 712 LYS A CA 1
ATOM 5795 C C . LYS A 1 712 ? 25.175 -21.053 -4.421 1.00 90.75 712 LYS A C 1
ATOM 5797 O O . LYS A 1 712 ? 26.323 -21.391 -4.682 1.00 90.75 712 LYS A O 1
ATOM 5802 N N . THR A 1 713 ? 24.374 -20.451 -5.297 1.00 92.25 713 THR A N 1
ATOM 5803 C CA . THR A 1 713 ? 24.668 -20.366 -6.741 1.00 92.25 713 THR A CA 1
ATOM 5804 C C . THR A 1 713 ? 24.660 -18.943 -7.295 1.00 92.25 713 THR A C 1
ATOM 5806 O O . THR A 1 713 ? 24.985 -18.741 -8.462 1.00 92.25 713 THR A O 1
ATOM 5809 N N . GLY A 1 714 ? 24.260 -17.949 -6.497 1.00 92.12 714 GLY A N 1
ATOM 5810 C CA . GLY A 1 714 ? 24.075 -16.569 -6.955 1.00 92.12 714 GLY A CA 1
ATOM 5811 C C . GLY A 1 714 ? 22.788 -16.318 -7.739 1.00 92.12 714 GLY A C 1
ATOM 5812 O O . GLY A 1 714 ? 22.492 -15.168 -8.044 1.00 92.12 714 GLY A O 1
ATOM 5813 N N . GLN A 1 715 ? 22.007 -17.359 -8.028 1.00 94.19 715 GLN A N 1
ATOM 5814 C CA . GLN A 1 715 ? 20.705 -17.293 -8.695 1.00 94.19 715 GLN A CA 1
ATOM 5815 C C . GLN A 1 715 ? 19.682 -18.189 -7.990 1.00 94.19 715 GLN A C 1
ATOM 5817 O O . GLN A 1 715 ? 20.008 -18.930 -7.067 1.00 94.19 715 GLN A O 1
ATOM 5822 N N . SER A 1 716 ? 18.419 -18.079 -8.380 1.00 94.19 716 SER A N 1
ATOM 5823 C CA . SER A 1 716 ? 17.320 -18.911 -7.895 1.00 94.19 716 SER A CA 1
ATOM 5824 C C . SER A 1 716 ? 16.889 -19.936 -8.948 1.00 94.19 716 SER A C 1
ATOM 5826 O O . SER A 1 716 ? 17.621 -20.888 -9.207 1.00 94.19 716 SER A O 1
ATOM 5828 N N . TYR A 1 717 ? 15.704 -19.765 -9.534 1.00 94.44 717 TYR A N 1
ATOM 5829 C CA . TYR A 1 717 ? 15.129 -20.687 -10.508 1.00 94.44 717 TYR A CA 1
ATOM 5830 C C . TYR A 1 717 ? 15.668 -20.509 -11.927 1.00 94.44 717 TYR A C 1
ATOM 5832 O O . TYR A 1 717 ? 15.453 -21.364 -12.775 1.00 94.44 717 TYR A O 1
ATOM 5840 N N . GLU A 1 718 ? 16.420 -19.445 -12.174 1.00 95.19 718 GLU A N 1
ATOM 5841 C CA . GLU A 1 718 ? 16.951 -19.084 -13.484 1.00 95.19 718 GLU A CA 1
ATOM 5842 C C . GLU A 1 718 ? 17.795 -20.211 -14.100 1.00 95.19 718 GLU A C 1
ATOM 5844 O O . GLU A 1 718 ? 17.687 -20.457 -15.294 1.00 95.19 718 GLU A O 1
ATOM 5849 N N . SER A 1 719 ? 18.549 -20.964 -13.285 1.00 92.19 719 SER A N 1
ATOM 5850 C CA . SER A 1 719 ? 19.431 -22.058 -13.742 1.00 92.19 719 SER A CA 1
ATOM 5851 C C . SER A 1 719 ? 18.755 -23.142 -14.594 1.00 92.19 719 SER A C 1
ATOM 5853 O O . SER A 1 719 ? 19.436 -23.827 -15.346 1.00 92.19 719 SER A O 1
ATOM 5855 N N . TRP A 1 720 ? 17.432 -23.300 -14.501 1.00 91.19 720 TRP A N 1
ATOM 5856 C CA . TRP A 1 720 ? 16.684 -24.305 -15.267 1.00 91.19 720 TRP A CA 1
ATOM 5857 C C . TRP A 1 720 ? 16.096 -23.794 -16.579 1.00 91.19 720 TRP A C 1
ATOM 5859 O O . TRP A 1 720 ? 15.495 -24.573 -17.316 1.00 91.19 720 TRP A O 1
ATOM 5869 N N . PHE A 1 721 ? 16.228 -22.500 -16.846 1.00 95.00 721 PHE A N 1
ATOM 5870 C CA . PHE A 1 721 ? 15.620 -21.832 -17.992 1.00 95.00 721 PHE A CA 1
ATOM 5871 C C . PHE A 1 721 ? 16.678 -21.092 -18.807 1.00 95.00 721 PHE A C 1
ATOM 5873 O O . PHE A 1 721 ? 16.398 -20.050 -19.389 1.00 95.00 721 PHE A O 1
ATOM 5880 N N . ILE A 1 722 ? 17.906 -21.609 -18.807 1.00 95.81 722 ILE A N 1
ATOM 5881 C CA . ILE A 1 722 ? 19.006 -21.069 -19.599 1.00 95.81 722 ILE A CA 1
ATOM 5882 C C . ILE A 1 722 ? 18.985 -21.732 -20.973 1.00 95.81 722 ILE A C 1
ATOM 5884 O O . ILE A 1 722 ? 18.921 -22.958 -21.072 1.00 95.81 722 ILE A O 1
ATOM 5888 N N . ASN A 1 723 ? 18.985 -20.912 -22.017 1.00 96.00 723 ASN A N 1
ATOM 5889 C CA . ASN A 1 723 ? 19.091 -21.349 -23.400 1.00 96.00 723 ASN A CA 1
ATOM 5890 C C . ASN A 1 723 ? 20.512 -21.857 -23.689 1.00 96.00 723 ASN A C 1
ATOM 5892 O O . ASN A 1 723 ? 21.449 -21.605 -22.931 1.00 96.00 723 ASN A O 1
ATOM 5896 N N . GLU A 1 724 ? 20.696 -22.544 -24.816 1.00 94.56 724 GLU A N 1
ATOM 5897 C CA . GLU A 1 724 ? 22.008 -23.078 -25.216 1.00 94.56 724 GLU A CA 1
ATOM 5898 C C . GLU A 1 724 ? 23.082 -21.984 -25.379 1.00 94.56 724 GLU A C 1
ATOM 5900 O O . GLU A 1 724 ? 24.266 -22.246 -25.181 1.00 94.56 724 GLU A O 1
ATOM 5905 N N . ASP A 1 725 ? 22.675 -20.748 -25.684 1.00 95.44 725 ASP A N 1
ATOM 5906 C CA . ASP A 1 725 ? 23.551 -19.578 -25.823 1.00 95.44 725 ASP A CA 1
ATOM 5907 C C . ASP A 1 725 ? 23.885 -18.876 -24.487 1.00 95.44 725 ASP A C 1
ATOM 5909 O O . ASP A 1 725 ? 24.607 -17.877 -24.466 1.00 95.44 725 ASP A O 1
ATOM 5913 N N . GLY A 1 726 ? 23.370 -19.384 -23.362 1.00 94.75 726 GLY A N 1
ATOM 5914 C CA . GLY A 1 726 ? 23.580 -18.823 -22.028 1.00 94.75 726 GLY A CA 1
ATOM 5915 C C . GLY A 1 726 ? 22.611 -17.701 -21.630 1.00 94.75 726 GLY A C 1
ATOM 5916 O O . GLY A 1 726 ? 22.707 -17.197 -20.503 1.00 94.75 726 GLY A O 1
ATOM 5917 N N . THR A 1 727 ? 21.675 -17.308 -22.500 1.00 97.38 727 THR A N 1
ATOM 5918 C CA . THR A 1 727 ? 20.608 -16.350 -22.166 1.00 97.38 727 THR A CA 1
ATOM 5919 C C . THR A 1 727 ? 19.505 -17.001 -21.327 1.00 97.38 727 THR A C 1
ATOM 5921 O O . THR A 1 727 ? 19.380 -18.220 -21.255 1.00 97.38 727 THR A O 1
ATOM 5924 N N . LEU A 1 728 ? 18.714 -16.188 -20.627 1.00 97.88 728 LEU A N 1
ATOM 5925 C CA . LEU A 1 728 ? 17.593 -16.620 -19.798 1.00 97.88 728 LEU A CA 1
ATOM 5926 C C . LEU A 1 728 ? 16.282 -16.562 -20.589 1.00 97.88 728 LEU A C 1
ATOM 5928 O O . LEU A 1 728 ? 15.849 -15.492 -21.019 1.00 97.88 728 LEU A O 1
ATOM 5932 N N . ASN A 1 729 ? 15.584 -17.692 -20.643 1.00 98.31 729 ASN A N 1
ATOM 5933 C CA . ASN A 1 729 ? 14.199 -17.778 -21.077 1.00 98.31 729 ASN A CA 1
ATOM 5934 C C . ASN A 1 729 ? 13.255 -17.392 -19.930 1.00 98.31 729 ASN A C 1
ATOM 5936 O O . ASN A 1 729 ? 12.687 -18.229 -19.218 1.00 98.31 729 ASN A O 1
ATOM 5940 N N . TYR A 1 730 ? 13.129 -16.082 -19.719 1.00 98.31 730 TYR A N 1
ATOM 5941 C CA . TYR A 1 730 ? 12.355 -15.516 -18.620 1.00 98.31 730 TYR A CA 1
ATOM 5942 C C . TYR A 1 730 ? 10.865 -15.848 -18.738 1.00 98.31 730 TYR A C 1
ATOM 5944 O O . TYR A 1 730 ? 10.232 -16.179 -17.732 1.00 98.31 730 TYR A O 1
ATOM 5952 N N . GLN A 1 731 ? 10.314 -15.805 -19.955 1.00 98.19 731 GLN A N 1
ATOM 5953 C CA . GLN A 1 731 ? 8.904 -16.109 -20.197 1.00 98.19 731 GLN A CA 1
ATOM 5954 C C . GLN A 1 731 ? 8.559 -17.554 -19.802 1.00 98.19 731 GLN A C 1
ATOM 5956 O O . GLN A 1 731 ? 7.637 -17.772 -19.012 1.00 98.19 731 GLN A O 1
ATOM 5961 N N . LEU A 1 732 ? 9.349 -18.535 -20.258 1.00 97.50 732 LEU A N 1
ATOM 5962 C CA . LEU A 1 732 ? 9.152 -19.938 -19.885 1.00 97.50 732 LEU A CA 1
ATOM 5963 C C . LEU A 1 732 ? 9.283 -20.143 -18.371 1.00 97.50 732 LEU A C 1
ATOM 5965 O O . LEU A 1 732 ? 8.510 -20.900 -17.775 1.00 97.50 732 LEU A O 1
ATOM 5969 N N . MET A 1 733 ? 10.234 -19.453 -17.732 1.00 97.38 733 MET A N 1
ATOM 5970 C CA . MET A 1 733 ? 10.407 -19.507 -16.283 1.00 97.38 733 MET A CA 1
ATOM 5971 C C . MET A 1 733 ? 9.132 -19.064 -15.559 1.00 97.38 733 MET A C 1
ATOM 5973 O O . MET A 1 733 ? 8.599 -19.822 -14.749 1.00 97.38 733 MET A O 1
ATOM 5977 N N . ILE A 1 734 ? 8.615 -17.862 -15.830 1.00 97.69 734 ILE A N 1
ATOM 5978 C CA . ILE A 1 734 ? 7.469 -17.333 -15.073 1.00 97.69 734 ILE A CA 1
ATOM 5979 C C . ILE A 1 734 ? 6.189 -18.145 -15.301 1.00 97.69 734 ILE A C 1
ATOM 5981 O O . ILE A 1 734 ? 5.428 -18.348 -14.355 1.00 97.69 734 ILE A O 1
ATOM 5985 N N . GLU A 1 735 ? 5.975 -18.673 -16.508 1.00 96.56 735 GLU A N 1
ATOM 5986 C CA . GLU A 1 735 ? 4.853 -19.566 -16.816 1.00 96.56 735 GLU A CA 1
ATOM 5987 C C . GLU A 1 735 ? 4.947 -20.880 -16.038 1.00 96.56 735 GLU A C 1
ATOM 5989 O O . GLU A 1 735 ? 3.977 -21.305 -15.402 1.00 96.56 735 GLU A O 1
ATOM 5994 N N . THR A 1 736 ? 6.137 -21.487 -16.020 1.00 96.44 736 THR A N 1
ATOM 5995 C CA . THR A 1 736 ? 6.376 -22.751 -15.316 1.00 96.44 736 THR A CA 1
ATOM 5996 C C . THR A 1 736 ? 6.222 -22.579 -13.803 1.00 96.44 736 THR A C 1
ATOM 5998 O O . THR A 1 736 ? 5.600 -23.415 -13.141 1.00 96.44 736 THR A O 1
ATOM 6001 N N . LEU A 1 737 ? 6.749 -21.487 -13.234 1.00 96.75 737 LEU A N 1
ATOM 6002 C CA . LEU A 1 737 ? 6.623 -21.201 -11.802 1.00 96.75 737 LEU A CA 1
ATOM 6003 C C . LEU A 1 737 ? 5.164 -20.912 -11.415 1.00 96.75 737 LEU A C 1
ATOM 6005 O O . LEU A 1 737 ? 4.683 -21.477 -10.432 1.00 96.75 737 LEU A O 1
ATOM 6009 N N . ASP A 1 738 ? 4.428 -20.105 -12.190 1.00 96.81 738 ASP A N 1
ATOM 6010 C CA . ASP A 1 738 ? 3.007 -19.838 -11.923 1.00 96.81 738 ASP A CA 1
ATOM 6011 C C . ASP A 1 738 ? 2.169 -21.121 -11.998 1.00 96.81 738 ASP A C 1
ATOM 6013 O O . ASP A 1 738 ? 1.334 -21.377 -11.123 1.00 96.81 738 ASP A O 1
ATOM 6017 N N . GLN A 1 739 ? 2.407 -21.975 -12.997 1.00 95.62 739 GLN A N 1
ATOM 6018 C CA . GLN A 1 739 ? 1.736 -23.270 -13.109 1.00 95.62 739 GLN A CA 1
ATOM 6019 C C . GLN A 1 739 ? 2.027 -24.158 -11.891 1.00 95.62 739 GLN A C 1
ATOM 6021 O O . GLN A 1 739 ? 1.101 -24.711 -11.294 1.00 95.62 739 GLN A O 1
ATOM 6026 N N . ALA A 1 740 ? 3.291 -24.258 -11.475 1.00 95.94 740 ALA A N 1
ATOM 6027 C CA . ALA A 1 740 ? 3.695 -25.038 -10.310 1.00 95.94 740 ALA A CA 1
ATOM 6028 C C . ALA A 1 740 ? 3.019 -24.545 -9.021 1.00 95.94 740 ALA A C 1
ATOM 6030 O O . ALA A 1 740 ? 2.392 -25.336 -8.310 1.00 95.94 740 ALA A O 1
ATOM 6031 N N . ILE A 1 741 ? 3.080 -23.237 -8.756 1.00 96.19 741 ILE A N 1
ATOM 6032 C CA . ILE A 1 741 ? 2.483 -22.607 -7.572 1.00 96.19 741 ILE A CA 1
ATOM 6033 C C . ILE A 1 741 ? 0.969 -22.821 -7.564 1.00 96.19 741 ILE A C 1
ATOM 6035 O O . ILE A 1 741 ? 0.408 -23.288 -6.573 1.00 96.19 741 ILE A O 1
ATOM 6039 N N . THR A 1 742 ? 0.296 -22.539 -8.678 1.00 94.12 742 THR A N 1
ATOM 6040 C CA . THR A 1 742 ? -1.168 -22.658 -8.758 1.00 94.12 742 THR A CA 1
ATOM 6041 C C . THR A 1 742 ? -1.661 -24.105 -8.741 1.00 94.12 742 THR A C 1
ATOM 6043 O O . THR A 1 742 ? -2.782 -24.347 -8.304 1.00 94.12 742 THR A O 1
ATOM 6046 N N . SER A 1 743 ? -0.818 -25.074 -9.116 1.00 94.44 743 SER A N 1
ATOM 6047 C CA . SER A 1 743 ? -1.091 -26.511 -8.944 1.00 94.44 743 SER A CA 1
ATOM 6048 C C . SER A 1 743 ? -0.852 -27.034 -7.518 1.00 94.44 743 SER A C 1
ATOM 6050 O O . SER A 1 743 ? -1.040 -28.221 -7.258 1.00 94.44 743 SER A O 1
ATOM 6052 N N . GLY A 1 744 ? -0.443 -26.164 -6.588 1.00 95.38 744 GLY A N 1
ATOM 6053 C CA . GLY A 1 744 ? -0.286 -26.490 -5.170 1.00 95.38 744 GLY A CA 1
ATOM 6054 C C . GLY A 1 744 ? 1.041 -27.138 -4.789 1.00 95.38 744 GLY A C 1
ATOM 6055 O O . GLY A 1 744 ? 1.140 -27.712 -3.709 1.00 95.38 744 GLY A O 1
ATOM 6056 N N . LYS A 1 745 ? 2.074 -27.041 -5.635 1.00 95.81 745 LYS A N 1
ATOM 6057 C CA . LYS A 1 745 ? 3.420 -27.528 -5.291 1.00 95.81 745 LYS A CA 1
ATOM 6058 C C . LYS A 1 745 ? 4.025 -26.705 -4.161 1.00 95.81 745 LYS A C 1
ATOM 6060 O O . LYS A 1 745 ? 3.974 -25.473 -4.210 1.00 95.81 745 LYS A O 1
ATOM 6065 N N . MET A 1 746 ? 4.626 -27.356 -3.170 1.00 95.88 746 MET A N 1
ATOM 6066 C CA . MET A 1 746 ? 5.253 -26.674 -2.030 1.00 95.88 746 MET A CA 1
ATOM 6067 C C . MET A 1 746 ? 6.662 -26.181 -2.353 1.00 95.88 746 MET A C 1
ATOM 6069 O O . MET A 1 746 ? 7.168 -25.285 -1.685 1.00 95.88 746 MET A O 1
ATOM 6073 N N . THR A 1 747 ? 7.297 -26.727 -3.382 1.00 93.62 747 THR A N 1
ATOM 6074 C CA . THR A 1 747 ? 8.607 -26.293 -3.881 1.00 93.62 747 THR A CA 1
ATOM 6075 C C . THR A 1 747 ? 8.652 -26.447 -5.394 1.00 93.62 747 THR A C 1
ATOM 6077 O O . THR A 1 747 ? 7.856 -27.195 -5.972 1.00 93.62 747 THR A O 1
ATOM 6080 N N . PHE A 1 748 ? 9.597 -25.785 -6.056 1.00 91.12 748 PHE A N 1
ATOM 6081 C CA . PHE A 1 748 ? 9.814 -26.016 -7.481 1.00 91.12 748 PHE A CA 1
ATOM 6082 C C . PHE A 1 748 ? 10.356 -27.427 -7.738 1.00 91.12 748 PHE A C 1
ATOM 6084 O O . PHE A 1 748 ? 9.953 -28.072 -8.706 1.00 91.12 748 PHE A O 1
ATOM 6091 N N . ALA A 1 749 ? 11.192 -27.954 -6.836 1.00 85.75 749 ALA A N 1
ATOM 6092 C CA . ALA A 1 749 ? 11.738 -29.307 -6.932 1.00 85.75 749 ALA A CA 1
ATOM 6093 C C . ALA A 1 749 ? 10.662 -30.408 -7.080 1.00 85.75 749 ALA A C 1
ATOM 6095 O O . ALA A 1 749 ? 10.891 -31.393 -7.779 1.00 85.75 749 ALA A O 1
ATOM 6096 N N . GLU A 1 750 ? 9.469 -30.238 -6.499 1.00 85.81 750 GLU A N 1
ATOM 6097 C CA . GLU A 1 750 ? 8.350 -31.194 -6.611 1.00 85.81 750 GLU A CA 1
ATOM 6098 C C . GLU A 1 750 ? 7.716 -31.289 -8.006 1.00 85.81 750 GLU A C 1
ATOM 6100 O O . GLU A 1 750 ? 6.953 -32.220 -8.286 1.00 85.81 750 GLU A O 1
ATOM 6105 N N . THR A 1 751 ? 7.970 -30.315 -8.880 1.00 79.25 751 THR A N 1
ATOM 6106 C CA . THR A 1 751 ? 7.501 -30.353 -10.276 1.00 79.25 751 THR A CA 1
ATOM 6107 C C . THR A 1 751 ? 8.312 -31.329 -11.120 1.00 79.25 751 THR A C 1
ATOM 6109 O O . THR A 1 751 ? 7.863 -31.783 -12.173 1.00 79.25 751 THR A O 1
ATOM 6112 N N . ARG A 1 752 ? 9.515 -31.675 -10.660 1.00 71.88 752 ARG A N 1
ATOM 6113 C CA . ARG A 1 752 ? 10.452 -32.501 -11.404 1.00 71.88 752 ARG A CA 1
ATOM 6114 C C . ARG A 1 752 ? 10.100 -33.964 -11.167 1.00 71.88 752 ARG A C 1
ATOM 6116 O O . ARG A 1 752 ? 9.925 -34.397 -10.028 1.00 71.88 752 ARG A O 1
ATOM 6123 N N . LYS A 1 753 ? 9.989 -34.746 -12.251 1.00 59.09 753 LYS A N 1
ATOM 6124 C CA . LYS A 1 753 ? 9.850 -36.209 -12.164 1.00 59.09 753 LYS A CA 1
ATOM 6125 C C . LYS A 1 753 ? 10.968 -36.710 -11.257 1.00 59.09 753 LYS A C 1
ATOM 6127 O O . LYS A 1 753 ? 12.133 -36.491 -11.570 1.00 59.09 753 LYS A O 1
ATOM 6132 N N . ALA A 1 754 ? 10.603 -37.319 -10.131 1.00 43.28 754 ALA A N 1
ATOM 6133 C CA . ALA A 1 754 ? 11.522 -37.763 -9.096 1.00 43.28 754 ALA A CA 1
ATOM 6134 C C . ALA A 1 754 ? 12.595 -38.693 -9.675 1.00 43.28 754 ALA A C 1
ATOM 6136 O O . ALA A 1 754 ? 12.434 -39.913 -9.691 1.00 43.28 754 ALA A O 1
ATOM 6137 N N . ASN A 1 755 ? 13.717 -38.134 -10.122 1.00 44.03 755 ASN A N 1
ATOM 6138 C CA . ASN A 1 755 ? 14.898 -38.919 -10.405 1.00 44.03 755 ASN A CA 1
ATOM 6139 C C . ASN A 1 755 ? 15.544 -39.189 -9.045 1.00 44.03 755 ASN A C 1
ATOM 6141 O O . ASN A 1 755 ? 16.484 -38.517 -8.634 1.00 44.03 755 ASN A O 1
ATOM 6145 N N . LYS A 1 756 ? 14.972 -40.152 -8.304 1.00 46.56 756 LYS A N 1
ATOM 6146 C CA . LYS A 1 756 ? 15.344 -40.552 -6.930 1.00 46.56 756 LYS A CA 1
ATOM 6147 C C . LYS A 1 756 ? 16.837 -40.900 -6.757 1.00 46.56 756 LYS A C 1
ATOM 6149 O O . LYS A 1 756 ? 17.259 -41.183 -5.643 1.00 46.56 756 LYS A O 1
ATOM 6154 N N . LYS A 1 757 ? 17.625 -40.901 -7.839 1.00 44.31 757 LYS A N 1
ATOM 6155 C CA . LYS A 1 757 ? 19.057 -41.217 -7.881 1.00 44.31 757 LYS A CA 1
ATOM 6156 C C . LYS A 1 757 ? 19.974 -40.023 -8.192 1.00 44.31 757 LYS A C 1
ATOM 6158 O O . LYS A 1 757 ? 21.183 -40.170 -8.051 1.00 44.31 757 LYS A O 1
ATOM 6163 N N . ASN A 1 758 ? 19.442 -38.850 -8.550 1.00 48.53 758 ASN A N 1
ATOM 6164 C CA . ASN A 1 758 ? 20.251 -37.655 -8.797 1.00 48.53 758 ASN A CA 1
ATOM 6165 C C . ASN A 1 758 ? 20.064 -36.651 -7.661 1.00 48.53 758 ASN A C 1
ATOM 6167 O O . ASN A 1 758 ? 18.973 -36.135 -7.431 1.00 48.53 758 ASN A O 1
ATOM 6171 N N . HIS A 1 759 ? 21.147 -36.358 -6.938 1.00 56.25 759 HIS A N 1
ATOM 6172 C CA . HIS A 1 759 ? 21.156 -35.215 -6.038 1.00 56.25 759 HIS A CA 1
ATOM 6173 C C . HIS A 1 759 ? 20.864 -33.962 -6.866 1.00 56.25 759 HIS A C 1
ATOM 6175 O O . HIS A 1 759 ? 21.677 -33.610 -7.719 1.00 56.25 759 HIS A O 1
ATOM 6181 N N . LEU A 1 760 ? 19.757 -33.268 -6.573 1.00 53.97 760 LEU A N 1
ATOM 6182 C CA . LEU A 1 760 ? 19.396 -31.980 -7.186 1.00 53.97 760 LEU A CA 1
ATOM 6183 C C . LEU A 1 760 ? 20.596 -31.024 -7.254 1.00 53.97 760 LEU A C 1
ATOM 6185 O O . LEU A 1 760 ? 20.714 -30.247 -8.186 1.00 53.97 760 LEU A O 1
ATOM 6189 N N . SER A 1 761 ? 21.528 -31.121 -6.293 1.00 55.06 761 SER A N 1
ATOM 6190 C CA . SER A 1 761 ? 22.783 -30.365 -6.255 1.00 55.06 761 SER A CA 1
ATOM 6191 C C . SER A 1 761 ? 23.646 -30.451 -7.517 1.00 55.06 761 SER A C 1
ATOM 6193 O O . SER A 1 761 ? 24.498 -29.583 -7.668 1.00 55.06 761 SER A O 1
ATOM 6195 N N . ARG A 1 762 ? 23.473 -31.487 -8.346 1.00 55.78 762 ARG A N 1
ATOM 6196 C CA . ARG A 1 762 ? 24.205 -31.726 -9.598 1.00 55.78 762 ARG A CA 1
ATOM 6197 C C . ARG A 1 762 ? 23.542 -31.084 -10.823 1.00 55.78 762 ARG A C 1
ATOM 6199 O O . ARG A 1 762 ? 24.156 -31.084 -11.876 1.00 55.78 762 ARG A O 1
ATOM 6206 N N . GLU A 1 763 ? 22.323 -30.560 -10.685 1.00 68.31 763 GLU A N 1
ATOM 6207 C CA . GLU A 1 763 ? 21.577 -29.907 -11.774 1.00 68.31 763 GLU A CA 1
ATOM 6208 C C . GLU A 1 763 ? 21.699 -28.375 -11.749 1.00 68.31 763 GLU A C 1
ATOM 6210 O O . GLU A 1 763 ? 21.148 -27.716 -12.621 1.00 68.31 763 GLU A O 1
ATOM 6215 N N . TYR A 1 764 ? 22.376 -27.790 -10.751 1.00 76.81 764 TYR A N 1
ATOM 6216 C CA . TYR A 1 764 ? 22.477 -26.334 -10.638 1.00 76.81 764 TYR A CA 1
ATOM 6217 C C . TYR A 1 764 ? 23.776 -25.811 -11.225 1.00 76.81 764 TYR A C 1
ATOM 6219 O O . TYR A 1 764 ? 24.863 -26.171 -10.769 1.00 76.81 764 TYR A O 1
ATOM 6227 N N . GLU A 1 765 ? 23.641 -24.860 -12.133 1.00 84.12 765 GLU A N 1
ATOM 6228 C CA . GLU A 1 765 ? 24.746 -24.026 -12.574 1.00 84.12 765 GLU A CA 1
ATOM 6229 C C . GLU A 1 765 ? 24.834 -22.770 -11.704 1.00 84.12 765 GLU A C 1
ATOM 6231 O O . GLU A 1 765 ? 23.830 -22.251 -11.205 1.00 84.12 765 GLU A O 1
ATOM 6236 N N . ASN A 1 766 ? 26.050 -22.274 -11.488 1.00 91.69 766 ASN A N 1
ATOM 6237 C CA . ASN A 1 766 ? 26.233 -20.975 -10.851 1.00 91.69 766 ASN A CA 1
ATOM 6238 C C . ASN A 1 766 ? 25.813 -19.874 -11.821 1.00 91.69 766 ASN A C 1
ATOM 6240 O O . ASN A 1 766 ? 26.010 -19.995 -13.028 1.00 91.69 766 ASN A O 1
ATOM 6244 N N . HIS A 1 767 ? 25.290 -18.772 -11.291 1.00 95.25 767 HIS A N 1
ATOM 6245 C CA . HIS A 1 767 ? 25.096 -17.583 -12.106 1.00 95.25 767 HIS A CA 1
ATOM 6246 C C . HIS A 1 767 ? 26.460 -17.172 -12.700 1.00 95.25 767 HIS A C 1
ATOM 6248 O O . HIS A 1 767 ? 27.445 -17.141 -11.952 1.00 95.25 767 HIS A O 1
ATOM 6254 N N . PRO A 1 768 ? 26.558 -16.817 -13.996 1.00 94.50 768 PRO A N 1
ATOM 6255 C CA . PRO A 1 768 ? 27.843 -16.552 -14.655 1.00 94.50 768 PRO A CA 1
ATOM 6256 C C . PRO A 1 768 ? 28.668 -15.460 -13.951 1.00 94.50 768 PRO A C 1
ATOM 6258 O O . PRO A 1 768 ? 29.872 -15.599 -13.760 1.00 94.50 768 PRO A O 1
ATOM 6261 N N . ALA A 1 769 ? 28.010 -14.408 -13.455 1.00 94.94 769 ALA A N 1
ATOM 6262 C CA . ALA A 1 769 ? 28.641 -13.346 -12.666 1.00 94.94 769 ALA A CA 1
ATOM 6263 C C . ALA A 1 769 ? 28.857 -13.665 -11.163 1.00 94.94 769 ALA A C 1
ATOM 6265 O O . ALA A 1 769 ? 29.368 -12.824 -10.426 1.00 94.94 769 ALA A O 1
ATOM 6266 N N . TYR A 1 770 ? 28.479 -14.846 -10.653 1.00 94.44 770 TYR A N 1
ATOM 6267 C CA . TYR A 1 770 ? 28.501 -15.104 -9.204 1.00 94.44 770 TYR A CA 1
ATOM 6268 C C . TYR A 1 770 ? 29.912 -15.167 -8.622 1.00 94.44 770 TYR A C 1
ATOM 6270 O O . TYR A 1 770 ? 30.164 -14.616 -7.552 1.00 94.44 770 TYR A O 1
ATOM 6278 N N . LYS A 1 771 ? 30.851 -15.792 -9.341 1.00 93.12 771 LYS A N 1
ATOM 6279 C CA . LYS A 1 771 ? 32.256 -15.833 -8.917 1.00 93.12 771 LYS A CA 1
ATOM 6280 C C . LYS A 1 771 ? 32.831 -14.416 -8.824 1.00 93.12 771 LYS A C 1
ATOM 6282 O O . LYS A 1 771 ? 33.455 -14.081 -7.822 1.00 93.12 771 LYS A O 1
ATOM 6287 N N . THR A 1 772 ? 32.542 -13.570 -9.815 1.00 94.38 772 THR A N 1
ATOM 6288 C CA . THR A 1 772 ? 32.912 -12.147 -9.810 1.00 94.38 772 THR A CA 1
ATOM 6289 C C . THR A 1 772 ? 32.330 -11.425 -8.598 1.00 94.38 772 THR A C 1
ATOM 6291 O O . THR A 1 772 ? 33.065 -10.728 -7.905 1.00 94.38 772 THR A O 1
ATOM 6294 N N . LEU A 1 773 ? 31.044 -11.638 -8.288 1.00 94.31 773 LEU A N 1
ATOM 6295 C CA . LEU A 1 773 ? 30.397 -11.069 -7.103 1.00 94.31 773 LEU A CA 1
ATOM 6296 C C . LEU A 1 773 ? 31.120 -11.467 -5.810 1.00 94.31 773 LEU A C 1
ATOM 6298 O O . LEU A 1 773 ? 31.422 -10.595 -5.000 1.00 94.31 773 LEU A O 1
ATOM 6302 N N . GLN A 1 774 ? 31.424 -12.754 -5.627 1.00 93.81 774 GLN A N 1
ATOM 6303 C CA . GLN A 1 774 ? 32.110 -13.244 -4.428 1.00 93.81 774 GLN A CA 1
ATOM 6304 C C . GLN A 1 774 ? 33.520 -12.657 -4.291 1.00 93.81 774 GLN A C 1
ATOM 6306 O O . GLN A 1 774 ? 33.894 -12.206 -3.208 1.00 93.81 774 GLN A O 1
ATOM 6311 N N . THR A 1 775 ? 34.295 -12.621 -5.379 1.00 93.44 775 THR A N 1
ATOM 6312 C CA . THR A 1 775 ? 35.630 -12.003 -5.386 1.00 93.44 775 THR A CA 1
ATOM 6313 C C . THR A 1 775 ? 35.546 -10.510 -5.061 1.00 93.44 775 THR A C 1
ATOM 6315 O O . THR A 1 775 ? 36.309 -10.014 -4.233 1.00 93.44 775 THR A O 1
ATOM 6318 N N . ALA A 1 776 ? 34.583 -9.799 -5.652 1.00 91.81 776 ALA A N 1
ATOM 6319 C CA . ALA A 1 776 ? 34.374 -8.374 -5.422 1.00 91.81 776 ALA A CA 1
ATOM 6320 C C . ALA A 1 776 ? 33.938 -8.055 -3.990 1.00 91.81 776 ALA A C 1
ATOM 6322 O O . ALA A 1 776 ? 34.457 -7.113 -3.397 1.00 91.81 776 ALA A O 1
ATOM 6323 N N . GLN A 1 777 ? 33.058 -8.865 -3.401 1.00 92.38 777 GLN A N 1
ATOM 6324 C CA . GLN A 1 777 ? 32.663 -8.726 -1.998 1.00 92.38 777 GLN A CA 1
ATOM 6325 C C . GLN A 1 777 ? 33.853 -8.927 -1.055 1.00 92.38 777 GLN A C 1
ATOM 6327 O O . GLN A 1 777 ? 34.096 -8.069 -0.216 1.00 92.38 777 GLN A O 1
ATOM 6332 N N . ARG A 1 778 ? 34.670 -9.971 -1.256 1.00 91.00 778 ARG A N 1
ATOM 6333 C CA . ARG A 1 778 ? 35.869 -10.199 -0.427 1.00 91.00 778 ARG A CA 1
ATOM 6334 C C . ARG A 1 778 ? 36.874 -9.051 -0.509 1.00 91.00 778 ARG A C 1
ATOM 6336 O O . ARG A 1 778 ? 37.408 -8.640 0.516 1.00 91.00 778 ARG A O 1
ATOM 6343 N N . LYS A 1 779 ? 37.134 -8.521 -1.712 1.00 90.38 779 LYS A N 1
ATOM 6344 C CA . LYS A 1 779 ? 38.032 -7.363 -1.882 1.00 90.38 779 LYS A CA 1
ATOM 6345 C C . LYS A 1 779 ? 37.484 -6.121 -1.183 1.00 90.38 779 LYS A C 1
ATOM 6347 O O . LYS A 1 779 ? 38.247 -5.374 -0.579 1.00 90.38 779 LYS A O 1
ATOM 6352 N N . LEU A 1 780 ? 36.170 -5.922 -1.234 1.00 89.25 780 LEU A N 1
ATOM 6353 C CA . LEU A 1 780 ? 35.500 -4.814 -0.568 1.00 89.25 780 LEU A CA 1
ATOM 6354 C C . LEU A 1 780 ? 35.544 -4.940 0.964 1.00 89.25 780 LEU A C 1
ATOM 6356 O O . LEU A 1 780 ? 35.832 -3.963 1.653 1.00 89.25 780 LEU A O 1
ATOM 6360 N N . ASP A 1 781 ? 35.306 -6.137 1.495 1.00 88.38 781 ASP A N 1
ATOM 6361 C CA . ASP A 1 781 ? 35.388 -6.406 2.931 1.00 88.38 781 ASP A CA 1
ATOM 6362 C C . ASP A 1 781 ? 36.823 -6.217 3.444 1.00 88.38 781 ASP A C 1
ATOM 6364 O O . ASP A 1 781 ? 37.020 -5.602 4.492 1.00 88.38 781 ASP A O 1
ATOM 6368 N N . ALA A 1 782 ? 37.832 -6.630 2.667 1.00 88.31 782 ALA A N 1
ATOM 6369 C CA . ALA A 1 782 ? 39.238 -6.356 2.962 1.00 88.31 782 ALA A CA 1
ATOM 6370 C C . ALA A 1 782 ? 39.567 -4.852 2.913 1.00 88.31 782 ALA A C 1
ATOM 6372 O O . ALA A 1 782 ? 40.252 -4.349 3.803 1.00 88.31 782 ALA A O 1
ATOM 6373 N N . HIS A 1 783 ? 39.049 -4.121 1.917 1.00 87.19 783 HIS A N 1
ATOM 6374 C CA . HIS A 1 783 ? 39.227 -2.670 1.795 1.00 87.19 783 HIS A CA 1
ATOM 6375 C C . HIS A 1 783 ? 38.672 -1.923 3.014 1.00 87.19 783 HIS A C 1
ATOM 6377 O O . HIS A 1 783 ? 39.341 -1.049 3.565 1.00 87.19 783 HIS A O 1
ATOM 6383 N N . TYR A 1 784 ? 37.477 -2.307 3.469 1.00 87.50 784 TYR A N 1
ATOM 6384 C CA . TYR A 1 784 ? 36.863 -1.718 4.653 1.00 87.50 784 TYR A CA 1
ATOM 6385 C C . TYR A 1 784 ? 37.347 -2.323 5.970 1.00 87.50 784 TYR A C 1
ATOM 6387 O O . TYR A 1 784 ? 37.004 -1.764 6.999 1.00 87.50 784 TYR A O 1
ATOM 6395 N N . ARG A 1 785 ? 38.138 -3.404 5.975 1.00 85.19 785 ARG A N 1
ATOM 6396 C CA . ARG A 1 785 ? 38.547 -4.150 7.184 1.00 85.19 785 ARG A CA 1
ATOM 6397 C C . ARG A 1 785 ? 37.356 -4.693 7.995 1.00 85.19 785 ARG A C 1
ATOM 6399 O O . ARG A 1 785 ? 37.315 -4.548 9.210 1.00 85.19 785 ARG A O 1
ATOM 6406 N N . ARG A 1 786 ? 36.374 -5.300 7.318 1.00 78.69 786 ARG A N 1
ATOM 6407 C CA . ARG A 1 786 ? 35.164 -5.885 7.942 1.00 78.69 786 ARG A CA 1
ATOM 6408 C C . ARG A 1 786 ? 35.311 -7.349 8.390 1.00 78.69 786 ARG A C 1
ATOM 6410 O O . ARG A 1 786 ? 34.301 -7.965 8.726 1.00 78.69 786 ARG A O 1
ATOM 6417 N N . CYS A 1 787 ? 36.522 -7.903 8.328 1.00 59.94 787 CYS A N 1
ATOM 6418 C CA . CYS A 1 787 ? 36.806 -9.306 8.639 1.00 59.94 787 CYS A CA 1
ATOM 6419 C C . CYS A 1 787 ? 37.024 -9.552 10.130 1.00 59.94 787 CYS A C 1
ATOM 6421 O O . CYS A 1 787 ? 37.720 -8.720 10.756 1.00 59.94 787 CYS A O 1
#

Secondary structure (DSSP, 8-state):
--EEEEETTEEEEE------GGGGGTT--HHHHHHHHT---TTTTSS-HHHHTTHHHHHHHSHHHHHHHHHTT-THHHHHHHHHHHHHHHHHHTT-GGG--PPPSSHHHHHHHHHHHHHHHHTT--GGGHHHHHHHHGGGSHHHHTT-TTBGGGGGG-----EEEES-TT--EE-S-EEEEEETTHHHHHHHT-EEEEE--EEE--BTT-TT--PEEHHHHHHHHGGGEEEEEEEEEEEEGGGPPPSS--SSPEEEE--S-GGGS--SGGGTTS-S--HHHH-EEEEBSS--SSEEE-HHHHHHHHHTS-HHHHHHHHHHEEEEEEEEEEGGGEESSHHHHHHHHHT-----EEEEEEETTEEEEEEE------EEEEEHIIIIIHHHHHHHHT---TTSTTHHHHHHHHHHHHHHHHHHHH-TT-TT--HHHHHHHHHHHHHHHHHHHHHTT-SEEEETEEEEETT-EEEESSSSPPPHHHHTTGGG-TTTSSEEEE-SSTTSPPEEEEEEEE-TT-TTT-SEEEEEEEEETTEEEPHHHHHHHHHHHHHHHHHHHSTT-HHHHT--EEEEEEESEEEEETTTEEEEEETTEEEEEE-TTS-TT--EEEEEEETTEEEEEEEEE-HHHHHHHHHHH-TTSBPPPPEEEEEEE--HHHHHHTHHHHTTSS--TTSEEEEEE------GGGS-BSSHHHHHHHHHHHHHHHHHHS-SGGGGSB-TTS-B-HHHHHHHHHHHHHTT-SSSGGGS---TTS-GGGSPPPPTTHHHHHHHHHHHHHHHT--

Radius of gyration: 28.9 Å; Cα contacts (8 Å, |Δi|>4): 1463; chains: 1; bounding box: 69×78×79 Å

Foldseek 3Di:
DFDWDDDPNDIDTDDDDDADLCQLLHVDDPCLLCLLLVH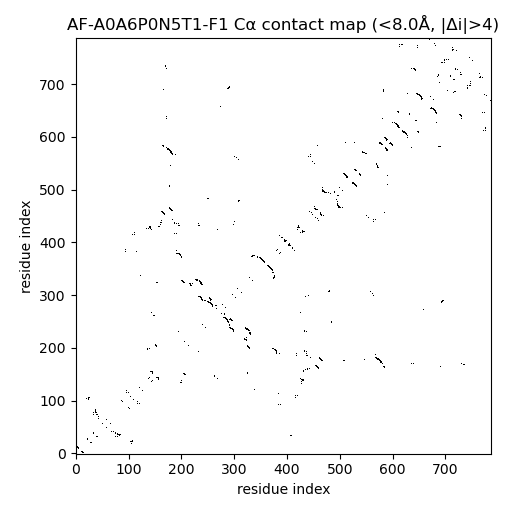DQVLCPLDDPVCVVPLVVCCVVPVVSSVSNVVSVVCSVSSLVSSQVLVCVVCVLLVQNQQDDGRDSHNLVRLLSVLLSLVCVVQVHHPVCSVVQLVQLQQQFLVNQLVPQFKLSLLLSDADAFDFFFQQLLFFKDQAKKFKKFFVVQLLLLQQFAKAKGHHWDKDIDGPPDPPDDFDFLLRCCVVAVQFADANFKKFFKWFPPQDWAPFWFFQWKAWDAAPRSSQQDFADPPVAAPNDDCNRGNDIATAGGTHHRTMDGVLVVLQLVQFADPVSSVRNRGGMTGNMMIGLTPVQEDPGPVRQVCQQVPQPDDWDWDWDDDPNDIDIDTDDRHRSHMYIDRSSVSPSVSLVVQLVVQPPLPDSPSVSSNSSSSSSSVSVLVNLSHNHRSNHGSSNNNSSSSLQNSQQVLLCQQQVFRAGDRGITMHHQAFGKDFPDPDAHHSSLSRSVVVCAPPGRIHTGGLPPPDHKDWDWDWDQDPPCCPPDRTDIAIWIADPNDTDDFVRRFVVVQVSSLVSSCVNRVSRVSSVSTGMTTPGIFSMKGDAFRDWMWTHHVPDTDDGDDPVDDQPDAWFFWDDDDLDIDGPDRGDRQRVQQSVCSHVPLQFADAWTKTKDKDFAAPNNCVVPVLQQVQFPDDHGDIAIAIDTDASHDPNNEHANDDQLVVLAVVQQVVLCVVAVYGQQLVQADPVRGGNNSVSSVLVNVCRVVPHSYSVVVDDCPVPDDVVVSGHHRNNVVVNVSVRVVRSVNGVRD

Nearest PDB structures (foldseek):
  2oyq-assembly1_A  TM=4.584E-01  e=2.053E-03  Escherichia phage RB69
  4ahc-assembly2_B  TM=4.481E-01  e=2.797E-03  Pyrococcus furiosus
  7r3y-assembly2_B  TM=2.992E-01  e=3.563E-04  Saccharomyces cerevisiae
  8b79-assembly2_B  TM=2.934E-01  e=5.664E-04  Saccharomyces cerevisiae
  8b67-assembly1_A  TM=2.950E-01  e=3.265E-03  Saccharomyces cerevisiae

Sequence (787 aa):
MPWVIEIGTQQFQVALSFYDSCAIHGKASYAKLCRNSGVELHYKANFNKNEITRMDKMYTERPEDYDNYALGDLEVYEALKGNMAKFQLIYDSLGISDYFEAPRLTIGATVANIFRSILLHTLNLTQKEKKKIIEYCRYGTAAHFKKLRTTTGIYLAKIDGGRCRNNKPTTSSVTKLLADIDIKGCYGNGLRHQDYPIGRPSIIDYPIDSDINEYLTLRKFLKKHGKDLVPGLWMARVSVKDRTLMKYIQDFLVSWIPPKTPSKLPAGTKYEDTDWFTEDNIGTIKLYHQDIQLAAITHEFLEWLDHTCSKHQRKELLDNLIVITAAIYPKSEECKTFEEFENKVENHKGKNTTSLDVKRGKTTITKKEQECKAWFRLNIGELLIDALLAERGKYPNKKDPVQGPRNELYKLIINTLYGDMVSPFFDIGNVIVGNNITARARAMAYYMEKGLNGYQTITDGCIFDLNRIITPRTNRNLTAQSLTQSYKQEKDSIFKISTLAEGSTVEHTLTEIPDKKKPEYKPFTKWAELILTDNELDNERSLEWIAARVKDHLSNLFPNISVIEKFNFETKNIYTGVSFHGAADYKVWVGDETENSKMRSYRTREIYDAYIGTGDDLQINQHDYKPSEEFMTQLYQDPYNVARAKTYEFKKILKIAEYAKNEESWVHSTARPGDTVSSMRLLKECSLSQFTFLNHDQYLSWDKEKTRLQNKTGQSYESWFINEDGTLNYQLMIETLDQAITSGKMTFAETRKANKKNHLSREYENHPAYKTLQTAQRKLDAHYRRC

pLDDT: mean 90.14, std 10.08, range [41.28, 98.69]

Solvent-accessible surface area (backbone atoms only — not comparable to full-atom values): 42352 Å² total; per-residue (Å²): 130,82,51,70,48,75,63,88,96,44,81,40,77,60,78,91,81,89,76,63,72,39,37,36,66,48,90,43,51,66,72,53,47,22,46,52,18,72,38,84,59,88,30,61,73,73,52,55,76,73,51,62,75,40,50,79,53,34,49,73,78,41,42,71,56,36,53,46,31,54,55,45,71,65,51,55,64,58,23,51,53,26,38,42,55,52,50,50,52,50,31,49,74,69,74,40,53,97,53,69,69,83,68,44,72,30,36,50,64,30,39,52,48,53,54,50,35,45,53,29,59,76,68,76,44,54,82,90,45,53,64,57,55,41,60,33,25,33,60,38,11,28,57,44,25,46,69,34,67,67,28,32,40,31,66,56,37,62,62,63,68,58,38,73,35,29,61,38,54,66,53,43,46,50,80,48,59,28,38,37,38,31,44,47,60,50,66,52,47,29,43,40,77,29,52,46,73,40,30,31,57,49,72,47,60,42,62,58,90,51,90,82,68,85,61,42,27,41,46,57,43,45,73,74,45,46,91,28,61,38,77,38,40,28,35,33,28,29,26,39,47,94,76,50,70,48,88,60,49,46,80,79,62,47,17,39,47,70,22,96,56,66,70,61,44,82,56,52,80,93,57,85,67,47,81,87,77,41,55,77,44,65,20,47,78,48,56,21,32,23,40,45,37,53,18,79,42,40,54,66,50,50,45,42,45,72,68,27,39,41,76,65,47,35,50,48,50,31,67,40,25,23,43,58,19,34,41,31,45,41,54,88,36,56,32,94,40,68,67,55,29,49,51,50,59,74,68,55,80,58,63,74,47,78,48,81,48,78,54,96,93,43,80,46,75,51,74,46,81,41,72,73,48,46,22,27,79,44,47,41,12,81,70,44,47,54,58,46,51,53,60,30,60,78,24,74,50,67,83,40,87,70,33,16,35,52,27,49,51,40,52,47,47,51,57,36,45,54,50,35,27,58,31,39,69,40,52,81,5,21,29,39,42,29,33,35,36,28,41,46,42,29,50,41,36,47,54,49,35,53,40,33,50,24,42,35,33,50,39,48,31,33,42,27,39,50,58,42,20,52,41,62,70,51,100,57,81,73,29,47,53,72,54,48,63,45,82,76,38,73,90,86,44,72,42,39,76,34,38,70,46,84,97,42,76,71,45,70,47,79,46,78,42,74,26,88,87,42,54,92,84,39,51,53,43,67,40,51,24,36,33,52,94,94,42,79,32,58,55,67,58,32,31,51,50,51,23,54,48,51,51,54,50,44,44,69,71,44,74,80,44,70,59,60,77,66,53,53,54,39,42,78,50,48,29,37,28,36,17,47,44,42,26,78,23,39,33,36,20,33,79,94,43,76,78,54,69,43,44,90,92,55,73,65,86,53,70,20,45,21,46,42,57,63,86,95,43,79,42,80,71,36,69,78,38,36,70,66,54,53,53,45,48,34,32,51,75,38,32,61,63,26,77,72,62,59,19,30,54,45,77,42,67,36,44,60,39,59,40,66,75,40,35,87,43,37,73,67,22,83,64,51,70,70,37,80,41,76,45,67,44,66,72,77,89,78,52,76,62,15,55,67,32,46,32,67,68,38,45,53,42,38,51,52,51,38,50,54,34,30,76,73,25,61,36,52,74,59,57,81,30,52,45,97,87,64,24,31,21,49,51,64,42,37,43,52,50,48,51,42,35,70,72,66,44,49,40,75,72,74,74,48,82,80,57,89,84,60,65,69,81,78,69,62,58,61,36,88,36,32,66,34,37,54,54,48,41,54,54,49,36,60,73,36,40,45,121

Mean predicted aligned error: 7.43 Å